Protein 3H81 (pdb70)

Structure (mmCIF, N/CA/C/O backbone):
data_3H81
#
_entry.id   3H81
#
_cell.length_a   133.853
_cell.length_b   130.947
_cell.length_c   102.218
_cell.angle_alpha   90.000
_cell.angle_beta   90.000
_cell.angle_gamma   90.000
#
_symmetry.space_group_name_H-M   'C 2 2 21'
#
loop_
_entity.id
_entity.type
_entity.pdbx_description
1 polymer 'enoyl-CoA hydratase echA8'
2 non-polymer GLYCEROL
3 non-polymer 'CALCIUM ION'
4 water water
#
loop_
_atom_site.group_PDB
_atom_site.id
_atom_site.type_symbol
_atom_site.label_atom_id
_atom_site.label_alt_id
_atom_site.label_comp_id
_atom_site.label_asym_id
_atom_site.label_entity_id
_atom_site.label_seq_id
_atom_site.pdbx_PDB_ins_code
_atom_site.Cartn_x
_atom_site.Cartn_y
_atom_site.Cartn_z
_atom_site.occupancy
_atom_site.B_iso_or_equiv
_atom_site.auth_seq_id
_atom_site.auth_comp_id
_atom_site.auth_asym_id
_atom_site.auth_atom_id
_atom_site.pdbx_PDB_model_num
ATOM 1 N N . THR A 1 23 ? 56.274 29.560 28.900 1.00 40.32 23 THR A N 1
ATOM 2 C CA . THR A 1 23 ? 57.482 28.929 28.298 1.00 40.10 23 THR A CA 1
ATOM 3 C C . THR A 1 23 ? 57.696 27.527 28.869 1.00 39.25 23 THR A C 1
ATOM 4 O O . THR A 1 23 ? 58.086 27.378 30.032 1.00 39.74 23 THR A O 1
ATOM 8 N N . TYR A 1 24 ? 57.434 26.510 28.049 1.00 37.87 24 TYR A N 1
ATOM 9 C CA . TYR A 1 24 ? 57.712 25.121 28.412 1.00 36.69 24 TYR A CA 1
ATOM 10 C C . TYR A 1 24 ? 58.857 24.576 27.569 1.00 35.59 24 TYR A C 1
ATOM 11 O O . TYR A 1 24 ? 58.999 24.935 26.398 1.00 35.57 24 TYR A O 1
ATOM 20 N N . GLU A 1 25 ? 59.659 23.698 28.163 1.00 34.20 25 GLU A N 1
ATOM 21 C CA . GLU A 1 25 ? 60.776 23.062 27.463 1.00 33.22 25 GLU A CA 1
ATOM 22 C C . GLU A 1 25 ? 60.440 21.714 26.826 1.00 31.60 25 GLU A C 1
ATOM 23 O O . GLU A 1 25 ? 61.085 21.324 25.857 1.00 31.11 25 GLU A O 1
ATOM 29 N N . THR A 1 26 ? 59.450 20.999 27.362 1.00 29.50 26 THR A N 1
ATOM 30 C CA . THR A 1 26 ? 59.180 19.622 26.932 1.00 27.82 26 THR A CA 1
ATOM 31 C C . THR A 1 26 ? 57.800 19.399 26.294 1.00 26.74 26 THR A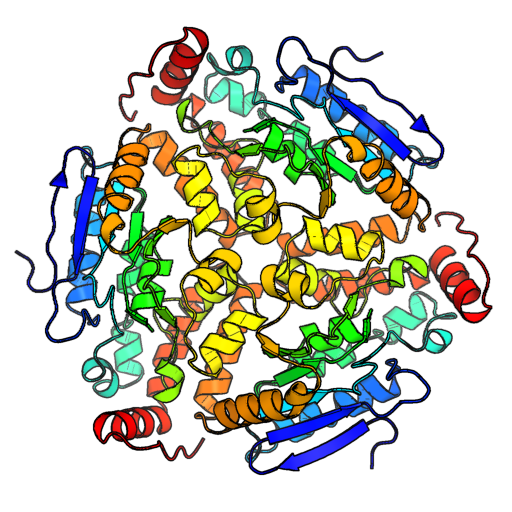 C 1
ATOM 32 O O . THR A 1 26 ? 57.536 18.314 25.773 1.00 26.14 26 THR A O 1
ATOM 36 N N . ILE A 1 27 ? 56.933 20.407 26.339 1.00 25.37 27 ILE A N 1
ATOM 37 C CA . ILE A 1 27 ? 55.586 20.293 25.772 1.00 24.82 27 ILE A CA 1
ATOM 38 C C . ILE A 1 27 ? 55.210 21.534 24.971 1.00 24.38 27 ILE A C 1
ATOM 39 O O . ILE A 1 27 ? 55.832 22.588 25.116 1.00 24.10 27 ILE A O 1
ATOM 44 N N . LEU A 1 28 ? 54.191 21.386 24.130 1.00 24.27 28 LEU A N 1
ATOM 45 C CA . LEU A 1 28 ? 53.548 22.507 23.457 1.00 24.41 28 LEU A CA 1
ATOM 46 C C . LEU A 1 28 ? 52.102 22.580 23.932 1.00 24.28 28 LEU A C 1
ATOM 47 O O . LEU A 1 28 ? 51.471 21.543 24.139 1.00 23.72 28 LEU A O 1
ATOM 52 N N . VAL A 1 29 ? 51.591 23.798 24.097 1.00 24.06 29 VAL A N 1
ATOM 53 C CA . VAL A 1 29 ? 50.217 24.022 24.546 1.00 24.67 29 VAL A CA 1
ATOM 54 C C . VAL A 1 29 ? 49.472 24.927 23.559 1.00 24.93 29 VAL A C 1
ATOM 55 O O . VAL A 1 29 ? 49.932 26.030 23.247 1.00 24.92 29 VAL A O 1
ATOM 59 N N A GLU A 1 30 ? 48.336 24.435 23.062 0.50 24.98 30 GLU A N 1
ATOM 60 N N B GLU A 1 30 ? 48.318 24.465 23.093 0.50 25.11 30 GLU A N 1
ATOM 61 C CA A GLU A 1 30 ? 47.500 25.145 22.093 0.50 25.28 30 GLU A CA 1
ATOM 62 C CA B GLU A 1 30 ? 47.521 25.203 22.128 0.50 25.52 30 GLU A CA 1
ATOM 63 C C A GLU A 1 30 ? 46.097 25.317 22.670 0.50 25.41 30 GLU A C 1
ATOM 64 C C B GLU A 1 30 ? 46.079 25.289 22.610 0.50 25.55 30 GLU A C 1
ATOM 65 O O A GLU A 1 30 ? 45.650 24.493 23.472 0.50 25.13 30 GLU A O 1
ATOM 66 O O B GLU A 1 30 ? 45.587 24.377 23.279 0.50 25.34 30 GLU A O 1
ATOM 77 N N . ARG A 1 31 ? 45.421 26.395 22.276 1.00 25.43 31 ARG A N 1
ATOM 78 C CA . ARG A 1 31 ? 44.019 26.623 22.622 1.00 26.04 31 ARG A CA 1
ATOM 79 C C . ARG A 1 31 ? 43.242 26.885 21.335 1.00 26.08 31 ARG A C 1
ATOM 80 O O . ARG A 1 31 ? 43.641 27.740 20.533 1.00 26.25 31 ARG A O 1
ATOM 88 N N . ASP A 1 32 ? 42.154 26.143 21.132 1.00 25.67 32 ASP A N 1
ATOM 89 C CA . ASP A 1 32 ? 41.247 26.343 19.992 1.00 25.64 32 ASP A CA 1
ATOM 90 C C . ASP A 1 32 ? 39.820 26.370 20.528 1.00 24.78 32 ASP A C 1
ATOM 91 O O . ASP A 1 32 ? 39.280 25.329 20.898 1.00 24.17 32 ASP A O 1
ATOM 96 N N . GLN A 1 33 ? 39.225 27.562 20.556 1.00 23.81 33 GLN A N 1
ATOM 97 C CA . GLN A 1 33 ? 37.919 27.786 21.177 1.00 23.65 33 GLN A CA 1
ATOM 98 C C . GLN A 1 33 ? 37.920 27.228 22.617 1.00 22.72 33 GLN A C 1
ATOM 99 O O . GLN A 1 33 ? 38.691 27.708 23.452 1.00 22.21 33 GLN A O 1
ATOM 105 N N . ARG A 1 34 ? 37.112 26.215 22.920 1.00 21.56 34 ARG A N 1
ATOM 106 C CA . ARG A 1 34 ? 37.049 25.699 24.297 1.00 21.03 34 ARG A CA 1
ATOM 107 C C . ARG A 1 34 ? 37.907 24.448 24.516 1.00 20.44 34 ARG A C 1
ATOM 108 O O . ARG A 1 34 ? 37.747 23.751 25.525 1.00 19.68 34 ARG A O 1
ATOM 116 N N . VAL A 1 35 ? 38.832 24.184 23.592 1.00 20.02 35 VAL A N 1
ATOM 117 C CA . VAL A 1 35 ? 39.700 23.011 23.686 1.00 19.81 35 VAL A CA 1
ATOM 118 C C . VAL A 1 35 ? 41.154 23.428 23.895 1.00 19.74 35 VAL A C 1
ATOM 119 O O . VAL A 1 35 ? 41.687 24.269 23.161 1.00 19.77 35 VAL A O 1
ATOM 123 N N . GLY A 1 36 ? 41.776 22.844 24.917 1.00 19.18 36 GLY A N 1
ATOM 124 C CA . GLY A 1 36 ? 43.204 22.983 25.161 1.00 18.96 36 GLY A CA 1
ATOM 125 C C . GLY A 1 36 ? 43.891 21.702 24.746 1.00 19.10 36 GLY A C 1
ATOM 126 O O . GLY A 1 36 ? 43.343 20.616 24.929 1.00 18.62 36 GLY A O 1
ATOM 127 N N . ILE A 1 37 ? 45.077 21.818 24.150 1.00 18.94 37 ILE A N 1
ATOM 128 C CA . ILE A 1 37 ? 45.815 20.657 23.683 1.00 19.09 37 ILE A CA 1
ATOM 129 C C . ILE A 1 37 ? 47.241 20.742 24.205 1.00 19.01 37 ILE A C 1
ATOM 130 O O . ILE A 1 37 ? 47.945 21.725 23.943 1.00 19.00 37 ILE A O 1
ATOM 135 N N . ILE A 1 38 ? 47.641 19.713 24.951 1.00 18.47 38 ILE A N 1
ATOM 136 C CA . ILE A 1 38 ? 48.996 19.580 25.466 1.00 18.74 38 ILE A CA 1
ATOM 137 C C . ILE A 1 38 ? 49.680 18.506 24.632 1.00 18.97 38 ILE A C 1
ATOM 138 O O . ILE A 1 38 ? 49.265 17.345 24.634 1.00 18.77 38 ILE A O 1
ATOM 143 N N . THR A 1 39 ? 50.728 18.890 23.908 1.00 19.04 39 THR A N 1
ATOM 144 C CA . THR A 1 39 ? 51.436 17.947 23.055 1.00 19.49 39 THR A CA 1
ATOM 145 C C . THR A 1 39 ? 52.809 17.674 23.653 1.00 19.82 39 THR A C 1
ATOM 146 O O . THR A 1 39 ? 53.591 18.602 23.842 1.00 19.71 39 THR A O 1
ATOM 150 N N . LEU A 1 40 ? 53.102 16.410 23.958 1.00 20.54 40 LEU A N 1
ATOM 151 C CA . LEU A 1 40 ? 54.435 16.058 24.445 1.00 21.59 40 LEU A CA 1
ATOM 152 C C . LEU A 1 40 ? 55.416 16.301 23.304 1.00 22.53 40 LEU A C 1
ATOM 153 O O . LEU A 1 40 ? 55.145 15.924 22.163 1.00 22.53 40 LEU A O 1
ATOM 158 N N . ASN A 1 41 ? 56.548 16.919 23.624 1.00 23.87 41 ASN A N 1
ATOM 159 C CA . ASN A 1 41 ? 57.484 17.394 22.605 1.00 25.19 41 ASN A CA 1
ATOM 160 C C . ASN A 1 41 ? 58.941 17.060 22.943 1.00 26.04 41 ASN A C 1
ATOM 161 O O . ASN A 1 41 ? 59.778 17.958 23.085 1.00 25.72 41 ASN A O 1
ATOM 166 N N . ARG A 1 42 ? 59.223 15.763 23.071 1.00 26.73 42 ARG A N 1
ATOM 167 C CA . ARG A 1 42 ? 60.586 15.254 23.234 1.00 27.52 42 ARG A CA 1
ATOM 168 C C . ARG A 1 42 ? 60.838 14.178 22.184 1.00 28.30 42 ARG A C 1
ATOM 169 O O . ARG A 1 42 ? 61.087 13.018 22.524 1.00 28.09 42 ARG A O 1
ATOM 177 N N . PRO A 1 43 ? 60.785 14.557 20.891 1.00 29.43 43 PRO A N 1
ATOM 178 C CA . PRO A 1 43 ? 60.965 13.573 19.816 1.00 30.10 43 PRO A CA 1
ATOM 179 C C . PRO A 1 43 ? 62.292 12.813 19.895 1.00 30.66 43 PRO A C 1
ATOM 180 O O . PRO A 1 43 ? 62.357 11.652 19.489 1.00 31.08 43 PRO A O 1
ATOM 184 N N . GLN A 1 44 ? 63.326 13.455 20.437 1.00 31.21 44 GLN A N 1
ATOM 185 C CA . GLN A 1 44 ? 64.638 12.820 20.605 1.00 31.51 44 GLN A CA 1
ATOM 186 C C . GLN A 1 44 ? 64.614 11.617 21.562 1.00 31.15 44 GLN A C 1
ATOM 187 O O . GLN A 1 44 ? 65.491 10.741 21.486 1.00 31.53 44 GLN A O 1
ATOM 193 N N . ALA A 1 45 ? 63.615 11.573 22.449 1.00 30.05 45 ALA A N 1
ATOM 194 C CA . ALA A 1 45 ? 63.461 10.477 23.399 1.00 29.36 45 ALA A CA 1
ATOM 195 C C . ALA A 1 45 ? 62.126 9.732 23.237 1.00 28.74 45 ALA A C 1
ATOM 196 O O . ALA A 1 45 ? 61.651 9.116 24.191 1.00 28.56 45 ALA A O 1
ATOM 198 N N . LEU A 1 46 ? 61.539 9.775 22.039 1.00 27.72 46 LEU A N 1
ATOM 199 C CA . LEU A 1 46 ? 60.219 9.182 21.779 1.00 27.40 46 LEU A CA 1
ATOM 200 C C . LEU A 1 46 ? 59.198 9.579 22.858 1.00 26.47 46 LEU A C 1
ATOM 201 O O . LEU A 1 46 ? 58.405 8.753 23.331 1.00 26.64 46 LEU A O 1
ATOM 206 N N . ASN A 1 47 ? 59.241 10.853 23.231 1.00 25.59 47 ASN A N 1
ATOM 207 C CA . ASN A 1 47 ? 58.365 11.432 24.246 1.00 25.36 47 ASN A CA 1
ATOM 208 C C . ASN A 1 47 ? 58.401 10.734 25.608 1.00 25.13 47 ASN A C 1
ATOM 209 O O . ASN A 1 47 ? 57.405 10.711 26.334 1.00 24.70 47 ASN A O 1
ATOM 214 N N . ALA A 1 48 ? 59.571 10.201 25.962 1.00 24.87 48 ALA A N 1
ATOM 215 C CA . ALA A 1 48 ? 59.788 9.621 27.276 1.00 24.45 48 ALA A CA 1
ATOM 216 C C . ALA A 1 48 ? 59.469 10.661 28.341 1.00 24.17 48 ALA A C 1
ATOM 217 O O . ALA A 1 48 ? 59.789 11.838 28.195 1.00 23.61 48 ALA A O 1
ATOM 219 N N . LEU A 1 49 ? 58.808 10.220 29.409 1.00 23.90 49 LEU A N 1
ATOM 220 C CA . LEU A 1 49 ? 58.469 11.099 30.516 1.00 23.83 49 LEU A CA 1
ATOM 221 C C . LEU A 1 49 ? 59.683 11.244 31.418 1.00 24.21 49 LEU A C 1
ATOM 222 O O . LEU A 1 49 ? 60.538 10.362 31.453 1.00 24.86 49 LEU A O 1
ATOM 227 N N . ASN A 1 50 ? 59.774 12.384 32.099 1.00 24.26 50 ASN A N 1
ATOM 228 C CA . ASN A 1 50 ? 60.727 12.595 33.186 1.00 24.21 50 ASN A CA 1
ATOM 229 C C . ASN A 1 50 ? 60.105 13.597 34.167 1.00 24.15 50 ASN A C 1
ATOM 230 O O . ASN A 1 50 ? 58.947 13.988 33.985 1.00 23.80 50 ASN A O 1
ATOM 235 N N A SER A 1 51 ? 60.849 14.002 35.195 0.50 24.02 51 SER A N 1
ATOM 236 N N B SER A 1 51 ? 60.860 13.995 35.192 0.50 24.10 51 SER A N 1
ATOM 237 C CA A SER A 1 51 ? 60.322 14.933 36.197 0.50 23.91 51 SER A CA 1
ATOM 238 C CA B SER A 1 51 ? 60.371 14.938 36.202 0.50 24.08 51 SER A CA 1
ATOM 239 C C A SER A 1 51 ? 59.940 16.284 35.596 0.50 23.87 51 SER A C 1
ATOM 240 C C B SER A 1 51 ? 59.940 16.265 35.586 0.50 23.95 51 SER A C 1
ATOM 241 O O A SER A 1 51 ? 58.962 16.898 36.026 0.50 23.89 51 SER A O 1
ATOM 242 O O B SER A 1 51 ? 58.929 16.840 35.990 0.50 23.94 51 SER A O 1
ATOM 247 N N . GLN A 1 52 ? 60.713 16.750 34.615 1.00 23.68 52 GLN A N 1
ATOM 248 C CA . GLN A 1 52 ? 60.389 17.995 33.920 1.00 23.55 52 GLN A CA 1
ATOM 249 C C . GLN A 1 52 ? 59.063 17.883 33.141 1.00 22.85 52 GLN A C 1
ATOM 250 O O . GLN A 1 52 ? 58.238 18.783 33.219 1.00 23.10 52 GLN A O 1
ATOM 256 N N . VAL A 1 53 ? 58.848 16.780 32.424 1.00 22.17 53 VAL A N 1
ATOM 257 C CA . VAL A 1 53 ? 57.586 16.593 31.685 1.00 21.83 53 VAL A CA 1
ATOM 258 C C . VAL A 1 53 ? 56.407 16.522 32.670 1.00 21.66 53 VAL A C 1
ATOM 259 O O . VAL A 1 53 ? 55.341 17.100 32.434 1.00 21.43 53 VAL A O 1
ATOM 263 N N . MET A 1 54 ? 56.613 15.812 33.776 1.00 21.45 54 MET A N 1
ATOM 264 C CA . MET A 1 54 ? 55.610 15.713 34.845 1.00 21.26 54 MET A CA 1
ATOM 265 C C . MET A 1 54 ? 55.204 17.089 35.357 1.00 21.21 54 MET A C 1
ATOM 266 O O . MET A 1 54 ? 54.016 17.403 35.452 1.00 21.23 54 MET A O 1
ATOM 271 N N . ASN A 1 55 ? 56.189 17.917 35.681 1.00 21.46 55 ASN A N 1
ATOM 272 C CA . ASN A 1 55 ? 55.912 19.247 36.219 1.00 21.57 55 ASN A CA 1
ATOM 273 C C . ASN A 1 55 ? 55.234 20.158 35.202 1.00 21.34 55 ASN A C 1
ATOM 274 O O . ASN A 1 55 ? 54.335 20.929 35.555 1.00 21.62 55 ASN A O 1
ATOM 279 N N . GLU A 1 56 ? 55.639 20.045 33.939 1.00 20.89 56 GLU A N 1
ATOM 280 C CA . GLU A 1 56 ? 55.118 20.917 32.895 1.00 20.73 56 GLU A CA 1
ATOM 281 C C . GLU A 1 56 ? 53.706 20.496 32.469 1.00 19.70 56 GLU A C 1
ATOM 282 O O . GLU A 1 56 ? 52.813 21.333 32.369 1.00 19.73 56 GLU A O 1
ATOM 288 N N . VAL A 1 57 ? 53.503 19.205 32.235 1.00 19.00 57 VAL A N 1
ATOM 289 C CA . VAL A 1 57 ? 52.173 18.704 31.892 1.00 18.69 57 VAL A CA 1
ATOM 290 C C . VAL A 1 57 ? 51.153 19.033 32.988 1.00 18.92 57 VAL A C 1
ATOM 291 O O . VAL A 1 57 ? 50.062 19.524 32.696 1.00 18.73 57 VAL A O 1
ATOM 295 N N . THR A 1 58 ? 51.502 18.773 34.248 1.00 19.14 58 THR A N 1
ATOM 296 C CA . THR A 1 58 ? 50.564 19.040 35.341 1.00 19.30 58 THR A CA 1
ATOM 297 C C . THR A 1 58 ? 50.313 20.537 35.517 1.00 19.69 58 THR A C 1
ATOM 298 O O . THR A 1 58 ? 49.187 20.945 35.806 1.00 19.62 58 THR A O 1
ATOM 302 N N A SER A 1 59 ? 51.353 21.351 35.331 0.50 19.78 59 SER A N 1
ATOM 303 N N B SER A 1 59 ? 51.353 21.349 35.333 0.50 19.82 59 SER A N 1
ATOM 304 C CA A SER A 1 59 ? 51.214 22.803 35.418 0.50 19.71 59 SER A CA 1
ATOM 305 C CA B SER A 1 59 ? 51.215 22.799 35.415 0.50 19.78 59 SER A CA 1
ATOM 306 C C A SER A 1 59 ? 50.292 23.332 34.315 0.50 19.52 59 SER A C 1
ATOM 307 C C B SER A 1 59 ? 50.287 23.326 34.316 0.50 19.56 59 SER A C 1
ATOM 308 O O A SER A 1 59 ? 49.394 24.136 34.576 0.50 19.42 59 SER A O 1
ATOM 309 O O B SER A 1 59 ? 49.384 24.122 34.580 0.50 19.45 59 SER A O 1
ATOM 314 N N . ALA A 1 60 ? 50.519 22.872 33.089 1.00 19.33 60 ALA A N 1
ATOM 315 C CA . ALA A 1 60 ? 49.700 23.271 31.943 1.00 19.32 60 ALA A CA 1
ATOM 316 C C . ALA A 1 60 ? 48.243 22.834 32.113 1.00 19.19 60 ALA A C 1
ATOM 317 O O . ALA A 1 60 ? 47.327 23.627 31.894 1.00 19.68 60 ALA A O 1
ATOM 319 N N . ALA A 1 61 ? 48.039 21.579 32.510 1.00 18.91 61 ALA A N 1
ATOM 320 C CA . ALA A 1 61 ? 46.688 21.041 32.712 1.00 19.10 61 ALA A CA 1
ATOM 321 C C . ALA A 1 61 ? 45.920 21.790 33.808 1.00 19.10 61 ALA A C 1
ATOM 322 O O . ALA A 1 61 ? 44.724 22.068 33.657 1.00 18.70 61 ALA A O 1
ATOM 324 N N . THR A 1 62 ? 46.602 22.101 34.906 1.00 19.61 62 THR A N 1
ATOM 325 C CA . THR A 1 62 ? 46.004 22.860 36.005 1.00 20.34 62 THR A CA 1
ATOM 326 C C . THR A 1 62 ? 45.617 24.273 35.558 1.00 20.38 62 THR A C 1
ATOM 327 O O . THR A 1 62 ? 44.523 24.746 35.862 1.00 19.93 62 THR A O 1
ATOM 331 N N . GLU A 1 63 ? 46.501 24.931 34.814 1.00 20.75 63 GLU A N 1
ATOM 332 C CA . GLU A 1 63 ? 46.192 26.256 34.271 1.00 21.30 63 GLU A CA 1
ATOM 333 C C . GLU A 1 63 ? 44.982 26.207 33.331 1.00 20.41 63 GLU A C 1
ATOM 334 O O . GLU A 1 63 ? 44.099 27.054 33.417 1.00 20.47 63 GLU A O 1
ATOM 340 N N . LEU A 1 64 ? 44.935 25.214 32.447 1.00 20.01 64 LEU A N 1
ATOM 341 C CA . LEU A 1 64 ? 43.777 25.032 31.570 1.00 19.44 64 LEU A CA 1
ATOM 342 C C . LEU A 1 64 ? 42.505 24.731 32.380 1.00 19.51 64 LEU A C 1
ATOM 343 O O . LEU A 1 64 ? 41.419 25.229 32.054 1.00 19.39 64 LEU A O 1
ATOM 348 N N . ASP A 1 65 ? 42.643 23.914 33.422 1.00 19.60 65 ASP A N 1
ATOM 349 C CA . ASP A 1 65 ? 41.512 23.543 34.280 1.00 20.08 65 ASP A CA 1
ATOM 350 C C . ASP A 1 65 ? 40.867 24.759 34.948 1.00 20.88 65 ASP A C 1
ATOM 351 O O . ASP A 1 65 ? 39.648 24.801 35.135 1.00 20.33 65 ASP A O 1
ATOM 356 N N . ASP A 1 66 ? 41.685 25.747 35.307 1.00 21.77 66 ASP A N 1
ATOM 357 C CA . ASP A 1 66 ? 41.192 26.941 35.984 1.00 23.03 66 ASP A CA 1
ATOM 358 C C . ASP A 1 66 ? 40.727 28.035 35.005 1.00 23.21 66 ASP A C 1
ATOM 359 O O . ASP A 1 66 ? 40.229 29.076 35.433 1.00 23.68 66 ASP A O 1
ATOM 364 N N . ASP A 1 67 ? 40.886 27.800 33.703 1.00 23.12 67 ASP A N 1
ATOM 365 C CA . ASP A 1 67 ? 40.460 28.744 32.672 1.00 23.48 67 ASP A CA 1
ATOM 366 C C . ASP A 1 67 ? 38.983 28.490 32.322 1.00 23.69 67 ASP A C 1
ATOM 367 O O . ASP A 1 67 ? 38.653 27.438 31.785 1.00 22.98 67 ASP A O 1
ATOM 372 N N . PRO A 1 68 ? 38.088 29.454 32.619 1.00 23.88 68 PRO A N 1
ATOM 373 C CA . PRO A 1 68 ? 36.665 29.229 32.331 1.00 23.86 68 PRO A CA 1
ATOM 374 C C . PRO A 1 68 ? 36.332 29.127 30.835 1.00 23.42 68 PRO A C 1
ATOM 375 O O . PRO A 1 68 ? 35.253 28.662 30.481 1.00 23.69 68 PRO A O 1
ATOM 379 N N . ASP A 1 69 ? 37.252 29.540 29.967 1.00 22.69 69 ASP A N 1
ATOM 3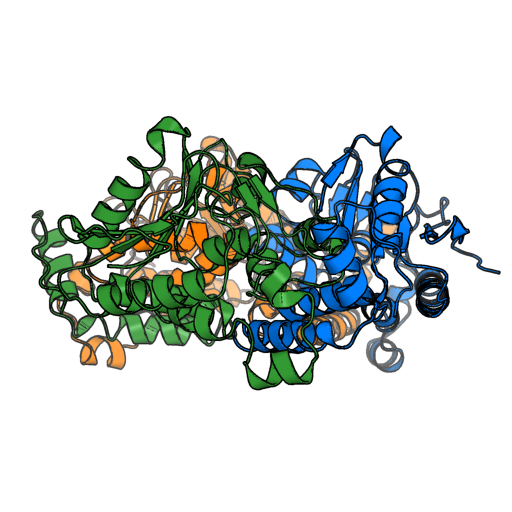80 C CA . ASP A 1 69 ? 37.045 29.431 28.529 1.00 22.50 69 ASP A CA 1
ATOM 381 C C . ASP A 1 69 ? 37.553 28.112 27.938 1.00 21.36 69 ASP A C 1
ATOM 382 O O . ASP A 1 69 ? 37.592 27.967 26.723 1.00 20.77 69 ASP A O 1
ATOM 387 N N . ILE A 1 70 ? 37.915 27.150 28.794 1.00 20.22 70 ILE A N 1
ATOM 388 C CA . ILE A 1 70 ? 38.314 25.822 28.334 1.00 19.09 70 ILE A CA 1
ATOM 389 C C . ILE A 1 70 ? 37.372 24.767 28.921 1.00 18.40 70 ILE A C 1
ATOM 390 O O . ILE A 1 70 ? 37.127 24.751 30.135 1.00 18.31 70 ILE A O 1
ATOM 395 N N . GLY A 1 71 ? 36.844 23.902 28.059 1.00 17.74 71 GLY A N 1
ATOM 396 C CA . GLY A 1 71 ? 35.903 22.849 28.463 1.00 17.37 71 GLY A CA 1
ATOM 397 C C . GLY A 1 71 ? 36.371 21.426 28.211 1.00 17.21 71 GLY A C 1
ATOM 398 O O . GLY A 1 71 ? 35.671 20.466 28.562 1.00 16.92 71 GLY A O 1
ATOM 399 N N . ALA A 1 72 ? 37.545 21.271 27.599 1.00 16.55 72 ALA A N 1
ATOM 400 C CA . ALA A 1 72 ? 38.125 19.953 27.367 1.00 16.16 72 ALA A CA 1
ATOM 401 C C . ALA A 1 72 ? 39.623 20.069 27.093 1.00 16.08 72 ALA A C 1
ATOM 402 O O . ALA A 1 72 ? 40.093 21.050 26.498 1.00 16.25 72 ALA A O 1
ATOM 404 N N . ILE A 1 73 ? 40.361 19.055 27.520 1.00 15.40 73 ILE A N 1
ATOM 405 C CA . ILE A 1 73 ? 41.816 19.062 27.431 1.00 15.52 73 ILE A CA 1
ATOM 406 C C . ILE A 1 73 ? 42.292 17.779 26.764 1.00 15.68 73 ILE A C 1
ATOM 407 O O . ILE A 1 73 ? 41.954 16.677 27.211 1.00 15.92 73 ILE A O 1
ATOM 412 N N . ILE A 1 74 ? 43.056 17.925 25.679 1.00 15.68 74 ILE A N 1
ATOM 413 C CA . ILE A 1 74 ? 43.639 16.789 24.982 1.00 15.80 74 ILE A CA 1
ATOM 414 C C . ILE A 1 74 ? 45.107 16.718 25.387 1.00 16.05 74 ILE A C 1
ATOM 415 O O . ILE A 1 74 ? 45.789 17.748 25.448 1.00 16.07 74 ILE A O 1
ATOM 420 N N . ILE A 1 75 ? 45.565 15.510 25.697 1.00 16.20 75 ILE A N 1
ATOM 421 C CA . ILE A 1 75 ? 46.985 15.222 25.843 1.00 16.92 75 ILE A CA 1
ATOM 422 C C . ILE A 1 75 ? 47.383 14.276 24.719 1.00 17.28 75 ILE A C 1
ATOM 423 O O . ILE A 1 75 ? 46.718 13.259 24.473 1.00 17.26 75 ILE A O 1
ATOM 428 N N . THR A 1 76 ? 48.464 14.608 24.018 1.00 17.72 76 THR A N 1
ATOM 429 C CA . THR A 1 76 ? 48.890 13.787 22.896 1.00 18.46 76 THR A CA 1
ATOM 430 C C . THR A 1 76 ? 50.400 13.870 22.697 1.00 18.86 76 THR A C 1
ATOM 431 O O . THR A 1 76 ? 51.046 14.754 23.247 1.00 18.59 76 THR A O 1
ATOM 435 N N . GLY A 1 77 ? 50.939 12.914 21.947 1.00 19.37 77 GLY A N 1
ATOM 436 C CA . GLY A 1 77 ? 52.353 12.898 21.577 1.00 20.05 77 GLY A CA 1
ATOM 437 C C . GLY A 1 77 ? 52.512 13.004 20.073 1.00 20.43 77 GLY A C 1
ATOM 438 O O . GLY A 1 77 ? 51.812 13.786 19.423 1.00 20.77 77 GLY A O 1
ATOM 439 N N . SER A 1 78 ? 53.418 12.201 19.517 1.00 21.08 78 SER A N 1
ATOM 440 C CA . SER A 1 78 ? 53.647 12.154 18.074 1.00 21.50 78 SER A CA 1
ATOM 441 C C . SER A 1 78 ? 52.983 10.935 17.433 1.00 21.62 78 SER A C 1
ATOM 442 O O . SER A 1 78 ? 52.466 10.052 18.118 1.00 21.45 78 SER A O 1
ATOM 445 N N . ALA A 1 79 ? 53.034 10.881 16.105 1.00 21.52 79 ALA A N 1
ATOM 446 C CA . ALA A 1 79 ? 52.549 9.727 15.356 1.00 21.56 79 ALA A CA 1
ATOM 447 C C . ALA A 1 79 ? 53.327 8.449 15.683 1.00 21.70 79 ALA A C 1
ATOM 448 O O . ALA A 1 79 ? 52.789 7.346 15.573 1.00 22.34 79 ALA A O 1
ATOM 450 N N . LYS A 1 80 ? 54.590 8.593 16.073 1.00 22.04 80 LYS A N 1
ATOM 451 C CA . LYS A 1 80 ? 55.432 7.444 16.412 1.00 21.90 80 LYS A CA 1
ATOM 452 C C . LYS A 1 80 ? 55.261 7.014 17.874 1.00 21.57 80 LYS A C 1
ATOM 453 O O . LYS A 1 80 ? 55.349 5.827 18.188 1.00 21.75 80 LYS A O 1
ATOM 455 N N . ALA A 1 81 ? 55.040 7.979 18.759 1.00 21.10 81 ALA A N 1
ATOM 456 C CA . ALA A 1 81 ? 54.921 7.689 20.190 1.00 20.94 81 ALA A CA 1
ATOM 457 C C . ALA A 1 81 ? 54.109 8.728 20.958 1.00 20.54 81 ALA A C 1
ATOM 458 O O . ALA A 1 81 ? 54.414 9.918 20.925 1.00 20.69 81 ALA A O 1
ATOM 460 N N . PHE A 1 82 ? 53.064 8.264 21.645 1.00 20.50 82 PHE A N 1
ATOM 461 C CA . PHE A 1 82 ? 52.414 9.046 22.691 1.00 20.21 82 PHE A CA 1
ATOM 462 C C . PHE A 1 82 ? 53.459 9.339 23.770 1.00 20.33 82 PHE A C 1
ATOM 463 O O . PHE A 1 82 ? 53.744 10.494 24.072 1.00 20.01 82 PHE A O 1
ATOM 471 N N . ALA A 1 83 ? 54.030 8.279 24.331 1.00 21.23 83 ALA A N 1
ATOM 472 C CA . ALA A 1 83 ? 55.184 8.372 25.231 1.00 22.02 83 ALA A CA 1
ATOM 473 C C . ALA A 1 83 ? 55.752 6.967 25.425 1.00 23.50 83 ALA A C 1
ATOM 474 O O . ALA A 1 83 ? 55.038 6.065 25.858 1.00 23.00 83 ALA A O 1
ATOM 476 N N . ALA A 1 84 ? 57.033 6.778 25.104 1.00 25.34 84 ALA A N 1
ATOM 477 C CA . ALA A 1 84 ? 57.609 5.432 25.040 1.00 27.00 84 ALA A CA 1
ATOM 478 C C . ALA A 1 84 ? 58.052 4.862 26.392 1.00 28.72 84 ALA A C 1
ATOM 479 O O . ALA A 1 84 ? 58.481 3.707 26.469 1.00 29.47 84 ALA A O 1
ATOM 481 N N . GLY A 1 85 ? 57.946 5.651 27.451 1.00 30.49 85 GLY A N 1
ATOM 482 C CA . GLY A 1 85 ? 58.377 5.214 28.774 1.00 32.02 85 GLY A CA 1
ATOM 483 C C . GLY A 1 85 ? 58.827 6.382 29.617 1.00 33.57 85 GLY A C 1
ATOM 484 O O . GLY A 1 85 ? 58.347 7.499 29.445 1.00 32.83 85 GLY A O 1
ATOM 485 N N . ALA A 1 86 ? 59.756 6.111 30.531 1.00 36.08 86 ALA A N 1
ATOM 486 C CA . ALA A 1 86 ? 60.313 7.131 31.417 1.00 37.88 86 ALA A CA 1
ATOM 487 C C . ALA A 1 86 ? 61.833 7.090 31.339 1.00 39.58 86 ALA A C 1
ATOM 488 O O . ALA A 1 86 ? 62.410 6.046 31.008 1.00 40.31 86 ALA A O 1
ATOM 490 N N . ASP A 1 87 ? 62.483 8.216 31.629 1.00 41.12 87 ASP A N 1
ATOM 491 C CA . ASP A 1 87 ? 63.946 8.275 31.608 1.00 42.35 87 ASP A CA 1
ATOM 492 C C . ASP A 1 87 ? 64.496 7.410 32.741 1.00 43.39 87 ASP A C 1
ATOM 493 O O . ASP A 1 87 ? 64.072 7.540 33.900 1.00 43.40 87 ASP A O 1
ATOM 498 N N . ILE A 1 88 ? 65.421 6.516 32.389 1.00 44.54 88 ILE A N 1
ATOM 499 C CA . ILE A 1 88 ? 66.055 5.617 33.352 1.00 45.40 88 ILE A CA 1
ATOM 500 C C . ILE A 1 88 ? 66.992 6.377 34.297 1.00 46.20 88 ILE A C 1
ATOM 501 O O . ILE A 1 88 ? 66.993 6.126 35.504 1.00 46.49 88 ILE A O 1
ATOM 503 N N . LYS A 1 89 ? 67.772 7.308 33.740 1.00 47.04 89 LYS A N 1
ATOM 504 C CA . LYS A 1 89 ? 68.740 8.113 34.504 1.00 47.53 89 LYS A CA 1
ATOM 505 C C . LYS A 1 89 ? 68.248 8.572 35.884 1.00 48.16 89 LYS A C 1
ATOM 506 O O . LYS A 1 89 ? 68.941 8.394 36.888 1.00 48.07 89 LYS A O 1
ATOM 508 N N . GLU A 1 90 ? 67.053 9.155 35.929 1.00 48.90 90 GLU A N 1
ATOM 509 C CA . GLU A 1 90 ? 66.515 9.734 37.168 1.00 49.56 90 GLU A CA 1
ATOM 510 C C . GLU A 1 90 ? 66.292 8.715 38.288 1.00 50.10 90 GLU A C 1
ATOM 511 O O . GLU A 1 90 ? 66.384 9.058 39.474 1.00 50.03 90 GLU A O 1
ATOM 517 N N . MET A 1 91 ? 66.004 7.473 37.908 1.00 50.72 91 MET A N 1
ATOM 518 C CA . MET A 1 91 ? 65.565 6.453 38.861 1.00 51.39 91 MET A CA 1
ATOM 519 C C . MET A 1 91 ? 66.740 5.763 39.554 1.00 51.62 91 MET A C 1
ATOM 520 O O . MET A 1 91 ? 66.716 5.561 40.770 1.00 51.76 91 MET A O 1
ATOM 525 N N . ALA A 1 92 ? 67.766 5.417 38.779 1.00 51.81 92 ALA A N 1
ATOM 526 C CA . ALA A 1 92 ? 69.004 4.851 39.326 1.00 51.97 92 ALA A CA 1
ATOM 527 C C . ALA A 1 92 ? 69.722 5.803 40.301 1.00 51.96 92 ALA A C 1
ATOM 528 O O . ALA A 1 92 ? 70.521 5.360 41.133 1.00 52.12 92 ALA A O 1
ATOM 530 N N . ASP A 1 93 ? 69.422 7.100 40.208 1.00 51.81 93 ASP A N 1
ATOM 531 C CA . ASP A 1 93 ? 70.134 8.130 40.970 1.00 51.67 93 ASP A CA 1
ATOM 532 C C . ASP A 1 93 ? 69.865 8.167 42.483 1.00 51.43 93 ASP A C 1
ATOM 533 O O . ASP A 1 93 ? 70.741 8.584 43.238 1.00 51.66 93 ASP A O 1
ATOM 535 N N . LEU A 1 94 ? 68.678 7.743 42.930 1.00 51.07 94 LEU A N 1
ATOM 536 C CA . LEU A 1 94 ? 68.270 7.929 44.339 1.00 50.51 94 LEU A CA 1
ATOM 537 C C . LEU A 1 94 ? 68.125 6.637 45.160 1.00 49.93 94 LEU A C 1
ATOM 538 O O . LEU A 1 94 ? 68.034 5.537 44.606 1.00 49.94 94 LEU A O 1
ATOM 540 N N . THR A 1 95 ? 68.103 6.799 46.486 1.00 49.07 95 THR A N 1
ATOM 541 C CA . THR A 1 95 ? 67.832 5.709 47.439 1.00 48.41 95 THR A CA 1
ATOM 542 C C . THR A 1 95 ? 66.338 5.695 47.817 1.00 47.56 95 THR A C 1
ATOM 543 O O . THR A 1 95 ? 65.533 6.388 47.187 1.00 47.62 95 THR A O 1
ATOM 547 N N . PHE A 1 96 ? 65.971 4.918 48.838 1.00 46.17 96 PHE A N 1
ATOM 548 C CA . PHE A 1 96 ? 64.576 4.839 49.275 1.00 44.98 96 PHE A CA 1
ATOM 549 C C . PHE A 1 96 ? 64.148 6.055 50.100 1.00 43.67 96 PHE A C 1
ATOM 550 O O . PHE A 1 96 ? 63.083 6.626 49.855 1.00 43.38 96 PHE A O 1
ATOM 558 N N . ALA A 1 97 ? 64.956 6.429 51.091 1.00 41.89 97 ALA A N 1
ATOM 559 C CA . ALA A 1 97 ? 64.653 7.597 51.929 1.00 40.63 97 ALA A CA 1
ATOM 560 C C . ALA A 1 97 ? 64.534 8.858 51.075 1.00 39.32 97 ALA A C 1
ATOM 561 O O . ALA A 1 97 ? 63.755 9.762 51.391 1.00 39.23 97 ALA A O 1
ATOM 563 N N . ASP A 1 98 ? 65.311 8.901 49.996 1.00 37.63 98 ASP A N 1
ATOM 564 C CA . ASP A 1 98 ? 65.266 9.998 49.033 1.00 36.65 98 ASP A CA 1
ATOM 565 C C . ASP A 1 98 ? 63.990 9.957 48.196 1.00 35.21 98 ASP A C 1
ATOM 566 O O . ASP A 1 98 ? 63.364 10.989 47.971 1.00 34.98 98 ASP A O 1
ATOM 571 N N . ALA A 1 99 ? 63.629 8.766 47.721 1.00 33.53 99 ALA A N 1
ATOM 572 C CA . ALA A 1 99 ? 62.391 8.575 46.963 1.00 32.51 99 ALA A CA 1
ATOM 573 C C . ALA A 1 99 ? 61.179 8.912 47.829 1.00 31.40 99 ALA A C 1
ATOM 574 O O . ALA A 1 99 ? 60.270 9.614 47.388 1.00 30.83 99 ALA A O 1
ATOM 576 N N . PHE A 1 100 ? 61.184 8.419 49.065 1.00 30.26 100 PHE A N 1
ATOM 577 C CA . PHE A 1 100 ? 60.106 8.685 50.015 1.00 29.52 100 PHE A CA 1
ATOM 578 C C . PHE A 1 100 ? 59.999 10.177 50.340 1.00 29.08 100 PHE A C 1
ATOM 579 O O . PHE A 1 100 ? 58.904 10.725 50.386 1.00 28.35 100 PHE A O 1
ATOM 587 N N . THR A 1 101 ? 61.133 10.831 50.565 1.00 29.11 101 THR A N 1
ATOM 588 C CA . THR A 1 101 ? 61.132 12.261 50.890 1.00 29.00 101 THR A CA 1
ATOM 589 C C . THR A 1 101 ? 60.668 13.101 49.696 1.00 28.36 101 THR A C 1
ATOM 590 O O . THR A 1 101 ? 59.886 14.034 49.862 1.00 28.48 101 THR A O 1
ATOM 594 N N . ALA A 1 102 ? 61.138 12.757 48.503 1.00 27.69 102 ALA A N 1
ATOM 595 C CA . ALA A 1 102 ? 60.682 13.421 47.281 1.00 27.63 102 ALA A CA 1
ATOM 596 C C . ALA A 1 102 ? 59.259 13.005 46.885 1.00 27.17 102 ALA A C 1
ATOM 597 O O . ALA A 1 102 ? 58.594 13.732 46.151 1.00 27.23 102 ALA A O 1
ATOM 599 N N . ASP A 1 103 ? 58.803 11.848 47.374 1.00 26.56 103 ASP A N 1
ATOM 600 C CA . ASP A 1 103 ? 57.522 11.263 46.962 1.00 26.10 103 ASP A CA 1
ATOM 601 C C . ASP A 1 103 ? 57.498 11.172 45.435 1.00 25.78 103 ASP A C 1
ATOM 602 O O . ASP A 1 103 ? 56.578 11.659 44.767 1.00 25.03 103 ASP A O 1
ATOM 607 N N . PHE A 1 104 ? 58.542 10.543 44.903 1.00 25.47 104 PHE A N 1
ATOM 608 C CA . PHE A 1 104 ? 58.795 10.468 43.467 1.00 25.80 104 PHE A CA 1
ATOM 609 C C . PHE A 1 104 ? 57.545 10.021 42.698 1.00 25.20 104 PHE A C 1
ATOM 610 O O . PHE A 1 104 ? 56.957 8.993 43.021 1.00 24.47 104 PHE A O 1
ATOM 618 N N . PHE A 1 105 ? 57.155 10.819 41.700 1.00 24.64 105 PHE A N 1
ATOM 619 C CA . PHE A 1 105 ? 55.968 10.582 40.843 1.00 24.66 105 PHE A CA 1
ATOM 620 C C . PHE A 1 105 ? 54.623 11.020 41.425 1.00 23.78 105 PHE A C 1
ATOM 621 O O . PHE A 1 105 ? 53.614 10.987 40.709 1.00 23.61 105 PHE A O 1
ATOM 629 N N . ALA A 1 106 ? 54.584 11.424 42.693 1.00 22.56 106 ALA A N 1
ATOM 630 C CA . ALA A 1 106 ? 53.316 11.839 43.307 1.00 21.96 106 ALA A CA 1
ATOM 631 C C . ALA A 1 106 ? 52.644 13.001 42.559 1.00 21.43 106 ALA A C 1
ATOM 632 O O . ALA A 1 106 ? 51.417 13.080 42.510 1.00 21.14 106 ALA A O 1
ATOM 634 N N . THR A 1 107 ? 53.446 13.890 41.971 1.00 20.30 107 THR A N 1
ATOM 635 C CA . THR A 1 107 ? 52.922 15.080 41.298 1.00 20.09 107 THR A CA 1
ATOM 636 C C . THR A 1 107 ? 51.987 14.760 40.129 1.00 19.22 107 THR A C 1
ATOM 637 O O . THR A 1 107 ? 51.136 15.560 39.798 1.00 19.13 107 THR A O 1
ATOM 641 N N . TRP A 1 108 ? 52.121 13.584 39.534 1.00 19.34 108 TRP A N 1
ATOM 642 C CA . TRP A 1 108 ? 51.191 13.155 38.487 1.00 19.22 108 TRP A CA 1
ATOM 643 C C . TRP A 1 108 ? 49.739 13.142 38.968 1.00 19.42 108 TRP A C 1
ATOM 644 O O . TRP A 1 108 ? 48.822 13.247 38.156 1.00 19.24 108 TRP A O 1
ATOM 655 N N . GLY A 1 109 ? 49.540 13.023 40.284 1.00 19.72 109 GLY A N 1
ATOM 656 C CA . GLY A 1 109 ? 48.212 13.126 40.901 1.00 20.03 109 GLY A CA 1
ATOM 657 C C . GLY A 1 109 ? 47.463 14.415 40.614 1.00 20.58 109 GLY A C 1
ATOM 658 O O . GLY A 1 109 ? 46.229 14.436 40.638 1.00 20.47 109 GLY A O 1
ATOM 659 N N . LYS A 1 110 ? 48.188 15.497 40.336 1.00 20.98 110 LYS A N 1
ATOM 660 C CA . LYS A 1 110 ? 47.548 16.748 39.931 1.00 21.69 110 LYS A CA 1
ATOM 661 C C . LYS A 1 110 ? 46.716 16.599 38.644 1.00 21.53 110 LYS A C 1
ATOM 662 O O . LYS A 1 110 ? 45.720 17.310 38.460 1.00 21.18 110 LYS A O 1
ATOM 668 N N . LEU A 1 111 ? 47.116 15.684 37.765 1.00 21.66 111 LEU A N 1
ATOM 669 C CA . LEU A 1 111 ? 46.393 15.466 36.514 1.00 21.95 111 LEU A CA 1
ATOM 670 C C . LEU A 1 111 ? 45.049 14.791 36.788 1.00 22.04 111 LEU A C 1
ATOM 671 O O . LEU A 1 111 ? 44.022 15.164 36.206 1.00 21.42 111 LEU A O 1
ATOM 676 N N . ALA A 1 112 ? 45.048 13.817 37.698 1.00 22.36 112 ALA A N 1
ATOM 677 C CA . ALA A 1 112 ? 43.813 13.159 38.117 1.00 22.28 112 ALA A CA 1
ATOM 678 C C . ALA A 1 112 ? 42.867 14.141 38.792 1.00 22.07 112 ALA A C 1
ATOM 679 O O . ALA A 1 112 ? 41.657 13.983 38.710 1.00 23.28 112 ALA A O 1
ATOM 681 N N . ALA A 1 113 ? 43.421 15.164 39.438 1.00 21.20 113 ALA A N 1
ATOM 682 C CA . ALA A 1 113 ? 42.630 16.179 40.122 1.00 20.46 113 ALA A CA 1
ATOM 683 C C . ALA A 1 113 ? 42.028 17.246 39.190 1.00 19.66 113 ALA A C 1
ATOM 684 O O . ALA A 1 113 ? 41.275 18.110 39.649 1.00 19.30 113 ALA A O 1
ATOM 686 N N . VAL A 1 114 ? 42.373 17.214 37.902 1.00 18.08 114 VAL A N 1
ATOM 687 C CA . VAL A 1 114 ? 41.781 18.143 36.937 1.00 17.48 114 VAL A CA 1
ATOM 688 C C . VAL A 1 114 ? 40.275 17.857 36.814 1.00 16.82 114 VAL A C 1
ATOM 689 O O . VAL A 1 114 ? 39.875 16.716 36.609 1.00 16.30 114 VAL A O 1
ATOM 693 N N . ARG A 1 115 ? 39.456 18.893 36.971 1.00 16.17 115 ARG A N 1
ATOM 694 C CA . ARG A 1 115 ? 37.992 18.737 36.970 1.00 15.88 115 ARG A CA 1
ATOM 695 C C . ARG A 1 115 ? 37.388 18.712 35.566 1.00 15.59 115 ARG A C 1
ATOM 696 O O . ARG A 1 115 ? 36.388 18.015 35.321 1.00 14.18 115 ARG A O 1
ATOM 704 N N . THR A 1 116 ? 37.993 19.478 34.654 1.00 15.28 116 THR A N 1
ATOM 705 C CA . THR A 1 116 ? 37.616 19.481 33.251 1.00 15.53 116 THR A CA 1
ATOM 706 C C . THR A 1 116 ? 37.932 18.144 32.597 1.00 15.17 116 THR A C 1
ATOM 707 O O . THR A 1 116 ? 38.969 17.547 32.900 1.00 15.53 116 THR A O 1
ATOM 711 N N . PRO A 1 117 ? 37.059 17.670 31.686 1.00 15.05 117 PRO A N 1
ATOM 712 C CA . PRO A 1 117 ? 37.328 16.421 30.973 1.00 15.20 117 PRO A CA 1
ATOM 713 C C . PRO A 1 117 ? 38.671 16.402 30.233 1.00 15.45 117 PRO A C 1
ATOM 714 O O . PRO A 1 117 ? 39.049 17.396 29.613 1.00 14.90 117 PRO A O 1
ATOM 718 N N . THR A 1 118 ? 39.371 15.278 30.320 1.00 15.47 118 THR A N 1
ATOM 719 C CA . THR A 1 118 ? 40.647 15.078 29.643 1.00 15.53 118 THR A CA 1
ATOM 720 C C . THR A 1 118 ? 40.536 13.919 28.656 1.00 15.66 118 THR A C 1
ATOM 721 O O . THR A 1 118 ? 39.844 12.917 28.912 1.00 15.92 118 THR A O 1
ATOM 725 N N . ILE A 1 119 ? 41.203 14.068 27.514 1.00 15.06 119 ILE A N 1
ATOM 726 C CA . ILE A 1 119 ? 41.210 13.067 26.455 1.00 15.12 119 ILE A CA 1
ATOM 727 C C . ILE A 1 119 ? 42.663 12.760 26.095 1.00 15.00 119 ILE A C 1
ATOM 728 O O . ILE A 1 119 ? 43.413 13.674 25.740 1.00 15.25 119 ILE A O 1
ATOM 733 N N . ALA A 1 120 ? 43.064 11.494 26.214 1.00 14.58 120 ALA A N 1
ATOM 734 C CA . ALA A 1 120 ? 44.346 11.043 25.670 1.00 14.73 120 ALA A CA 1
ATOM 735 C C . ALA A 1 120 ? 44.132 10.631 24.215 1.00 15.12 120 ALA A C 1
ATOM 736 O O . ALA A 1 120 ? 43.285 9.792 23.919 1.00 15.07 120 ALA A O 1
ATOM 738 N N . ALA A 1 121 ? 44.890 11.239 23.309 1.00 15.50 121 ALA A N 1
ATOM 739 C CA . ALA A 1 121 ? 44.894 10.847 21.899 1.00 15.67 121 ALA A CA 1
ATOM 740 C C . ALA A 1 121 ? 46.202 10.118 21.663 1.00 16.00 121 ALA A C 1
ATOM 741 O O . ALA A 1 121 ? 47.261 10.741 21.586 1.00 16.23 121 ALA A O 1
ATOM 743 N N . VAL A 1 122 ? 46.121 8.794 21.596 1.00 16.20 122 VAL A N 1
ATOM 744 C CA . VAL A 1 122 ? 47.303 7.938 21.615 1.00 16.61 122 VAL A CA 1
ATOM 745 C C . VAL A 1 122 ? 47.617 7.344 20.246 1.00 16.67 122 VAL A C 1
ATOM 746 O O . VAL A 1 122 ? 46.835 6.572 19.694 1.00 16.15 122 VAL A O 1
ATOM 750 N N . ALA A 1 123 ? 48.785 7.708 19.722 1.00 17.43 123 ALA A N 1
ATOM 751 C CA . ALA A 1 123 ? 49.315 7.122 18.502 1.00 17.73 123 ALA A CA 1
ATOM 752 C C . ALA A 1 123 ? 50.598 6.400 18.852 1.00 17.81 123 ALA A C 1
ATOM 753 O O . ALA A 1 123 ? 51.323 6.829 19.742 1.00 18.25 123 ALA A O 1
ATOM 755 N N . GLY A 1 124 ? 50.874 5.298 18.166 1.00 18.42 124 GLY A N 1
ATOM 756 C CA . GLY A 1 124 ? 52.153 4.596 18.329 1.00 18.88 124 GLY A CA 1
ATOM 757 C C . GLY A 1 124 ? 52.379 4.108 19.753 1.00 19.38 124 GLY A C 1
ATOM 758 O O . GLY A 1 124 ? 51.448 3.661 20.411 1.00 19.07 124 GLY A O 1
ATOM 759 N N . TYR A 1 125 ? 53.617 4.206 20.235 1.00 19.65 125 TYR A N 1
ATOM 760 C CA . TYR A 1 125 ? 53.968 3.676 21.553 1.00 19.93 125 TYR A CA 1
ATOM 761 C C . TYR A 1 125 ? 53.381 4.471 22.724 1.00 19.12 125 TYR A C 1
ATOM 762 O O . TYR A 1 125 ? 53.551 5.680 22.816 1.00 18.67 125 TYR A O 1
ATOM 771 N N . ALA A 1 126 ? 52.662 3.761 23.590 1.00 18.73 126 ALA A N 1
ATOM 772 C CA . ALA A 1 126 ? 52.305 4.237 24.922 1.00 18.11 126 ALA A CA 1
ATOM 773 C C . ALA A 1 126 ? 52.739 3.113 25.865 1.00 18.16 126 ALA A C 1
ATOM 774 O O . ALA A 1 126 ? 51.970 2.195 26.142 1.00 17.65 126 ALA A O 1
ATOM 776 N N . LEU A 1 127 ? 53.992 3.175 26.306 1.00 18.11 127 LEU A N 1
ATOM 777 C CA . LEU A 1 127 ? 54.613 2.096 27.073 1.00 18.33 127 LEU A CA 1
ATOM 778 C C . LEU A 1 127 ? 55.038 2.587 28.454 1.00 17.98 127 LEU A C 1
ATOM 779 O O . LEU A 1 127 ? 55.497 3.719 28.604 1.00 18.17 127 LEU A O 1
ATOM 784 N N . GLY A 1 128 ? 54.900 1.731 29.465 1.00 18.08 128 GLY A N 1
ATOM 785 C CA . GLY A 1 128 ? 55.283 2.087 30.833 1.00 17.95 128 GLY A CA 1
ATOM 786 C C . GLY A 1 128 ? 54.552 3.321 31.328 1.00 17.84 128 GLY A C 1
ATOM 787 O O . GLY A 1 128 ? 53.328 3.364 31.304 1.00 17.84 128 GLY A O 1
ATOM 788 N N . GLY A 1 129 ? 55.302 4.332 31.761 1.00 17.63 129 GLY A N 1
ATOM 789 C CA . GLY A 1 129 ? 54.731 5.617 32.164 1.00 17.50 129 GLY A CA 1
ATOM 790 C C . GLY A 1 129 ? 53.809 6.243 31.128 1.00 17.71 129 GLY A C 1
ATOM 791 O O . GLY A 1 129 ? 52.846 6.934 31.484 1.00 17.33 129 GLY A O 1
ATOM 792 N N . GLY A 1 130 ? 54.096 5.996 29.850 1.00 17.64 130 GLY A N 1
ATOM 793 C CA . GLY A 1 130 ? 53.240 6.460 28.756 1.00 17.94 130 GLY A CA 1
ATOM 794 C C . GLY A 1 130 ? 51.865 5.810 28.744 1.00 17.70 130 GLY A C 1
ATOM 795 O O . GLY A 1 130 ? 50.858 6.473 28.476 1.00 18.13 130 GLY A O 1
ATOM 796 N N . CYS A 1 131 ? 51.823 4.511 29.018 1.00 17.05 131 CYS A N 1
ATOM 797 C CA . CYS A 1 131 ? 50.563 3.804 29.138 1.00 17.16 131 CYS A CA 1
ATOM 798 C C . CYS A 1 131 ? 49.802 4.350 30.349 1.00 16.53 131 CYS A C 1
ATOM 799 O O . CYS A 1 131 ? 48.580 4.549 30.304 1.00 16.13 131 CYS A O 1
ATOM 802 N N . GLU A 1 132 ? 50.544 4.594 31.423 1.00 16.20 132 GLU A N 1
ATOM 803 C CA . GLU A 1 132 ? 49.968 5.081 32.671 1.00 15.95 132 GLU A CA 1
ATOM 804 C C . GLU A 1 132 ? 49.392 6.481 32.528 1.00 15.86 132 GLU A C 1
ATOM 805 O O . GLU A 1 132 ? 48.326 6.778 33.079 1.00 15.18 132 GLU A O 1
ATOM 811 N N . LEU A 1 133 ? 50.084 7.334 31.775 1.00 15.43 133 LEU A N 1
ATOM 812 C CA . LEU A 1 133 ? 49.593 8.682 31.487 1.00 15.21 133 LEU A CA 1
ATOM 813 C C . LEU A 1 133 ? 48.274 8.653 30.715 1.00 15.27 133 LEU A C 1
ATOM 814 O O . LEU A 1 133 ? 47.342 9.388 31.048 1.00 15.42 133 LEU A O 1
ATOM 819 N N . ALA A 1 134 ? 48.196 7.811 29.688 1.00 15.62 134 ALA A N 1
ATOM 820 C CA . ALA A 1 134 ? 46.977 7.676 28.892 1.00 15.70 134 ALA A CA 1
ATOM 821 C C . ALA A 1 134 ? 45.819 7.213 29.770 1.00 16.03 134 ALA A C 1
ATOM 822 O O . ALA A 1 134 ? 44.693 7.709 29.650 1.00 15.47 134 ALA A O 1
ATOM 824 N N . MET A 1 135 ? 46.110 6.273 30.667 1.00 16.03 135 MET A N 1
ATOM 825 C CA . MET A 1 135 ? 45.091 5.748 31.575 1.00 16.10 135 MET A CA 1
ATOM 826 C C . MET A 1 135 ? 44.589 6.769 32.600 1.00 15.91 135 MET A C 1
ATOM 827 O O . MET A 1 135 ? 43.479 6.625 33.094 1.00 15.85 135 MET A O 1
ATOM 832 N N . MET A 1 136 ? 45.393 7.785 32.913 1.00 16.04 136 MET A N 1
ATOM 833 C CA . MET A 1 136 ? 44.974 8.871 33.807 1.00 17.06 136 MET A CA 1
ATOM 834 C C . MET A 1 136 ? 43.898 9.775 33.200 1.00 16.82 136 MET A C 1
ATOM 835 O O . MET A 1 136 ? 43.195 10.470 33.929 1.00 16.18 136 MET A O 1
ATOM 840 N N . CYS A 1 137 ? 43.815 9.808 31.874 1.00 16.81 137 CYS A N 1
ATOM 841 C CA . CYS A 1 137 ? 42.832 10.649 31.198 1.00 16.90 137 CYS A CA 1
ATOM 842 C C . CYS A 1 137 ? 41.457 9.979 31.237 1.00 16.46 137 CYS A C 1
ATOM 843 O O . CYS A 1 137 ? 41.346 8.767 31.452 1.00 15.64 137 CYS A O 1
ATOM 846 N N . ASP A 1 138 ? 40.418 10.773 31.012 1.00 16.32 138 ASP A N 1
ATOM 847 C CA . ASP A 1 138 ? 39.042 10.277 31.114 1.00 16.27 138 ASP A CA 1
ATOM 848 C C . ASP A 1 138 ? 38.658 9.467 29.886 1.00 16.06 138 ASP A C 1
ATOM 849 O O . ASP A 1 138 ? 38.171 8.351 29.997 1.00 16.07 138 ASP A O 1
ATOM 854 N N . VAL A 1 139 ? 38.887 10.058 28.716 1.00 15.51 139 VAL A N 1
ATOM 855 C CA . VAL A 1 139 ? 38.621 9.426 27.442 1.00 15.38 139 VAL A CA 1
ATOM 856 C C . VAL A 1 139 ? 39.952 9.083 26.792 1.00 15.17 139 VAL A C 1
ATOM 857 O O . VAL A 1 139 ? 40.915 9.810 26.952 1.00 14.72 139 VAL A O 1
ATOM 861 N N . LEU A 1 140 ? 39.998 7.960 26.087 1.00 14.81 140 LEU A N 1
ATOM 862 C CA . LEU A 1 140 ? 41.217 7.513 25.418 1.00 15.04 140 LEU A CA 1
ATOM 863 C C . LEU A 1 140 ? 40.858 7.115 23.988 1.00 15.25 140 LEU A C 1
ATOM 864 O O . LEU A 1 140 ? 40.185 6.112 23.761 1.00 15.51 140 LEU A O 1
ATOM 869 N N . ILE A 1 141 ? 41.282 7.934 23.029 1.00 15.50 141 ILE A N 1
ATOM 870 C CA . ILE A 1 141 ? 41.094 7.637 21.622 1.00 16.16 141 ILE A CA 1
ATOM 871 C C . ILE A 1 141 ? 42.439 7.177 21.087 1.00 16.27 141 ILE A C 1
ATOM 872 O O . ILE A 1 141 ? 43.435 7.884 21.237 1.00 16.33 141 ILE A O 1
ATOM 877 N N . ALA A 1 142 ? 42.457 5.986 20.502 1.00 16.79 142 ALA A N 1
ATOM 878 C CA . ALA A 1 142 ? 43.677 5.354 20.029 1.00 17.38 142 ALA A CA 1
ATOM 879 C C . ALA A 1 142 ? 43.715 5.278 18.500 1.00 17.90 142 ALA A C 1
ATOM 880 O O . ALA A 1 142 ? 42.739 4.895 17.864 1.00 17.69 142 ALA A O 1
ATOM 882 N N . ALA A 1 143 ? 44.858 5.628 17.925 1.00 18.58 143 ALA A N 1
ATOM 883 C CA . ALA A 1 143 ? 45.144 5.299 16.536 1.00 19.07 143 ALA A CA 1
ATOM 884 C C . ALA A 1 143 ? 45.215 3.780 16.403 1.00 19.69 143 ALA A C 1
ATOM 885 O O . ALA A 1 143 ? 45.534 3.080 17.369 1.00 19.22 143 ALA A O 1
ATOM 887 N N . ASP A 1 144 ? 44.937 3.266 15.207 1.00 20.63 144 ASP A N 1
ATOM 888 C CA . ASP A 1 144 ? 45.086 1.832 14.948 1.00 21.41 144 ASP A CA 1
ATOM 889 C C . ASP A 1 144 ? 46.544 1.351 15.076 1.00 21.75 144 ASP A C 1
ATOM 890 O O . ASP A 1 144 ? 46.792 0.152 15.165 1.00 22.24 144 ASP A O 1
ATOM 895 N N . THR A 1 145 ? 47.487 2.292 15.117 1.00 21.94 145 THR A N 1
ATOM 896 C CA . THR A 1 145 ? 48.911 1.999 15.321 1.00 22.25 145 THR A CA 1
ATOM 897 C C . THR A 1 145 ? 49.337 1.902 16.785 1.00 22.03 145 THR A C 1
ATOM 898 O O . THR A 1 145 ? 50.481 1.543 17.073 1.00 22.62 145 THR A O 1
ATOM 902 N N . ALA A 1 146 ? 48.438 2.242 17.705 1.00 21.24 146 ALA A N 1
ATOM 903 C CA . ALA A 1 146 ? 48.802 2.351 19.111 1.00 20.98 146 ALA A CA 1
ATOM 904 C C . ALA A 1 146 ? 49.249 1.004 19.677 1.00 20.71 146 ALA A C 1
ATOM 905 O O . ALA A 1 146 ? 48.672 -0.042 19.361 1.00 20.80 146 ALA A O 1
ATOM 907 N N . LYS A 1 147 ? 50.291 1.048 20.501 1.00 20.77 147 LYS A N 1
ATOM 908 C CA . LYS A 1 147 ? 50.792 -0.126 21.211 1.00 21.08 147 LYS A CA 1
ATOM 909 C C . LYS A 1 147 ? 50.941 0.224 22.688 1.00 20.33 147 LYS A C 1
ATOM 910 O O . LYS A 1 147 ? 51.629 1.183 23.037 1.00 20.16 147 LYS A O 1
ATOM 916 N N . PHE A 1 148 ? 50.285 -0.562 23.539 1.00 19.64 148 PHE A N 1
ATOM 917 C CA . PHE A 1 148 ? 50.245 -0.325 24.976 1.00 19.40 148 PHE A CA 1
ATOM 918 C C . PHE A 1 148 ? 51.050 -1.398 25.691 1.00 19.26 148 PHE A C 1
ATOM 919 O O . PHE A 1 148 ? 51.194 -2.507 25.188 1.00 19.49 148 PHE A O 1
ATOM 927 N N . GLY A 1 149 ? 51.555 -1.076 26.873 1.00 19.53 149 GLY A N 1
ATOM 928 C CA . GLY A 1 149 ? 52.260 -2.065 27.676 1.00 19.49 149 GLY A CA 1
ATOM 929 C C . GLY A 1 149 ? 52.909 -1.493 28.916 1.00 19.73 149 GLY A C 1
ATOM 930 O O . GLY A 1 149 ? 52.988 -0.276 29.087 1.00 18.96 149 GLY A O 1
ATOM 931 N N . GLN A 1 150 ? 53.364 -2.401 29.774 1.00 20.16 150 GLN A N 1
ATOM 932 C CA . GLN A 1 150 ? 54.062 -2.078 31.010 1.00 21.01 150 GLN A CA 1
ATOM 933 C C . GLN A 1 150 ? 55.324 -2.954 31.063 1.00 21.78 150 GLN A C 1
ATOM 934 O O . GLN A 1 150 ? 55.369 -3.951 31.778 1.00 21.91 150 GLN A O 1
ATOM 940 N N . PRO A 1 151 ? 56.343 -2.603 30.267 1.00 22.57 151 PRO A N 1
ATOM 941 C CA . PRO A 1 151 ? 57.500 -3.481 30.104 1.00 23.10 151 PRO A CA 1
ATOM 942 C C . PRO A 1 151 ? 58.600 -3.297 31.149 1.00 23.41 151 PRO A C 1
ATOM 943 O O . PRO A 1 151 ? 59.615 -3.989 31.086 1.00 23.28 151 PRO A O 1
ATOM 947 N N . GLU A 1 152 ? 58.407 -2.394 32.105 1.00 23.84 152 GLU A N 1
ATOM 948 C CA . GLU A 1 152 ? 59.509 -2.014 32.986 1.00 24.53 152 GLU A CA 1
ATOM 949 C C . GLU A 1 152 ? 59.901 -3.127 33.973 1.00 24.35 152 GLU A C 1
ATOM 950 O O . GLU A 1 152 ? 60.979 -3.055 34.567 1.00 24.58 152 GLU A O 1
ATOM 956 N N . ILE A 1 153 ? 59.061 -4.161 34.125 1.00 24.10 153 ILE A N 1
ATOM 957 C CA . ILE A 1 153 ? 59.434 -5.355 34.908 1.00 24.19 153 ILE A CA 1
ATOM 958 C C . ILE A 1 153 ? 60.739 -5.977 34.367 1.00 24.34 153 ILE A C 1
ATOM 959 O O . ILE A 1 153 ? 61.513 -6.573 35.122 1.00 23.64 153 ILE A O 1
ATOM 964 N N . LYS A 1 154 ? 60.985 -5.811 33.070 1.00 24.34 154 LYS A N 1
ATOM 965 C CA . LYS A 1 154 ? 62.212 -6.312 32.439 1.00 25.04 154 LYS A CA 1
ATOM 966 C C . LYS A 1 154 ? 63.470 -5.621 32.971 1.00 24.75 154 LYS A C 1
ATOM 967 O O . LYS A 1 154 ? 64.562 -6.189 32.912 1.00 25.05 154 LYS A O 1
ATOM 973 N N . LEU A 1 155 ? 63.317 -4.390 33.456 1.00 24.59 155 LEU A N 1
ATOM 974 C CA . LEU A 1 155 ? 64.398 -3.653 34.106 1.00 24.87 155 LEU A CA 1
ATOM 975 C C . LEU A 1 155 ? 64.394 -3.829 35.634 1.00 24.78 155 LEU A C 1
ATOM 976 O O . LEU A 1 155 ? 65.162 -3.169 36.333 1.00 25.02 155 LEU A O 1
ATOM 981 N N . GLY A 1 156 ? 63.534 -4.711 36.142 1.00 24.81 156 GLY A N 1
ATOM 982 C CA . GLY A 1 156 ? 63.373 -4.905 37.582 1.00 25.05 156 GLY A CA 1
ATOM 983 C C . GLY A 1 156 ? 62.669 -3.737 38.250 1.00 25.12 156 GLY A C 1
ATOM 984 O O . GLY A 1 156 ? 62.870 -3.485 39.441 1.00 25.48 156 GLY A O 1
ATOM 985 N N . VAL A 1 157 ? 61.833 -3.040 37.477 1.00 25.03 157 VAL A N 1
ATOM 986 C CA . VAL A 1 157 ? 61.203 -1.784 37.888 1.00 24.62 157 VAL A CA 1
ATOM 987 C C . VAL A 1 157 ? 59.674 -1.928 37.823 1.00 24.31 157 VAL A C 1
ATOM 988 O O . VAL A 1 157 ? 59.127 -2.461 36.841 1.00 23.12 157 VAL A O 1
ATOM 992 N N . LEU A 1 158 ? 59.002 -1.447 38.871 1.00 23.63 158 LEU A N 1
ATOM 993 C CA . LEU A 1 158 ? 57.555 -1.582 39.012 1.00 23.44 158 LEU A CA 1
ATOM 994 C C . LEU A 1 158 ? 56.839 -0.372 38.430 1.00 22.57 158 LEU A C 1
ATOM 995 O O . LEU A 1 158 ? 57.445 0.689 38.263 1.00 22.07 158 LEU A O 1
ATOM 1000 N N . PRO A 1 159 ? 55.527 -0.505 38.158 1.00 22.23 159 PRO A N 1
ATOM 1001 C CA . PRO A 1 159 ? 54.781 0.701 37.813 1.00 21.93 159 PRO A CA 1
ATOM 1002 C C . PRO A 1 159 ? 54.743 1.656 38.999 1.00 21.68 159 PRO A C 1
ATOM 1003 O O . PRO A 1 159 ? 54.547 1.214 40.138 1.00 22.14 159 PRO A O 1
ATOM 1007 N N . GLY A 1 160 ? 54.951 2.943 38.741 1.00 20.77 160 GLY A N 1
ATOM 1008 C CA . GLY A 1 160 ? 54.835 3.970 39.770 1.00 20.62 160 GLY A CA 1
ATOM 1009 C C . GLY A 1 160 ? 53.896 5.104 39.406 1.00 20.06 160 GLY A C 1
ATOM 1010 O O . GLY A 1 160 ? 53.870 6.132 40.078 1.00 20.71 160 GLY A O 1
ATOM 1011 N N . MET A 1 161 ? 53.118 4.935 38.343 1.00 19.50 161 MET A N 1
ATOM 1012 C CA . MET A 1 161 ? 52.203 5.980 37.907 1.00 18.87 161 MET A CA 1
ATOM 1013 C C . MET A 1 161 ? 50.768 5.447 37.807 1.00 18.04 161 MET A C 1
ATOM 1014 O O . MET A 1 161 ? 49.954 5.966 37.054 1.00 17.21 161 MET A O 1
ATOM 1019 N N . GLY A 1 162 ? 50.479 4.409 38.591 1.00 17.63 162 GLY A N 1
ATOM 1020 C CA . GLY A 1 162 ? 49.132 3.861 38.717 1.00 17.59 162 GLY A CA 1
ATOM 1021 C C . GLY A 1 162 ? 48.789 2.702 37.800 1.00 17.38 162 GLY A C 1
ATOM 1022 O O . GLY A 1 162 ? 47.656 2.226 37.805 1.00 17.28 162 GLY A O 1
ATOM 1023 N N . GLY A 1 163 ? 49.767 2.224 37.031 1.00 17.24 163 GLY A N 1
ATOM 1024 C CA . GLY A 1 163 ? 49.551 1.147 36.083 1.00 17.03 163 GLY A CA 1
ATOM 1025 C C . GLY A 1 163 ? 48.973 -0.120 36.684 1.00 16.73 163 GLY A C 1
ATOM 1026 O O . GLY A 1 163 ? 48.087 -0.739 36.089 1.00 17.50 163 GLY A O 1
ATOM 1027 N N . SER A 1 164 ? 49.459 -0.521 37.858 1.00 15.75 164 SER A N 1
ATOM 1028 C CA . SER A 1 164 ? 48.947 -1.745 38.478 1.00 15.44 164 SER A CA 1
ATOM 1029 C C . SER A 1 164 ? 47.485 -1.573 38.906 1.00 14.97 164 SER A C 1
ATOM 1030 O O . SER A 1 164 ? 46.776 -2.557 39.074 1.00 15.73 164 SER A O 1
ATOM 1033 N N . GLN A 1 165 ? 47.055 -0.327 39.075 1.00 14.50 165 GLN A N 1
ATOM 1034 C CA . GLN A 1 165 ? 45.701 -0.025 39.528 1.00 14.07 165 GLN A CA 1
ATOM 1035 C C . GLN A 1 165 ? 44.721 0.218 38.388 1.00 14.15 165 GLN A C 1
ATOM 1036 O O . GLN A 1 165 ? 43.657 -0.385 38.357 1.00 14.15 165 GLN A O 1
ATOM 1042 N N . ARG A 1 166 ? 45.074 1.099 37.460 1.00 14.07 166 ARG A N 1
ATOM 1043 C CA . ARG A 1 166 ? 44.156 1.465 36.373 1.00 13.96 166 ARG A CA 1
ATOM 1044 C C . ARG A 1 166 ? 44.075 0.406 35.282 1.00 14.03 166 ARG A C 1
ATOM 1045 O O . ARG A 1 166 ? 43.006 0.192 34.715 1.00 14.30 166 ARG A O 1
ATOM 1053 N N . LEU A 1 167 ? 45.188 -0.264 34.990 1.00 14.08 167 LEU A N 1
ATOM 1054 C CA . LEU A 1 167 ? 45.189 -1.291 33.963 1.00 14.15 167 LEU A CA 1
ATOM 1055 C C . LEU A 1 167 ? 44.279 -2.422 34.406 1.00 14.01 167 LEU A C 1
ATOM 1056 O O . LEU A 1 167 ? 43.407 -2.851 33.666 1.00 14.13 167 LEU A O 1
ATOM 1061 N N . THR A 1 168 ? 44.486 -2.869 35.640 1.00 13.95 168 THR A N 1
ATOM 1062 C CA . THR A 1 168 ? 43.736 -3.976 36.213 1.00 14.01 168 THR A CA 1
ATOM 1063 C C . THR A 1 168 ? 42.236 -3.676 36.228 1.00 14.14 168 THR A C 1
ATOM 1064 O O . THR A 1 168 ? 41.426 -4.518 35.848 1.00 13.86 168 THR A O 1
ATOM 1068 N N . ARG A 1 169 ? 41.880 -2.456 36.619 1.00 14.68 169 ARG A N 1
ATOM 1069 C CA . ARG A 1 169 ? 40.475 -2.041 36.646 1.00 15.20 169 ARG A CA 1
ATOM 1070 C C . ARG A 1 169 ? 39.867 -1.894 35.252 1.00 15.72 169 ARG A C 1
ATOM 1071 O O . ARG A 1 169 ? 38.661 -2.058 35.097 1.00 16.78 169 ARG A O 1
ATOM 1079 N N . ALA A 1 170 ? 40.688 -1.585 34.250 1.00 15.23 170 ALA A N 1
ATOM 1080 C CA . ALA A 1 170 ? 40.220 -1.479 32.866 1.00 15.47 170 ALA A CA 1
ATOM 1081 C C . ALA A 1 170 ? 40.036 -2.840 32.187 1.00 15.42 170 ALA A C 1
ATOM 1082 O O . ALA A 1 170 ? 38.974 -3.110 31.615 1.00 16.01 170 ALA A O 1
ATOM 1084 N N . ILE A 1 171 ? 41.048 -3.703 32.261 1.00 15.58 171 ILE A N 1
ATOM 1085 C CA . ILE A 1 171 ? 41.086 -4.917 31.419 1.00 15.16 171 ILE A CA 1
ATOM 1086 C C . ILE A 1 171 ? 40.953 -6.239 32.168 1.00 15.34 171 ILE A C 1
ATOM 1087 O O . ILE A 1 171 ? 40.865 -7.298 31.538 1.00 15.20 171 ILE A O 1
ATOM 1092 N N 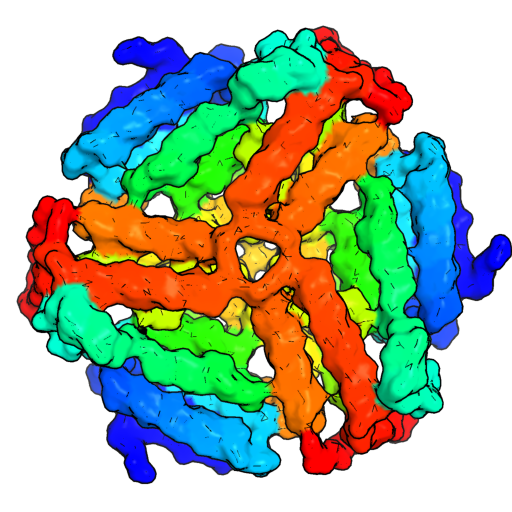. GLY A 1 172 ? 40.926 -6.185 33.499 1.00 14.94 172 GLY A N 1
ATOM 1093 C CA . GLY A 1 172 ? 40.711 -7.376 34.308 1.00 14.94 172 GLY A CA 1
ATOM 1094 C C . GLY A 1 172 ? 42.019 -7.988 34.766 1.00 14.98 172 GLY A C 1
ATOM 1095 O O . GLY A 1 172 ? 43.087 -7.673 34.235 1.00 15.01 172 GLY A O 1
ATOM 1096 N N . LYS A 1 173 ? 41.938 -8.873 35.754 1.00 14.84 173 LYS A N 1
ATOM 1097 C CA . LYS A 1 173 ? 43.144 -9.427 36.367 1.00 14.81 173 LYS A CA 1
ATOM 1098 C C . LYS A 1 173 ? 44.023 -10.218 35.401 1.00 14.81 173 LYS A C 1
ATOM 1099 O O . LYS A 1 173 ? 45.242 -10.021 35.375 1.00 14.71 173 LYS A O 1
ATOM 1105 N N . ALA A 1 174 ? 43.416 -11.125 34.645 1.00 15.29 174 ALA A N 1
ATOM 1106 C CA . ALA A 1 174 ? 44.187 -12.062 33.814 1.00 15.95 174 ALA A CA 1
ATOM 1107 C C . ALA A 1 174 ? 45.073 -11.316 32.821 1.00 16.37 174 ALA A C 1
ATOM 1108 O O . ALA A 1 174 ? 46.266 -11.612 32.699 1.00 17.13 174 ALA A O 1
ATOM 1110 N N . LYS A 1 175 ? 44.510 -10.331 32.132 1.00 16.47 175 LYS A N 1
ATOM 1111 C CA . LYS A 1 175 ? 45.287 -9.586 31.133 1.00 16.70 175 LYS A CA 1
ATOM 1112 C C . LYS A 1 175 ? 46.264 -8.617 31.781 1.00 16.57 175 LYS A C 1
ATOM 1113 O O . LYS A 1 175 ? 47.394 -8.457 31.310 1.00 16.34 175 LYS A O 1
ATOM 1119 N N . ALA A 1 176 ? 45.859 -7.986 32.880 1.00 15.94 176 ALA A N 1
ATOM 1120 C CA . ALA A 1 176 ? 46.752 -7.067 33.575 1.00 15.86 176 ALA A CA 1
ATOM 1121 C C . ALA A 1 176 ? 47.960 -7.799 34.165 1.00 15.77 176 ALA A C 1
ATOM 1122 O O . ALA A 1 176 ? 49.083 -7.313 34.078 1.00 15.56 176 ALA A O 1
ATOM 1124 N N . MET A 1 177 ? 47.735 -8.975 34.743 1.00 15.95 177 MET A N 1
ATOM 1125 C CA . MET A 1 177 ? 48.835 -9.775 35.274 1.00 15.96 177 MET A CA 1
ATOM 1126 C C . MET A 1 177 ? 49.768 -10.192 34.143 1.00 16.48 177 MET A C 1
ATOM 1127 O O . MET A 1 177 ? 50.975 -10.166 34.295 1.00 16.50 177 MET A O 1
ATOM 1132 N N . ASP A 1 178 ? 49.186 -10.573 33.017 1.00 17.03 178 ASP A N 1
ATOM 1133 C CA . ASP A 1 178 ? 49.945 -10.975 31.831 1.00 17.89 178 ASP A CA 1
ATOM 1134 C C . ASP A 1 178 ? 50.835 -9.825 31.357 1.00 17.98 178 ASP A C 1
ATOM 1135 O O . ASP A 1 178 ? 52.051 -9.989 31.225 1.00 18.25 178 ASP A O 1
ATOM 1140 N N . LEU A 1 179 ? 50.245 -8.654 31.138 1.00 18.10 179 LEU A N 1
ATOM 1141 C CA . LEU A 1 179 ? 51.026 -7.495 30.700 1.00 17.88 179 LEU A CA 1
ATOM 1142 C C . LEU A 1 179 ? 52.111 -7.096 31.704 1.00 17.92 179 LEU A C 1
ATOM 1143 O O . LEU A 1 179 ? 53.258 -6.838 31.319 1.00 17.57 179 LEU A O 1
ATOM 1148 N N . ILE A 1 180 ? 51.757 -7.051 32.988 1.00 17.69 180 ILE A N 1
ATOM 1149 C CA . ILE A 1 180 ? 52.656 -6.512 33.998 1.00 17.58 180 ILE A CA 1
ATOM 1150 C C . ILE A 1 180 ? 53.766 -7.486 34.390 1.00 17.67 180 ILE A C 1
ATOM 1151 O O . ILE A 1 180 ? 54.881 -7.054 34.683 1.00 17.93 180 ILE A O 1
ATOM 1156 N N . LEU A 1 181 ? 53.483 -8.785 34.347 1.00 17.75 181 LEU A N 1
ATOM 1157 C CA . LEU A 1 181 ? 54.486 -9.791 34.703 1.00 17.90 181 LEU A CA 1
ATOM 1158 C C . LEU A 1 181 ? 55.385 -10.219 33.528 1.00 18.37 181 LEU A C 1
ATOM 1159 O O . LEU A 1 181 ? 56.527 -10.612 33.758 1.00 18.63 181 LEU A O 1
ATOM 1164 N N . THR A 1 182 ? 54.865 -10.166 32.297 1.00 18.87 182 THR A N 1
ATOM 1165 C CA . THR A 1 182 ? 55.633 -10.550 31.097 1.00 19.07 182 THR A CA 1
ATOM 1166 C C . THR A 1 182 ? 56.197 -9.373 30.305 1.00 19.63 182 THR A C 1
ATOM 1167 O O . THR A 1 182 ? 57.165 -9.539 29.562 1.00 20.28 182 THR A O 1
ATOM 1171 N N . GLY A 1 183 ? 55.594 -8.198 30.444 1.00 19.51 183 GLY A N 1
ATOM 1172 C CA . GLY A 1 183 ? 56.007 -7.024 29.691 1.00 20.00 183 GLY A CA 1
ATOM 1173 C C . GLY A 1 183 ? 55.567 -6.983 28.237 1.00 20.34 183 GLY A C 1
ATOM 1174 O O . GLY A 1 183 ? 56.054 -6.142 27.475 1.00 20.40 183 GLY A O 1
ATOM 1175 N N . ARG A 1 184 ? 54.629 -7.845 27.847 1.00 20.57 184 ARG A N 1
ATOM 1176 C CA . ARG A 1 184 ? 54.185 -7.913 26.458 1.00 21.19 184 ARG A CA 1
ATOM 1177 C C . ARG A 1 184 ? 53.349 -6.696 26.073 1.00 21.69 184 ARG A C 1
ATOM 1178 O O . ARG A 1 184 ? 52.762 -6.031 26.929 1.00 21.07 184 ARG A O 1
ATOM 1186 N N . THR A 1 185 ? 53.300 -6.411 24.778 1.00 22.03 185 THR A N 1
ATOM 1187 C CA . THR A 1 185 ? 52.506 -5.296 24.295 1.00 22.45 185 THR A CA 1
ATOM 1188 C C . THR A 1 185 ? 51.099 -5.744 23.955 1.00 22.54 185 THR A C 1
ATOM 1189 O O . THR A 1 185 ? 50.820 -6.931 23.786 1.00 22.55 185 THR A O 1
ATOM 1193 N N . MET A 1 186 ? 50.215 -4.766 23.865 1.00 22.50 186 MET A N 1
ATOM 1194 C CA . MET A 1 186 ? 48.827 -4.985 23.520 1.00 22.81 186 MET A CA 1
ATOM 1195 C C . MET A 1 186 ? 48.514 -4.005 22.409 1.00 22.66 186 MET A C 1
ATOM 1196 O O . MET A 1 186 ? 48.743 -2.804 22.566 1.00 22.86 186 MET A O 1
ATOM 1201 N N . ASP A 1 187 ? 48.024 -4.519 21.285 1.00 23.02 187 ASP A N 1
ATOM 1202 C CA . ASP A 1 187 ? 47.695 -3.672 20.136 1.00 23.48 187 ASP A CA 1
ATOM 1203 C C . ASP A 1 187 ? 46.344 -2.994 20.333 1.00 23.19 187 ASP A C 1
ATOM 1204 O O . ASP A 1 187 ? 45.620 -3.300 21.296 1.00 22.72 187 ASP A O 1
ATOM 1209 N N . ALA A 1 188 ? 46.010 -2.076 19.428 1.00 23.02 188 ALA A N 1
ATOM 1210 C CA . ALA A 1 188 ? 44.812 -1.249 19.572 1.00 22.86 188 ALA A CA 1
ATOM 1211 C C . ALA A 1 188 ? 43.534 -2.069 19.639 1.00 22.70 188 ALA A C 1
ATOM 1212 O O . ALA A 1 188 ? 42.680 -1.796 20.472 1.00 22.65 188 ALA A O 1
ATOM 1214 N N . ALA A 1 189 ? 43.406 -3.077 18.776 1.00 22.54 189 ALA A N 1
ATOM 1215 C CA . ALA A 1 189 ? 42.199 -3.911 18.736 1.00 22.32 189 ALA A CA 1
ATOM 1216 C C . ALA A 1 189 ? 41.977 -4.656 20.047 1.00 21.94 189 ALA A C 1
ATOM 1217 O O . ALA A 1 189 ? 40.852 -4.716 20.553 1.00 22.09 189 ALA A O 1
ATOM 1219 N N . GLU A 1 190 ? 43.041 -5.239 20.586 1.00 21.43 190 GLU A N 1
ATOM 1220 C CA . GLU A 1 190 ? 42.940 -5.935 21.864 1.00 21.32 190 GLU A CA 1
ATOM 1221 C C . GLU A 1 190 ? 42.595 -4.941 22.975 1.00 20.72 190 GLU A C 1
ATOM 1222 O O . GLU A 1 190 ? 41.738 -5.218 23.810 1.00 20.77 190 GLU A O 1
ATOM 1228 N N . ALA A 1 191 ? 43.252 -3.785 22.967 1.00 19.73 191 ALA A N 1
ATOM 1229 C CA . ALA A 1 191 ? 42.979 -2.738 23.949 1.00 19.65 191 ALA A CA 1
ATOM 1230 C C . ALA A 1 191 ? 41.514 -2.290 23.922 1.00 19.60 191 ALA A C 1
ATOM 1231 O O . ALA A 1 191 ? 40.918 -2.034 24.973 1.00 19.37 191 ALA A O 1
ATOM 1233 N N . GLU A 1 192 ? 40.944 -2.194 22.723 1.00 19.25 192 GLU A N 1
ATOM 1234 C CA . GLU A 1 192 ? 39.551 -1.784 22.575 1.00 19.50 192 GLU A CA 1
ATOM 1235 C C . GLU A 1 192 ? 38.589 -2.858 23.056 1.00 19.27 192 GLU A C 1
ATOM 1236 O O . GLU A 1 192 ? 37.606 -2.546 23.734 1.00 18.69 192 GLU A O 1
ATOM 1242 N N . ARG A 1 193 ? 38.850 -4.120 22.727 1.00 19.20 193 ARG A N 1
ATOM 1243 C CA . ARG A 1 193 ? 37.923 -5.162 23.153 1.00 19.65 193 ARG A CA 1
ATOM 1244 C C . ARG A 1 193 ? 38.126 -5.551 24.626 1.00 19.26 193 ARG A C 1
ATOM 1245 O O . ARG A 1 193 ? 37.333 -6.324 25.164 1.00 19.50 193 ARG A O 1
ATOM 1253 N N . SER A 1 194 ? 39.165 -5.010 25.275 1.00 18.83 194 SER A N 1
ATOM 1254 C CA . SER A 1 194 ? 39.494 -5.371 26.658 1.00 18.73 194 SER A CA 1
ATOM 1255 C C . SER A 1 194 ? 39.098 -4.338 27.713 1.00 18.30 194 SER A C 1
ATOM 1256 O O . SER A 1 194 ? 39.079 -4.668 28.896 1.00 18.50 194 SER A O 1
ATOM 1259 N N . GLY A 1 195 ? 38.791 -3.112 27.297 1.00 17.52 195 GLY A N 1
ATOM 1260 C CA . GLY A 1 195 ? 38.324 -2.071 28.212 1.00 17.12 195 GLY A CA 1
ATOM 1261 C C . GLY A 1 195 ? 39.231 -0.868 28.367 1.00 16.49 195 GLY A C 1
ATOM 1262 O O . GLY A 1 195 ? 38.897 0.082 29.079 1.00 15.86 195 GLY A O 1
ATOM 1263 N N . LEU A 1 196 ? 40.382 -0.891 27.701 1.00 16.04 196 LEU A N 1
ATOM 1264 C CA . LEU A 1 196 ? 41.390 0.140 27.892 1.00 15.92 196 LEU A CA 1
ATOM 1265 C C . LEU A 1 196 ? 41.118 1.430 27.099 1.00 15.62 196 LEU A C 1
ATOM 1266 O O . LEU A 1 196 ? 41.443 2.515 27.558 1.00 15.61 196 LEU A O 1
ATOM 1271 N N A VAL A 1 197 ? 40.549 1.312 25.907 0.50 15.48 197 VAL A N 1
ATOM 1272 N N B VAL A 1 197 ? 40.485 1.278 25.934 0.50 15.56 197 VAL A N 1
ATOM 1273 C CA A VAL A 1 197 ? 40.384 2.486 25.056 0.50 15.50 197 VAL A CA 1
ATOM 1274 C CA B VAL A 1 197 ? 40.351 2.338 24.928 0.50 15.66 197 VAL A CA 1
ATOM 1275 C C A VAL A 1 197 ? 38.923 2.725 24.709 0.50 15.55 197 VAL A C 1
ATOM 1276 C C B VAL A 1 197 ? 38.881 2.708 24.720 0.50 15.64 197 VAL A C 1
ATOM 1277 O O A VAL A 1 197 ? 38.129 1.791 24.620 0.50 16.24 197 VAL A O 1
ATOM 1278 O O B VAL A 1 197 ? 38.021 1.830 24.735 0.50 16.31 197 VAL A O 1
ATOM 1285 N N . SER A 1 198 ? 38.586 3.995 24.524 1.00 15.59 198 SER A N 1
ATOM 1286 C CA . SER A 1 198 ? 37.219 4.417 24.194 1.00 15.68 198 SER A CA 1
ATOM 1287 C C . SER A 1 198 ? 36.858 4.041 22.749 1.00 16.75 198 SER A C 1
ATOM 1288 O O . SER A 1 198 ? 35.812 3.436 22.492 1.00 16.74 198 SER A O 1
ATOM 1291 N N . ARG A 1 199 ? 37.719 4.441 21.816 1.00 17.45 199 ARG A N 1
ATOM 1292 C CA . ARG A 1 199 ? 37.506 4.204 20.387 1.00 18.67 199 ARG A CA 1
ATOM 1293 C C . ARG A 1 199 ? 38.851 4.077 19.682 1.00 18.59 199 ARG A C 1
ATOM 1294 O O . ARG A 1 199 ? 39.837 4.677 20.108 1.00 18.82 199 ARG A O 1
ATOM 1302 N N . VAL A 1 200 ? 38.870 3.280 18.619 1.00 18.35 200 VAL A N 1
ATOM 1303 C CA . VAL A 1 200 ? 40.019 3.149 17.735 1.00 18.62 200 VAL A CA 1
ATOM 1304 C C . VAL A 1 200 ? 39.678 3.811 16.400 1.00 18.97 200 VAL A C 1
ATOM 1305 O O . VAL A 1 200 ? 38.587 3.601 15.849 1.00 18.97 200 VAL A O 1
ATOM 1309 N N . VAL A 1 201 ? 40.598 4.637 15.911 1.00 19.37 201 VAL A N 1
ATOM 1310 C CA . VAL A 1 201 ? 40.440 5.318 14.626 1.00 20.06 201 VAL A CA 1
ATOM 1311 C C . VAL A 1 201 ? 41.723 5.180 13.789 1.00 20.67 201 VAL A C 1
ATOM 1312 O O . VAL A 1 201 ? 42.784 4.862 14.331 1.00 20.29 201 VAL A O 1
ATOM 1316 N N . PRO A 1 202 ? 41.630 5.401 12.461 1.00 21.55 202 PRO A N 1
ATOM 1317 C CA . PRO A 1 202 ? 42.846 5.342 11.643 1.00 21.81 202 PRO A CA 1
ATOM 1318 C C . PRO A 1 202 ? 43.888 6.369 12.081 1.00 21.83 202 PRO A C 1
ATOM 1319 O O . PRO A 1 202 ? 43.533 7.481 12.468 1.00 21.72 202 PRO A O 1
ATOM 1323 N N . ALA A 1 203 ? 45.165 5.989 12.015 1.00 22.57 203 ALA A N 1
ATOM 1324 C CA . ALA A 1 203 ? 46.269 6.841 12.473 1.00 23.01 203 ALA A CA 1
ATOM 1325 C C . ALA A 1 203 ? 46.226 8.240 11.883 1.00 23.46 203 ALA A C 1
ATOM 1326 O O . ALA A 1 203 ? 46.438 9.217 12.596 1.00 23.58 203 ALA A O 1
ATOM 1328 N N . ASP A 1 204 ? 45.945 8.340 10.583 1.00 24.18 204 ASP A N 1
ATOM 1329 C CA . ASP A 1 204 ? 45.897 9.646 9.906 1.00 24.95 204 ASP A CA 1
ATOM 1330 C C . ASP A 1 204 ? 44.752 10.536 10.404 1.00 24.73 204 ASP A C 1
ATOM 1331 O O . ASP A 1 204 ? 44.794 11.760 10.231 1.00 24.76 204 ASP A O 1
ATOM 1336 N N . ASP A 1 205 ? 43.736 9.915 11.010 1.00 24.48 205 ASP A N 1
ATOM 1337 C CA . ASP A 1 205 ? 42.563 10.618 11.529 1.00 24.33 205 ASP A CA 1
ATOM 1338 C C . ASP A 1 205 ? 42.582 10.863 13.048 1.00 23.90 205 ASP A C 1
ATOM 1339 O O . ASP A 1 205 ? 41.662 11.483 13.569 1.00 23.54 205 ASP A O 1
ATOM 1344 N N . LEU A 1 206 ? 43.618 10.407 13.754 1.00 23.36 206 LEU A N 1
ATOM 1345 C CA . LEU A 1 206 ? 43.619 10.509 15.224 1.00 22.81 206 LEU A CA 1
ATOM 1346 C C . LEU A 1 206 ? 43.387 11.932 15.723 1.00 22.46 206 LEU A C 1
ATOM 1347 O O . LEU A 1 206 ? 42.470 12.170 16.508 1.00 21.23 206 LEU A O 1
ATOM 1352 N N . LEU A 1 207 ? 44.211 12.881 15.286 1.00 22.60 207 LEU A N 1
ATOM 1353 C CA . LEU A 1 207 ? 44.118 14.240 15.833 1.00 22.95 207 LEU A CA 1
ATOM 1354 C C . LEU A 1 207 ? 42.806 14.935 15.447 1.00 22.72 207 LEU A C 1
ATOM 1355 O O . LEU A 1 207 ? 42.255 15.685 16.247 1.00 22.45 207 LEU A O 1
ATOM 1360 N N A THR A 1 208 ? 42.326 14.675 14.232 0.50 22.52 208 THR A N 1
ATOM 1361 N N B THR A 1 208 ? 42.297 14.686 14.242 0.50 22.68 208 THR A N 1
ATOM 1362 C CA A THR A 1 208 ? 41.025 15.170 13.778 0.50 22.36 208 THR A CA 1
ATOM 1363 C CA B THR A 1 208 ? 41.004 15.260 13.849 0.50 22.68 208 THR A CA 1
ATOM 1364 C C A THR A 1 208 ? 39.886 14.631 14.644 0.50 22.32 208 THR A C 1
ATOM 1365 C C B THR A 1 208 ? 39.832 14.627 14.616 0.50 22.48 208 THR A C 1
ATOM 1366 O O A THR A 1 208 ? 39.021 15.388 15.090 0.50 22.05 208 THR A O 1
ATOM 1367 O O B THR A 1 208 ? 38.881 15.326 14.971 0.50 22.25 208 THR A O 1
ATOM 1374 N N . GLU A 1 209 ? 39.901 13.322 14.880 1.00 22.24 209 GLU A N 1
ATOM 1375 C CA . GLU A 1 209 ? 38.869 12.654 15.693 1.00 22.54 209 GLU A CA 1
ATOM 1376 C C . GLU A 1 209 ? 38.921 13.105 17.160 1.00 21.90 209 GLU A C 1
ATOM 1377 O O . GLU A 1 209 ? 37.879 13.331 17.770 1.00 21.26 209 GLU A O 1
ATOM 1383 N N . ALA A 1 210 ? 40.132 13.245 17.705 1.00 21.10 210 ALA A N 1
ATOM 1384 C CA . ALA A 1 210 ? 40.314 13.736 19.068 1.00 20.90 210 ALA A CA 1
ATOM 1385 C C . ALA A 1 210 ? 39.823 15.172 19.213 1.00 20.57 210 ALA A C 1
ATOM 1386 O O . ALA A 1 210 ? 39.143 15.499 20.184 1.00 20.38 210 ALA A O 1
ATOM 1388 N N . ARG A 1 211 ? 40.155 16.030 18.252 1.00 20.14 211 ARG A N 1
ATOM 1389 C CA . ARG A 1 211 ? 39.642 17.408 18.254 1.00 20.37 211 ARG A CA 1
ATOM 1390 C C . ARG A 1 211 ? 38.113 17.453 18.174 1.00 19.52 211 ARG A C 1
ATOM 1391 O O . ARG A 1 211 ? 37.476 18.286 18.812 1.00 19.16 211 ARG A O 1
ATOM 1399 N N . ALA A 1 212 ? 37.532 16.565 17.376 1.00 18.97 212 ALA A N 1
ATOM 1400 C CA . ALA A 1 212 ? 36.079 16.536 17.203 1.00 18.76 212 ALA A CA 1
ATOM 1401 C C . ALA A 1 212 ? 35.401 16.103 18.497 1.00 18.53 212 ALA A C 1
ATOM 1402 O O . ALA A 1 212 ? 34.390 16.683 18.896 1.00 18.16 212 ALA A O 1
ATOM 1404 N N . THR A 1 213 ? 35.974 15.094 19.148 1.00 18.35 213 THR A N 1
ATOM 1405 C CA . THR A 1 213 ? 35.456 14.609 20.433 1.00 18.32 213 THR A CA 1
ATOM 1406 C C . THR A 1 213 ? 35.594 15.667 21.514 1.00 17.93 213 THR A C 1
ATOM 1407 O O . THR A 1 213 ? 34.655 15.913 22.269 1.00 17.50 213 THR A O 1
ATOM 1411 N N . ALA A 1 214 ? 36.763 16.305 21.572 1.00 18.22 214 ALA A N 1
ATOM 1412 C CA . ALA A 1 214 ? 37.003 17.390 22.509 1.00 18.48 214 ALA A CA 1
ATOM 1413 C C . ALA A 1 214 ? 36.067 18.571 22.263 1.00 18.79 214 ALA A C 1
ATOM 1414 O O . ALA A 1 214 ? 35.563 19.166 23.210 1.00 18.91 214 ALA A O 1
ATOM 1416 N N . THR A 1 215 ? 35.837 18.913 20.998 1.00 19.08 215 THR A N 1
ATOM 1417 C CA . THR A 1 215 ? 34.900 19.993 20.668 1.00 19.26 215 THR A CA 1
ATOM 1418 C C . THR A 1 215 ? 33.508 19.677 21.204 1.00 18.89 215 THR A C 1
ATOM 1419 O O . THR A 1 215 ? 32.877 20.517 21.857 1.00 19.22 215 THR A O 1
ATOM 1423 N N . THR A 1 216 ? 33.045 18.460 20.939 1.00 18.32 216 THR A N 1
ATOM 1424 C CA . THR A 1 216 ? 31.729 18.018 21.382 1.00 18.19 216 THR A CA 1
ATOM 1425 C C . THR A 1 216 ? 31.589 18.156 22.898 1.00 17.61 216 THR A C 1
ATOM 1426 O O . THR A 1 216 ? 30.614 18.722 23.385 1.00 17.13 216 THR A O 1
ATOM 1430 N N . ILE A 1 217 ? 32.572 17.644 23.631 1.00 17.53 217 ILE A N 1
ATOM 1431 C CA . ILE A 1 217 ? 32.550 17.679 25.095 1.00 17.46 217 ILE A CA 1
ATOM 1432 C C . ILE A 1 217 ? 32.632 19.123 25.596 1.00 17.79 217 ILE A C 1
ATOM 1433 O O . ILE A 1 217 ? 31.913 19.507 26.517 1.00 17.65 217 ILE A O 1
ATOM 1438 N N . SER A 1 218 ? 33.488 19.930 24.967 1.00 18.04 218 SER A N 1
ATOM 1439 C CA . SER A 1 218 ? 33.695 21.323 25.392 1.00 18.19 218 SER A CA 1
ATOM 1440 C C . SER A 1 218 ? 32.485 22.228 25.148 1.00 18.63 218 SER A C 1
ATOM 1441 O O . SER A 1 218 ? 32.385 23.299 25.746 1.00 18.69 218 SER A O 1
ATOM 1444 N N . GLN A 1 219 ? 31.586 21.808 24.263 1.00 19.15 219 GLN A N 1
ATOM 1445 C CA . GLN A 1 219 ? 30.367 22.567 23.958 1.00 19.51 219 GLN A CA 1
ATOM 1446 C C . GLN A 1 219 ? 29.187 22.129 24.841 1.00 19.35 219 GLN A C 1
ATOM 1447 O O . GLN A 1 219 ? 28.099 22.715 24.778 1.00 19.03 219 GLN A O 1
ATOM 1453 N N . MET A 1 220 ? 29.406 21.114 25.681 1.00 19.22 220 MET A N 1
ATOM 1454 C CA . MET A 1 220 ? 28.430 20.747 26.710 1.00 19.11 220 MET A CA 1
ATOM 1455 C C . MET A 1 220 ? 28.492 21.772 27.826 1.00 19.01 220 MET A C 1
ATOM 1456 O O . MET A 1 220 ? 29.458 22.535 27.935 1.00 19.10 220 MET A O 1
ATOM 1461 N N . SER A 1 221 ? 27.458 21.783 28.658 1.00 18.76 221 SER A N 1
ATOM 1462 C CA . SER A 1 221 ? 27.502 22.486 29.928 1.00 19.13 221 SER A CA 1
ATOM 1463 C C . SER A 1 221 ? 28.769 22.122 30.695 1.00 18.99 221 SER A C 1
ATOM 1464 O O . SER A 1 221 ? 29.055 20.942 30.898 1.00 19.38 221 SER A O 1
ATOM 1467 N N . ALA A 1 222 ? 29.520 23.128 31.128 1.00 18.63 222 ALA A N 1
ATOM 1468 C CA . ALA A 1 222 ? 30.747 22.885 31.874 1.00 18.69 222 ALA A CA 1
ATOM 1469 C C . ALA A 1 222 ? 30.406 22.237 33.223 1.00 18.58 222 ALA A C 1
ATOM 1470 O O . ALA A 1 222 ? 31.109 21.338 33.678 1.00 18.49 222 ALA A O 1
ATOM 1472 N N . SER A 1 223 ? 29.312 22.689 33.836 1.00 18.17 223 SER A N 1
ATOM 1473 C CA . SER A 1 223 ? 28.849 22.141 35.112 1.00 18.11 223 SER A CA 1
ATOM 1474 C C . SER A 1 223 ? 28.410 20.688 34.959 1.00 17.18 223 SER A C 1
ATOM 1475 O O . SER A 1 223 ? 28.809 19.846 35.751 1.00 16.96 223 SER A O 1
ATOM 1478 N N . ALA A 1 224 ? 27.607 20.396 33.936 1.00 16.84 224 ALA A N 1
ATOM 1479 C CA . ALA A 1 224 ? 27.154 19.027 33.695 1.00 16.40 224 ALA A CA 1
ATOM 1480 C C . ALA A 1 224 ? 28.325 18.086 33.381 1.00 16.16 224 ALA A C 1
ATOM 1481 O O . ALA A 1 224 ? 28.392 16.970 33.914 1.00 15.44 224 ALA A O 1
ATOM 1483 N N . ALA A 1 225 ? 29.250 18.531 32.527 1.00 15.28 225 ALA A N 1
ATOM 1484 C CA . ALA A 1 225 ? 30.412 17.710 32.175 1.00 14.90 225 ALA A CA 1
ATOM 1485 C C . ALA A 1 225 ? 31.279 17.413 33.398 1.00 14.39 225 ALA A C 1
ATOM 1486 O O . ALA A 1 225 ? 31.733 16.276 33.587 1.00 13.66 225 ALA A O 1
ATOM 1488 N N . ARG A 1 226 ? 31.511 18.435 34.220 1.00 14.45 226 ARG A N 1
ATOM 1489 C CA . ARG A 1 226 ? 32.331 18.267 35.418 1.00 14.64 226 ARG A CA 1
ATOM 1490 C C . ARG A 1 226 ? 31.668 17.317 36.405 1.00 14.52 226 ARG A C 1
ATOM 1491 O O . ARG A 1 226 ? 32.322 16.438 36.960 1.00 14.82 226 ARG A O 1
ATOM 1499 N N . MET A 1 227 ? 30.365 17.488 36.599 1.00 14.94 227 MET A N 1
ATOM 1500 C CA . MET A 1 227 ? 29.611 16.622 37.497 1.00 15.09 227 MET A CA 1
ATOM 1501 C C . MET A 1 227 ? 29.602 15.183 36.991 1.00 14.27 227 MET A C 1
ATOM 1502 O O . MET A 1 227 ? 29.783 14.256 37.777 1.00 14.08 227 MET A O 1
ATOM 1507 N N . ALA A 1 228 ? 29.397 14.996 35.688 1.00 13.91 228 ALA A N 1
ATOM 1508 C CA . ALA A 1 228 ? 29.357 13.646 35.100 1.00 13.70 228 ALA A CA 1
ATOM 1509 C C . ALA A 1 228 ? 30.680 12.913 35.282 1.00 13.58 228 ALA A C 1
ATOM 1510 O O . ALA A 1 228 ? 30.707 11.744 35.658 1.00 13.87 228 ALA A O 1
ATOM 1512 N N . LYS A 1 229 ? 31.777 13.603 34.992 1.00 13.60 229 LYS A N 1
ATOM 1513 C CA . LYS A 1 229 ? 33.116 13.053 35.176 1.00 13.72 229 LYS A CA 1
ATOM 1514 C C . LYS A 1 229 ? 33.357 12.657 36.639 1.00 13.12 229 LYS A C 1
ATOM 1515 O O . LYS A 1 229 ? 33.868 11.571 36.927 1.00 12.53 229 LYS A O 1
ATOM 1521 N N . GLU A 1 230 ? 33.002 13.559 37.544 1.00 13.12 230 GLU A N 1
ATOM 1522 C CA . GLU A 1 230 ? 33.196 13.338 38.970 1.00 13.15 230 GLU A CA 1
ATOM 1523 C C . GLU A 1 230 ? 32.429 12.101 39.415 1.00 12.87 230 GLU A C 1
ATOM 1524 O O . GLU A 1 230 ? 32.974 11.266 40.121 1.00 12.87 230 GLU A O 1
ATOM 1530 N N . ALA A 1 231 ? 31.175 11.979 38.978 1.00 12.45 231 ALA A N 1
ATOM 1531 C CA . ALA A 1 231 ? 30.350 10.811 39.274 1.00 12.85 231 ALA A CA 1
ATOM 1532 C C . ALA A 1 231 ? 30.977 9.514 38.767 1.00 12.31 231 ALA A C 1
ATOM 1533 O O . ALA A 1 231 ? 31.068 8.541 39.509 1.00 13.12 231 ALA A O 1
ATOM 1535 N N . VAL A 1 232 ? 31.433 9.502 37.518 1.00 12.50 232 VAL A N 1
ATOM 1536 C CA . VAL A 1 232 ? 32.072 8.302 36.952 1.00 12.40 232 VAL A CA 1
ATOM 1537 C C . VAL A 1 232 ? 33.300 7.894 37.761 1.00 12.69 232 VAL A C 1
ATOM 1538 O O . VAL A 1 232 ? 33.507 6.718 38.037 1.00 12.69 232 VAL A O 1
ATOM 1542 N N . ASN A 1 233 ? 34.100 8.875 38.155 1.00 13.05 233 ASN A N 1
ATOM 1543 C CA . ASN A 1 233 ? 35.282 8.604 38.971 1.00 13.22 233 ASN A CA 1
ATOM 1544 C C . ASN A 1 233 ? 34.947 7.954 40.317 1.00 12.84 233 ASN A C 1
ATOM 1545 O O . ASN A 1 233 ? 35.736 7.173 40.837 1.00 12.84 233 ASN A O 1
ATOM 1550 N N . ARG A 1 234 ? 33.771 8.234 40.866 1.00 12.63 234 ARG A N 1
ATOM 1551 C CA . ARG A 1 234 ? 33.371 7.624 42.139 1.00 12.44 234 ARG A CA 1
ATOM 1552 C C . ARG A 1 234 ? 33.277 6.109 42.034 1.00 12.16 234 ARG A C 1
ATOM 1553 O O . ARG A 1 234 ? 33.395 5.418 43.046 1.00 12.41 234 ARG A O 1
ATOM 1561 N N . ALA A 1 235 ? 33.058 5.592 40.824 1.00 11.83 235 ALA A N 1
ATOM 1562 C CA . ALA A 1 235 ? 32.878 4.154 40.607 1.00 12.06 235 ALA A CA 1
ATOM 1563 C C . ALA A 1 235 ? 34.072 3.299 41.028 1.00 12.48 235 ALA A C 1
ATOM 1564 O O . ALA A 1 235 ? 33.926 2.088 41.200 1.00 12.72 235 ALA A O 1
ATOM 1566 N N . PHE A 1 236 ? 35.240 3.918 41.172 1.00 12.41 236 PHE A N 1
ATOM 1567 C CA . PHE A 1 236 ? 36.449 3.224 41.599 1.00 12.73 236 PHE A CA 1
ATOM 1568 C C . PHE A 1 236 ? 36.854 3.502 43.048 1.00 12.76 236 PHE A C 1
ATOM 1569 O O . PHE A 1 236 ? 37.899 3.024 43.486 1.00 13.46 236 PHE A O 1
ATOM 1577 N N . GLU A 1 237 ? 36.051 4.264 43.785 1.00 12.76 237 GLU A N 1
ATOM 1578 C CA . GLU A 1 237 ? 36.459 4.721 45.118 1.00 13.24 237 GLU A CA 1
ATOM 1579 C C . GLU A 1 237 ? 35.590 4.238 46.277 1.00 12.97 237 GLU A C 1
ATOM 1580 O O . GLU A 1 237 ? 35.916 4.488 47.422 1.00 12.48 237 GLU A O 1
ATOM 1586 N N . SER A 1 238 ? 34.476 3.574 45.991 1.00 13.03 238 SER A N 1
ATOM 1587 C CA . SER A 1 238 ? 33.575 3.141 47.060 1.00 12.40 238 SER A CA 1
ATOM 1588 C C . SER A 1 238 ? 32.682 1.997 46.599 1.00 12.41 238 SER A C 1
ATOM 1589 O O . SER A 1 238 ? 32.748 1.554 45.450 1.00 12.47 238 SER A O 1
ATOM 1592 N N . SER A 1 239 ? 31.873 1.495 47.522 1.00 11.18 239 SER A N 1
ATOM 1593 C CA . SER A 1 239 ? 30.857 0.508 47.182 1.00 10.85 239 SER A CA 1
ATOM 1594 C C . SER A 1 239 ? 29.876 1.081 46.169 1.00 10.31 239 SER A C 1
ATOM 1595 O O . SER A 1 239 ? 29.652 2.292 46.109 1.00 10.05 239 SER A O 1
ATOM 1598 N N . LEU A 1 240 ? 29.266 0.201 45.392 1.00 10.12 240 LEU A N 1
ATOM 1599 C CA . LEU A 1 240 ? 28.209 0.611 44.471 1.00 10.10 240 LEU A CA 1
ATOM 1600 C C . LEU A 1 240 ? 27.107 1.403 45.198 1.00 9.94 240 LEU A C 1
ATOM 1601 O O . LEU A 1 240 ? 26.639 2.429 44.698 1.00 9.65 240 LEU A O 1
ATOM 1606 N N A SER A 1 241 ? 26.717 0.940 46.382 0.50 9.90 241 SER A N 1
ATOM 1607 N N B SER A 1 241 ? 26.711 0.943 46.383 0.50 10.34 241 SER A N 1
ATOM 1608 C CA A SER A 1 241 ? 25.669 1.604 47.144 0.50 9.63 241 SER A CA 1
ATOM 1609 C CA B SER A 1 241 ? 25.662 1.615 47.147 0.50 10.51 241 SER A CA 1
ATOM 1610 C C A SER A 1 241 ? 26.009 3.073 47.390 0.50 9.96 241 SER A C 1
ATOM 1611 C C B SER A 1 241 ? 26.004 3.078 47.403 0.50 10.39 241 SER A C 1
ATOM 1612 O O A SER A 1 241 ? 25.174 3.951 47.166 0.50 10.09 241 SER A O 1
ATOM 1613 O O B SER A 1 241 ? 25.165 3.959 47.208 0.50 10.55 241 SER A O 1
ATOM 1618 N N . GLU A 1 242 ? 27.238 3.337 47.823 1.00 9.88 242 GLU A N 1
ATOM 1619 C CA . GLU A 1 242 ? 27.684 4.720 48.054 1.00 10.31 242 GLU A CA 1
ATOM 1620 C C . GLU A 1 242 ? 27.815 5.531 46.767 1.00 10.57 242 GLU A C 1
ATOM 1621 O O . GLU A 1 242 ? 27.465 6.715 46.736 1.00 10.24 242 GLU A O 1
ATOM 1627 N N . GLY A 1 243 ? 28.305 4.905 45.704 1.00 10.47 243 GLY A N 1
ATOM 1628 C CA . GLY A 1 243 ? 28.388 5.565 44.404 1.00 10.58 243 GLY A CA 1
ATOM 1629 C C . GLY A 1 243 ? 27.038 5.997 43.869 1.00 11.14 243 GLY A C 1
ATOM 1630 O O . GLY A 1 243 ? 26.909 7.103 43.339 1.00 10.51 243 GLY A O 1
ATOM 1631 N N . LEU A 1 244 ? 26.035 5.131 44.026 1.00 11.25 244 LEU A N 1
ATOM 1632 C CA . LEU A 1 244 ? 24.664 5.437 43.593 1.00 11.50 244 LEU A CA 1
ATOM 1633 C C . LEU A 1 244 ? 24.091 6.638 44.345 1.00 10.99 244 LEU A C 1
ATOM 1634 O O . LEU A 1 244 ? 23.461 7.520 43.747 1.00 10.89 244 LEU A O 1
ATOM 1639 N N . LEU A 1 245 ? 24.328 6.679 45.653 1.00 11.09 245 LEU A N 1
ATOM 1640 C CA . LEU A 1 245 ? 23.872 7.781 46.478 1.00 10.93 245 LEU A CA 1
ATOM 1641 C C . LEU A 1 245 ? 24.579 9.070 46.086 1.00 11.08 245 LEU A C 1
ATOM 1642 O O . LEU A 1 245 ? 23.937 10.108 45.943 1.00 11.13 245 LEU A O 1
ATOM 1647 N N . TYR A 1 246 ? 25.897 9.008 45.913 1.00 10.66 246 TYR A N 1
ATOM 1648 C CA . TYR A 1 246 ? 26.653 10.183 45.486 1.00 11.45 246 TYR A CA 1
ATOM 1649 C C . TYR A 1 246 ? 26.122 10.736 44.164 1.00 11.22 246 TYR A C 1
ATOM 1650 O O . TYR A 1 246 ? 25.904 11.953 44.025 1.00 11.48 246 TYR A O 1
ATOM 1659 N N . GLU A 1 247 ? 25.922 9.856 43.189 1.00 11.31 247 GLU A N 1
ATOM 1660 C CA . GLU A 1 247 ? 25.456 10.289 41.877 1.00 11.68 247 GLU A CA 1
ATOM 1661 C C . GLU A 1 247 ? 24.071 10.918 41.998 1.00 11.75 247 GLU A C 1
ATOM 1662 O O . GLU A 1 247 ? 23.816 11.964 41.405 1.00 11.54 247 GLU A O 1
ATOM 1668 N N . ARG A 1 248 ? 23.178 10.287 42.752 1.00 12.25 248 ARG A N 1
ATOM 1669 C CA . ARG A 1 248 ? 21.806 10.811 42.859 1.00 12.70 248 ARG A CA 1
ATOM 1670 C C . ARG A 1 248 ? 21.796 12.209 43.485 1.00 12.63 248 ARG A C 1
ATOM 1671 O O . ARG A 1 248 ? 21.060 13.094 43.037 1.00 12.96 248 ARG A O 1
ATOM 1679 N N . ARG A 1 249 ? 22.621 12.418 44.507 1.00 12.85 249 ARG A N 1
ATOM 1680 C CA . ARG A 1 249 ? 22.704 13.735 45.149 1.00 13.28 249 ARG A CA 1
ATOM 1681 C C . ARG A 1 249 ? 23.331 14.792 44.251 1.00 13.33 249 ARG A C 1
ATOM 1682 O O . ARG A 1 249 ? 22.889 15.936 44.260 1.00 13.19 249 ARG A O 1
ATOM 1690 N N . LEU A 1 250 ? 24.353 14.421 43.488 1.00 13.16 250 LEU A N 1
ATOM 1691 C CA . LEU A 1 250 ? 24.948 15.341 42.518 1.00 13.76 250 LEU A CA 1
ATOM 1692 C C . LEU A 1 250 ? 23.916 15.689 41.432 1.00 13.33 250 LEU A C 1
ATOM 1693 O O . LEU A 1 250 ? 23.787 16.848 41.021 1.00 12.67 250 LEU A O 1
ATOM 1698 N N . PHE A 1 251 ? 23.176 14.677 40.991 1.00 13.26 251 PHE A N 1
ATOM 1699 C CA . PHE A 1 251 ? 22.062 14.861 40.063 1.00 13.40 251 PHE A CA 1
ATOM 1700 C C . PHE A 1 251 ? 21.027 15.842 40.635 1.00 13.33 251 PHE A C 1
ATOM 1701 O O . PHE A 1 251 ? 20.592 16.770 39.944 1.00 13.92 251 PHE A O 1
ATOM 1709 N N . HIS A 1 252 ? 20.663 15.668 41.902 1.00 12.75 252 HIS A N 1
ATOM 1710 C CA . HIS A 1 252 ? 19.756 16.608 42.553 1.00 12.65 252 HIS A CA 1
ATOM 1711 C C . HIS A 1 252 ? 20.311 18.033 42.537 1.00 12.65 252 HIS A C 1
ATOM 1712 O O . HIS A 1 252 ? 19.574 18.968 42.237 1.00 12.15 252 HIS A O 1
ATOM 1719 N N A SER A 1 253 ? 21.599 18.187 42.845 0.50 12.54 253 SER A N 1
ATOM 1720 N N B SER A 1 253 ? 21.602 18.197 42.833 0.50 12.59 253 SER A N 1
ATOM 1721 C CA A SER A 1 253 ? 22.231 19.506 42.830 0.50 12.84 253 SER A CA 1
ATOM 1722 C CA B SER A 1 253 ? 22.210 19.533 42.841 0.50 12.93 253 SER A CA 1
ATOM 1723 C C A SER A 1 253 ? 22.168 20.145 41.445 0.50 13.13 253 SER A C 1
ATOM 1724 C C B SER A 1 253 ? 22.281 20.154 41.439 0.50 13.22 253 SER A C 1
ATOM 1725 O O A SER A 1 253 ? 22.020 21.362 41.337 0.50 13.27 253 SER A O 1
ATOM 1726 O O B SER A 1 253 ? 22.364 21.376 41.314 0.50 13.51 253 SER A O 1
ATOM 1731 N N . ALA A 1 254 ? 22.246 19.330 40.392 1.00 13.34 254 ALA A N 1
ATOM 1732 C CA . ALA A 1 254 ? 22.195 19.850 39.017 1.00 13.65 254 ALA A CA 1
ATOM 1733 C C . ALA A 1 254 ? 20.931 20.665 38.766 1.00 14.13 254 ALA A C 1
ATOM 1734 O O . ALA A 1 254 ? 20.944 21.577 37.934 1.00 14.37 254 ALA A O 1
ATOM 1736 N N . PHE A 1 255 ? 19.864 20.387 39.513 1.00 14.55 255 PHE A N 1
ATOM 1737 C CA . PHE A 1 255 ? 18.627 21.168 39.382 1.00 15.21 255 PHE A CA 1
ATOM 1738 C C . PHE A 1 255 ? 18.715 22.586 39.958 1.00 15.74 255 PHE A C 1
ATOM 1739 O O . PHE A 1 255 ? 17.807 23.381 39.754 1.00 15.71 255 PHE A O 1
ATOM 1747 N N . ALA A 1 256 ? 19.822 22.903 40.629 1.00 15.81 256 ALA A N 1
ATOM 1748 C CA . ALA A 1 256 ? 20.138 24.278 41.041 1.00 16.28 256 ALA A CA 1
ATOM 1749 C C . ALA A 1 256 ? 20.937 25.036 39.976 1.00 16.76 256 ALA A C 1
ATOM 1750 O O . ALA A 1 256 ? 21.320 26.186 40.200 1.00 17.50 256 ALA A O 1
ATOM 1752 N N . THR A 1 257 ? 21.226 24.402 38.842 1.00 16.53 257 THR A N 1
ATOM 1753 C CA . THR A 1 257 ? 22.056 25.035 37.816 1.00 17.02 257 THR A CA 1
ATOM 1754 C C . THR A 1 257 ? 21.214 25.598 36.670 1.00 17.31 257 THR A C 1
ATOM 1755 O O . THR A 1 257 ? 20.172 25.048 36.307 1.00 16.97 257 THR A O 1
ATOM 1759 N N . GLU A 1 258 ? 21.688 26.693 36.092 1.00 18.36 258 GLU A N 1
ATOM 1760 C CA . GLU A 1 258 ? 21.019 27.290 34.937 1.00 19.08 258 GLU A CA 1
ATOM 1761 C C . GLU A 1 258 ? 21.028 26.367 33.727 1.00 18.38 258 GLU A C 1
ATOM 1762 O O . GLU A 1 258 ? 20.070 26.356 32.946 1.00 17.57 258 GLU A O 1
ATOM 1768 N N . ASP A 1 259 ? 22.095 25.586 33.567 1.00 17.83 259 ASP A N 1
ATOM 1769 C CA . ASP A 1 259 ? 22.222 24.727 32.393 1.00 17.76 259 ASP A CA 1
ATOM 1770 C C . ASP A 1 259 ? 21.228 23.567 32.390 1.00 17.15 259 ASP A C 1
ATOM 1771 O O . ASP A 1 259 ? 20.812 23.120 31.326 1.00 17.18 259 ASP A O 1
ATOM 1776 N N . GLN A 1 260 ? 20.845 23.081 33.568 1.00 16.46 260 GLN A N 1
ATOM 1777 C CA . GLN A 1 260 ? 19.775 22.091 33.666 1.00 16.29 260 GLN A CA 1
ATOM 1778 C C . GLN A 1 260 ? 18.468 22.675 33.141 1.00 16.53 260 GLN A C 1
ATOM 1779 O O . GLN A 1 260 ? 17.793 22.051 32.334 1.00 16.31 260 GLN A O 1
ATOM 1785 N N . SER A 1 261 ? 18.127 23.874 33.601 1.00 17.03 261 SER A N 1
ATOM 1786 C CA . SER A 1 261 ? 16.912 24.551 33.164 1.00 17.65 261 SER A CA 1
ATOM 1787 C C . SER A 1 261 ? 16.901 24.785 31.644 1.00 18.00 261 SER A C 1
ATOM 1788 O O . SER A 1 261 ? 15.931 24.460 30.964 1.00 17.61 261 SER A O 1
ATOM 1791 N N . GLU A 1 262 ? 17.992 25.331 31.124 1.00 18.66 262 GLU A N 1
ATOM 1792 C CA . GLU A 1 262 ? 18.095 25.652 29.697 1.00 19.48 262 GLU A CA 1
ATOM 1793 C C . GLU A 1 262 ? 18.165 24.385 28.850 1.00 19.38 262 GLU A C 1
ATOM 1794 O O . GLU A 1 262 ? 17.506 24.287 27.815 1.00 19.80 262 GLU A O 1
ATOM 1800 N N . GLY A 1 263 ? 18.970 23.423 29.285 1.00 19.03 263 GLY A N 1
ATOM 1801 C CA . GLY A 1 263 ? 19.094 22.159 28.564 1.00 18.87 263 GLY A CA 1
ATOM 1802 C C . GLY A 1 263 ? 17.760 21.457 28.374 1.00 18.87 263 GLY A C 1
ATOM 1803 O O . GLY A 1 263 ? 17.462 20.954 27.289 1.00 19.15 263 GLY A O 1
ATOM 1804 N N . MET A 1 264 ? 16.956 21.414 29.426 1.00 18.71 264 MET A N 1
ATOM 1805 C CA . MET A 1 264 ? 15.681 20.709 29.370 1.00 18.93 264 MET A CA 1
ATOM 1806 C C . MET A 1 264 ? 14.624 21.541 28.644 1.00 19.67 264 MET A C 1
ATOM 1807 O O . MET A 1 264 ? 13.833 20.999 27.869 1.00 19.50 264 MET A O 1
ATOM 1812 N N . ALA A 1 265 ? 14.628 22.851 28.873 1.00 20.45 265 ALA A N 1
ATOM 1813 C CA . ALA A 1 265 ? 13.730 23.747 28.136 1.00 21.53 265 ALA A CA 1
ATOM 1814 C C . ALA A 1 265 ? 13.974 23.641 26.629 1.00 22.36 265 ALA A C 1
ATOM 1815 O O . ALA A 1 265 ? 13.012 23.546 25.849 1.00 23.37 265 ALA A O 1
ATOM 1817 N N . ALA A 1 266 ? 15.245 23.630 26.225 1.00 23.22 266 ALA A N 1
ATOM 1818 C CA . ALA A 1 266 ? 15.618 23.547 24.804 1.00 24.16 266 ALA A CA 1
ATOM 1819 C C . ALA A 1 266 ? 15.150 22.246 24.177 1.00 25.21 266 ALA A C 1
ATOM 1820 O O . ALA A 1 266 ? 14.673 22.232 23.033 1.00 25.48 266 ALA A O 1
ATOM 1822 N N . PHE A 1 267 ? 15.285 21.151 24.921 1.00 26.04 267 PHE A N 1
ATOM 1823 C CA . PHE A 1 267 ? 14.793 19.863 24.455 1.00 26.76 267 PHE A CA 1
ATOM 1824 C C . PHE A 1 267 ? 13.284 19.892 24.207 1.00 27.31 267 PHE A C 1
ATOM 1825 O O . PHE A 1 267 ? 12.825 19.463 23.149 1.00 27.17 267 PHE A O 1
ATOM 1833 N N . ILE A 1 268 ? 12.531 20.394 25.181 1.00 28.14 268 ILE A N 1
ATOM 1834 C CA . ILE A 1 268 ? 11.070 20.454 25.105 1.00 29.23 268 ILE A CA 1
ATOM 1835 C C . ILE A 1 268 ? 10.595 21.388 23.988 1.00 30.37 268 ILE A C 1
ATOM 1836 O O . ILE A 1 268 ? 9.584 21.118 23.334 1.00 30.66 268 ILE A O 1
ATOM 1841 N N . GLU A 1 269 ? 11.331 22.475 23.769 1.00 31.45 269 GLU A N 1
ATOM 1842 C CA . GLU A 1 269 ? 10.963 23.479 22.773 1.00 32.34 269 GLU A CA 1
ATOM 1843 C C . GLU A 1 269 ? 11.570 23.167 21.393 1.00 33.17 269 GLU A C 1
ATOM 1844 O O . GLU A 1 269 ? 11.414 23.950 20.452 1.00 33.43 269 GLU A O 1
ATOM 1850 N N . LYS A 1 270 ? 12.256 22.028 21.282 1.00 33.77 270 LYS A N 1
ATOM 1851 C CA . LYS A 1 270 ? 12.862 21.563 20.026 1.00 34.32 270 LYS A CA 1
ATOM 1852 C C . LYS A 1 270 ? 13.839 22.561 19.403 1.00 34.31 270 LYS A C 1
ATOM 1853 O O . LYS A 1 270 ? 13.738 22.905 18.219 1.00 34.75 270 LYS A O 1
ATOM 1859 N N . ARG A 1 271 ? 14.795 23.005 20.209 1.00 33.72 271 ARG A N 1
ATOM 1860 C CA . ARG A 1 271 ? 15.816 23.949 19.771 1.00 33.27 271 ARG A CA 1
ATOM 1861 C C . ARG A 1 271 ? 17.166 23.552 20.358 1.00 32.80 271 ARG A C 1
ATOM 1862 O O . ARG A 1 271 ? 17.236 22.731 21.273 1.00 32.64 271 ARG A O 1
ATOM 1870 N N . ALA A 1 272 ? 18.235 24.135 19.829 1.00 32.15 272 ALA A N 1
ATOM 1871 C CA . ALA A 1 272 ? 19.568 23.894 20.361 1.00 31.71 272 ALA A CA 1
ATOM 1872 C C . ALA A 1 272 ? 19.695 24.601 21.712 1.00 31.37 272 ALA A C 1
ATOM 1873 O O . ALA A 1 272 ? 19.299 25.762 21.840 1.00 30.86 272 ALA A O 1
ATOM 1875 N N . PRO A 1 273 ? 20.237 23.906 22.728 1.00 30.86 273 PRO A N 1
ATOM 1876 C CA . PRO A 1 273 ? 20.438 24.563 24.019 1.00 30.78 273 PRO A CA 1
ATOM 1877 C C . PRO A 1 273 ? 21.520 25.632 23.938 1.00 30.81 273 PRO A C 1
ATOM 1878 O O . PRO A 1 273 ? 22.475 25.488 23.179 1.00 30.67 273 PRO A O 1
ATOM 1882 N N . GLN A 1 274 ? 21.356 26.695 24.717 1.00 31.07 274 GLN A N 1
ATOM 1883 C CA . GLN A 1 274 ? 22.298 27.811 24.734 1.00 31.41 274 GLN A CA 1
ATOM 1884 C C . GLN A 1 274 ? 22.960 27.903 26.114 1.00 31.78 274 GLN A C 1
ATOM 1885 O O . GLN A 1 274 ? 22.498 28.636 26.982 1.00 31.59 274 GLN A O 1
ATOM 1891 N N . PHE A 1 275 ? 24.043 27.149 26.310 1.00 32.60 275 PHE A N 1
ATOM 1892 C CA . PHE A 1 275 ? 24.633 26.970 27.649 1.00 33.44 275 PHE A CA 1
ATOM 1893 C C . PHE A 1 275 ? 25.509 28.118 28.141 1.00 35.00 275 PHE A C 1
ATOM 1894 O O . PHE A 1 275 ? 26.246 28.721 27.369 1.00 35.17 275 PHE A O 1
ATOM 1902 N N . THR A 1 276 ? 25.415 28.395 29.447 1.00 36.85 276 THR A N 1
ATOM 1903 C CA . THR A 1 276 ? 26.164 29.481 30.092 1.00 38.19 276 THR A CA 1
ATOM 1904 C C . THR A 1 276 ? 27.260 28.965 31.031 1.00 39.01 276 THR A C 1
ATOM 1905 O O . THR A 1 276 ? 28.022 29.761 31.590 1.00 39.56 276 THR A O 1
ATOM 1909 N N . HIS A 1 277 ? 27.334 27.642 31.197 1.00 39.79 277 HIS A N 1
ATOM 1910 C CA . HIS A 1 277 ? 28.310 26.997 32.083 1.00 40.08 277 HIS A CA 1
ATOM 1911 C C . HIS A 1 277 ? 28.106 27.432 33.547 1.00 40.48 277 HIS A C 1
ATOM 1912 O O . HIS A 1 277 ? 29.071 27.620 34.296 1.00 40.91 277 HIS A O 1
ATOM 1919 N N . ARG A 1 278 ? 26.833 27.587 33.929 1.00 40.63 278 ARG A N 1
ATOM 1920 C CA . ARG A 1 278 ? 26.427 27.937 35.297 1.00 40.49 278 ARG A CA 1
ATOM 1921 C C . ARG A 1 278 ? 25.181 27.134 35.690 1.00 40.48 278 ARG A C 1
ATOM 1922 O O . ARG A 1 278 ? 24.825 26.170 34.988 1.00 39.87 278 ARG A O 1
ATOM 1925 N N . THR B 1 23 ? 55.375 -37.664 46.703 1.00 41.90 23 THR B N 1
ATOM 1926 C CA . THR B 1 23 ? 54.283 -38.682 46.681 1.00 41.81 23 THR B CA 1
ATOM 1927 C C . THR B 1 23 ? 52.908 -38.032 46.853 1.00 40.85 23 THR B C 1
ATOM 1928 O O . THR B 1 23 ? 52.432 -37.848 47.978 1.00 41.42 23 THR B O 1
ATOM 1932 N N . TYR B 1 24 ? 52.278 -37.689 45.733 1.00 39.44 24 TYR B N 1
ATOM 1933 C CA . TYR B 1 24 ? 50.891 -37.228 45.728 1.00 38.07 24 TYR B CA 1
ATOM 1934 C C . TYR B 1 24 ? 50.033 -38.261 45.024 1.00 37.03 24 TYR B C 1
ATOM 1935 O O . TYR B 1 24 ? 50.497 -38.942 44.115 1.00 37.04 24 TYR B O 1
ATOM 1944 N N . GLU B 1 25 ? 48.777 -38.364 45.435 1.00 35.68 25 GLU B N 1
ATOM 1945 C CA . GLU B 1 25 ? 47.852 -39.327 44.856 1.00 34.95 25 GLU B CA 1
ATOM 1946 C C . GLU B 1 25 ? 47.026 -38.776 43.690 1.00 33.43 25 GLU B C 1
ATOM 1947 O O . GLU B 1 25 ? 46.648 -39.532 42.809 1.00 33.12 25 GLU B O 1
ATOM 1953 N N . THR B 1 26 ? 46.750 -37.471 43.684 1.00 31.74 26 THR B N 1
ATOM 1954 C CA . THR B 1 26 ? 45.840 -36.864 42.695 1.00 30.55 26 THR B CA 1
ATOM 1955 C C . THR B 1 26 ? 46.500 -35.864 41.737 1.00 29.69 26 THR B C 1
ATOM 1956 O O . THR B 1 26 ? 45.859 -35.404 40.788 1.00 29.12 26 THR B O 1
ATOM 1960 N N . ILE B 1 27 ? 47.757 -35.513 41.992 1.00 28.94 27 ILE B N 1
ATOM 1961 C CA . ILE B 1 27 ? 48.477 -34.575 41.140 1.00 28.73 27 ILE B CA 1
ATOM 1962 C C . ILE B 1 27 ? 49.865 -35.089 40.791 1.00 28.97 27 ILE B C 1
ATOM 1963 O O . ILE B 1 27 ? 50.343 -36.059 41.385 1.00 28.60 27 ILE B O 1
ATOM 1968 N N . LEU B 1 28 ? 50.480 -34.425 39.814 1.00 28.96 28 LEU B N 1
ATOM 1969 C CA . LEU B 1 28 ? 51.877 -34.626 39.441 1.00 29.62 28 LEU B CA 1
ATOM 1970 C C . LEU B 1 28 ? 52.595 -33.285 39.530 1.00 29.83 28 LEU B C 1
ATOM 1971 O O . LEU B 1 28 ? 52.052 -32.260 39.115 1.00 29.44 28 LEU B O 1
ATOM 1976 N N . VAL B 1 29 ? 53.804 -33.293 40.078 1.00 30.46 29 VAL B N 1
ATOM 1977 C CA . VAL B 1 29 ? 54.599 -32.082 40.209 1.00 31.05 29 VAL B CA 1
ATOM 1978 C C . VAL B 1 29 ? 55.953 -32.274 39.527 1.00 32.09 29 VAL B C 1
ATOM 1979 O O . VAL B 1 29 ? 56.652 -33.252 39.797 1.00 32.04 29 VAL B O 1
ATOM 1983 N N . GLU B 1 30 ? 56.309 -31.350 38.635 1.00 33.06 30 GLU B N 1
ATOM 1984 C CA . GLU B 1 30 ? 57.632 -31.345 37.995 1.00 34.19 30 GLU B CA 1
ATOM 1985 C C . GLU B 1 30 ? 58.283 -29.966 38.109 1.00 34.78 30 GLU B C 1
ATOM 1986 O O . GLU B 1 30 ? 57.591 -28.942 38.144 1.00 34.34 30 GLU B O 1
ATOM 1992 N N . ARG B 1 31 ? 59.611 -29.955 38.201 1.00 35.51 31 ARG B N 1
ATOM 1993 C CA . ARG B 1 31 ? 60.398 -28.726 38.190 1.00 36.37 31 ARG B CA 1
ATOM 1994 C C . ARG B 1 31 ? 61.302 -28.720 36.960 1.00 36.49 31 ARG B C 1
ATOM 1995 O O . ARG B 1 31 ? 61.969 -29.712 36.680 1.00 36.39 31 ARG B O 1
ATOM 2003 N N . ASP B 1 32 ? 61.318 -27.601 36.237 1.00 36.55 32 ASP B N 1
ATOM 2004 C CA . ASP B 1 32 ? 62.184 -27.417 35.072 1.00 36.70 32 ASP B CA 1
ATOM 2005 C C . ASP B 1 32 ? 62.750 -26.002 35.140 1.00 36.02 32 ASP B C 1
ATOM 2006 O O . ASP B 1 32 ? 62.029 -25.032 34.883 1.00 36.11 32 ASP B O 1
ATOM 2011 N N . GLN B 1 33 ? 64.029 -25.893 35.504 1.00 35.10 33 GLN B N 1
ATOM 2012 C CA . GLN B 1 33 ? 64.690 -24.604 35.711 1.00 34.54 33 GLN B CA 1
ATOM 2013 C C . GLN B 1 33 ? 63.968 -23.867 36.850 1.00 33.32 33 GLN B C 1
ATOM 2014 O O . GLN B 1 33 ? 63.860 -24.415 37.942 1.00 33.23 33 GLN B O 1
ATOM 2020 N N . ARG B 1 34 ? 63.458 -22.656 36.604 1.00 31.69 34 ARG B N 1
ATOM 2021 C CA . ARG B 1 34 ? 62.735 -21.903 37.635 1.00 30.07 34 ARG B CA 1
ATOM 2022 C C . ARG B 1 34 ? 61.208 -21.999 37.503 1.00 28.94 34 ARG B C 1
ATOM 2023 O O . ARG B 1 34 ? 60.488 -21.171 38.063 1.00 28.71 34 ARG B O 1
ATOM 2031 N N . VAL B 1 35 ? 60.718 -23.010 36.788 1.00 27.33 35 VAL B N 1
ATOM 2032 C CA . VAL B 1 35 ? 59.279 -23.219 36.622 1.00 26.63 35 VAL B CA 1
ATOM 2033 C C . VAL B 1 35 ? 58.830 -24.509 37.312 1.00 26.11 35 VAL B C 1
ATOM 2034 O O . VAL B 1 35 ? 59.406 -25.576 37.090 1.00 25.86 35 VAL B O 1
ATOM 2038 N N . GLY B 1 36 ? 57.819 -24.394 38.173 1.00 25.47 36 GLY B N 1
ATOM 2039 C CA . GLY B 1 36 ? 57.152 -25.557 38.750 1.00 24.95 36 GLY B CA 1
ATOM 2040 C C . GLY B 1 36 ? 55.837 -25.778 38.036 1.00 24.68 36 GLY B C 1
ATOM 2041 O O . GLY B 1 36 ? 55.156 -24.818 37.671 1.00 23.68 36 GLY B O 1
ATOM 2042 N N . ILE B 1 37 ? 55.486 -27.038 37.809 1.00 24.17 37 ILE B N 1
ATOM 2043 C CA . ILE B 1 37 ? 54.254 -27.377 37.111 1.00 24.30 37 ILE B CA 1
ATOM 2044 C C . ILE B 1 37 ? 53.473 -28.399 37.923 1.00 24.10 37 ILE B C 1
ATOM 2045 O O . ILE B 1 37 ? 53.967 -29.505 38.193 1.00 23.94 37 ILE B O 1
ATOM 2050 N N . ILE B 1 38 ? 52.261 -28.007 38.317 1.00 23.52 38 ILE B N 1
ATOM 2051 C CA . ILE B 1 38 ? 51.306 -28.890 38.972 1.00 23.45 38 ILE B CA 1
ATOM 2052 C C . ILE B 1 38 ? 50.261 -29.329 37.952 1.00 23.65 38 ILE B C 1
ATOM 2053 O O . ILE B 1 38 ? 49.552 -28.498 37.371 1.00 23.35 38 ILE B O 1
ATOM 2058 N N . THR B 1 39 ? 50.173 -30.634 37.721 1.00 23.72 39 THR B N 1
ATOM 2059 C CA . THR B 1 39 ? 49.206 -31.187 36.786 1.00 24.10 39 THR B CA 1
ATOM 2060 C C . THR B 1 39 ? 48.210 -32.033 37.560 1.00 24.49 39 THR B C 1
ATOM 2061 O O . THR B 1 39 ? 48.605 -32.982 38.252 1.00 24.18 39 THR B O 1
ATOM 2065 N N . LEU B 1 40 ? 46.924 -31.694 37.455 1.00 24.63 40 LEU B N 1
ATOM 2066 C CA . LEU B 1 40 ? 45.882 -32.511 38.074 1.00 25.11 40 LEU B CA 1
ATOM 2067 C C . LEU B 1 40 ? 45.854 -33.854 37.350 1.00 25.67 40 LEU B C 1
ATOM 2068 O O . LEU B 1 40 ? 45.983 -33.903 36.123 1.00 25.33 40 LEU B O 1
ATOM 2073 N N . ASN B 1 41 ? 45.694 -34.928 38.117 1.00 26.25 41 ASN B N 1
ATOM 2074 C CA . ASN B 1 41 ? 45.832 -36.281 37.596 1.00 26.96 41 ASN B CA 1
ATOM 2075 C C . ASN B 1 41 ? 44.717 -37.212 38.070 1.00 27.20 41 ASN B C 1
ATOM 2076 O O . ASN B 1 41 ? 44.973 -38.218 38.731 1.00 27.60 41 ASN B O 1
ATOM 2081 N N . ARG B 1 42 ? 43.480 -36.861 37.723 1.00 27.45 42 ARG B N 1
ATOM 2082 C CA . ARG B 1 42 ? 42.317 -37.727 37.933 1.00 27.75 42 ARG B CA 1
ATOM 2083 C C . ARG B 1 42 ? 41.579 -37.847 36.602 1.00 28.14 42 ARG B C 1
ATOM 2084 O O . ARG B 1 42 ? 40.446 -37.370 36.463 1.00 27.63 42 ARG B O 1
ATOM 2092 N N . PRO B 1 43 ? 42.228 -38.481 35.604 1.00 28.82 43 PRO B N 1
ATOM 2093 C CA . PRO B 1 43 ? 41.701 -38.502 34.237 1.00 29.29 43 PRO B CA 1
ATOM 2094 C C . PRO B 1 43 ? 40.350 -39.194 34.086 1.00 29.33 43 PRO B C 1
ATOM 2095 O O . PRO B 1 43 ? 39.528 -38.756 33.278 1.00 29.97 43 PRO B O 1
ATOM 2099 N N . GLN B 1 44 ? 40.123 -40.258 34.849 1.00 29.66 44 GLN B N 1
ATOM 2100 C CA . GLN B 1 44 ? 38.850 -40.988 34.793 1.00 29.49 44 GLN B CA 1
ATOM 2101 C C . GLN B 1 44 ? 37.679 -40.132 35.303 1.00 29.23 44 GLN B C 1
ATOM 2102 O O . GLN B 1 44 ? 36.527 -40.347 34.904 1.00 29.42 44 GLN B O 1
ATOM 2104 N N . ALA B 1 45 ? 37.979 -39.159 36.164 1.00 28.31 45 ALA B N 1
ATOM 2105 C CA . ALA B 1 45 ? 36.961 -38.271 36.728 1.00 27.80 45 ALA B CA 1
ATOM 2106 C C . ALA B 1 45 ? 36.976 -36.879 36.084 1.00 27.34 45 ALA B C 1
ATOM 2107 O O . ALA B 1 45 ? 36.396 -35.943 36.633 1.00 27.30 45 ALA B O 1
ATOM 2109 N N . LEU B 1 46 ? 37.627 -36.753 34.925 1.00 26.70 46 LEU B N 1
ATOM 2110 C CA . LEU B 1 46 ? 37.799 -35.462 34.236 1.00 26.36 46 LEU B CA 1
ATOM 2111 C C . LEU B 1 46 ? 38.421 -34.389 35.144 1.00 25.74 46 LEU B C 1
ATOM 2112 O O . LEU B 1 46 ? 38.046 -33.215 35.077 1.00 25.60 46 LEU B O 1
ATOM 2117 N N . ASN B 1 47 ? 39.373 -34.809 35.977 1.00 25.00 47 ASN B N 1
ATOM 2118 C CA . ASN B 1 47 ? 40.075 -33.936 36.925 1.00 24.83 47 ASN B CA 1
ATOM 2119 C C . ASN B 1 47 ? 39.152 -33.171 37.892 1.00 23.99 47 ASN B C 1
ATOM 2120 O O . ASN B 1 47 ? 39.474 -32.069 38.331 1.00 23.76 47 ASN B O 1
ATOM 2125 N N . ALA B 1 48 ? 38.015 -33.775 38.222 1.00 23.42 48 ALA B N 1
ATOM 2126 C CA . ALA B 1 48 ? 37.082 -33.202 39.194 1.00 22.87 48 ALA B CA 1
ATOM 2127 C C . ALA B 1 48 ? 37.792 -32.980 40.524 1.00 22.75 48 ALA B C 1
ATOM 2128 O O . ALA B 1 48 ? 38.605 -33.803 40.954 1.00 22.26 48 ALA B O 1
ATOM 2130 N N . LEU B 1 49 ? 37.499 -31.853 41.167 1.00 22.43 49 LEU B N 1
ATOM 2131 C CA . LEU B 1 49 ? 38.147 -31.506 42.423 1.00 22.72 49 LEU B CA 1
ATOM 2132 C C . LEU B 1 49 ? 37.457 -32.213 43.592 1.00 22.85 49 LEU B C 1
ATOM 2133 O O . LEU B 1 49 ? 36.231 -32.350 43.622 1.00 23.29 49 LEU B O 1
ATOM 2138 N N . ASN B 1 50 ? 38.261 -32.681 44.532 1.00 23.16 50 ASN B N 1
ATOM 2139 C CA . ASN B 1 50 ? 37.772 -33.186 45.809 1.00 23.15 50 ASN B CA 1
ATOM 2140 C C . ASN B 1 50 ? 38.676 -32.636 46.901 1.00 23.23 50 ASN B C 1
ATOM 2141 O O . ASN B 1 50 ? 39.590 -31.861 46.611 1.00 22.96 50 ASN B O 1
ATOM 2146 N N . SER B 1 51 ? 38.425 -33.021 48.152 1.00 23.38 51 SER B N 1
ATOM 2147 C CA . SER B 1 51 ? 39.224 -32.523 49.266 1.00 23.60 51 SER B CA 1
ATOM 2148 C C . SER B 1 51 ? 40.693 -32.899 49.145 1.00 23.54 51 SER B C 1
ATOM 2149 O O . SER B 1 51 ? 41.562 -32.116 49.511 1.00 23.37 51 SER B O 1
ATOM 2152 N N . GLN B 1 52 ? 40.971 -34.095 48.635 1.00 23.72 52 GLN B N 1
ATOM 2153 C CA . GLN B 1 52 ? 42.352 -34.530 48.470 1.00 23.97 52 GLN B CA 1
ATOM 2154 C C . GLN B 1 52 ? 43.091 -33.643 47.463 1.00 23.44 52 GLN B C 1
ATOM 2155 O O . GLN B 1 52 ? 44.221 -33.234 47.714 1.00 23.72 52 GLN B O 1
ATOM 2161 N N . VAL B 1 53 ? 42.449 -33.331 46.341 1.00 23.27 53 VAL B N 1
ATOM 2162 C CA . VAL B 1 53 ? 43.059 -32.453 45.329 1.00 22.71 53 VAL B CA 1
ATOM 2163 C C . VAL B 1 53 ? 43.351 -31.069 45.924 1.00 22.51 53 VAL B C 1
ATOM 2164 O O . VAL B 1 53 ? 44.425 -30.497 45.715 1.00 22.08 53 VAL B O 1
ATOM 2168 N N . MET B 1 54 ? 42.390 -30.540 46.676 1.00 22.38 54 MET B N 1
ATOM 2169 C CA . MET B 1 54 ? 42.557 -29.252 47.353 1.00 22.20 54 MET B CA 1
ATOM 2170 C C . MET B 1 54 ? 43.792 -29.260 48.240 1.00 22.42 54 MET B C 1
ATOM 2171 O O . MET B 1 54 ? 44.634 -28.366 48.167 1.00 22.25 54 MET B O 1
ATOM 2176 N N . ASN B 1 55 ? 43.893 -30.282 49.081 1.00 22.37 55 ASN B N 1
ATOM 2177 C CA . ASN B 1 55 ? 45.008 -30.386 50.006 1.00 22.39 55 ASN B CA 1
ATOM 2178 C C . ASN B 1 55 ? 46.345 -30.597 49.291 1.00 22.08 55 ASN B C 1
ATOM 2179 O O . ASN B 1 55 ? 47.334 -29.994 49.675 1.00 22.12 55 ASN B O 1
ATOM 2184 N N . GLU B 1 56 ? 46.361 -31.419 48.241 1.00 22.15 56 GLU B N 1
ATOM 2185 C CA . GLU B 1 56 ? 47.600 -31.706 47.516 1.00 22.41 56 GLU B CA 1
ATOM 2186 C C . GLU B 1 56 ? 48.045 -30.509 46.674 1.00 21.99 56 GLU B C 1
ATOM 2187 O O . GLU B 1 56 ? 49.209 -30.113 46.720 1.00 21.50 56 GLU B O 1
ATOM 2193 N N . VAL B 1 57 ? 47.114 -29.914 45.936 1.00 21.51 57 VAL B N 1
ATOM 2194 C CA . VAL B 1 57 ? 47.443 -28.731 45.129 1.00 21.16 57 VAL B CA 1
ATOM 2195 C C . VAL B 1 57 ? 47.968 -27.602 45.998 1.00 21.09 57 VAL B C 1
ATOM 2196 O O . VAL B 1 57 ? 49.011 -27.020 45.702 1.00 21.16 57 VAL B O 1
ATOM 2200 N N . THR B 1 58 ? 47.262 -27.294 47.084 1.00 21.04 58 THR B N 1
ATOM 2201 C CA . THR B 1 58 ? 47.705 -26.218 47.973 1.00 21.06 58 THR B CA 1
ATOM 2202 C C . THR B 1 58 ? 49.034 -26.530 48.669 1.00 21.15 58 THR B C 1
ATOM 2203 O O . THR B 1 58 ? 49.857 -25.641 48.864 1.00 21.13 58 THR B O 1
ATOM 2207 N N A SER B 1 59 ? 49.251 -27.791 49.037 0.50 21.26 59 SER B N 1
ATOM 2208 N N B SER B 1 59 ? 49.238 -27.794 49.030 0.50 21.49 59 SER B N 1
ATOM 2209 C CA A SER B 1 59 ? 50.519 -28.186 49.658 0.50 21.10 59 SER B CA 1
ATOM 2210 C CA B SER B 1 59 ? 50.493 -28.225 49.641 0.50 21.57 59 SER B CA 1
ATOM 2211 C C A SER B 1 59 ? 51.696 -28.050 48.688 0.50 21.24 59 SER B C 1
ATOM 2212 C C B SER B 1 59 ? 51.678 -28.044 48.687 0.50 21.47 59 SER B C 1
ATOM 2213 O O A SER B 1 59 ? 52.747 -27.529 49.056 0.50 20.89 59 SER B O 1
ATOM 2214 O O B SER B 1 59 ? 52.710 -27.492 49.065 0.50 21.11 59 SER B O 1
ATOM 2219 N N . ALA B 1 60 ? 51.513 -28.506 47.451 1.00 21.42 60 ALA B N 1
ATOM 2220 C CA . ALA B 1 60 ? 52.571 -28.409 46.432 1.00 21.73 60 ALA B CA 1
ATOM 2221 C C . ALA B 1 60 ? 52.863 -26.957 46.073 1.00 21.88 60 ALA B C 1
ATOM 2222 O O . ALA B 1 60 ? 54.023 -26.547 46.011 1.00 21.80 60 ALA B O 1
ATOM 2224 N N . ALA B 1 61 ? 51.806 -26.177 45.848 1.00 21.81 61 ALA B N 1
ATOM 2225 C CA . ALA B 1 61 ? 51.967 -24.773 45.511 1.00 21.93 61 ALA B CA 1
ATOM 2226 C C . ALA B 1 61 ? 52.710 -24.019 46.617 1.00 22.13 61 ALA B C 1
ATOM 2227 O O . ALA B 1 61 ? 53.575 -23.186 46.337 1.00 21.85 61 ALA B O 1
ATOM 2229 N N . THR B 1 62 ? 52.391 -24.324 47.874 1.00 22.64 62 THR B N 1
ATOM 2230 C CA . THR B 1 62 ? 53.030 -23.659 49.002 1.00 23.21 62 THR B CA 1
ATOM 2231 C C . THR B 1 62 ? 54.507 -24.067 49.096 1.00 23.64 62 THR B C 1
ATOM 2232 O O . THR B 1 62 ? 55.370 -23.227 49.315 1.00 23.21 62 THR B O 1
ATOM 2236 N N . GLU B 1 63 ? 54.792 -25.349 48.893 1.00 24.49 63 GLU B N 1
ATOM 2237 C CA . GLU B 1 63 ? 56.177 -25.820 48.856 1.00 25.24 63 GLU B CA 1
ATOM 2238 C C . GLU B 1 63 ? 56.960 -25.126 47.730 1.00 24.60 63 GLU B C 1
ATOM 2239 O O . GLU B 1 63 ? 58.057 -24.623 47.956 1.00 24.74 63 GLU B O 1
ATOM 2245 N N . LEU B 1 64 ? 56.384 -25.086 46.529 1.00 24.61 64 LEU B N 1
ATOM 2246 C CA . LEU B 1 64 ? 57.010 -24.379 45.396 1.00 24.30 64 LEU B CA 1
ATOM 2247 C C . LEU B 1 64 ? 57.207 -22.884 45.686 1.00 24.54 64 LEU B C 1
ATOM 2248 O O . LEU B 1 64 ? 58.235 -22.295 45.321 1.00 23.94 64 LEU B O 1
ATOM 2253 N N . ASP B 1 65 ? 56.228 -22.278 46.359 1.00 24.74 65 ASP B N 1
ATOM 2254 C CA . ASP B 1 65 ? 56.292 -20.858 46.712 1.00 25.17 65 ASP B CA 1
ATOM 2255 C C . ASP B 1 65 ? 57.468 -20.551 47.649 1.00 25.71 65 ASP B C 1
ATOM 2256 O O . ASP B 1 65 ? 58.069 -19.482 47.573 1.00 25.14 65 ASP B O 1
ATOM 2261 N N . ASP B 1 66 ? 57.800 -21.493 48.528 1.00 26.73 66 ASP B N 1
ATOM 2262 C CA . ASP B 1 66 ? 58.902 -21.291 49.470 1.00 27.75 66 ASP B CA 1
ATOM 2263 C C . ASP B 1 66 ? 60.266 -21.717 48.915 1.00 27.96 66 ASP B C 1
ATOM 2264 O O . ASP B 1 66 ? 61.279 -21.537 49.584 1.00 28.04 66 ASP B O 1
ATOM 2269 N N . ASP B 1 67 ? 60.289 -22.263 47.699 1.00 28.00 67 ASP B N 1
ATOM 2270 C CA . ASP B 1 67 ? 61.531 -22.703 47.061 1.00 28.27 67 ASP B CA 1
ATOM 2271 C C . ASP B 1 67 ? 62.161 -21.529 46.294 1.00 28.44 67 ASP B C 1
ATOM 2272 O O . ASP B 1 67 ? 61.607 -21.082 45.286 1.00 28.26 67 ASP B O 1
ATOM 2277 N N . PRO B 1 68 ? 63.332 -21.041 46.749 1.00 28.69 68 PRO B N 1
ATOM 2278 C CA . PRO B 1 68 ? 63.975 -19.905 46.078 1.00 28.75 68 PRO B CA 1
ATOM 2279 C C . PRO B 1 68 ? 64.412 -20.160 44.626 1.00 28.55 68 PRO B C 1
ATOM 2280 O O . PRO B 1 68 ? 64.713 -19.208 43.911 1.00 28.95 68 PRO B O 1
ATOM 2284 N N . ASP B 1 69 ? 64.438 -21.418 44.192 1.00 28.29 69 ASP B N 1
ATOM 2285 C CA . ASP B 1 69 ? 64.804 -21.762 42.817 1.00 28.21 69 ASP B CA 1
ATOM 2286 C C . ASP B 1 69 ? 63.596 -21.839 41.875 1.00 27.37 69 ASP B C 1
ATOM 2287 O O . ASP B 1 69 ? 63.728 -22.281 40.735 1.00 27.28 69 ASP B O 1
ATOM 2292 N N . ILE B 1 70 ? 62.425 -21.413 42.348 1.00 26.37 70 ILE B N 1
ATOM 2293 C CA . ILE B 1 70 ? 61.209 -21.408 41.539 1.00 25.54 70 ILE B CA 1
ATOM 2294 C C . ILE B 1 70 ? 60.677 -19.978 41.477 1.00 25.01 70 ILE B C 1
ATOM 2295 O O . ILE B 1 70 ? 60.512 -19.325 42.513 1.00 24.81 70 ILE B O 1
ATOM 2300 N N . GLY B 1 71 ? 60.435 -19.498 40.257 1.00 24.44 71 GLY B N 1
ATOM 2301 C CA . GLY B 1 71 ? 59.950 -18.137 40.026 1.00 23.95 71 GLY B CA 1
ATOM 2302 C C . GLY B 1 71 ? 58.584 -18.056 39.369 1.00 23.43 71 GLY B C 1
ATOM 2303 O O . GLY B 1 71 ? 58.055 -16.957 39.190 1.00 23.63 71 GLY B O 1
ATOM 2304 N N . ALA B 1 72 ? 58.020 -19.202 38.993 1.00 22.78 72 ALA B N 1
ATOM 2305 C CA . ALA B 1 72 ? 56.694 -19.262 38.387 1.00 22.51 72 ALA B CA 1
ATOM 2306 C C . ALA B 1 72 ? 56.123 -20.663 38.535 1.00 22.32 72 ALA B C 1
ATOM 2307 O O . ALA B 1 72 ? 56.854 -21.657 38.453 1.00 22.47 72 ALA B O 1
ATOM 2309 N N . ILE B 1 73 ? 54.815 -20.726 38.753 1.00 21.47 73 ILE B N 1
ATOM 2310 C CA . ILE B 1 73 ? 54.117 -21.969 39.007 1.00 21.39 73 ILE B CA 1
ATOM 2311 C C . ILE B 1 73 ? 52.991 -22.102 37.997 1.00 21.21 73 ILE B C 1
ATOM 2312 O O . ILE B 1 73 ? 52.156 -21.204 37.883 1.00 21.22 73 ILE B O 1
ATOM 2317 N N . ILE B 1 74 ? 52.969 -23.215 37.270 1.00 20.89 74 ILE B N 1
ATOM 2318 C CA . ILE B 1 74 ? 51.883 -23.523 36.359 1.00 21.32 74 ILE B CA 1
ATOM 2319 C C . ILE B 1 74 ? 50.948 -24.551 36.986 1.00 21.70 74 ILE B C 1
ATOM 2320 O O . ILE B 1 74 ? 51.398 -25.529 37.582 1.00 22.16 74 ILE B O 1
ATOM 2325 N N . ILE B 1 75 ? 49.646 -24.329 36.841 1.00 21.82 75 ILE B N 1
ATOM 2326 C CA . ILE B 1 75 ? 48.649 -25.336 37.175 1.00 21.79 75 ILE B CA 1
ATOM 2327 C C . ILE B 1 75 ? 47.910 -25.712 35.898 1.00 21.95 75 ILE B C 1
ATOM 2328 O O . ILE B 1 75 ? 47.447 -24.838 35.155 1.00 21.83 75 ILE B O 1
ATOM 2333 N N . THR B 1 76 ? 47.802 -27.009 35.630 1.00 22.20 76 THR B N 1
ATOM 2334 C CA . THR B 1 76 ? 47.134 -27.479 34.424 1.00 22.41 76 THR B CA 1
ATOM 2335 C C . THR B 1 76 ? 46.473 -28.842 34.634 1.00 22.83 76 THR B C 1
ATOM 2336 O O . THR B 1 76 ? 46.711 -29.510 35.644 1.00 22.77 76 THR B O 1
ATOM 2340 N N . GLY B 1 77 ? 45.621 -29.227 33.693 1.00 23.10 77 GLY B N 1
ATOM 2341 C CA . GLY B 1 77 ? 44.961 -30.528 33.718 1.00 23.71 77 GLY B CA 1
ATOM 2342 C C . GLY B 1 77 ? 45.281 -31.308 32.457 1.00 23.90 77 GLY B C 1
ATOM 2343 O O . GLY B 1 77 ? 46.436 -31.384 32.059 1.00 24.08 77 GLY B O 1
ATOM 2344 N N . SER B 1 78 ? 44.252 -31.873 31.827 1.00 24.81 78 SER B N 1
ATOM 2345 C CA . SER B 1 78 ? 44.410 -32.639 30.591 1.00 25.09 78 SER B CA 1
ATOM 2346 C C . SER B 1 78 ? 43.839 -31.863 29.409 1.00 25.30 78 SER B C 1
ATOM 2347 O O . SER B 1 78 ? 43.262 -30.789 29.582 1.00 25.44 78 SER B O 1
ATOM 2350 N N . ALA B 1 79 ? 44.002 -32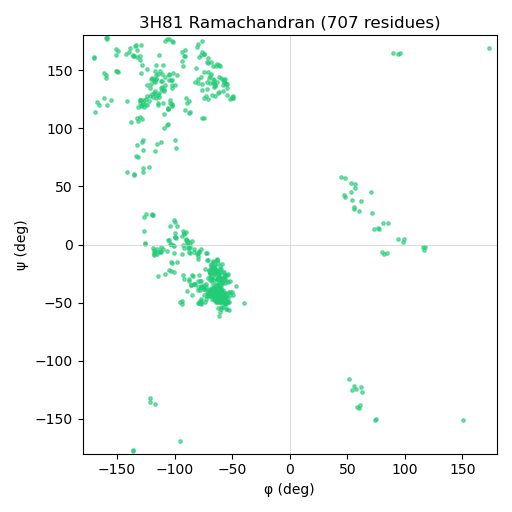.410 28.205 1.00 25.30 79 ALA B N 1
ATOM 2351 C CA . ALA B 1 79 ? 43.487 -31.777 26.995 1.00 25.18 79 ALA B CA 1
ATOM 2352 C C . ALA B 1 79 ? 41.964 -31.775 26.975 1.00 25.02 79 ALA B C 1
ATOM 2353 O O . ALA B 1 79 ? 41.358 -30.892 26.373 1.00 25.49 79 ALA B O 1
ATOM 2355 N N . LYS B 1 80 ? 41.354 -32.767 27.621 1.00 24.70 80 LYS B N 1
ATOM 2356 C CA . LYS B 1 80 ? 39.904 -32.858 27.715 1.00 24.55 80 LYS B CA 1
ATOM 2357 C C . LYS B 1 80 ? 39.340 -31.979 28.832 1.00 24.28 80 LYS B C 1
ATOM 2358 O O . LYS B 1 80 ? 38.233 -31.450 28.699 1.00 24.50 80 LYS B O 1
ATOM 2360 N N . ALA B 1 81 ? 40.092 -31.841 29.919 1.00 23.98 81 ALA B N 1
ATOM 2361 C CA . ALA B 1 81 ? 39.593 -31.153 31.114 1.00 23.76 81 ALA B CA 1
ATOM 2362 C C . ALA B 1 81 ? 40.694 -30.652 32.037 1.00 23.27 81 ALA B C 1
ATOM 2363 O O . ALA B 1 81 ? 41.495 -31.427 32.553 1.00 24.04 81 ALA B O 1
ATOM 2365 N N . PHE B 1 82 ? 40.713 -29.339 32.242 1.00 22.35 82 PHE B N 1
ATOM 2366 C CA . PHE B 1 82 ? 41.505 -28.703 33.278 1.00 21.64 82 PHE B CA 1
ATOM 2367 C C . PHE B 1 82 ? 41.007 -29.228 34.627 1.00 21.47 82 PHE B C 1
ATOM 2368 O O . PHE B 1 82 ? 41.777 -29.755 35.426 1.00 21.40 82 PHE B O 1
ATOM 2376 N N . ALA B 1 83 ? 39.704 -29.080 34.850 1.00 21.69 83 ALA B N 1
ATOM 2377 C CA . ALA B 1 83 ? 39.012 -29.654 36.006 1.00 21.47 83 ALA B CA 1
ATOM 2378 C C . ALA B 1 83 ? 37.518 -29.498 35.776 1.00 21.68 83 ALA B C 1
ATOM 2379 O O . ALA B 1 83 ? 37.013 -28.375 35.691 1.00 21.24 83 ALA B O 1
ATOM 2381 N N . ALA B 1 84 ? 36.825 -30.623 35.623 1.00 21.45 84 ALA B N 1
ATOM 2382 C CA . ALA B 1 84 ? 35.397 -30.625 35.340 1.00 22.10 84 ALA B CA 1
ATOM 2383 C C . ALA B 1 84 ? 34.615 -30.883 36.620 1.00 22.44 84 ALA B C 1
ATOM 2384 O O . ALA B 1 84 ? 34.337 -32.033 36.975 1.00 22.57 84 ALA B O 1
ATOM 2386 N N . GLY B 1 85 ? 34.279 -29.809 37.320 1.00 22.40 85 GLY B N 1
ATOM 2387 C CA . GLY B 1 85 ? 33.417 -29.896 38.491 1.00 22.29 85 GLY B CA 1
ATOM 2388 C C . GLY B 1 85 ? 34.076 -30.486 39.722 1.00 22.15 85 GLY B C 1
ATOM 2389 O O . GLY B 1 85 ? 35.283 -30.378 39.924 1.00 21.78 85 GLY B O 1
ATOM 2390 N N . ALA B 1 86 ? 33.261 -31.122 40.552 1.00 22.55 86 ALA B N 1
ATOM 2391 C CA . ALA B 1 86 ? 33.700 -31.544 41.867 1.00 22.89 86 ALA B CA 1
ATOM 2392 C C . ALA B 1 86 ? 33.096 -32.889 42.228 1.00 23.22 86 ALA B C 1
ATOM 2393 O O . ALA B 1 86 ? 32.139 -33.343 41.596 1.00 22.98 86 ALA B O 1
ATOM 2395 N N . ASP B 1 87 ? 33.677 -33.519 43.244 1.00 24.04 87 ASP B N 1
ATOM 2396 C CA . ASP B 1 87 ? 33.135 -34.748 43.820 1.00 24.74 87 ASP B CA 1
ATOM 2397 C C . ASP B 1 87 ? 31.911 -34.383 44.653 1.00 24.11 87 ASP B C 1
ATOM 2398 O O . ASP B 1 87 ? 32.032 -33.787 45.731 1.00 24.20 87 ASP B O 1
ATOM 2403 N N . ILE B 1 88 ? 30.736 -34.747 44.155 1.00 23.65 88 ILE B N 1
ATOM 2404 C CA . ILE B 1 88 ? 29.488 -34.352 44.785 1.00 23.47 88 ILE B CA 1
ATOM 2405 C C . ILE B 1 88 ? 29.161 -35.210 46.015 1.00 23.99 88 ILE B C 1
ATOM 2406 O O . ILE B 1 88 ? 28.490 -34.734 46.931 1.00 23.64 88 ILE B O 1
ATOM 2411 N N . LYS B 1 89 ? 29.659 -36.448 46.059 1.00 24.15 89 LYS B N 1
ATOM 2412 C CA . LYS B 1 89 ? 29.427 -37.315 47.222 1.00 24.50 89 LYS B CA 1
ATOM 2413 C C . LYS B 1 89 ? 30.012 -36.750 48.521 1.00 24.19 89 LYS B C 1
ATOM 2414 O O . LYS B 1 89 ? 29.475 -36.989 49.597 1.00 24.44 89 LYS B O 1
ATOM 2420 N N . GLU B 1 90 ? 31.091 -35.981 48.408 1.00 23.67 90 GLU B N 1
ATOM 2421 C CA . GLU B 1 90 ? 31.706 -35.322 49.557 1.00 23.97 90 GLU B CA 1
ATOM 2422 C C . GLU B 1 90 ? 30.898 -34.149 50.115 1.00 23.43 90 GLU B C 1
ATOM 2423 O O . GLU B 1 90 ? 31.195 -33.658 51.210 1.00 23.64 90 GLU B O 1
ATOM 2429 N N . MET B 1 91 ? 29.899 -33.691 49.366 1.00 22.95 91 MET B N 1
ATOM 2430 C CA . MET B 1 91 ? 29.049 -32.574 49.784 1.00 22.77 91 MET B CA 1
ATOM 2431 C C . MET B 1 91 ? 27.588 -32.958 50.032 1.00 22.12 91 MET B C 1
ATOM 2432 O O . MET B 1 91 ? 26.906 -32.302 50.815 1.00 21.68 91 MET B O 1
ATOM 2437 N N . ALA B 1 92 ? 27.113 -34.009 49.368 1.00 21.75 92 ALA B N 1
ATOM 2438 C CA . ALA B 1 92 ? 25.686 -34.344 49.345 1.00 21.65 92 ALA B CA 1
ATOM 2439 C C . ALA B 1 92 ? 25.016 -34.397 50.719 1.00 21.46 92 ALA B C 1
ATOM 2440 O O . ALA B 1 92 ? 23.883 -33.940 50.869 1.00 21.67 92 ALA B O 1
ATOM 2442 N N . ASP B 1 93 ? 25.712 -34.955 51.706 1.00 21.75 93 ASP B N 1
ATOM 2443 C CA . ASP B 1 93 ? 25.142 -35.167 53.044 1.00 22.06 93 ASP B CA 1
ATOM 2444 C C . ASP B 1 93 ? 25.538 -34.122 54.090 1.00 21.72 93 ASP B C 1
ATOM 2445 O O . ASP B 1 93 ? 25.202 -34.274 55.267 1.00 21.77 93 ASP B O 1
ATOM 2450 N N . LEU B 1 94 ? 26.232 -33.061 53.680 1.00 21.02 94 LEU B N 1
ATOM 2451 C CA . LEU B 1 94 ? 26.670 -32.035 54.630 1.00 20.46 94 LEU B CA 1
ATOM 2452 C C . LEU B 1 94 ? 25.486 -31.230 55.173 1.00 19.71 94 LEU B C 1
ATOM 2453 O O . LEU B 1 94 ? 24.543 -30.899 54.437 1.00 19.44 94 LEU B O 1
ATOM 2458 N N . THR B 1 95 ? 25.540 -30.951 56.475 1.00 18.89 95 THR B N 1
ATOM 2459 C CA . THR B 1 95 ? 24.664 -29.986 57.118 1.00 18.19 95 THR B CA 1
ATOM 2460 C C . THR B 1 95 ? 25.388 -28.641 57.133 1.00 17.55 95 THR B C 1
ATOM 2461 O O . THR B 1 95 ? 26.603 -28.579 56.900 1.00 16.50 95 THR B O 1
ATOM 2465 N N . PHE B 1 96 ? 24.660 -27.567 57.410 1.00 17.05 96 PHE B N 1
ATOM 2466 C CA . PHE B 1 96 ? 25.318 -26.284 57.651 1.00 17.06 96 PHE B CA 1
ATOM 2467 C C . PHE B 1 96 ? 26.409 -26.419 58.731 1.00 17.17 96 PHE B C 1
ATOM 2468 O O . PHE B 1 96 ? 27.540 -25.982 58.533 1.00 16.71 96 PHE B O 1
ATOM 2476 N N . ALA B 1 97 ? 26.069 -27.038 59.861 1.00 17.64 97 ALA B N 1
ATOM 2477 C CA . ALA B 1 97 ? 27.029 -27.226 60.953 1.00 18.08 97 ALA B CA 1
ATOM 2478 C C . ALA B 1 97 ? 28.303 -27.930 60.489 1.00 18.35 97 ALA B C 1
ATOM 2479 O O . ALA B 1 97 ? 29.404 -27.518 60.853 1.00 18.35 97 ALA B O 1
ATOM 2481 N N . ASP B 1 98 ? 28.156 -28.981 59.683 1.00 18.53 98 ASP B N 1
ATOM 2482 C CA . ASP B 1 98 ? 29.312 -29.682 59.106 1.00 19.09 98 ASP B CA 1
ATOM 2483 C C . ASP B 1 98 ? 30.185 -28.694 58.332 1.00 18.75 98 ASP B C 1
ATOM 2484 O O . ASP B 1 98 ? 31.394 -28.618 58.533 1.00 18.79 98 ASP B O 1
ATOM 2489 N N . ALA B 1 99 ? 29.546 -27.935 57.449 1.00 18.61 99 ALA B N 1
ATOM 2490 C CA . ALA B 1 99 ? 30.264 -27.077 56.513 1.00 18.33 99 ALA B CA 1
ATOM 2491 C C . ALA B 1 99 ? 30.946 -25.919 57.239 1.00 18.26 99 ALA B C 1
ATOM 2492 O O . ALA B 1 99 ? 32.090 -25.578 56.941 1.00 17.51 99 ALA B O 1
ATOM 2494 N N . PHE B 1 100 ? 30.240 -25.345 58.211 1.00 18.80 100 PHE B N 1
ATOM 2495 C CA . PHE B 1 100 ? 30.746 -24.207 58.987 1.00 19.27 100 PHE B CA 1
ATOM 2496 C C . PHE B 1 100 ? 31.900 -24.635 59.889 1.00 20.03 100 PHE B C 1
ATOM 2497 O O . PHE B 1 100 ? 32.886 -23.913 60.035 1.00 19.94 100 PHE B O 1
ATOM 2505 N N . THR B 1 101 ? 31.775 -25.815 60.487 1.00 20.77 101 THR B N 1
ATOM 2506 C CA . THR B 1 101 ? 32.803 -26.340 61.371 1.00 21.87 101 THR B CA 1
ATOM 2507 C C . THR B 1 101 ? 34.063 -26.683 60.587 1.00 21.71 101 THR B C 1
ATOM 2508 O O . THR B 1 101 ? 35.170 -26.363 61.018 1.00 22.09 101 THR B O 1
ATOM 2512 N N . ALA B 1 102 ? 33.888 -27.324 59.438 1.00 21.75 102 ALA B N 1
ATOM 2513 C CA . ALA B 1 102 ? 34.999 -27.613 58.542 1.00 21.99 102 ALA B CA 1
ATOM 2514 C C . ALA B 1 102 ? 35.580 -26.358 57.890 1.00 21.98 102 ALA B C 1
ATOM 2515 O O . ALA B 1 102 ? 36.731 -26.375 57.450 1.00 22.45 102 ALA B O 1
ATOM 2517 N N . ASP B 1 103 ? 34.796 -25.278 57.838 1.00 21.46 103 ASP B N 1
ATOM 2518 C CA . ASP B 1 103 ? 35.069 -24.129 56.962 1.00 21.25 103 ASP B CA 1
ATOM 2519 C C . ASP B 1 103 ? 35.377 -24.673 55.563 1.00 20.79 103 ASP B C 1
ATOM 2520 O O . ASP B 1 103 ? 36.443 -24.445 54.993 1.00 20.61 103 ASP B O 1
ATOM 2525 N N . PHE B 1 104 ? 34.412 -25.432 55.052 1.00 20.46 104 PHE B N 1
ATOM 2526 C CA . PHE B 1 104 ? 34.526 -26.165 53.792 1.00 20.25 104 PHE B CA 1
ATOM 2527 C C . PHE B 1 104 ? 35.018 -25.253 52.668 1.00 20.15 104 PHE B C 1
ATOM 2528 O O . PHE B 1 104 ? 34.444 -24.197 52.442 1.00 19.54 104 PHE B O 1
ATOM 2536 N N . PHE B 1 105 ? 36.097 -25.679 52.000 1.00 19.92 105 PHE B N 1
ATOM 2537 C CA . PHE B 1 105 ? 36.762 -24.957 50.891 1.00 20.20 105 PHE B CA 1
ATOM 2538 C C . PHE B 1 105 ? 37.706 -23.838 51.303 1.00 19.97 105 PHE B C 1
ATOM 2539 O O . PHE B 1 105 ? 38.394 -23.287 50.449 1.00 19.91 105 PHE B O 1
ATOM 2547 N N . ALA B 1 106 ? 37.771 -23.497 52.588 1.00 20.03 106 ALA B N 1
ATOM 2548 C CA . ALA B 1 106 ? 38.640 -22.397 53.017 1.00 20.16 106 ALA B CA 1
ATOM 2549 C C . ALA B 1 106 ? 40.111 -22.634 52.654 1.00 20.19 106 ALA B C 1
ATOM 2550 O O . ALA B 1 106 ? 40.832 -21.686 52.358 1.00 20.42 106 ALA B O 1
ATOM 2552 N N . THR B 1 107 ? 40.545 -23.893 52.660 1.00 20.24 107 THR B N 1
ATOM 2553 C CA . THR B 1 107 ? 41.948 -24.235 52.405 1.00 20.52 107 THR B CA 1
ATOM 2554 C C . THR B 1 107 ? 42.427 -23.807 51.006 1.00 20.07 107 THR B C 1
ATOM 2555 O O . THR B 1 107 ? 43.615 -23.565 50.813 1.00 19.87 107 THR B O 1
ATOM 2559 N N . TRP B 1 108 ? 41.505 -23.691 50.051 1.00 19.90 108 TRP B N 1
ATOM 2560 C CA . TRP B 1 108 ? 41.838 -23.156 48.723 1.00 19.96 108 TRP B CA 1
ATOM 2561 C C . TRP B 1 108 ? 42.447 -21.748 48.785 1.00 20.03 108 TRP B C 1
ATOM 2562 O O . TRP B 1 108 ? 43.213 -21.359 47.899 1.00 19.85 108 TRP B O 1
ATOM 2573 N N . GLY B 1 109 ? 42.114 -20.989 49.829 1.00 20.37 109 GLY B N 1
ATOM 2574 C CA . GLY B 1 109 ? 42.741 -19.693 50.081 1.00 20.67 109 GLY B CA 1
ATOM 2575 C C . GLY B 1 109 ? 44.264 -19.733 50.123 1.00 20.98 109 GLY B C 1
ATOM 2576 O O . GLY B 1 109 ? 44.921 -18.723 49.873 1.00 20.42 109 GLY B O 1
ATOM 2577 N N . LYS B 1 110 ? 44.836 -20.891 50.447 1.00 21.59 110 LYS B N 1
ATOM 2578 C CA . LYS B 1 110 ? 46.295 -21.042 50.417 1.00 22.52 110 LYS B CA 1
ATOM 2579 C C . LYS B 1 110 ? 46.873 -20.793 49.014 1.00 22.24 110 LYS B C 1
ATOM 2580 O O . LYS B 1 110 ? 47.974 -20.267 48.888 1.00 22.53 110 LYS B O 1
ATOM 2586 N N . LEU B 1 111 ? 46.124 -21.154 47.976 1.00 22.48 111 LEU B N 1
ATOM 2587 C CA . LEU B 1 111 ? 46.570 -20.940 46.599 1.00 22.32 111 LEU B CA 1
ATOM 2588 C C . LEU B 1 111 ? 46.623 -19.442 46.268 1.00 22.48 111 LEU B C 1
ATOM 2589 O O . LEU B 1 111 ? 47.631 -18.958 45.751 1.00 22.20 111 LEU B O 1
ATOM 2594 N N . ALA B 1 112 ? 45.570 -18.697 46.608 1.00 22.49 112 ALA B N 1
ATOM 2595 C CA . ALA B 1 112 ? 45.568 -17.242 46.393 1.00 22.29 112 ALA B CA 1
ATOM 2596 C C . ALA B 1 112 ? 46.643 -16.538 47.225 1.00 22.15 112 ALA B C 1
ATOM 2597 O O . ALA B 1 112 ? 47.095 -15.440 46.877 1.00 22.78 112 ALA B O 1
ATOM 2599 N N . ALA B 1 113 ? 47.054 -17.175 48.317 1.00 21.42 113 ALA B N 1
ATOM 2600 C CA . ALA B 1 113 ? 48.073 -16.630 49.210 1.00 21.11 113 ALA B CA 1
ATOM 2601 C C . ALA B 1 113 ? 49.497 -16.840 48.682 1.00 20.55 113 ALA B C 1
ATOM 2602 O O . ALA B 1 113 ? 50.435 -16.251 49.208 1.00 20.38 113 ALA B O 1
ATOM 2604 N N . VAL B 1 114 ? 49.655 -17.678 47.659 1.00 20.15 114 VAL B N 1
ATOM 2605 C CA . VAL B 1 114 ? 50.976 -17.924 47.072 1.00 20.09 114 VAL B CA 1
ATOM 2606 C C . VAL B 1 114 ? 51.501 -16.604 46.511 1.00 20.14 114 VAL B C 1
ATOM 2607 O O . VAL B 1 114 ? 50.784 -15.904 45.797 1.00 20.30 114 VAL B O 1
ATOM 2611 N N . ARG B 1 115 ? 52.743 -16.270 46.847 1.00 20.09 115 ARG B N 1
ATOM 2612 C CA . ARG B 1 115 ? 53.324 -14.976 46.495 1.00 20.29 115 ARG B CA 1
ATOM 2613 C C . ARG B 1 115 ? 53.973 -14.980 45.108 1.00 19.97 115 ARG B C 1
ATOM 2614 O O . ARG B 1 115 ? 53.995 -13.956 44.421 1.00 19.31 115 ARG B O 1
ATOM 2622 N N . THR B 1 116 ? 54.501 -16.134 44.716 1.00 19.88 116 THR B N 1
ATOM 2623 C CA . THR B 1 116 ? 55.057 -16.336 43.386 1.00 19.74 116 THR B CA 1
ATOM 2624 C C . THR B 1 116 ? 53.950 -16.345 42.336 1.00 19.54 116 THR B C 1
ATOM 2625 O O . THR B 1 116 ? 52.861 -16.855 42.595 1.00 19.07 116 THR B O 1
ATOM 2629 N N . PRO B 1 117 ? 54.224 -15.775 41.144 1.00 19.41 117 PRO B N 1
ATOM 2630 C CA . PRO B 1 117 ? 53.246 -15.792 40.066 1.00 19.35 117 PRO B CA 1
ATOM 2631 C C . PRO B 1 117 ? 52.754 -17.191 39.712 1.00 19.73 117 PRO B C 1
ATOM 2632 O O . PRO B 1 117 ? 53.553 -18.135 39.620 1.00 19.73 117 PRO B O 1
ATOM 2636 N N . THR B 1 118 ? 51.441 -17.321 39.550 1.00 19.42 118 THR B N 1
ATOM 2637 C CA . THR B 1 118 ? 50.814 -18.571 39.164 1.00 19.49 118 THR B CA 1
ATOM 2638 C C . THR B 1 118 ? 50.128 -18.402 37.817 1.00 19.63 118 THR B C 1
ATOM 2639 O O . THR B 1 118 ? 49.528 -17.356 37.537 1.00 19.17 118 THR B O 1
ATOM 2643 N N . ILE B 1 119 ? 50.246 -19.435 36.990 1.00 19.64 119 ILE B N 1
ATOM 2644 C CA . ILE B 1 119 ? 49.675 -19.463 35.654 1.00 19.81 119 ILE B CA 1
ATOM 2645 C C . ILE B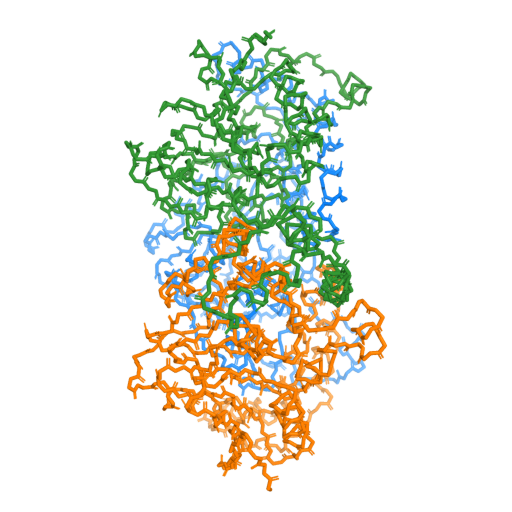 1 119 ? 48.770 -20.679 35.520 1.00 19.76 119 ILE B C 1
ATOM 2646 O O . ILE B 1 119 ? 49.223 -21.810 35.694 1.00 19.46 119 ILE B O 1
ATOM 2651 N N . ALA B 1 120 ? 47.490 -20.447 35.233 1.00 19.39 120 ALA B N 1
ATOM 2652 C CA . ALA B 1 120 ? 46.577 -21.536 34.911 1.00 19.84 120 ALA B CA 1
ATOM 2653 C C . ALA B 1 120 ? 46.633 -21.783 33.409 1.00 20.10 120 ALA B C 1
ATOM 2654 O O . ALA B 1 120 ? 46.385 -20.879 32.613 1.00 20.46 120 ALA B O 1
ATOM 2656 N N . ALA B 1 121 ? 46.979 -23.003 33.023 1.00 20.25 121 ALA B N 1
ATOM 2657 C CA . ALA B 1 121 ? 46.986 -23.394 31.621 1.00 20.08 121 ALA B CA 1
ATOM 2658 C C . ALA B 1 121 ? 45.773 -24.282 31.402 1.00 20.06 121 ALA B C 1
ATOM 2659 O O . ALA B 1 121 ? 45.762 -25.448 31.801 1.00 20.16 121 ALA B O 1
ATOM 2661 N N . VAL B 1 122 ? 44.746 -23.716 30.774 1.00 19.27 122 VAL B N 1
ATOM 2662 C CA . VAL B 1 122 ? 43.420 -24.317 30.751 1.00 19.51 122 VAL B CA 1
ATOM 2663 C C . VAL B 1 122 ? 43.017 -24.869 29.387 1.00 19.72 122 VAL B C 1
ATOM 2664 O O . VAL B 1 122 ? 42.787 -24.111 28.443 1.00 19.84 122 VAL B O 1
ATOM 2668 N N . ALA B 1 123 ? 42.898 -26.192 29.306 1.00 20.23 123 ALA B N 1
ATOM 2669 C CA . ALA B 1 123 ? 42.362 -26.854 28.128 1.00 20.42 123 ALA B CA 1
ATOM 2670 C C . ALA B 1 123 ? 41.056 -27.529 28.496 1.00 20.67 123 ALA B C 1
ATOM 2671 O O . ALA B 1 123 ? 40.889 -27.981 29.624 1.00 21.69 123 ALA B O 1
ATOM 2673 N N . GLY B 1 124 ? 40.129 -27.582 27.548 1.00 20.87 124 GLY B N 1
ATOM 2674 C CA . GLY B 1 124 ? 38.863 -28.276 27.731 1.00 21.16 124 GLY B CA 1
ATOM 2675 C C . GLY B 1 124 ? 38.010 -27.729 28.870 1.00 21.45 124 GLY B C 1
ATOM 2676 O O . GLY B 1 124 ? 37.909 -26.515 29.058 1.00 21.00 124 GLY B O 1
ATOM 2677 N N . TYR B 1 125 ? 37.403 -28.631 29.633 1.00 21.40 125 TYR B N 1
ATOM 2678 C CA . TYR B 1 125 ? 36.451 -28.234 30.665 1.00 21.76 125 TYR B CA 1
ATOM 2679 C C . TYR B 1 125 ? 37.147 -27.601 31.852 1.00 20.96 125 TYR B C 1
ATOM 2680 O O . TYR B 1 125 ? 38.090 -28.158 32.414 1.00 20.57 125 TYR B O 1
ATOM 2689 N N . ALA B 1 126 ? 36.674 -26.413 32.213 1.00 20.63 126 ALA B N 1
ATOM 2690 C CA . ALA B 1 126 ? 37.036 -25.778 33.467 1.00 19.94 126 ALA B CA 1
ATOM 2691 C C . ALA B 1 126 ? 35.706 -25.322 34.040 1.00 19.56 126 ALA B C 1
ATOM 2692 O O . ALA B 1 126 ? 35.267 -24.199 33.790 1.00 19.42 126 ALA B O 1
ATOM 2694 N N . LEU B 1 127 ? 35.048 -26.231 34.755 1.00 18.98 127 LEU B N 1
ATOM 2695 C CA . LEU B 1 127 ? 33.656 -26.059 35.164 1.00 19.11 127 LEU B CA 1
ATOM 2696 C C . LEU B 1 127 ? 33.536 -26.089 36.678 1.00 18.96 127 LEU B C 1
ATOM 2697 O O . LEU B 1 127 ? 34.214 -26.872 37.351 1.00 18.92 127 LEU B O 1
ATOM 2702 N N . GLY B 1 128 ? 32.652 -25.245 37.207 1.00 18.82 128 GLY B N 1
ATOM 2703 C CA . GLY B 1 128 ? 32.446 -25.140 38.641 1.00 18.10 128 GLY B CA 1
ATOM 2704 C C . GLY B 1 128 ? 33.729 -24.834 39.373 1.00 17.67 128 GLY B C 1
ATOM 2705 O O . GLY B 1 128 ? 34.387 -23.834 39.103 1.00 17.09 128 GLY B O 1
ATOM 2706 N N . GLY B 1 129 ? 34.102 -25.715 40.297 1.00 17.52 129 GLY B N 1
ATOM 2707 C CA . GLY B 1 129 ? 35.348 -25.570 41.043 1.00 17.33 129 GLY B CA 1
ATOM 2708 C C . GLY B 1 129 ? 36.572 -25.417 40.159 1.00 17.41 129 GLY B C 1
ATOM 2709 O O . GLY B 1 129 ? 37.533 -24.730 40.530 1.00 17.25 129 GLY B O 1
ATOM 2710 N N . GLY B 1 130 ? 36.540 -26.062 38.994 1.00 17.14 130 GLY B N 1
ATOM 2711 C CA . GLY B 1 130 ? 37.628 -25.957 38.023 1.00 17.00 130 GLY B CA 1
ATOM 2712 C C . GLY B 1 130 ? 37.755 -24.570 37.418 1.00 16.74 130 GLY B C 1
ATOM 2713 O O . GLY B 1 130 ? 38.861 -24.087 37.194 1.00 17.18 130 GLY B O 1
ATOM 2714 N N . CYS B 1 131 ? 36.619 -23.934 37.147 1.00 16.49 131 CYS B N 1
ATOM 2715 C CA . CYS B 1 131 ? 36.612 -22.532 36.710 1.00 16.44 131 CYS B CA 1
ATOM 2716 C C . CYS B 1 131 ? 37.190 -21.641 37.809 1.00 16.09 131 CYS B C 1
ATOM 2717 O O . CYS B 1 131 ? 38.010 -20.758 37.562 1.00 15.63 131 CYS B O 1
ATOM 2720 N N . GLU B 1 132 ? 36.766 -21.903 39.038 1.00 15.90 132 GLU B N 1
ATOM 2721 C CA . GLU B 1 132 ? 37.203 -21.124 40.180 1.00 15.91 132 GLU B CA 1
ATOM 2722 C C . GLU B 1 132 ? 38.693 -21.290 40.438 1.00 15.64 132 GLU B C 1
ATOM 2723 O O . GLU B 1 132 ? 39.383 -20.325 40.770 1.00 15.07 132 GLU B O 1
ATOM 2729 N N . LEU B 1 133 ? 39.201 -22.507 40.262 1.00 15.80 133 LEU B N 1
ATOM 2730 C CA . LEU B 1 133 ? 40.635 -22.753 40.409 1.00 15.88 133 LEU B CA 1
ATOM 2731 C C . LEU B 1 133 ? 41.444 -21.953 39.387 1.00 16.00 133 LEU B C 1
ATOM 2732 O O . LEU B 1 133 ? 42.467 -21.359 39.723 1.00 15.99 133 LEU B O 1
ATOM 2737 N N . ALA B 1 134 ? 40.978 -21.928 38.145 1.00 16.12 134 ALA B N 1
ATOM 2738 C CA . ALA B 1 134 ? 41.642 -21.148 37.093 1.00 16.23 134 ALA B CA 1
ATOM 2739 C C . ALA B 1 134 ? 41.671 -19.655 37.435 1.00 16.41 134 ALA B C 1
ATOM 2740 O O . ALA B 1 134 ? 42.684 -18.988 37.248 1.00 16.62 134 ALA B O 1
ATOM 2742 N N . MET B 1 135 ? 40.553 -19.143 37.943 1.00 16.55 135 MET B N 1
ATOM 2743 C CA . MET B 1 135 ? 40.435 -17.720 38.286 1.00 16.60 135 MET B CA 1
ATOM 2744 C C . MET B 1 135 ? 41.272 -17.300 39.501 1.00 16.88 135 MET B C 1
ATOM 2745 O O . MET B 1 135 ? 41.592 -16.123 39.658 1.00 16.73 135 MET B O 1
ATOM 2750 N N . MET B 1 136 ? 41.616 -18.251 40.363 1.00 17.25 136 MET B N 1
ATOM 2751 C CA . MET B 1 136 ? 42.488 -17.970 41.506 1.00 18.07 136 MET B CA 1
ATOM 2752 C C . MET B 1 136 ? 43.919 -17.670 41.097 1.00 18.19 136 MET B C 1
ATOM 2753 O O . MET B 1 136 ? 44.637 -17.032 41.849 1.00 18.14 136 MET B O 1
ATOM 2758 N N . CYS B 1 137 ? 44.348 -18.177 39.939 1.00 18.48 137 CYS B N 1
ATOM 2759 C CA . CYS B 1 137 ? 45.707 -17.933 39.453 1.00 18.51 137 CYS B CA 1
ATOM 2760 C C . CYS B 1 137 ? 45.821 -16.524 38.886 1.00 18.52 137 CYS B C 1
ATOM 2761 O O . CYS B 1 137 ? 44.814 -15.867 38.615 1.00 18.20 137 CYS B O 1
ATOM 2764 N N . ASP B 1 138 ? 47.050 -16.062 38.686 1.00 18.74 138 ASP B N 1
ATOM 2765 C CA . ASP B 1 138 ? 47.271 -14.692 38.220 1.00 18.92 138 ASP B CA 1
ATOM 2766 C C . ASP B 1 138 ? 47.066 -14.555 36.722 1.00 18.83 138 ASP B C 1
ATOM 2767 O O . ASP B 1 138 ? 46.372 -13.645 36.262 1.00 18.27 138 ASP B O 1
ATOM 2772 N N . VAL B 1 139 ? 47.710 -15.447 35.972 1.00 18.24 139 VAL B N 1
ATOM 2773 C CA . VAL B 1 139 ? 47.637 -15.468 34.514 1.00 18.27 139 VAL B CA 1
ATOM 2774 C C . VAL B 1 139 ? 46.858 -16.702 34.083 1.00 18.34 139 VAL B C 1
ATOM 2775 O O . VAL B 1 139 ? 47.006 -17.777 34.663 1.00 18.66 139 VAL B O 1
ATOM 2779 N N . LEU B 1 140 ? 46.023 -16.541 33.068 1.00 18.49 140 LEU B N 1
ATOM 2780 C CA . LEU B 1 140 ? 45.214 -17.631 32.563 1.00 18.50 140 LEU B CA 1
ATOM 2781 C C . LEU B 1 140 ? 45.408 -17.730 31.052 1.00 19.11 140 LEU B C 1
ATOM 2782 O O . LEU B 1 140 ? 44.954 -16.863 30.300 1.00 18.52 140 LEU B O 1
ATOM 2787 N N . ILE B 1 141 ? 46.113 -18.780 30.625 1.00 19.70 141 ILE B N 1
ATOM 2788 C CA . ILE B 1 141 ? 46.301 -19.074 29.208 1.00 20.12 141 ILE B CA 1
ATOM 2789 C C . ILE B 1 141 ? 45.341 -20.202 28.856 1.00 20.16 141 ILE B C 1
ATOM 2790 O O . ILE B 1 141 ? 45.380 -21.277 29.461 1.00 20.27 141 ILE B O 1
ATOM 2795 N N . ALA B 1 142 ? 44.454 -19.939 27.900 1.00 20.65 142 ALA B N 1
ATOM 2796 C CA . ALA B 1 142 ? 43.425 -20.887 27.513 1.00 20.88 142 ALA B CA 1
ATOM 2797 C C . ALA B 1 142 ? 43.727 -21.464 26.142 1.00 21.69 142 ALA B C 1
ATOM 2798 O O . ALA B 1 142 ? 44.124 -20.743 25.234 1.00 22.06 142 ALA B O 1
ATOM 2800 N N . ALA B 1 143 ? 43.538 -22.772 25.999 1.00 22.20 143 ALA B N 1
ATOM 2801 C CA . ALA B 1 143 ? 43.474 -23.390 24.687 1.00 22.46 143 ALA B CA 1
ATOM 2802 C C . ALA B 1 143 ? 42.167 -22.976 24.027 1.00 22.98 143 ALA B C 1
ATOM 2803 O O . ALA B 1 143 ? 41.192 -22.647 24.710 1.00 22.84 143 ALA B O 1
ATOM 2805 N N . ASP B 1 144 ? 42.126 -23.014 22.697 1.00 23.27 144 ASP B N 1
ATOM 2806 C CA . ASP B 1 144 ? 40.886 -22.714 21.979 1.00 23.76 144 ASP B CA 1
ATOM 2807 C C . ASP B 1 144 ? 39.759 -23.706 22.289 1.00 23.55 144 ASP B C 1
ATOM 2808 O O . ASP B 1 144 ? 38.604 -23.443 21.971 1.00 23.87 144 ASP B O 1
ATOM 2813 N N . THR B 1 145 ? 40.097 -24.822 22.929 1.00 23.28 145 THR B N 1
ATOM 2814 C CA . THR B 1 145 ? 39.115 -25.810 23.357 1.00 23.20 145 THR B CA 1
ATOM 2815 C C . THR B 1 145 ? 38.513 -25.530 24.744 1.00 22.97 145 THR B C 1
ATOM 2816 O O . THR B 1 145 ? 37.588 -26.231 25.167 1.00 23.22 145 THR B O 1
ATOM 2820 N N . ALA B 1 146 ? 39.035 -24.526 25.446 1.00 22.27 146 ALA B N 1
ATOM 2821 C CA . ALA B 1 146 ? 38.575 -24.207 26.806 1.00 21.60 146 ALA B CA 1
ATOM 2822 C C . ALA B 1 146 ? 37.073 -23.904 26.865 1.00 21.22 146 ALA B C 1
ATOM 2823 O O . ALA B 1 146 ? 36.546 -23.133 26.056 1.00 20.52 146 ALA B O 1
ATOM 2825 N N . LYS B 1 147 ? 36.393 -24.531 27.827 1.00 20.61 147 LYS B N 1
ATOM 2826 C CA . LYS B 1 147 ? 34.982 -24.277 28.083 1.00 20.28 147 LYS B CA 1
ATOM 2827 C C . LYS B 1 147 ? 34.834 -23.934 29.565 1.00 20.16 147 LYS B C 1
ATOM 2828 O O . LYS B 1 147 ? 35.182 -24.735 30.437 1.00 20.42 147 LYS B O 1
ATOM 2830 N N . PHE B 1 148 ? 34.354 -22.726 29.844 1.00 19.43 148 PHE B N 1
ATOM 2831 C CA . PHE B 1 148 ? 34.206 -22.247 31.211 1.00 19.04 148 PHE B CA 1
ATOM 2832 C C . PHE B 1 148 ? 32.748 -22.276 31.636 1.00 19.21 148 PHE B C 1
ATOM 2833 O O . PHE B 1 148 ? 31.853 -22.044 30.833 1.00 18.78 148 PHE B O 1
ATOM 2841 N N . GLY B 1 149 ? 32.513 -22.542 32.912 1.00 19.49 149 GLY B N 1
ATOM 2842 C CA . GLY B 1 149 ? 31.146 -22.557 33.429 1.00 20.15 149 GLY B CA 1
ATOM 2843 C C . GLY B 1 149 ? 31.110 -22.630 34.941 1.00 20.43 149 GLY B C 1
ATOM 2844 O O . GLY B 1 149 ? 32.105 -22.995 35.574 1.00 19.71 149 GLY B O 1
ATOM 2845 N N . GLN B 1 150 ? 29.957 -22.259 35.496 1.00 21.35 150 GLN B N 1
ATOM 2846 C CA . GLN B 1 150 ? 29.653 -22.371 36.923 1.00 22.63 150 GLN B CA 1
ATOM 2847 C C . GLN B 1 150 ? 28.263 -22.993 37.036 1.00 23.14 150 GLN B C 1
ATOM 2848 O O . GLN B 1 150 ? 27.285 -22.286 37.277 1.00 23.73 150 GLN B O 1
ATOM 2854 N N . PRO B 1 151 ? 28.161 -24.310 36.819 1.00 23.58 151 PRO B N 1
ATOM 2855 C CA . PRO B 1 151 ? 26.856 -24.943 36.668 1.00 24.12 151 PRO B CA 1
ATOM 2856 C C . PRO B 1 151 ? 26.191 -25.436 37.957 1.00 24.25 151 PRO B C 1
ATOM 2857 O O . PRO B 1 151 ? 25.113 -26.016 37.888 1.00 24.68 151 PRO B O 1
ATOM 2861 N N . GLU B 1 152 ? 26.787 -25.207 39.120 1.00 24.17 152 GLU B N 1
ATOM 2862 C CA . GLU B 1 152 ? 26.302 -25.916 40.306 1.00 24.40 152 GLU B CA 1
ATOM 2863 C C . GLU B 1 152 ? 24.994 -25.370 40.905 1.00 23.35 152 GLU B C 1
ATOM 2864 O O . GLU B 1 152 ? 24.448 -25.967 41.839 1.00 22.77 152 GLU B O 1
ATOM 2870 N N . ILE B 1 153 ? 24.465 -24.276 40.350 1.00 22.06 153 ILE B N 1
ATOM 2871 C CA . ILE B 1 153 ? 23.078 -23.902 40.612 1.00 21.67 153 ILE B CA 1
ATOM 2872 C C . ILE B 1 153 ? 22.124 -25.064 40.275 1.00 21.54 153 ILE B C 1
ATOM 2873 O O . ILE B 1 153 ? 21.092 -25.231 40.921 1.00 20.86 153 ILE B O 1
ATOM 2878 N N . LYS B 1 154 ? 22.488 -25.874 39.283 1.00 21.51 154 LYS B N 1
ATOM 2879 C CA . LYS B 1 154 ? 21.683 -27.033 38.898 1.00 22.18 154 LYS B CA 1
ATOM 2880 C C . LYS B 1 154 ? 21.616 -28.081 40.013 1.00 21.71 154 LYS B C 1
ATOM 2881 O O . LYS B 1 154 ? 20.688 -28.896 40.040 1.00 22.24 154 LYS B O 1
ATOM 2887 N N . LEU B 1 155 ? 22.585 -28.043 40.922 1.00 21.30 155 LEU B N 1
ATOM 2888 C CA . LEU B 1 155 ? 22.657 -28.965 42.055 1.00 21.06 155 LEU B CA 1
ATOM 2889 C C . LEU B 1 155 ? 22.126 -28.323 43.358 1.00 20.65 155 LEU B C 1
ATOM 2890 O O . LEU B 1 155 ? 22.263 -28.888 44.452 1.00 20.00 155 LEU B O 1
ATOM 2895 N N . GLY B 1 156 ? 21.501 -27.154 43.234 1.00 19.81 156 GLY B N 1
ATOM 2896 C CA . GLY B 1 156 ? 20.866 -26.490 44.364 1.00 19.95 156 GLY B CA 1
ATOM 2897 C C . GLY B 1 156 ? 21.804 -25.706 45.265 1.00 19.68 156 GLY B C 1
ATOM 2898 O O . GLY B 1 156 ? 21.454 -25.407 46.406 1.00 20.12 156 GLY B O 1
ATOM 2899 N N . VAL B 1 157 ? 22.996 -25.370 44.771 1.00 19.20 157 VAL B N 1
ATOM 2900 C CA . VAL B 1 157 ? 23.921 -24.531 45.523 1.00 19.15 157 VAL B CA 1
ATOM 2901 C C . VAL B 1 157 ? 24.482 -23.429 44.626 1.00 19.83 157 VAL B C 1
ATOM 2902 O O . VAL B 1 157 ? 24.274 -23.429 43.421 1.00 21.51 157 VAL B O 1
ATOM 2906 N N . LEU B 1 158 ? 25.200 -22.495 45.221 1.00 19.93 158 LEU B N 1
ATOM 2907 C CA . LEU B 1 158 ? 25.843 -21.419 44.480 1.00 19.42 158 LEU B CA 1
ATOM 2908 C C . LEU B 1 158 ? 27.341 -21.715 44.453 1.00 19.00 158 LEU B C 1
ATOM 2909 O O . LEU B 1 158 ? 27.781 -22.693 45.054 1.00 18.53 158 LEU B O 1
ATOM 2914 N N . PRO B 1 159 ? 28.135 -20.878 43.759 1.00 18.32 159 PRO B N 1
ATOM 2915 C CA . PRO B 1 159 ? 29.581 -21.048 43.839 1.00 18.12 159 PRO B CA 1
ATOM 2916 C C . PRO B 1 159 ? 30.097 -20.953 45.271 1.00 17.83 159 PRO B C 1
ATOM 2917 O O . PRO B 1 159 ? 29.586 -20.151 46.054 1.00 17.71 159 PRO B O 1
ATOM 2921 N N . GLY B 1 160 ? 31.082 -21.787 45.609 1.00 17.06 160 GLY B N 1
ATOM 2922 C CA . GLY B 1 160 ? 31.671 -21.802 46.949 1.00 16.94 160 GLY B CA 1
ATOM 2923 C C . GLY B 1 160 ? 33.183 -21.643 46.991 1.00 16.46 160 GLY B C 1
ATOM 2924 O O . GLY B 1 160 ? 33.772 -21.677 48.071 1.00 17.29 160 GLY B O 1
ATOM 2925 N N . MET B 1 161 ? 33.815 -21.484 45.825 1.00 16.10 161 MET B N 1
ATOM 2926 C CA . MET B 1 161 ? 35.263 -21.314 45.731 1.00 15.62 161 MET B CA 1
ATOM 2927 C C . MET B 1 161 ? 35.626 -19.969 45.106 1.00 15.44 161 MET B C 1
ATOM 2928 O O . MET B 1 161 ? 36.702 -19.804 44.538 1.00 15.52 161 MET B O 1
ATOM 2933 N N . GLY B 1 162 ? 34.724 -19.001 45.233 1.00 14.84 162 GLY B N 1
ATOM 2934 C CA . GLY B 1 162 ? 35.015 -17.623 44.850 1.00 14.75 162 GLY B CA 1
ATOM 2935 C C . GLY B 1 162 ? 34.507 -17.203 43.488 1.00 14.74 162 GLY B C 1
ATOM 2936 O O . GLY B 1 162 ? 34.727 -16.060 43.082 1.00 15.59 162 GLY B O 1
ATOM 2937 N N . GLY B 1 163 ? 33.819 -18.105 42.790 1.00 14.76 163 GLY B N 1
ATOM 2938 C CA . GLY B 1 163 ? 33.306 -17.833 41.447 1.00 15.04 163 GLY B CA 1
ATOM 2939 C C . GLY B 1 163 ? 32.408 -16.609 41.357 1.00 15.28 163 GLY B C 1
ATOM 2940 O O . GLY B 1 163 ? 32.506 -15.829 40.412 1.00 15.53 163 GLY B O 1
ATOM 2941 N N . SER B 1 164 ? 31.530 -16.432 42.337 1.00 14.72 164 SER B N 1
ATOM 2942 C CA . SER B 1 164 ? 30.621 -15.283 42.326 1.00 14.66 164 SER B CA 1
ATOM 2943 C C . SER B 1 164 ? 31.381 -13.962 42.456 1.00 14.23 164 SER B C 1
ATOM 2944 O O . SER B 1 164 ? 30.867 -12.913 42.063 1.00 15.60 164 SER B O 1
ATOM 2947 N N . GLN B 1 165 ? 32.591 -14.014 43.006 1.00 13.56 165 GLN B N 1
ATOM 2948 C CA . GLN B 1 165 ? 33.406 -12.823 43.206 1.00 13.11 165 GLN B CA 1
ATOM 2949 C C . GLN B 1 165 ? 34.378 -12.567 42.062 1.00 13.30 165 GLN B C 1
ATOM 2950 O O . GLN B 1 165 ? 34.457 -11.448 41.550 1.00 12.68 165 GLN B O 1
ATOM 2956 N N . ARG B 1 166 ? 35.107 -13.605 41.665 1.00 13.07 166 ARG B N 1
ATOM 2957 C CA . ARG B 1 166 ? 36.144 -13.458 40.639 1.00 13.23 166 ARG B CA 1
ATOM 2958 C C . ARG B 1 166 ? 35.579 -13.423 39.214 1.00 13.54 166 ARG B C 1
ATOM 2959 O O . ARG B 1 166 ? 36.070 -12.666 38.378 1.00 13.89 166 ARG B O 1
ATOM 2967 N N . LEU B 1 167 ? 34.565 -14.238 38.926 1.00 13.76 167 LEU B N 1
ATOM 2968 C CA . LEU B 1 167 ? 33.940 -14.230 37.600 1.00 13.90 167 LEU B CA 1
ATOM 2969 C C . LEU B 1 167 ? 33.335 -12.861 37.330 1.00 13.89 167 LEU B C 1
ATOM 2970 O O . LEU B 1 167 ? 33.565 -12.260 36.284 1.00 14.22 167 LEU B O 1
ATOM 2975 N N . THR B 1 168 ? 32.593 -12.353 38.310 1.00 13.92 168 THR B N 1
ATOM 2976 C CA . THR B 1 168 ? 31.905 -11.080 38.189 1.00 13.71 168 THR B CA 1
ATOM 2977 C C . THR B 1 168 ? 32.886 -9.927 37.961 1.00 13.89 168 THR B C 1
ATOM 2978 O O . THR B 1 168 ? 32.672 -9.065 37.089 1.00 13.57 168 THR B O 1
ATOM 2982 N N . ARG B 1 169 ? 33.971 -9.924 38.721 1.00 14.60 169 ARG B N 1
ATOM 2983 C CA . ARG B 1 169 ? 35.012 -8.908 38.577 1.00 15.03 169 ARG B CA 1
ATOM 2984 C C . ARG B 1 169 ? 35.730 -9.013 37.229 1.00 15.67 169 ARG B C 1
ATOM 2985 O O . ARG B 1 169 ? 36.183 -8.007 36.697 1.00 17.03 169 ARG B O 1
ATOM 2993 N N . ALA B 1 170 ? 35.834 -10.222 36.687 1.00 15.87 170 ALA B N 1
ATOM 2994 C CA . ALA B 1 170 ? 36.502 -10.447 35.399 1.00 16.11 170 ALA B CA 1
ATOM 2995 C C . ALA B 1 170 ? 35.634 -10.048 34.203 1.00 15.84 170 ALA B C 1
ATOM 2996 O O . ALA B 1 170 ? 36.092 -9.321 33.325 1.00 16.27 170 ALA B O 1
ATOM 2998 N N . ILE B 1 171 ? 34.393 -10.526 34.164 1.00 15.88 171 ILE B N 1
ATOM 2999 C CA . ILE B 1 171 ? 33.559 -10.421 32.946 1.00 15.55 171 ILE B CA 1
ATOM 3000 C C . ILE B 1 171 ? 32.348 -9.486 33.041 1.00 15.48 171 ILE B C 1
ATOM 3001 O O . ILE B 1 171 ? 31.630 -9.290 32.052 1.00 15.66 171 ILE B O 1
ATOM 3006 N N . GLY B 1 172 ? 32.137 -8.900 34.217 1.00 15.30 172 GLY B N 1
ATOM 3007 C CA . GLY B 1 172 ? 31.020 -7.998 34.447 1.00 14.80 172 GLY B CA 1
ATOM 3008 C C . GLY B 1 172 ? 29.770 -8.711 34.925 1.00 14.48 172 GLY B C 1
ATOM 3009 O O . GLY B 1 172 ? 29.644 -9.934 34.815 1.00 14.15 172 GLY B O 1
ATOM 3010 N N . LYS B 1 173 ? 28.829 -7.930 35.449 1.00 13.80 173 LYS B N 1
ATOM 3011 C CA . LYS B 1 173 ? 27.623 -8.488 36.067 1.00 13.45 173 LYS B CA 1
ATOM 3012 C C . LYS B 1 173 ? 26.743 -9.276 35.105 1.00 13.32 173 LYS B C 1
ATOM 3013 O O . LYS B 1 173 ? 26.305 -10.392 35.425 1.00 12.45 173 LYS B O 1
ATOM 3019 N N . ALA B 1 174 ? 26.467 -8.688 33.943 1.00 13.36 174 ALA B N 1
ATOM 3020 C CA . ALA B 1 174 ? 25.499 -9.261 33.006 1.00 13.75 174 ALA B CA 1
ATOM 3021 C C . ALA B 1 174 ? 25.873 -10.680 32.627 1.00 13.80 174 ALA B C 1
ATOM 3022 O O . ALA B 1 174 ? 25.043 -11.586 32.683 1.00 14.29 174 ALA B O 1
ATOM 3024 N N . LYS B 1 175 ? 27.131 -10.879 32.260 1.00 14.27 175 LYS B N 1
ATOM 3025 C CA . LYS B 1 175 ? 27.585 -12.203 31.853 1.00 14.61 175 LYS B CA 1
ATOM 3026 C C . LYS B 1 175 ? 27.804 -13.130 33.041 1.00 14.41 175 LYS B C 1
ATOM 3027 O O . LYS B 1 175 ? 27.527 -14.317 32.947 1.00 14.01 175 LYS B O 1
ATOM 3033 N N . ALA B 1 176 ? 28.296 -12.605 34.162 1.00 14.18 176 ALA B N 1
ATOM 3034 C CA . ALA B 1 176 ? 28.442 -13.432 35.360 1.00 14.15 176 ALA B CA 1
ATOM 3035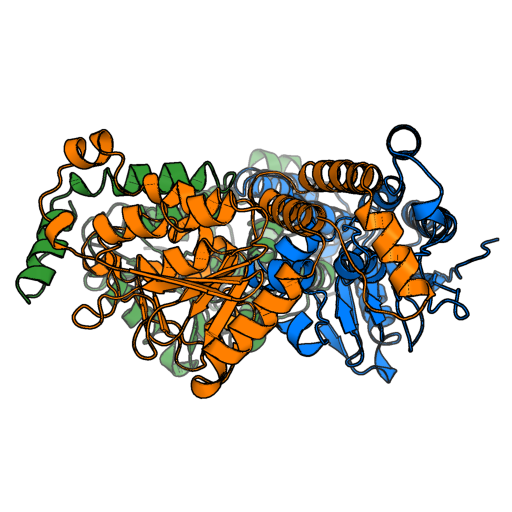 C C . ALA B 1 176 ? 27.090 -13.973 35.844 1.00 14.38 176 ALA B C 1
ATOM 3036 O O . ALA B 1 176 ? 26.977 -15.155 36.198 1.00 14.29 176 ALA B O 1
ATOM 3038 N N . MET B 1 177 ? 26.072 -13.118 35.869 1.00 14.27 177 MET B N 1
ATOM 3039 C CA . MET B 1 177 ? 24.728 -13.534 36.288 1.00 14.55 177 MET B CA 1
ATOM 3040 C C . MET B 1 177 ? 24.174 -14.595 35.355 1.00 15.24 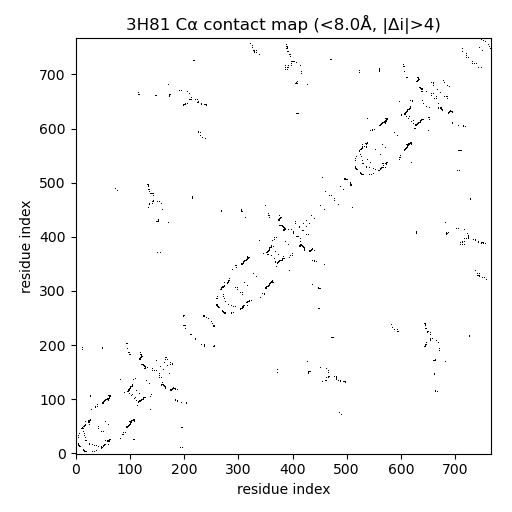177 MET B C 1
ATOM 3041 O O . MET B 1 177 ? 23.581 -15.581 35.802 1.00 16.17 177 MET B O 1
ATOM 3046 N N . ASP B 1 178 ? 24.385 -14.384 34.061 1.00 15.41 178 ASP B N 1
ATOM 3047 C CA . ASP B 1 178 ? 23.936 -15.316 33.039 1.00 16.01 178 ASP B CA 1
ATOM 3048 C C . ASP B 1 178 ? 24.561 -16.682 33.300 1.00 15.67 178 ASP B C 1
ATOM 3049 O O . ASP B 1 178 ? 23.843 -17.671 33.434 1.00 15.80 178 ASP B O 1
ATOM 3054 N N . LEU B 1 179 ? 25.885 -16.735 33.424 1.00 15.52 179 LEU B N 1
ATOM 3055 C CA . LEU B 1 179 ? 26.565 -18.017 33.654 1.00 16.05 179 LEU B CA 1
ATOM 3056 C C . LEU B 1 179 ? 26.130 -18.672 34.965 1.00 15.74 179 LEU B C 1
ATOM 3057 O O . LEU B 1 179 ? 25.806 -19.859 34.997 1.00 16.12 179 LEU B O 1
ATOM 3062 N N . ILE B 1 180 ? 26.105 -17.893 36.039 1.00 15.57 180 ILE B N 1
ATOM 3063 C CA . ILE B 1 180 ? 25.828 -18.436 37.370 1.00 15.33 180 ILE B CA 1
ATOM 3064 C C . ILE B 1 180 ? 24.356 -18.834 37.578 1.00 15.57 180 ILE B C 1
ATOM 3065 O O . ILE B 1 180 ? 24.086 -19.823 38.252 1.00 15.94 180 ILE B O 1
ATOM 3070 N N . LEU B 1 181 ? 23.415 -18.108 36.980 1.00 15.83 181 LEU B N 1
ATOM 3071 C CA . LEU B 1 181 ? 21.996 -18.431 37.128 1.00 15.73 181 LEU B CA 1
ATOM 3072 C C . LEU B 1 181 ? 21.492 -19.506 36.155 1.00 16.60 181 LEU B C 1
ATOM 3073 O O . LEU B 1 181 ? 20.526 -20.195 36.470 1.00 16.75 181 LEU B O 1
ATOM 3078 N N . THR B 1 182 ? 22.122 -19.636 34.985 1.00 17.54 182 THR B N 1
ATOM 3079 C CA . THR B 1 182 ? 21.667 -20.596 33.954 1.00 18.31 182 THR B CA 1
ATOM 3080 C C . THR B 1 182 ? 22.541 -21.831 33.855 1.00 19.40 182 THR B C 1
ATOM 3081 O O . THR B 1 182 ? 22.089 -22.865 33.346 1.00 20.28 182 THR B O 1
ATOM 3085 N N . GLY B 1 183 ? 23.786 -21.723 34.314 1.00 19.77 183 GLY B N 1
ATOM 3086 C CA . GLY B 1 183 ? 24.768 -22.790 34.169 1.00 20.11 183 GLY B CA 1
ATOM 3087 C C . GLY B 1 183 ? 25.319 -22.982 32.762 1.00 20.59 183 GLY B C 1
ATOM 3088 O O . GLY B 1 183 ? 25.980 -23.992 32.502 1.00 20.50 183 GLY B O 1
ATOM 3089 N N . ARG B 1 184 ? 25.081 -22.024 31.859 1.00 20.66 184 ARG B N 1
ATOM 3090 C CA . ARG B 1 184 ? 25.548 -22.153 30.475 1.00 21.16 184 ARG B CA 1
ATOM 3091 C C . ARG B 1 184 ? 27.062 -22.075 30.417 1.00 21.19 184 ARG B C 1
ATOM 3092 O O . ARG B 1 184 ? 27.703 -21.511 31.305 1.00 20.84 184 ARG B O 1
ATOM 3100 N N . THR B 1 185 ? 27.632 -22.636 29.357 1.00 21.47 185 THR B N 1
ATOM 3101 C CA . THR B 1 185 ? 29.074 -22.616 29.171 1.00 21.60 185 THR B CA 1
ATOM 3102 C C . THR B 1 185 ? 29.494 -21.416 28.325 1.00 21.71 185 THR B C 1
ATOM 3103 O O . THR B 1 185 ? 28.710 -20.886 27.532 1.00 22.23 185 THR B O 1
ATOM 3107 N N . MET B 1 186 ? 30.733 -20.987 28.525 1.00 21.66 186 MET B N 1
ATOM 3108 C CA . MET B 1 186 ? 31.330 -19.884 27.772 1.00 22.08 186 MET B CA 1
ATOM 3109 C C . MET B 1 186 ? 32.589 -20.401 27.095 1.00 22.01 186 MET B C 1
ATOM 3110 O O . MET B 1 186 ? 33.487 -20.908 27.775 1.00 21.60 186 MET B O 1
ATOM 3115 N N . ASP B 1 187 ? 32.661 -20.269 25.766 1.00 22.46 187 ASP B N 1
ATOM 3116 C CA . ASP B 1 187 ? 33.827 -20.747 25.012 1.00 22.83 187 ASP B CA 1
ATOM 3117 C C . ASP B 1 187 ? 35.027 -19.812 25.165 1.00 22.70 187 ASP B C 1
ATOM 3118 O O . ASP B 1 187 ? 34.930 -18.753 25.797 1.00 22.05 187 ASP B O 1
ATOM 3123 N N . ALA B 1 188 ? 36.159 -20.219 24.597 1.00 22.36 188 ALA B N 1
ATOM 3124 C CA . ALA B 1 188 ? 37.419 -19.500 24.765 1.00 22.22 188 ALA B CA 1
ATOM 3125 C C . ALA B 1 188 ? 37.367 -18.087 24.202 1.00 22.24 188 ALA B C 1
ATOM 3126 O O . ALA B 1 188 ? 37.880 -17.145 24.832 1.00 22.12 188 ALA B O 1
ATOM 3128 N N . ALA B 1 189 ? 36.748 -17.944 23.026 1.00 22.14 189 ALA B N 1
ATOM 3129 C CA . ALA B 1 189 ? 36.617 -16.648 22.359 1.00 21.88 189 ALA B CA 1
ATOM 3130 C C . ALA B 1 189 ? 35.815 -15.655 23.194 1.00 21.55 189 ALA B C 1
ATOM 3131 O O . ALA B 1 189 ? 36.213 -14.494 23.336 1.00 21.38 189 ALA B O 1
ATOM 3133 N N . GLU B 1 190 ? 34.686 -16.099 23.732 1.00 21.10 190 GLU B N 1
ATOM 3134 C CA . GLU B 1 190 ? 33.871 -15.225 24.582 1.00 21.00 190 GLU B CA 1
ATOM 3135 C C . GLU B 1 190 ? 34.638 -14.861 25.854 1.00 20.58 190 GLU B C 1
ATOM 3136 O O . GLU B 1 190 ? 34.642 -13.703 26.274 1.00 20.15 190 GLU B O 1
ATOM 3142 N N . ALA B 1 191 ? 35.291 -15.852 26.455 1.00 20.08 191 ALA B N 1
ATOM 3143 C CA . ALA B 1 191 ? 36.074 -15.628 27.664 1.00 19.71 191 ALA B CA 1
ATOM 3144 C C . ALA B 1 191 ? 37.182 -14.604 27.426 1.00 19.62 191 ALA B C 1
ATOM 3145 O O . ALA B 1 191 ? 37.423 -13.730 28.276 1.00 18.45 191 ALA B O 1
ATOM 3147 N N . GLU B 1 192 ? 37.831 -14.678 26.262 1.00 18.88 192 GLU B N 1
ATOM 3148 C CA . GLU B 1 192 ? 38.920 -13.766 25.970 1.00 18.91 192 GLU B CA 1
ATOM 3149 C C . GLU B 1 192 ? 38.443 -12.334 25.732 1.00 18.61 192 GLU B C 1
ATOM 3150 O O . GLU B 1 192 ? 39.103 -11.393 26.157 1.00 18.29 192 GLU B O 1
ATOM 3156 N N . ARG B 1 193 ? 37.320 -12.154 25.048 1.00 18.80 193 ARG B N 1
ATOM 3157 C CA . ARG B 1 193 ? 36.844 -10.787 24.800 1.00 19.00 193 ARG B CA 1
ATOM 3158 C C . ARG B 1 193 ? 36.106 -10.205 26.005 1.00 18.60 193 ARG B C 1
ATOM 3159 O O . ARG B 1 193 ? 35.777 -9.021 26.002 1.00 17.53 193 ARG B O 1
ATOM 3167 N N . SER B 1 194 ? 35.842 -11.038 27.015 1.00 18.66 194 SER B N 1
ATOM 3168 C CA . SER B 1 194 ? 35.058 -10.621 28.187 1.00 18.65 194 SER B CA 1
ATOM 3169 C C . SER B 1 194 ? 35.892 -10.312 29.428 1.00 18.81 194 SER B C 1
ATOM 3170 O O . SER B 1 194 ? 35.400 -9.669 30.347 1.00 19.29 194 SER B O 1
ATOM 3173 N N . GLY B 1 195 ? 37.151 -10.742 29.453 1.00 18.27 195 GLY B N 1
ATOM 3174 C CA . GLY B 1 195 ? 38.056 -10.390 30.546 1.00 17.62 195 GLY B CA 1
ATOM 3175 C C . GLY B 1 195 ? 38.561 -11.558 31.373 1.00 17.01 195 GLY B C 1
ATOM 3176 O O . GLY B 1 195 ? 39.374 -11.368 32.266 1.00 15.88 195 GLY B O 1
ATOM 3177 N N . LEU B 1 196 ? 38.112 -12.767 31.060 1.00 16.85 196 LEU B N 1
ATOM 3178 C CA . LEU B 1 196 ? 38.415 -13.922 31.898 1.00 17.58 196 LEU B CA 1
ATOM 3179 C C . LEU B 1 196 ? 39.814 -14.507 31.674 1.00 18.18 196 LEU B C 1
ATOM 3180 O O . LEU B 1 196 ? 40.410 -15.054 32.602 1.00 17.29 196 LEU B O 1
ATOM 3185 N N . VAL B 1 197 ? 40.330 -14.408 30.450 1.00 18.81 197 VAL B N 1
ATOM 3186 C CA . VAL B 1 197 ? 41.606 -15.045 30.111 1.00 19.50 197 VAL B CA 1
ATOM 3187 C C . VAL B 1 197 ? 42.632 -14.062 29.562 1.00 19.49 197 VAL B C 1
ATOM 3188 O O . VAL B 1 197 ? 42.281 -13.052 28.947 1.00 19.91 197 VAL B O 1
ATOM 3192 N N . SER B 1 198 ? 43.905 -14.369 29.796 1.00 19.64 198 SER B N 1
ATOM 3193 C CA . SER B 1 198 ? 45.008 -13.530 29.338 1.00 19.86 198 SER B CA 1
ATOM 3194 C C . SER B 1 198 ? 45.205 -13.668 27.827 1.00 20.10 198 SER B C 1
ATOM 3195 O O . SER B 1 198 ? 45.323 -12.674 27.119 1.00 19.79 198 SER B O 1
ATOM 3198 N N . ARG B 1 199 ? 45.260 -14.914 27.360 1.00 20.69 199 ARG B N 1
ATOM 3199 C CA . ARG B 1 199 ? 45.508 -15.235 25.949 1.00 21.43 199 ARG B CA 1
ATOM 3200 C C . ARG B 1 199 ? 44.826 -16.545 25.592 1.00 21.39 199 ARG B C 1
ATOM 3201 O O . ARG B 1 199 ? 44.703 -17.433 26.445 1.00 21.31 199 ARG B O 1
ATOM 3209 N N . VAL B 1 200 ? 44.411 -16.663 24.327 1.00 21.50 200 VAL B N 1
ATOM 3210 C CA . VAL B 1 200 ? 43.946 -17.928 23.754 1.00 21.31 200 VAL B CA 1
ATOM 3211 C C . VAL B 1 200 ? 44.969 -18.415 22.720 1.00 22.02 200 VAL B C 1
ATOM 3212 O O . VAL B 1 200 ? 45.426 -17.641 21.879 1.00 21.70 200 VAL B O 1
ATOM 3216 N N . VAL B 1 201 ? 45.325 -19.693 22.808 1.00 22.52 201 VAL B N 1
ATOM 3217 C CA . VAL B 1 201 ? 46.287 -20.317 21.893 1.00 22.97 201 VAL B CA 1
ATOM 3218 C C . VAL B 1 201 ? 45.699 -21.616 21.349 1.00 23.62 201 VAL B C 1
ATOM 3219 O O . VAL B 1 201 ? 44.730 -22.132 21.900 1.00 22.92 201 VAL B O 1
ATOM 3223 N N . PRO B 1 202 ? 46.255 -22.135 20.237 1.00 24.53 202 PRO B N 1
ATOM 3224 C CA . PRO B 1 202 ? 45.761 -23.429 19.769 1.00 25.13 202 PRO B CA 1
ATOM 3225 C C . PRO B 1 202 ? 45.980 -24.525 20.803 1.00 25.38 202 PRO B C 1
ATOM 3226 O O . PRO B 1 202 ? 46.984 -24.518 21.509 1.00 24.70 202 PRO B O 1
ATOM 3230 N N . ALA B 1 203 ? 45.030 -25.450 20.884 1.00 26.71 203 ALA B N 1
ATOM 3231 C CA . ALA B 1 203 ? 45.081 -26.551 21.844 1.00 27.59 203 ALA B CA 1
ATOM 3232 C C . ALA B 1 203 ? 46.429 -27.268 21.840 1.00 28.57 203 ALA B C 1
ATOM 3233 O O . ALA B 1 203 ? 46.984 -27.545 22.902 1.00 28.51 203 ALA B O 1
ATOM 3235 N N . ASP B 1 204 ? 46.966 -27.535 20.645 1.00 29.59 204 ASP B N 1
ATOM 3236 C CA . ASP B 1 204 ? 48.263 -28.220 20.508 1.00 30.48 204 ASP B CA 1
ATOM 3237 C C . ASP B 1 204 ? 49.442 -27.425 21.075 1.00 30.26 204 ASP B C 1
ATOM 3238 O O . ASP B 1 204 ? 50.484 -28.005 21.382 1.00 30.48 204 ASP B O 1
ATOM 3243 N N . ASP B 1 205 ? 49.292 -26.107 21.202 1.00 29.70 205 ASP B N 1
ATOM 3244 C CA . ASP B 1 205 ? 50.375 -25.251 21.697 1.00 29.55 205 ASP B CA 1
ATOM 3245 C C . ASP B 1 205 ? 50.210 -24.807 23.153 1.00 28.79 205 ASP B C 1
ATOM 3246 O O . ASP B 1 205 ? 51.064 -24.086 23.660 1.00 28.42 205 ASP B O 1
ATOM 3251 N N . LEU B 1 206 ? 49.137 -25.234 23.825 1.00 28.27 206 LEU B N 1
ATOM 3252 C CA . LEU B 1 206 ? 48.837 -24.728 25.173 1.00 27.81 206 LEU B CA 1
ATOM 3253 C C . LEU B 1 206 ? 50.019 -24.868 26.116 1.00 27.59 206 LEU B C 1
ATOM 3254 O O . LEU B 1 206 ? 50.473 -23.882 26.689 1.00 26.96 206 LEU B O 1
ATOM 3259 N N . LEU B 1 207 ? 50.527 -26.091 26.269 1.00 27.70 207 LEU B N 1
ATOM 3260 C CA . LEU B 1 207 ? 51.592 -26.340 27.238 1.00 27.86 207 LEU B CA 1
ATOM 3261 C C . LEU B 1 207 ? 52.888 -25.638 26.863 1.00 27.82 207 LEU B C 1
ATOM 3262 O O . LEU B 1 207 ? 53.576 -25.110 27.731 1.00 27.47 207 LEU B O 1
ATOM 3267 N N . THR B 1 208 ? 53.215 -25.623 25.575 1.00 28.03 208 THR B N 1
ATOM 3268 C CA . THR B 1 208 ? 54.393 -24.913 25.093 1.00 28.14 208 THR B CA 1
ATOM 3269 C C . THR B 1 208 ? 54.312 -23.419 25.405 1.00 28.08 208 THR B C 1
ATOM 3270 O O . THR B 1 208 ? 55.275 -22.828 25.892 1.00 27.72 208 THR B O 1
ATOM 3274 N N . GLU B 1 209 ? 53.152 -22.828 25.125 1.00 28.22 209 GLU B N 1
ATOM 3275 C CA . GLU B 1 209 ? 52.921 -21.403 25.368 1.00 28.45 209 GLU B CA 1
ATOM 3276 C C . GLU B 1 209 ? 52.900 -21.062 26.857 1.00 27.91 209 GLU B C 1
ATOM 3277 O O . GLU B 1 209 ? 53.448 -20.039 27.270 1.00 27.50 209 GLU B O 1
ATOM 3283 N N . ALA B 1 210 ? 52.261 -21.915 27.656 1.00 27.37 210 ALA B N 1
ATOM 3284 C CA . ALA B 1 210 ? 52.227 -21.721 29.108 1.00 27.00 210 ALA B CA 1
ATOM 3285 C C . ALA B 1 210 ? 53.635 -21.778 29.673 1.00 26.86 210 ALA B C 1
ATOM 3286 O O . ALA B 1 210 ? 54.014 -20.939 30.478 1.00 26.61 210 ALA B O 1
ATOM 3288 N N . ARG B 1 211 ? 54.409 -22.776 29.243 1.00 26.87 211 ARG B N 1
ATOM 3289 C CA . ARG B 1 211 ? 55.810 -22.898 29.659 1.00 26.93 211 ARG B CA 1
ATOM 3290 C C . ARG B 1 211 ? 56.657 -21.692 29.244 1.00 26.15 211 ARG B C 1
ATOM 3291 O O . ARG B 1 211 ? 57.505 -21.248 30.011 1.00 25.95 211 ARG B O 1
ATOM 3299 N N . ALA B 1 212 ? 56.427 -21.178 28.036 1.00 25.59 212 ALA B N 1
ATOM 3300 C CA . ALA B 1 212 ? 57.146 -20.001 27.541 1.00 25.38 212 ALA B CA 1
ATOM 3301 C C . ALA B 1 212 ? 56.888 -18.796 28.434 1.00 25.03 212 ALA B C 1
ATOM 3302 O O . ALA B 1 212 ? 57.810 -18.082 28.816 1.00 24.70 212 ALA B O 1
ATOM 3304 N N . THR B 1 213 ? 55.615 -18.581 28.749 1.00 24.95 213 THR B N 1
ATOM 3305 C CA . THR B 1 213 ? 55.204 -17.465 29.606 1.00 24.60 213 THR B CA 1
ATOM 3306 C C . THR B 1 213 ? 55.759 -17.631 31.008 1.00 23.93 213 THR B C 1
ATOM 3307 O O . THR B 1 213 ? 56.257 -16.677 31.590 1.00 23.28 213 THR B O 1
ATOM 3311 N N . ALA B 1 214 ? 55.676 -18.847 31.542 1.00 23.88 214 ALA B N 1
ATOM 3312 C CA . ALA B 1 214 ? 56.230 -19.143 32.863 1.00 23.92 214 ALA B CA 1
ATOM 3313 C C . ALA B 1 214 ? 57.737 -18.904 32.897 1.00 23.94 214 ALA B C 1
ATOM 3314 O O . ALA B 1 214 ? 58.262 -18.391 33.880 1.00 23.71 214 ALA B O 1
ATOM 3316 N N . THR B 1 215 ? 58.426 -19.269 31.815 1.00 24.01 215 THR B N 1
ATOM 3317 C CA . THR B 1 215 ? 59.871 -19.067 31.728 1.00 23.96 215 THR B CA 1
ATOM 3318 C C . THR B 1 215 ? 60.208 -17.586 31.794 1.00 23.53 215 THR B C 1
ATOM 3319 O O . THR B 1 215 ? 61.066 -17.177 32.572 1.00 23.84 215 THR B O 1
ATOM 3323 N N . THR B 1 216 ? 59.510 -16.793 30.983 1.00 23.10 216 THR B N 1
ATOM 3324 C CA . THR B 1 216 ? 59.676 -15.340 30.961 1.00 22.67 216 THR B CA 1
ATOM 3325 C C . THR B 1 216 ? 59.514 -14.731 32.354 1.00 22.06 216 THR B C 1
ATOM 3326 O O . THR B 1 216 ? 60.345 -13.938 32.800 1.00 21.77 216 THR B O 1
ATOM 3330 N N . ILE B 1 217 ? 58.435 -15.103 33.038 1.00 21.65 217 ILE B N 1
ATOM 3331 C CA . ILE B 1 217 ? 58.143 -14.537 34.354 1.00 21.64 217 ILE B CA 1
ATOM 3332 C C . ILE B 1 217 ? 59.178 -15.001 35.387 1.00 21.94 217 ILE B C 1
ATOM 3333 O O . ILE B 1 217 ? 59.638 -14.217 36.216 1.00 21.69 217 ILE B O 1
ATOM 3338 N N . SER B 1 218 ? 59.566 -16.271 35.298 1.00 23.19 218 SER B N 1
ATOM 3339 C CA . SER B 1 218 ? 60.542 -16.854 36.221 1.00 24.17 218 SER B CA 1
ATOM 3340 C C . SER B 1 218 ? 61.944 -16.261 36.076 1.00 25.06 218 SER B C 1
ATOM 3341 O O . SER B 1 218 ? 62.735 -16.328 37.015 1.00 25.36 218 SER B O 1
ATOM 3344 N N . GLN B 1 219 ? 62.246 -15.677 34.915 1.00 25.93 219 GLN B N 1
ATOM 3345 C CA . GLN B 1 219 ? 63.552 -15.042 34.687 1.00 26.37 219 GLN B CA 1
ATOM 3346 C C . GLN B 1 219 ? 63.550 -13.546 35.017 1.00 26.07 219 GLN B C 1
ATOM 3347 O O . GLN B 1 219 ? 64.579 -12.880 34.901 1.00 25.98 219 GLN B O 1
ATOM 3353 N N . MET B 1 220 ? 62.406 -13.019 35.454 1.00 25.67 220 MET B N 1
ATOM 3354 C CA . MET B 1 220 ? 62.374 -11.695 36.072 1.00 25.33 220 MET B CA 1
ATOM 3355 C C . MET B 1 220 ? 62.957 -11.779 37.477 1.00 25.22 220 MET B C 1
ATOM 3356 O O . MET B 1 220 ? 63.094 -12.867 38.043 1.00 25.11 220 MET B O 1
ATOM 3361 N N . SER B 1 221 ? 63.294 -10.626 38.040 1.00 25.06 221 SER B N 1
ATOM 3362 C CA . SER B 1 221 ? 63.619 -10.533 39.460 1.00 25.40 221 SER B CA 1
ATOM 3363 C C . SER B 1 221 ? 62.467 -11.123 40.280 1.00 25.25 221 SER B C 1
ATOM 3364 O O . SER B 1 221 ? 61.311 -10.764 40.066 1.00 24.47 221 SER B O 1
ATOM 3367 N N . ALA B 1 222 ? 62.785 -12.043 41.190 1.00 25.00 222 ALA B N 1
ATOM 3368 C CA . ALA B 1 222 ? 61.769 -12.684 42.033 1.00 25.03 222 ALA B CA 1
ATOM 3369 C C . ALA B 1 222 ? 60.998 -11.659 42.854 1.00 24.91 222 ALA B C 1
ATOM 3370 O O . ALA B 1 222 ? 59.766 -11.729 42.944 1.00 24.86 222 ALA B O 1
ATOM 3372 N N . SER B 1 223 ? 61.720 -10.718 43.453 1.00 24.75 223 SER B N 1
ATOM 3373 C CA . SER B 1 223 ? 61.104 -9.692 44.285 1.00 24.94 223 SER B CA 1
ATOM 3374 C C . SER B 1 223 ? 60.283 -8.713 43.448 1.00 24.13 223 SER B C 1
ATOM 3375 O O . SER B 1 223 ? 59.191 -8.321 43.857 1.00 23.57 223 SER B O 1
ATOM 3378 N N . ALA B 1 224 ? 60.789 -8.333 42.275 1.00 22.95 224 ALA B N 1
ATOM 3379 C CA . ALA B 1 224 ? 60.045 -7.425 41.407 1.00 22.23 224 ALA B CA 1
ATOM 3380 C C . ALA B 1 224 ? 58.739 -8.080 40.933 1.00 21.31 224 ALA B C 1
ATOM 3381 O O . ALA B 1 224 ? 57.676 -7.460 40.997 1.00 21.12 224 ALA B O 1
ATOM 3383 N N . ALA B 1 225 ? 58.814 -9.328 40.479 1.00 20.44 225 ALA B N 1
ATOM 3384 C CA . ALA B 1 225 ? 57.618 -10.044 40.032 1.00 20.07 225 ALA B CA 1
ATOM 3385 C C . ALA B 1 225 ? 56.622 -10.248 41.189 1.00 19.98 225 ALA B C 1
ATOM 3386 O O . ALA B 1 225 ? 55.411 -10.127 40.991 1.00 19.24 225 ALA B O 1
ATOM 3388 N N . ARG B 1 226 ? 57.121 -10.529 42.393 1.00 19.64 226 ARG B N 1
ATOM 3389 C CA . ARG B 1 226 ? 56.227 -10.653 43.562 1.00 19.55 226 ARG B CA 1
ATOM 3390 C C . ARG B 1 226 ? 55.549 -9.329 43.921 1.00 19.53 226 ARG B C 1
ATOM 3391 O O . ARG B 1 226 ? 54.348 -9.300 44.250 1.00 18.85 226 ARG B O 1
ATOM 3399 N N . MET B 1 227 ? 56.310 -8.242 43.860 1.00 18.92 227 MET B N 1
ATOM 3400 C CA . MET B 1 227 ? 55.788 -6.924 44.195 1.00 19.31 227 MET B CA 1
ATOM 3401 C C . MET B 1 227 ? 54.773 -6.461 43.162 1.00 18.73 227 MET B C 1
ATOM 3402 O O . MET B 1 227 ? 53.764 -5.838 43.506 1.00 18.70 227 MET B O 1
ATOM 3407 N N . ALA B 1 228 ? 55.041 -6.766 41.896 1.00 17.82 228 ALA B N 1
ATOM 3408 C CA . ALA B 1 228 ? 54.128 -6.401 40.818 1.00 17.51 228 ALA B CA 1
ATOM 3409 C C . ALA B 1 228 ? 52.798 -7.132 40.978 1.00 17.01 228 ALA B C 1
ATOM 3410 O O . ALA B 1 228 ? 51.722 -6.521 40.874 1.00 16.55 228 ALA B O 1
ATOM 3412 N N . LYS B 1 229 ? 52.877 -8.437 41.230 1.00 16.86 229 LYS B N 1
ATOM 3413 C CA . LYS B 1 229 ? 51.689 -9.247 41.505 1.00 17.15 229 LYS B CA 1
ATOM 3414 C C . LYS B 1 229 ? 50.898 -8.710 42.696 1.00 16.92 229 LYS B C 1
ATOM 3415 O O . LYS B 1 229 ? 49.661 -8.601 42.641 1.00 15.77 229 LYS B O 1
ATOM 3421 N N . GLU B 1 230 ? 51.614 -8.385 43.769 1.00 16.51 230 GLU B N 1
ATOM 3422 C CA . GLU B 1 230 ? 50.991 -7.852 44.978 1.00 17.00 230 GLU B CA 1
ATOM 3423 C C . GLU B 1 230 ? 50.244 -6.548 44.695 1.00 16.65 230 GLU B C 1
ATOM 3424 O O . GLU B 1 230 ? 49.107 -6.365 45.138 1.00 16.19 230 GLU B O 1
ATOM 3430 N N . ALA B 1 231 ? 50.886 -5.663 43.935 1.00 16.40 231 ALA B N 1
ATOM 3431 C CA . ALA B 1 231 ? 50.294 -4.390 43.550 1.00 16.05 231 ALA B CA 1
ATOM 3432 C C . ALA B 1 231 ? 49.003 -4.595 42.749 1.00 15.73 231 ALA B C 1
ATOM 3433 O O . ALA B 1 231 ? 47.992 -3.961 43.035 1.00 15.47 231 ALA B O 1
ATOM 3435 N N . VAL B 1 232 ? 49.034 -5.484 41.758 1.00 15.39 232 VAL B N 1
ATOM 3436 C CA . VAL B 1 232 ? 47.855 -5.748 40.941 1.00 15.13 232 VAL B CA 1
ATOM 3437 C C . VAL B 1 232 ? 46.706 -6.275 41.815 1.00 15.44 232 VAL B C 1
ATOM 3438 O O . VAL B 1 232 ? 45.557 -5.845 41.682 1.00 14.82 232 VAL B O 1
ATOM 3442 N N . ASN B 1 233 ? 47.025 -7.196 42.714 1.00 15.35 233 ASN B N 1
ATOM 3443 C CA . ASN B 1 233 ? 46.019 -7.760 43.625 1.00 15.67 233 ASN B CA 1
ATOM 3444 C C . ASN B 1 233 ? 45.324 -6.716 44.510 1.00 15.29 233 ASN B C 1
ATOM 3445 O O . ASN B 1 233 ? 44.167 -6.915 44.891 1.00 14.67 233 ASN B O 1
ATOM 3450 N N . ARG B 1 234 ? 46.013 -5.616 44.825 1.00 14.87 234 ARG B N 1
ATOM 3451 C CA . ARG B 1 234 ? 45.413 -4.511 45.606 1.00 14.65 234 ARG B CA 1
ATOM 3452 C C . ARG B 1 234 ? 44.245 -3.832 44.896 1.00 13.95 234 ARG B C 1
ATOM 3453 O O . ARG B 1 234 ? 43.404 -3.205 45.549 1.00 13.53 234 ARG B O 1
ATOM 3461 N N . ALA B 1 235 ? 44.190 -3.961 43.570 1.00 13.50 235 ALA B N 1
ATOM 3462 C CA . ALA B 1 235 ? 43.163 -3.310 42.760 1.00 13.69 235 ALA B CA 1
ATOM 3463 C C . ALA B 1 235 ? 41.755 -3.843 43.061 1.00 13.48 235 ALA B C 1
ATOM 3464 O O . ALA B 1 235 ? 40.767 -3.193 42.730 1.00 13.69 235 ALA B O 1
ATOM 3466 N N . PHE B 1 236 ? 41.673 -5.002 43.720 1.00 13.33 236 PHE B N 1
ATOM 3467 C CA . PHE B 1 236 ? 40.399 -5.588 44.136 1.00 12.91 236 PHE B CA 1
ATOM 3468 C C . PHE B 1 236 ? 40.070 -5.449 45.627 1.00 13.07 236 PHE B C 1
ATOM 3469 O O . PHE B 1 236 ? 39.015 -5.916 46.059 1.00 12.71 236 PHE B O 1
ATOM 3477 N N . GLU B 1 237 ? 40.946 -4.806 46.407 1.00 12.97 237 GLU B N 1
ATOM 3478 C CA . GLU B 1 237 ? 40.817 -4.790 47.868 1.00 12.94 237 GLU B CA 1
ATOM 3479 C C . GLU B 1 237 ? 40.578 -3.421 48.497 1.00 12.91 237 GLU B C 1
ATOM 3480 O O . GLU B 1 237 ? 40.347 -3.332 49.694 1.00 13.16 237 GLU B O 1
ATOM 3486 N N . SER B 1 238 ? 40.637 -2.351 47.714 1.00 12.83 238 SER B N 1
ATOM 3487 C CA . SER B 1 238 ? 40.469 -1.013 48.269 1.00 12.68 238 SER B CA 1
ATOM 3488 C C . SER B 1 238 ? 40.088 -0.018 47.186 1.00 12.63 238 SER B C 1
ATOM 3489 O O . SER B 1 238 ? 39.985 -0.365 46.005 1.00 12.75 238 SER B O 1
ATOM 3492 N N . SER B 1 239 ? 39.869 1.221 47.599 1.00 11.96 239 SER B N 1
ATOM 3493 C CA . SER B 1 239 ? 39.623 2.300 46.658 1.00 12.02 239 SER B CA 1
ATOM 3494 C C . SER B 1 239 ? 40.837 2.527 45.754 1.00 12.13 239 SER B C 1
ATOM 3495 O O . SER B 1 239 ? 41.971 2.221 46.127 1.00 12.16 239 SER B O 1
ATOM 3498 N N . LEU B 1 240 ? 40.597 3.085 44.573 1.00 11.98 240 LEU B N 1
ATOM 3499 C CA . LEU B 1 240 ? 41.688 3.445 43.669 1.00 12.25 240 LEU B CA 1
ATOM 3500 C C . LEU B 1 240 ? 42.704 4.360 44.368 1.00 12.26 240 LEU B C 1
ATOM 3501 O O . LEU B 1 240 ? 43.912 4.190 44.196 1.00 12.46 240 LEU B O 1
ATOM 3506 N N A SER B 1 241 ? 42.222 5.315 45.159 0.50 12.60 241 SER B N 1
ATOM 3507 N N B SER B 1 241 ? 42.215 5.321 45.146 0.50 12.87 241 SER B N 1
ATOM 3508 C CA A SER B 1 241 ? 43.120 6.228 45.871 0.50 12.68 241 SER B CA 1
ATOM 3509 C CA B SER B 1 241 ? 43.093 6.228 45.888 0.50 13.24 241 SER B CA 1
ATOM 3510 C C A SER B 1 241 ? 44.108 5.494 46.784 0.50 13.00 241 SER B C 1
ATOM 3511 C C B SER B 1 241 ? 44.104 5.476 46.760 0.50 13.27 241 SER B C 1
ATOM 3512 O O A SER B 1 241 ? 45.295 5.840 46.842 0.50 12.70 241 SER B O 1
ATOM 3513 O O B SER B 1 241 ? 45.303 5.780 46.753 0.50 13.00 241 SER B O 1
ATOM 3518 N N . GLU B 1 242 ? 43.619 4.485 47.502 1.00 12.99 242 GLU B N 1
ATOM 3519 C CA . GLU B 1 242 ? 44.483 3.683 48.371 1.00 13.01 242 GLU B CA 1
ATOM 3520 C C . GLU B 1 242 ? 45.398 2.741 47.575 1.00 12.97 242 GLU B C 1
ATOM 3521 O O . GLU B 1 242 ? 46.569 2.567 47.919 1.00 12.69 242 GLU B O 1
ATOM 3527 N N . GLY B 1 243 ? 44.887 2.158 46.497 1.00 12.90 243 GLY B N 1
ATOM 3528 C CA . GLY B 1 243 ? 45.722 1.322 45.622 1.00 13.28 243 GLY B CA 1
ATOM 3529 C C . GLY B 1 243 ? 46.879 2.104 45.003 1.00 13.98 243 GLY B C 1
ATOM 3530 O O . GLY B 1 243 ? 47.997 1.584 44.874 1.00 13.46 243 GLY B O 1
ATOM 3531 N N . LEU B 1 244 ? 46.613 3.354 44.618 1.00 14.36 244 LEU B N 1
ATOM 3532 C CA . LEU B 1 244 ? 47.651 4.212 44.025 1.00 14.86 244 LEU B CA 1
ATOM 3533 C C . LEU B 1 244 ? 48.772 4.518 45.020 1.00 15.55 244 LEU B C 1
ATOM 3534 O O . LEU B 1 244 ? 49.960 4.497 44.669 1.00 15.21 244 LEU B O 1
ATOM 3539 N N . LEU B 1 245 ? 48.390 4.792 46.263 1.00 15.79 245 LEU B N 1
ATOM 3540 C CA . LEU B 1 245 ? 49.364 5.050 47.322 1.00 16.20 245 LEU B CA 1
ATOM 3541 C C . LEU B 1 245 ? 50.211 3.813 47.591 1.00 16.53 245 LEU B C 1
ATOM 3542 O O . LEU B 1 245 ? 51.441 3.904 47.687 1.00 16.65 245 LEU B O 1
ATOM 3547 N N . TYR B 1 246 ? 49.554 2.662 47.704 1.00 16.43 246 TYR B N 1
ATOM 3548 C CA . TYR B 1 246 ? 50.236 1.405 47.954 1.00 16.74 246 TYR B CA 1
ATOM 3549 C C . TYR B 1 246 ? 51.262 1.116 46.850 1.00 17.26 246 TYR B C 1
ATOM 3550 O O . TYR B 1 246 ? 52.400 0.740 47.134 1.00 16.99 246 TYR B O 1
ATOM 3559 N N . GLU B 1 247 ? 50.837 1.275 45.599 1.00 17.61 247 GLU B N 1
ATOM 3560 C CA . GLU B 1 247 ? 51.709 1.032 44.455 1.00 18.03 247 GLU B CA 1
ATOM 3561 C C . GLU B 1 247 ? 52.936 1.936 44.501 1.00 18.35 247 GLU B C 1
ATOM 3562 O O . GLU B 1 247 ? 54.051 1.471 44.270 1.00 18.36 247 GLU B O 1
ATOM 3568 N N . ARG B 1 248 ? 52.732 3.216 44.800 1.00 19.08 248 ARG B N 1
ATOM 3569 C CA . ARG B 1 248 ? 53.838 4.170 44.796 1.00 20.21 248 ARG B CA 1
ATOM 3570 C C . ARG B 1 248 ? 54.866 3.812 45.874 1.00 21.07 248 ARG B C 1
ATOM 3571 O O . ARG B 1 248 ? 56.077 3.842 45.637 1.00 20.65 248 ARG B O 1
ATOM 3579 N N . ARG B 1 249 ? 54.382 3.458 47.059 1.00 21.90 249 ARG B N 1
ATOM 3580 C CA . ARG B 1 249 ? 55.282 3.076 48.146 1.00 22.77 249 ARG B CA 1
ATOM 3581 C C . ARG B 1 249 ? 56.055 1.818 47.807 1.00 23.63 249 ARG B C 1
ATOM 3582 O O . ARG B 1 249 ? 57.243 1.714 48.123 1.00 24.08 249 ARG B O 1
ATOM 3590 N N . LEU B 1 250 ? 55.383 0.870 47.164 1.00 24.31 250 LEU B N 1
ATOM 3591 C CA . LEU B 1 250 ? 56.023 -0.350 46.706 1.00 25.39 250 LEU B CA 1
ATOM 3592 C C . LEU B 1 250 ? 57.095 0.016 45.679 1.00 26.35 250 LEU B C 1
ATOM 3593 O O . LEU B 1 250 ? 58.233 -0.469 45.743 1.00 26.22 250 LEU B O 1
ATOM 3598 N N . PHE B 1 251 ? 56.721 0.907 44.761 1.00 26.83 251 PHE B N 1
ATOM 3599 C CA . PHE B 1 251 ? 57.608 1.380 43.696 1.00 27.95 251 PHE B CA 1
ATOM 3600 C C . PHE B 1 251 ? 58.889 1.976 44.263 1.00 28.68 251 PHE B C 1
ATOM 3601 O O . PHE B 1 251 ? 59.985 1.663 43.789 1.00 29.06 251 PHE B O 1
ATOM 3609 N N . HIS B 1 252 ? 58.740 2.823 45.278 1.00 29.53 252 HIS B N 1
ATOM 3610 C CA . HIS B 1 252 ? 59.878 3.415 45.968 1.00 30.39 252 HIS B CA 1
ATOM 3611 C C . HIS B 1 252 ? 60.781 2.328 46.576 1.00 31.97 252 HIS B C 1
ATOM 3612 O O . HIS B 1 252 ? 62.010 2.416 46.494 1.00 32.25 252 HIS B O 1
ATOM 3619 N N . SER B 1 253 ? 60.167 1.298 47.156 1.00 33.44 253 SER B N 1
ATOM 3620 C CA . SER B 1 253 ? 60.909 0.201 47.784 1.00 34.42 253 SER B CA 1
ATOM 3621 C C . SER B 1 253 ? 61.695 -0.660 46.798 1.00 35.52 253 SER B C 1
ATOM 3622 O O . SER B 1 253 ? 62.736 -1.212 47.160 1.00 35.66 253 SER B O 1
ATOM 3625 N N . ALA B 1 254 ? 61.221 -0.777 45.557 1.00 36.77 254 ALA B N 1
ATOM 3626 C CA . ALA B 1 254 ? 61.949 -1.537 44.538 1.00 37.97 254 ALA B CA 1
ATOM 3627 C C . ALA B 1 254 ? 63.359 -0.976 44.274 1.00 39.21 254 ALA B C 1
ATOM 3628 O O . ALA B 1 254 ? 64.222 -1.690 43.757 1.00 39.63 254 ALA B O 1
ATOM 3630 N N . PHE B 1 255 ? 63.585 0.289 44.631 1.00 40.44 255 PHE B N 1
ATOM 3631 C CA . PHE B 1 255 ? 64.907 0.922 44.496 1.00 41.44 255 PHE B CA 1
ATOM 3632 C C . PHE B 1 255 ? 65.800 0.726 45.729 1.00 41.87 255 PHE B C 1
ATOM 3633 O O . PHE B 1 255 ? 66.920 1.244 45.780 1.00 42.21 255 PHE B O 1
ATOM 3641 N N . ALA B 1 256 ? 65.300 -0.023 46.710 1.00 42.19 256 ALA B N 1
ATOM 3642 C CA . ALA B 1 256 ? 66.121 -0.537 47.802 1.00 42.43 256 ALA B CA 1
ATOM 3643 C C . ALA B 1 256 ? 66.664 -1.940 47.484 1.00 42.52 256 ALA B C 1
ATOM 3644 O O . ALA B 1 256 ? 67.206 -2.603 48.368 1.00 42.87 256 ALA B O 1
ATOM 3646 N N . THR B 1 257 ? 66.531 -2.383 46.231 1.00 42.64 257 THR B N 1
ATOM 3647 C CA . THR B 1 257 ? 66.943 -3.729 45.827 1.00 42.66 257 THR B CA 1
ATOM 3648 C C . THR B 1 257 ? 68.089 -3.704 44.809 1.00 42.40 257 THR B C 1
ATOM 3649 O O . THR B 1 257 ? 68.262 -2.732 44.072 1.00 42.71 257 THR B O 1
ATOM 3653 N N . GLU B 1 258 ? 68.863 -4.787 44.779 1.00 42.04 258 GLU B N 1
ATOM 3654 C CA . GLU B 1 258 ? 70.023 -4.902 43.890 1.00 41.57 258 GLU B CA 1
ATOM 3655 C C . GLU B 1 258 ? 69.619 -5.186 42.441 1.00 41.18 258 GLU B C 1
ATOM 3656 O O . GLU B 1 258 ? 70.250 -4.688 41.507 1.00 41.22 258 GLU B O 1
ATOM 3658 N N . ASP B 1 259 ? 68.566 -5.981 42.259 1.00 40.35 259 ASP B N 1
ATOM 3659 C CA . ASP B 1 259 ? 68.104 -6.365 40.925 1.00 39.86 259 ASP B CA 1
ATOM 3660 C C . ASP B 1 259 ? 67.725 -5.184 40.021 1.00 39.26 259 ASP B C 1
ATOM 3661 O O . ASP B 1 259 ? 67.857 -5.284 38.806 1.00 39.37 259 ASP B O 1
ATOM 3666 N N . GLN B 1 260 ? 67.263 -4.079 40.604 1.00 38.47 260 GLN B N 1
ATOM 3667 C CA . GLN B 1 260 ? 66.911 -2.882 39.825 1.00 37.96 260 GLN B CA 1
ATOM 3668 C C . GLN B 1 260 ? 68.123 -2.317 39.082 1.00 37.43 260 GLN B C 1
ATOM 3669 O O . GLN B 1 260 ? 68.051 -2.005 37.887 1.00 37.65 260 GLN B O 1
ATOM 3671 N N . SER B 1 261 ? 69.234 -2.195 39.802 1.00 36.54 261 SER B N 1
ATOM 3672 C CA . SER B 1 261 ? 70.494 -1.715 39.237 1.00 35.84 261 SER B CA 1
ATOM 3673 C C . SER B 1 261 ? 71.045 -2.649 38.142 1.00 34.88 261 SER B C 1
ATOM 3674 O O . SER B 1 261 ? 71.533 -2.181 37.112 1.00 35.00 261 SER B O 1
ATOM 3677 N N . GLU B 1 262 ? 70.960 -3.959 38.364 1.00 33.86 262 GLU B N 1
ATOM 3678 C CA . GLU B 1 262 ? 71.320 -4.944 37.340 1.00 33.16 262 GLU B CA 1
ATOM 3679 C C . GLU B 1 262 ? 70.397 -4.851 36.122 1.00 32.55 262 GLU B C 1
ATOM 3680 O O . GLU B 1 262 ? 70.851 -4.921 34.977 1.00 31.90 262 GLU B O 1
ATOM 3686 N N . GLY B 1 263 ? 69.100 -4.701 36.377 1.00 31.83 263 GLY B N 1
ATOM 3687 C CA . GLY B 1 263 ? 68.121 -4.545 35.309 1.00 31.54 263 GLY B CA 1
ATOM 3688 C C . GLY B 1 263 ? 68.430 -3.367 34.404 1.00 31.34 263 GLY B C 1
ATOM 3689 O O . GLY B 1 263 ? 68.346 -3.478 33.182 1.00 30.66 263 GLY B O 1
ATOM 3690 N N . MET B 1 264 ? 68.805 -2.243 35.006 1.00 31.43 264 MET B N 1
ATOM 3691 C CA . MET B 1 264 ? 69.121 -1.035 34.246 1.00 31.86 264 MET B CA 1
ATOM 3692 C C . MET B 1 264 ? 70.467 -1.148 33.501 1.00 31.09 264 MET B C 1
ATOM 3693 O O . MET B 1 264 ? 70.587 -0.668 32.378 1.00 30.78 264 MET B O 1
ATOM 3698 N N . ALA B 1 265 ? 71.454 -1.802 34.111 1.00 30.31 265 ALA B N 1
ATOM 3699 C CA . ALA B 1 265 ? 72.735 -2.082 33.444 1.00 29.90 265 ALA B CA 1
ATOM 3700 C C . ALA B 1 265 ? 72.532 -2.923 32.183 1.00 29.51 265 ALA B C 1
ATOM 3701 O O . ALA B 1 265 ? 73.040 -2.582 31.109 1.00 29.39 265 ALA B O 1
ATOM 3703 N N . ALA B 1 266 ? 71.781 -4.014 32.322 1.00 28.74 266 ALA B N 1
ATOM 3704 C CA . ALA B 1 266 ? 71.505 -4.917 31.208 1.00 28.48 266 ALA B CA 1
ATOM 3705 C C . ALA B 1 266 ? 70.833 -4.194 30.039 1.00 28.34 266 ALA B C 1
ATOM 3706 O O . ALA B 1 266 ? 71.195 -4.408 28.883 1.00 28.43 266 ALA B O 1
ATOM 3708 N N . PHE B 1 267 ? 69.865 -3.332 30.340 1.00 28.10 267 PHE B N 1
ATOM 3709 C CA . PHE B 1 267 ? 69.174 -2.559 29.310 1.00 27.96 267 PHE B CA 1
ATOM 3710 C C . PHE B 1 267 ? 70.129 -1.624 28.556 1.00 28.19 267 PHE B C 1
ATOM 3711 O O . PHE B 1 267 ? 70.106 -1.560 27.321 1.00 28.01 267 PHE B O 1
ATOM 3719 N N . ILE B 1 268 ? 70.960 -0.903 29.301 1.00 28.15 268 ILE B N 1
ATOM 3720 C CA . ILE B 1 268 ? 71.932 0.018 28.710 1.00 28.43 268 ILE B CA 1
ATOM 3721 C C . ILE B 1 268 ? 72.928 -0.716 27.811 1.00 28.75 268 ILE B C 1
ATOM 3722 O O . ILE B 1 268 ? 73.248 -0.243 26.718 1.00 28.78 268 ILE B O 1
ATOM 3727 N N . GLU B 1 269 ? 73.384 -1.877 28.269 1.00 29.20 269 GLU B N 1
ATOM 3728 C CA . GLU B 1 269 ? 74.361 -2.686 27.532 1.00 29.85 269 GLU B CA 1
ATOM 3729 C C . GLU B 1 269 ? 73.714 -3.596 26.476 1.00 30.60 269 GLU B C 1
ATOM 3730 O O . GLU B 1 269 ? 74.403 -4.379 25.817 1.00 30.33 269 GLU B O 1
ATOM 3736 N N . LYS B 1 270 ? 72.391 -3.495 26.325 1.00 31.39 270 LYS B N 1
ATOM 3737 C CA . LYS B 1 270 ? 71.639 -4.268 25.339 1.00 32.15 270 LYS B CA 1
ATOM 3738 C C . LYS B 1 270 ? 71.920 -5.766 25.473 1.00 32.77 270 LYS B C 1
ATOM 3739 O O . LYS B 1 270 ? 72.145 -6.471 24.487 1.00 32.88 270 LYS B O 1
ATOM 3745 N N . ARG B 1 271 ? 71.896 -6.232 26.720 1.00 33.34 271 ARG B N 1
ATOM 3746 C CA . ARG B 1 271 ? 72.088 -7.640 27.045 1.00 33.98 271 ARG B CA 1
ATOM 3747 C C . ARG B 1 271 ? 70.975 -8.150 27.967 1.00 34.78 271 ARG B C 1
ATOM 3748 O O . ARG B 1 271 ? 70.168 -7.369 28.476 1.00 34.92 271 ARG B O 1
ATOM 3756 N N . ALA B 1 272 ? 70.952 -9.463 28.183 1.00 35.75 272 ALA B N 1
ATOM 3757 C CA . ALA B 1 272 ? 69.999 -10.080 29.104 1.00 36.37 272 ALA B CA 1
ATOM 3758 C C . ALA B 1 272 ? 70.447 -9.825 30.547 1.00 36.90 272 ALA B C 1
ATOM 3759 O O . ALA B 1 272 ? 71.636 -9.919 30.849 1.00 36.90 272 ALA B O 1
ATOM 3761 N N . PRO B 1 273 ? 69.499 -9.493 31.446 1.00 37.49 273 PRO B N 1
ATOM 3762 C CA . PRO B 1 273 ? 69.873 -9.320 32.851 1.00 37.82 273 PRO B CA 1
ATOM 3763 C C . PRO B 1 273 ? 70.136 -10.651 33.544 1.00 38.33 273 PRO B C 1
ATOM 3764 O O . PRO B 1 273 ? 69.530 -11.664 33.189 1.00 38.53 273 PRO B O 1
ATOM 3768 N N . GLN B 1 274 ? 71.043 -10.639 34.515 1.00 38.82 274 GLN B N 1
ATOM 3769 C CA . GLN B 1 274 ? 71.334 -11.809 35.336 1.00 39.36 274 GLN B CA 1
ATOM 3770 C C . GLN B 1 274 ? 70.968 -11.473 36.780 1.00 39.83 274 GLN B C 1
ATOM 3771 O O . GLN B 1 274 ? 71.829 -11.135 37.592 1.00 39.97 274 GLN B O 1
ATOM 3773 N N . PHE B 1 275 ? 69.674 -11.559 37.082 1.00 40.41 275 PHE B N 1
ATOM 3774 C CA . PHE B 1 275 ? 69.160 -11.235 38.414 1.00 40.81 275 PHE B CA 1
ATOM 3775 C C . PHE B 1 275 ? 69.556 -12.292 39.438 1.00 41.86 275 PHE B C 1
ATOM 3776 O O . PHE B 1 275 ? 69.687 -13.472 39.107 1.00 42.08 275 PHE B O 1
ATOM 3784 N N . THR B 1 276 ? 69.747 -11.851 40.680 1.00 43.10 276 THR B N 1
ATOM 3785 C CA . THR B 1 276 ? 70.040 -12.743 41.803 1.00 44.08 276 THR B CA 1
ATOM 3786 C C . THR B 1 276 ? 68.794 -13.015 42.667 1.00 44.76 276 THR B C 1
ATOM 3787 O O . THR B 1 276 ? 68.843 -13.847 43.577 1.00 44.91 276 THR B O 1
ATOM 3791 N N . HIS B 1 277 ? 67.697 -12.302 42.384 1.00 45.38 277 HIS B N 1
ATOM 3792 C CA . HIS B 1 277 ? 66.370 -12.571 42.973 1.00 45.83 277 HIS B CA 1
ATOM 3793 C C . HIS B 1 277 ? 66.278 -12.205 44.455 1.00 46.04 277 HIS B C 1
ATOM 3794 O O . HIS B 1 277 ? 65.371 -11.469 44.865 1.00 46.56 277 HIS B O 1
ATOM 3801 N N . THR C 1 23 ? -4.326 -3.669 37.363 1.00 37.49 23 THR C N 1
ATOM 3802 C CA . THR C 1 23 ? -4.574 -2.681 36.273 1.00 37.18 23 THR C CA 1
ATOM 3803 C C . THR C 1 23 ? -3.618 -1.488 36.382 1.00 36.05 23 THR C C 1
ATOM 3804 O O . THR C 1 23 ? -3.905 -0.497 37.064 1.00 36.67 23 THR C O 1
ATOM 3808 N N . TYR C 1 24 ? -2.483 -1.593 35.703 1.00 34.29 24 TYR C N 1
ATOM 3809 C CA . TYR C 1 24 ? -1.522 -0.499 35.638 1.00 32.65 24 TYR C CA 1
ATOM 3810 C C . TYR C 1 24 ? -1.788 0.332 34.395 1.00 31.32 24 TYR C C 1
ATOM 3811 O O . TYR C 1 24 ? -2.387 -0.151 33.438 1.00 31.62 24 TYR C O 1
ATOM 3820 N N . GLU C 1 25 ? -1.335 1.579 34.411 1.00 29.59 25 GLU C N 1
ATOM 3821 C CA . GLU C 1 25 ? -1.481 2.474 33.263 1.00 28.52 25 GLU C CA 1
ATOM 3822 C C . GLU C 1 25 ? -0.330 2.396 32.264 1.00 26.71 25 GLU C C 1
ATOM 3823 O O . GLU C 1 25 ? -0.553 2.471 31.056 1.00 26.25 25 GLU C O 1
ATOM 3829 N N . THR C 1 26 ? 0.901 2.283 32.762 1.00 24.14 26 THR C N 1
ATOM 3830 C CA . THR C 1 26 ? 2.076 2.432 31.901 1.00 22.40 26 THR C CA 1
ATOM 3831 C C . THR C 1 26 ? 2.801 1.123 31.605 1.00 21.13 26 THR C C 1
ATOM 3832 O O . THR C 1 26 ? 3.757 1.111 30.814 1.00 20.47 26 THR C O 1
ATOM 3836 N N . ILE C 1 27 ? 2.356 0.037 32.237 1.00 19.92 27 ILE C N 1
ATOM 3837 C CA . ILE C 1 27 ? 2.937 -1.283 32.032 1.00 19.58 27 ILE C CA 1
ATOM 3838 C C . ILE C 1 27 ? 1.877 -2.369 31.864 1.00 19.46 27 ILE C C 1
ATOM 3839 O O . ILE C 1 27 ? 0.716 -2.181 32.233 1.00 19.13 27 ILE C O 1
ATOM 3844 N N . LEU C 1 28 ? 2.306 -3.499 31.313 1.00 19.67 28 LEU C N 1
ATOM 3845 C CA . LEU C 1 28 ? 1.501 -4.712 31.250 1.00 20.28 28 LEU C CA 1
ATOM 3846 C C . LEU C 1 28 ? 2.227 -5.780 32.040 1.00 20.88 28 LEU C C 1
ATOM 3847 O O . LEU C 1 28 ? 3.456 -5.865 31.978 1.00 21.02 28 LEU C O 1
ATOM 3852 N N . VAL C 1 29 ? 1.476 -6.590 32.780 1.00 21.49 29 VAL C N 1
ATOM 3853 C CA . VAL C 1 29 ? 2.066 -7.674 33.556 1.00 22.43 29 VAL C CA 1
ATOM 3854 C C . VAL C 1 29 ? 1.398 -9.003 33.207 1.00 23.44 29 VAL C C 1
ATOM 3855 O O . VAL C 1 29 ? 0.168 -9.095 33.184 1.00 23.30 29 VAL C O 1
ATOM 3859 N N A GLU C 1 30 ? 2.217 -10.014 32.928 0.50 24.12 30 GLU C N 1
ATOM 3860 N N B GLU C 1 30 ? 2.227 -10.012 32.952 0.50 24.08 30 GLU C N 1
ATOM 3861 C CA A GLU C 1 30 ? 1.746 -11.353 32.576 0.50 25.06 30 GLU C CA 1
ATOM 3862 C CA B GLU C 1 30 ? 1.783 -11.347 32.566 0.50 25.00 30 GLU C CA 1
ATOM 3863 C C A GLU C 1 30 ? 2.511 -12.368 33.417 0.50 25.41 30 GLU C C 1
ATOM 3864 C C B GLU C 1 30 ? 2.517 -12.365 33.432 0.50 25.38 30 GLU C C 1
ATOM 3865 O O A GLU C 1 30 ? 3.665 -12.138 33.781 0.50 25.20 30 GLU C O 1
ATOM 3866 O O B GLU C 1 30 ? 3.658 -12.132 33.835 0.50 25.15 30 GLU C O 1
ATOM 3877 N N . ARG C 1 31 ? 1.855 -13.481 33.732 1.00 25.91 31 ARG C N 1
ATOM 3878 C CA . ARG C 1 31 ? 2.460 -14.574 34.495 1.00 27.02 31 ARG C CA 1
ATOM 3879 C C . ARG C 1 31 ? 2.256 -15.841 33.692 1.00 27.57 31 ARG C C 1
ATOM 3880 O O . ARG C 1 31 ? 1.134 -16.115 33.258 1.00 27.78 31 ARG C O 1
ATOM 3888 N N . ASP C 1 32 ? 3.318 -16.611 33.490 1.00 27.43 32 ASP C N 1
ATOM 3889 C CA . ASP C 1 32 ? 3.177 -17.957 32.934 1.00 27.75 32 ASP C CA 1
ATOM 3890 C C . ASP C 1 32 ? 4.146 -18.902 33.609 1.00 26.95 32 ASP C C 1
ATOM 3891 O O . ASP C 1 32 ? 5.357 -18.674 33.584 1.00 26.33 32 ASP C O 1
ATOM 3896 N N . GLN C 1 33 ? 3.601 -19.972 34.184 1.00 26.40 33 GLN C N 1
ATOM 3897 C CA . GLN C 1 33 ? 4.372 -20.902 34.998 1.00 26.07 33 GLN C CA 1
ATOM 3898 C C . GLN C 1 33 ? 5.088 -20.088 36.088 1.00 24.62 33 GLN C C 1
ATOM 3899 O O . GLN C 1 33 ? 4.439 -19.332 36.796 1.00 24.78 33 GLN C O 1
ATOM 3905 N N . ARG C 1 34 ? 6.409 -20.209 36.205 1.00 23.39 34 ARG C N 1
ATOM 3906 C CA . ARG C 1 34 ? 7.155 -19.483 37.231 1.00 22.21 34 ARG C CA 1
ATOM 3907 C C . ARG C 1 34 ? 7.849 -18.225 36.693 1.00 21.51 34 ARG C C 1
ATOM 3908 O O . ARG C 1 34 ? 8.805 -17.736 37.310 1.00 21.09 34 ARG C O 1
ATOM 3916 N N . VAL C 1 35 ? 7.367 -17.704 35.561 1.00 20.49 35 VAL C N 1
ATOM 3917 C CA . VAL C 1 35 ? 7.949 -16.503 34.952 1.00 19.80 35 VAL C CA 1
ATOM 3918 C C . VAL C 1 35 ? 6.938 -15.357 34.946 1.00 19.55 35 VAL C C 1
ATOM 3919 O O . VAL C 1 35 ? 5.802 -15.509 34.477 1.00 19.46 35 VAL C O 1
ATOM 3923 N N . GLY C 1 36 ? 7.351 -14.222 35.505 1.00 18.39 36 GLY C N 1
ATOM 3924 C CA . GLY C 1 36 ? 6.598 -12.983 35.419 1.00 18.19 36 GLY C CA 1
ATOM 3925 C C . GLY C 1 36 ? 7.239 -12.076 34.394 1.00 18.13 36 GLY C C 1
ATOM 3926 O O . GLY C 1 36 ? 8.469 -12.026 34.290 1.00 17.68 36 GLY C O 1
ATOM 3927 N N . ILE C 1 37 ? 6.412 -11.373 33.623 1.00 17.96 37 ILE C N 1
ATOM 3928 C CA . ILE C 1 37 ? 6.887 -10.465 32.582 1.00 17.74 37 ILE C CA 1
ATOM 3929 C C . ILE C 1 37 ? 6.236 -9.102 32.762 1.00 17.65 37 ILE C C 1
ATOM 3930 O O . ILE C 1 37 ? 5.003 -8.981 32.729 1.00 17.68 37 ILE C O 1
ATOM 3935 N N . ILE C 1 38 ? 7.075 -8.092 32.972 1.00 16.96 38 ILE C N 1
ATOM 3936 C CA . ILE C 1 38 ? 6.657 -6.703 33.030 1.00 16.66 38 ILE C CA 1
ATOM 3937 C C . ILE C 1 38 ? 7.037 -6.072 31.696 1.00 16.98 38 ILE C C 1
ATOM 3938 O O . ILE C 1 38 ? 8.218 -6.069 31.320 1.00 16.93 38 ILE C O 1
ATOM 3943 N N . THR C 1 39 ? 6.040 -5.561 30.970 1.00 16.68 39 THR C N 1
ATOM 3944 C CA . THR C 1 39 ? 6.272 -4.956 29.664 1.00 16.76 39 THR C CA 1
ATOM 3945 C C . THR C 1 39 ? 5.953 -3.478 29.764 1.00 17.00 39 THR C C 1
ATOM 3946 O O . THR C 1 39 ? 4.832 -3.098 30.106 1.00 16.64 39 THR C O 1
ATOM 3950 N N . LEU C 1 40 ? 6.953 -2.643 29.496 1.00 17.08 40 LEU C N 1
ATOM 3951 C CA . LEU C 1 40 ? 6.749 -1.208 29.474 1.00 17.71 40 LEU C CA 1
ATOM 3952 C C . LEU C 1 40 ? 5.798 -0.897 28.322 1.00 17.84 40 LEU C C 1
ATOM 3953 O O . LEU C 1 40 ? 5.933 -1.451 27.223 1.00 17.53 40 LEU C O 1
ATOM 3958 N N . ASN C 1 41 ? 4.846 -0.011 28.590 1.00 18.55 41 ASN C N 1
ATOM 3959 C CA . ASN C 1 41 ? 3.736 0.213 27.677 1.00 18.47 41 ASN C CA 1
ATOM 3960 C C . ASN C 1 41 ? 3.343 1.685 27.575 1.00 19.22 41 ASN C C 1
ATOM 3961 O O . ASN C 1 41 ? 2.223 2.071 27.923 1.00 19.46 41 ASN C O 1
ATOM 3966 N N . ARG C 1 42 ? 4.276 2.500 27.089 1.00 19.91 42 ARG C N 1
ATOM 3967 C CA . ARG C 1 42 ? 3.987 3.879 26.690 1.00 20.41 42 ARG C CA 1
ATOM 3968 C C . ARG C 1 42 ? 4.379 4.033 25.220 1.00 20.73 42 ARG C C 1
ATOM 3969 O O . ARG C 1 42 ? 5.323 4.756 24.890 1.00 20.40 42 ARG C O 1
ATOM 3977 N N . PRO C 1 43 ? 3.655 3.343 24.316 1.00 21.46 43 PRO C N 1
ATOM 3978 C CA . PRO C 1 43 ? 4.037 3.355 22.909 1.00 22.00 43 PRO C CA 1
ATOM 3979 C C . PRO C 1 43 ? 4.032 4.753 22.289 1.00 22.18 43 PRO C C 1
ATOM 3980 O O . PRO C 1 43 ? 4.829 5.021 21.393 1.00 23.01 43 PRO C O 1
ATOM 3984 N N . GLN C 1 44 ? 3.186 5.647 22.793 1.00 22.77 44 GLN C N 1
ATOM 3985 C CA . GLN C 1 44 ? 3.142 7.034 22.311 1.00 22.84 44 GLN C CA 1
ATOM 3986 C C . GLN C 1 44 ? 4.436 7.810 22.607 1.00 22.60 44 GLN C C 1
ATOM 3987 O O . GLN C 1 44 ? 4.701 8.855 21.996 1.00 22.38 44 GLN C O 1
ATOM 3993 N N . ALA C 1 45 ? 5.235 7.303 23.546 1.00 21.85 45 ALA C N 1
ATOM 3994 C CA . ALA C 1 45 ? 6.475 7.965 23.958 1.00 21.26 45 ALA C CA 1
ATOM 3995 C C . ALA C 1 45 ? 7.705 7.055 23.878 1.00 20.93 45 ALA C C 1
ATOM 3996 O O . ALA C 1 45 ? 8.708 7.306 24.561 1.00 20.37 45 ALA C O 1
ATOM 3998 N N . LEU C 1 46 ? 7.637 6.016 23.042 1.00 20.41 46 LEU C N 1
ATOM 3999 C CA . LEU C 1 46 ? 8.712 5.025 22.915 1.00 20.38 46 LEU C CA 1
ATOM 4000 C C . LEU C 1 46 ? 9.176 4.524 24.292 1.00 20.08 46 LEU C C 1
ATOM 4001 O O . LEU C 1 46 ? 10.379 4.333 24.533 1.00 19.92 46 LEU C O 1
ATOM 4006 N N . ASN C 1 47 ? 8.204 4.311 25.177 1.00 19.31 47 ASN C N 1
ATOM 4007 C CA . ASN C 1 47 ? 8.445 3.791 26.527 1.00 19.02 47 ASN C CA 1
ATOM 4008 C C . ASN C 1 47 ? 9.357 4.666 27.382 1.00 18.60 47 ASN C C 1
ATOM 4009 O O . ASN C 1 47 ? 10.040 4.172 28.284 1.00 18.93 47 ASN C O 1
ATOM 4014 N N . ALA C 1 48 ? 9.345 5.972 27.124 1.00 18.18 48 ALA C N 1
ATOM 4015 C CA . ALA C 1 48 ? 10.070 6.920 27.969 1.00 17.59 48 ALA C CA 1
ATOM 4016 C C . ALA C 1 48 ? 9.632 6.737 29.411 1.00 17.22 48 ALA C C 1
ATOM 4017 O O . ALA C 1 48 ? 8.435 6.581 29.702 1.00 16.72 48 ALA C O 1
ATOM 4019 N N . LEU C 1 49 ? 10.599 6.770 30.323 1.00 16.45 49 LEU C N 1
ATOM 4020 C CA . LEU C 1 49 ? 10.318 6.605 31.744 1.00 16.56 49 LEU C CA 1
ATOM 4021 C C . LEU C 1 49 ? 9.787 7.898 32.356 1.00 16.94 49 LEU C C 1
ATOM 4022 O O . LEU C 1 49 ? 10.258 8.992 32.037 1.00 17.60 49 LEU C O 1
ATOM 4027 N N . ASN C 1 50 ? 8.792 7.761 33.223 1.00 16.99 50 ASN C N 1
ATOM 4028 C CA . ASN C 1 50 ? 8.328 8.861 34.073 1.00 17.47 50 ASN C CA 1
ATOM 4029 C C . ASN C 1 50 ? 8.101 8.342 35.496 1.00 17.48 50 ASN C C 1
ATOM 4030 O O . ASN C 1 50 ? 8.397 7.175 35.782 1.00 16.99 50 ASN C O 1
ATOM 4035 N N . SER C 1 51 ? 7.617 9.202 36.391 1.00 17.98 51 SER C N 1
ATOM 4036 C CA . SER C 1 51 ? 7.403 8.823 37.789 1.00 18.45 51 SER C CA 1
ATOM 4037 C C . SER C 1 51 ? 6.432 7.660 37.930 1.00 18.55 51 SER C C 1
ATOM 4038 O O . SER C 1 51 ? 6.633 6.776 38.763 1.00 18.55 51 SER C O 1
ATOM 4041 N N . GLN C 1 52 ? 5.379 7.663 37.112 1.00 18.54 52 GLN C N 1
ATOM 4042 C CA . GLN C 1 52 ? 4.382 6.609 37.159 1.00 18.39 52 GLN C CA 1
ATOM 4043 C C . GLN C 1 52 ? 4.966 5.264 36.735 1.00 17.52 52 GLN C C 1
ATOM 4044 O O . GLN C 1 52 ? 4.686 4.254 37.372 1.00 17.27 52 GLN C O 1
ATOM 4050 N N . VAL C 1 53 ? 5.788 5.242 35.687 1.00 16.64 53 VAL C N 1
ATOM 4051 C CA . VAL C 1 53 ? 6.460 4.006 35.281 1.00 16.12 53 VAL C CA 1
ATOM 4052 C C . VAL C 1 53 ? 7.333 3.462 36.422 1.00 16.19 53 VAL C C 1
ATOM 4053 O O . VAL C 1 53 ? 7.331 2.261 36.696 1.00 15.70 53 VAL C O 1
ATOM 4057 N N . MET C 1 54 ? 8.082 4.349 37.073 1.00 15.89 54 MET C N 1
ATOM 4058 C CA . MET C 1 54 ? 8.918 3.965 38.216 1.00 15.87 54 MET C CA 1
ATOM 4059 C C . MET C 1 54 ? 8.084 3.317 39.322 1.00 16.10 54 MET C C 1
ATOM 4060 O O . MET C 1 54 ? 8.424 2.237 39.833 1.00 16.04 54 MET C O 1
ATOM 4065 N N . ASN C 1 55 ? 6.983 3.966 39.684 1.00 16.35 55 ASN C N 1
ATOM 4066 C CA . ASN C 1 55 ? 6.121 3.442 40.738 1.00 16.55 55 ASN C CA 1
ATOM 4067 C C . ASN C 1 55 ? 5.461 2.124 40.357 1.00 16.53 55 ASN C C 1
ATOM 4068 O O . ASN C 1 55 ? 5.420 1.209 41.171 1.00 16.47 55 ASN C O 1
ATOM 4073 N N . GLU C 1 56 ? 4.999 2.009 39.111 1.00 16.11 56 GLU C N 1
ATOM 4074 C CA . GLU C 1 56 ? 4.311 0.793 38.666 1.00 16.24 56 GLU C CA 1
ATOM 4075 C C . GLU C 1 56 ? 5.260 -0.372 38.439 1.00 15.68 56 GLU C C 1
ATOM 4076 O O . GLU C 1 56 ? 4.966 -1.499 38.844 1.00 15.79 56 GLU C O 1
ATOM 4082 N N . VAL C 1 57 ? 6.400 -0.118 37.807 1.00 15.10 57 VAL C N 1
ATOM 4083 C CA . VAL C 1 57 ? 7.380 -1.189 37.598 1.00 14.97 57 VAL C CA 1
ATOM 4084 C C . VAL C 1 57 ? 7.863 -1.731 38.947 1.00 15.08 57 VAL C C 1
ATOM 4085 O O . VAL C 1 57 ? 7.907 -2.944 39.154 1.00 14.10 57 VAL C O 1
ATOM 4089 N N . THR C 1 58 ? 8.208 -0.836 39.870 1.00 15.49 58 THR C N 1
ATOM 4090 C CA . THR C 1 58 ? 8.691 -1.279 41.183 1.00 15.62 58 THR C CA 1
ATOM 4091 C C . THR C 1 58 ? 7.603 -2.001 41.978 1.00 16.29 58 THR C C 1
ATOM 4092 O O . THR C 1 58 ? 7.879 -3.016 42.625 1.00 16.08 58 THR C O 1
ATOM 4096 N N A SER C 1 59 ? 6.375 -1.489 41.915 0.50 16.34 59 SER C N 1
ATOM 4097 N N B SER C 1 59 ? 6.374 -1.496 41.911 0.50 16.53 59 SER C N 1
ATOM 4098 C CA A SER C 1 59 ? 5.239 -2.122 42.586 0.50 16.57 59 SER C CA 1
ATOM 4099 C CA B SER C 1 59 ? 5.253 -2.131 42.599 0.50 16.96 59 SER C CA 1
ATOM 4100 C C A SER C 1 59 ? 5.007 -3.535 42.049 0.50 16.64 59 SER C C 1
ATOM 4101 C C B SER C 1 59 ? 4.996 -3.537 42.051 0.50 16.84 59 SER C C 1
ATOM 4102 O O A SER C 1 59 ? 4.882 -4.489 42.819 0.50 16.60 59 SER C O 1
ATOM 4103 O O B SER C 1 59 ? 4.840 -4.490 42.816 0.50 16.81 59 SER C O 1
ATOM 4108 N N . ALA C 1 60 ? 4.973 -3.660 40.726 1.00 16.66 60 ALA C N 1
ATOM 4109 C CA . ALA C 1 60 ? 4.762 -4.959 40.075 1.00 16.50 60 ALA C CA 1
ATOM 4110 C C . ALA C 1 60 ? 5.897 -5.942 40.372 1.00 16.39 60 ALA C C 1
ATOM 4111 O O . ALA C 1 60 ? 5.641 -7.120 40.666 1.00 16.22 60 ALA C O 1
ATOM 4113 N N . ALA C 1 61 ? 7.141 -5.465 40.287 1.00 15.43 61 ALA C N 1
ATOM 4114 C CA . ALA C 1 61 ? 8.314 -6.311 40.549 1.00 15.97 61 ALA C CA 1
ATOM 4115 C C . ALA C 1 61 ? 8.342 -6.798 41.998 1.00 16.21 61 ALA C C 1
ATOM 4116 O O . ALA C 1 61 ? 8.671 -7.957 42.270 1.00 16.15 61 ALA C O 1
ATOM 4118 N N . THR C 1 62 ? 7.994 -5.905 42.919 1.00 16.67 62 THR C N 1
ATOM 4119 C CA . THR C 1 62 ? 7.922 -6.249 44.340 1.00 18.22 62 THR C CA 1
ATOM 4120 C C . THR C 1 62 ? 6.840 -7.292 44.617 1.00 18.55 62 THR C C 1
ATOM 4121 O O . THR C 1 62 ? 7.043 -8.209 45.413 1.00 18.12 62 THR C O 1
ATOM 4125 N N . GLU C 1 63 ? 5.702 -7.162 43.937 1.00 19.24 63 GLU C N 1
ATOM 4126 C CA . GLU C 1 63 ? 4.617 -8.136 44.064 1.00 19.92 63 GLU C CA 1
ATOM 4127 C C . GLU C 1 63 ? 5.024 -9.515 43.537 1.00 19.41 63 GLU C C 1
ATOM 4128 O O . GLU C 1 63 ? 4.795 -10.531 44.201 1.00 19.42 63 GLU C O 1
ATOM 4134 N N . LEU C 1 64 ? 5.643 -9.545 42.359 1.00 18.47 64 LEU C N 1
ATOM 4135 C CA . LEU C 1 64 ? 6.173 -10.780 41.792 1.00 18.38 64 LEU C CA 1
ATOM 4136 C C . LEU C 1 64 ? 7.263 -11.394 42.676 1.00 18.37 64 LEU C C 1
ATOM 4137 O O . LEU C 1 64 ? 7.350 -12.623 42.803 1.00 18.56 64 LEU C O 1
ATOM 4142 N N . ASP C 1 65 ? 8.088 -10.539 43.281 1.00 18.39 65 ASP C N 1
ATOM 4143 C CA . ASP C 1 65 ? 9.175 -10.997 44.151 1.00 18.91 65 ASP C CA 1
ATOM 4144 C C . ASP C 1 65 ? 8.643 -11.753 45.361 1.00 19.69 65 ASP C C 1
ATOM 4145 O O . ASP C 1 65 ? 9.258 -12.716 45.819 1.00 19.23 65 ASP C O 1
ATOM 4150 N N . ASP C 1 66 ? 7.494 -11.312 45.868 1.00 20.73 66 ASP C N 1
ATOM 4151 C CA . ASP C 1 66 ? 6.878 -11.939 47.039 1.00 22.01 66 ASP C CA 1
ATOM 4152 C C . ASP C 1 66 ? 5.977 -13.131 46.709 1.00 22.22 66 ASP C C 1
ATOM 4153 O O . ASP C 1 66 ? 5.444 -13.764 47.616 1.00 23.19 66 ASP C O 1
ATOM 4158 N N . ASP C 1 67 ? 5.817 -13.444 45.427 1.00 22.42 67 ASP C N 1
ATOM 4159 C CA . ASP C 1 67 ? 4.972 -14.560 44.988 1.00 22.88 67 ASP C CA 1
ATOM 4160 C C . ASP C 1 67 ? 5.835 -15.815 44.897 1.00 23.05 67 ASP C C 1
ATOM 4161 O O . ASP C 1 67 ? 6.743 -15.879 44.072 1.00 22.33 67 ASP C O 1
ATOM 4166 N N . PRO C 1 68 ? 5.549 -16.829 45.739 1.00 23.35 68 PRO C N 1
ATOM 4167 C CA . PRO C 1 68 ? 6.366 -18.046 45.732 1.00 23.50 68 PRO C CA 1
ATOM 4168 C C . PRO C 1 68 ? 6.268 -18.881 44.452 1.00 23.17 68 PRO C C 1
ATOM 4169 O O . PRO C 1 68 ? 7.092 -19.770 44.243 1.00 23.31 68 PRO C O 1
ATOM 4173 N N . ASP C 1 69 ? 5.269 -18.609 43.614 1.00 22.73 69 ASP C N 1
ATOM 4174 C CA . ASP C 1 69 ? 5.119 -19.311 42.345 1.00 22.55 69 ASP C CA 1
ATOM 4175 C C . ASP C 1 69 ? 5.819 -18.601 41.189 1.00 21.56 69 ASP C C 1
ATOM 4176 O O . ASP C 1 69 ? 5.634 -18.982 40.039 1.00 21.43 69 ASP C O 1
ATOM 4181 N N . ILE C 1 70 ? 6.622 -17.579 41.495 1.00 20.39 70 ILE C N 1
ATOM 4182 C CA . ILE C 1 70 ? 7.447 -16.906 40.495 1.00 19.42 70 ILE C CA 1
ATOM 4183 C C . ILE C 1 70 ? 8.935 -17.030 40.845 1.00 18.60 70 ILE C C 1
ATOM 4184 O O . ILE C 1 70 ? 9.362 -16.685 41.954 1.00 18.48 70 ILE C O 1
ATOM 4189 N N . GLY C 1 71 ? 9.713 -17.511 39.883 1.00 18.06 71 GLY C N 1
ATOM 4190 C CA . GLY C 1 71 ? 11.149 -17.725 40.049 1.00 17.35 71 GLY C CA 1
ATOM 4191 C C . GLY C 1 71 ? 12.027 -16.856 39.160 1.00 16.79 71 GLY C C 1
ATOM 4192 O O . GLY C 1 71 ? 13.247 -16.907 39.268 1.00 16.37 71 GLY C O 1
ATOM 4193 N N . ALA C 1 72 ? 11.418 -16.068 38.280 1.00 16.31 72 ALA C N 1
ATOM 4194 C CA . ALA C 1 72 ? 12.174 -15.164 37.404 1.00 16.06 72 ALA C CA 1
ATOM 4195 C C . ALA C 1 72 ? 11.260 -14.069 36.889 1.00 16.21 72 ALA C C 1
ATOM 4196 O O . ALA C 1 72 ? 10.064 -14.295 36.666 1.00 16.38 72 ALA C O 1
ATOM 4198 N N . ILE C 1 73 ? 11.828 -12.876 36.707 1.00 15.61 73 ILE C N 1
ATOM 4199 C CA . ILE C 1 73 ? 11.076 -11.713 36.262 1.00 15.23 73 ILE C CA 1
ATOM 4200 C C . ILE C 1 73 ? 11.762 -11.114 35.050 1.00 15.08 73 ILE C C 1
ATOM 4201 O O . ILE C 1 73 ? 12.949 -10.802 35.098 1.00 15.09 73 ILE C O 1
ATOM 4206 N N . ILE C 1 74 ? 11.011 -10.974 33.962 1.00 15.15 74 ILE C N 1
ATOM 4207 C CA . ILE C 1 74 ? 11.492 -10.290 32.767 1.00 15.45 74 ILE C CA 1
ATOM 4208 C C . ILE C 1 74 ? 10.947 -8.861 32.742 1.00 15.61 74 ILE C C 1
ATOM 4209 O O . ILE C 1 74 ? 9.773 -8.629 33.059 1.00 16.50 74 ILE C O 1
ATOM 4214 N N . ILE C 1 75 ? 11.804 -7.909 32.378 1.00 15.57 75 ILE C N 1
ATOM 4215 C CA . ILE C 1 75 ? 11.382 -6.548 32.061 1.00 15.71 75 ILE C CA 1
ATOM 4216 C C . ILE C 1 75 ? 11.759 -6.304 30.607 1.00 15.64 75 ILE C C 1
ATOM 4217 O O . ILE C 1 75 ? 12.882 -6.590 30.184 1.00 15.36 75 ILE C O 1
ATOM 4222 N N . THR C 1 76 ? 10.800 -5.814 29.832 1.00 16.38 76 THR C N 1
ATOM 4223 C CA . THR C 1 76 ? 11.020 -5.577 28.408 1.00 16.84 76 THR C CA 1
ATOM 4224 C C . THR C 1 76 ? 10.138 -4.426 27.936 1.00 16.66 76 THR C C 1
ATOM 4225 O O . THR C 1 76 ? 9.267 -3.954 28.664 1.00 16.18 76 THR C O 1
ATOM 4229 N N . GLY C 1 77 ? 10.405 -3.943 26.733 1.00 17.22 77 GLY C N 1
ATOM 4230 C CA . GLY C 1 77 ? 9.590 -2.903 26.115 1.00 18.04 77 GLY C CA 1
ATOM 4231 C C . GLY C 1 77 ? 9.037 -3.409 24.800 1.00 18.83 77 GLY C C 1
ATOM 4232 O O . GLY C 1 77 ? 8.553 -4.550 24.718 1.00 18.83 77 GLY C O 1
ATOM 4233 N N . SER C 1 78 ? 9.106 -2.569 23.771 1.00 19.53 78 SER C N 1
ATOM 4234 C CA . SER C 1 78 ? 8.643 -2.939 22.429 1.00 20.16 78 SER C CA 1
ATOM 4235 C C . SER C 1 78 ? 9.820 -3.282 21.526 1.00 20.42 78 SER C C 1
ATOM 4236 O O . SER C 1 78 ? 10.973 -3.131 21.917 1.00 20.57 78 SER C O 1
ATOM 4239 N N . ALA C 1 79 ? 9.531 -3.738 20.305 1.00 20.48 79 ALA C N 1
ATOM 4240 C CA . ALA C 1 79 ? 10.577 -3.979 19.313 1.00 20.32 79 ALA C CA 1
ATOM 4241 C C . ALA C 1 79 ? 11.279 -2.687 18.882 1.00 20.06 79 ALA C C 1
ATOM 4242 O O . ALA C 1 79 ? 12.420 -2.730 18.421 1.00 20.52 79 ALA C O 1
ATOM 4244 N N . LYS C 1 80 ? 10.600 -1.548 19.028 1.00 19.81 80 LYS C N 1
ATOM 4245 C CA . LYS C 1 80 ? 11.181 -0.241 18.716 1.00 19.52 80 LYS C CA 1
ATOM 4246 C C . LYS C 1 80 ? 12.020 0.338 19.862 1.00 19.14 80 LYS C C 1
ATOM 4247 O O . LYS C 1 80 ? 13.005 1.044 19.621 1.00 18.95 80 LYS C O 1
ATOM 4249 N N . ALA C 1 81 ? 11.615 0.066 21.100 1.00 18.40 81 ALA C N 1
ATOM 4250 C CA . ALA C 1 81 ? 12.274 0.669 22.258 1.00 18.08 81 ALA C CA 1
ATOM 4251 C C . ALA C 1 81 ? 11.986 -0.073 23.552 1.00 17.47 81 ALA C C 1
ATOM 4252 O O . ALA C 1 81 ? 10.828 -0.316 23.914 1.00 17.75 81 ALA C O 1
ATOM 4254 N N . PHE C 1 82 ? 13.065 -0.447 24.228 1.00 17.38 82 PHE C N 1
ATOM 4255 C CA . PHE C 1 82 ? 13.018 -0.863 25.616 1.00 16.58 82 PHE C CA 1
ATOM 4256 C C . PHE C 1 82 ? 12.512 0.337 26.413 1.00 16.44 82 PHE C C 1
ATOM 4257 O O . PHE C 1 82 ? 11.451 0.272 27.027 1.00 15.56 82 PHE C O 1
ATOM 4265 N N . ALA C 1 83 ? 13.267 1.437 26.371 1.00 16.15 83 ALA C N 1
ATOM 4266 C CA . ALA C 1 83 ? 12.827 2.719 26.917 1.00 16.46 83 ALA C CA 1
ATOM 4267 C C . ALA C 1 83 ? 13.738 3.814 26.390 1.00 16.46 83 ALA C C 1
ATOM 4268 O O . ALA C 1 83 ? 14.956 3.771 26.607 1.00 16.53 83 ALA C O 1
ATOM 4270 N N . ALA C 1 84 ? 13.149 4.776 25.678 1.00 16.83 84 ALA C N 1
ATOM 4271 C CA . ALA C 1 84 ? 13.899 5.847 25.031 1.00 17.32 84 ALA C CA 1
ATOM 4272 C C . ALA C 1 84 ? 13.854 7.096 25.900 1.00 17.85 84 ALA C C 1
ATOM 4273 O O . ALA C 1 84 ? 13.017 7.977 25.702 1.00 18.24 84 ALA C O 1
ATOM 4275 N N . GLY C 1 85 ? 14.741 7.150 26.885 1.00 18.23 85 GLY C N 1
ATOM 4276 C CA . GLY C 1 85 ? 14.874 8.313 27.742 1.00 18.15 85 GLY C CA 1
ATOM 4277 C C . GLY C 1 85 ? 13.775 8.466 28.774 1.00 18.38 85 GLY C C 1
ATOM 4278 O O . GLY C 1 85 ? 13.180 7.484 29.233 1.00 17.57 85 GLY C O 1
ATOM 4279 N N . ALA C 1 86 ? 13.501 9.721 29.114 1.00 18.53 86 ALA C N 1
ATOM 4280 C CA . ALA C 1 86 ? 12.619 10.063 30.208 1.00 19.38 86 ALA C CA 1
ATOM 4281 C C . ALA C 1 86 ? 11.666 11.181 29.822 1.00 19.72 86 ALA C C 1
ATOM 4282 O O . ALA C 1 86 ? 11.870 11.887 28.831 1.00 19.64 86 ALA C O 1
ATOM 4284 N N . ASP C 1 87 ? 10.612 11.332 30.609 1.00 20.32 87 ASP C N 1
ATOM 4285 C CA . ASP C 1 87 ? 9.719 12.463 30.454 1.00 21.06 87 ASP C CA 1
ATOM 4286 C C . ASP C 1 87 ? 10.397 13.700 31.041 1.00 20.53 87 ASP C C 1
ATOM 4287 O O . ASP C 1 87 ? 10.541 13.815 32.254 1.00 20.90 87 ASP C O 1
ATOM 4292 N N . ILE C 1 88 ? 10.810 14.615 30.170 1.00 19.87 88 ILE C N 1
ATOM 4293 C CA . ILE C 1 88 ? 11.584 15.789 30.583 1.00 19.68 88 ILE C CA 1
ATOM 4294 C C . ILE C 1 88 ? 10.723 16.877 31.242 1.00 19.79 88 ILE C C 1
ATOM 4295 O O . ILE C 1 88 ? 11.193 17.594 32.131 1.00 18.92 88 ILE C O 1
ATOM 4300 N N . LYS C 1 89 ? 9.458 16.991 30.837 1.00 20.15 89 LYS C N 1
ATOM 4301 C CA . LYS C 1 89 ? 8.552 17.952 31.477 1.00 20.88 89 LYS C CA 1
ATOM 4302 C C . LYS C 1 89 ? 8.431 17.761 32.995 1.00 20.57 89 LYS C C 1
ATOM 4303 O O . LYS C 1 89 ? 8.266 18.729 33.733 1.00 20.29 89 LYS C O 1
ATOM 4309 N N . GLU C 1 90 ? 8.523 16.517 33.461 1.00 20.55 90 GLU C N 1
ATOM 4310 C CA . GLU C 1 90 ? 8.497 16.238 34.901 1.00 20.69 90 GLU C CA 1
ATOM 4311 C C . GLU C 1 90 ? 9.715 16.767 35.656 1.00 20.38 90 GLU C C 1
ATOM 4312 O O . GLU C 1 90 ? 9.649 16.925 36.874 1.00 20.90 90 GLU C O 1
ATOM 4318 N N . MET C 1 91 ? 10.813 17.018 34.946 1.00 19.51 91 MET C N 1
ATOM 4319 C CA . MET C 1 91 ? 12.067 17.481 35.553 1.00 19.07 91 MET C CA 1
ATOM 4320 C C . MET C 1 91 ? 12.420 18.946 35.258 1.00 18.80 91 MET C C 1
ATOM 4321 O O . MET C 1 91 ? 13.132 19.583 36.041 1.00 18.08 91 MET C O 1
ATOM 4326 N N . ALA C 1 92 ? 11.920 19.476 34.143 1.00 18.47 92 ALA C N 1
ATOM 4327 C CA . ALA C 1 92 ? 12.377 20.763 33.628 1.00 18.62 92 ALA C CA 1
ATOM 4328 C C . ALA C 1 92 ? 12.351 21.887 34.663 1.00 18.57 92 ALA C C 1
ATOM 4329 O O . ALA C 1 92 ? 13.273 22.702 34.714 1.00 19.07 92 ALA C O 1
ATOM 4331 N N . ASP C 1 93 ? 11.305 21.932 35.481 1.00 18.95 93 ASP C N 1
ATOM 4332 C CA . ASP C 1 93 ? 11.102 23.047 36.406 1.00 19.35 93 ASP C CA 1
ATOM 4333 C C . ASP C 1 93 ? 11.552 22.768 37.840 1.00 18.89 93 ASP C C 1
ATOM 4334 O O . ASP C 1 93 ? 11.340 23.596 38.718 1.00 18.66 93 ASP C O 1
ATOM 4339 N N . LEU C 1 94 ? 12.182 21.620 38.087 1.00 18.16 94 LEU C N 1
ATOM 4340 C CA . LEU C 1 94 ? 12.545 21.256 39.454 1.00 17.87 94 LEU C CA 1
ATOM 4341 C C . LEU C 1 94 ? 13.687 22.124 39.958 1.00 17.58 94 LEU C C 1
ATOM 4342 O O . LEU C 1 94 ? 14.624 22.431 39.213 1.00 17.27 94 LEU C O 1
ATOM 4347 N N . THR C 1 95 ? 13.585 22.509 41.224 1.00 17.15 95 THR C N 1
ATOM 4348 C CA . THR C 1 95 ? 14.687 23.089 41.976 1.00 17.02 95 THR C CA 1
ATOM 4349 C C . THR C 1 95 ? 15.439 21.972 42.689 1.00 16.64 95 THR C C 1
ATOM 4350 O O . THR C 1 95 ? 14.950 20.840 42.770 1.00 16.49 95 THR C O 1
ATOM 4354 N N . PHE C 1 96 ? 16.619 22.288 43.214 1.00 16.40 96 PHE C N 1
ATOM 4355 C CA . PHE C 1 96 ? 17.326 21.344 44.077 1.00 16.29 96 PHE C CA 1
ATOM 4356 C C . PHE C 1 96 ? 16.445 20.907 45.259 1.00 16.32 96 PHE C C 1
ATOM 4357 O O . PHE C 1 96 ? 16.328 19.716 45.552 1.00 15.91 96 PHE C O 1
ATOM 4365 N N . ALA C 1 97 ? 15.834 21.874 45.940 1.00 16.79 97 ALA C N 1
ATOM 4366 C CA . ALA C 1 97 ? 14.944 21.561 47.060 1.00 17.38 97 ALA C CA 1
ATOM 4367 C C . ALA C 1 97 ? 13.851 20.558 46.652 1.00 17.51 97 ALA C C 1
ATOM 4368 O O . ALA C 1 97 ? 13.612 19.579 47.372 1.00 18.50 97 ALA C O 1
ATOM 4370 N N . ASP C 1 98 ? 13.212 20.787 45.500 1.00 17.76 98 ASP C N 1
ATOM 4371 C CA . ASP C 1 98 ? 12.195 19.864 44.962 1.00 17.73 98 ASP C CA 1
ATOM 4372 C C . ASP C 1 98 ? 12.765 18.450 44.836 1.00 17.18 98 ASP C C 1
ATOM 4373 O O . ASP C 1 98 ? 12.139 17.485 45.265 1.00 16.86 98 ASP C O 1
ATOM 4378 N N . ALA C 1 99 ? 13.952 18.347 44.235 1.00 16.73 99 ALA C N 1
ATOM 4379 C CA . ALA C 1 99 ? 14.550 17.051 43.911 1.00 16.39 99 ALA C CA 1
ATOM 4380 C C . ALA C 1 99 ? 15.008 16.334 45.172 1.00 16.51 99 ALA C C 1
ATOM 4381 O O . ALA C 1 99 ? 14.779 15.129 45.334 1.00 15.63 99 ALA C O 1
ATOM 4383 N N . PHE C 1 100 ? 15.650 17.089 46.059 1.00 16.79 100 PHE C N 1
ATOM 4384 C CA . PHE C 1 100 ? 16.131 16.571 47.337 1.00 17.46 100 PHE C CA 1
ATOM 4385 C C . PHE C 1 100 ? 14.974 16.093 48.223 1.00 18.18 100 PHE C C 1
ATOM 4386 O O . PHE C 1 100 ? 15.047 15.012 48.811 1.00 17.53 100 PHE C O 1
ATOM 4394 N N . THR C 1 101 ? 13.914 16.896 48.306 1.00 19.15 101 THR C N 1
ATOM 4395 C CA . THR C 1 101 ? 12.736 16.549 49.102 1.00 20.25 101 THR C CA 1
ATOM 4396 C C . THR C 1 101 ? 12.042 15.300 48.570 1.00 19.99 101 THR C C 1
ATOM 4397 O O . THR C 1 101 ? 11.705 14.399 49.338 1.00 20.90 101 THR C O 1
ATOM 4401 N N . ALA C 1 102 ? 11.854 15.238 47.259 1.00 19.69 102 ALA C N 1
ATOM 4402 C CA . ALA C 1 102 ? 11.269 14.064 46.617 1.00 19.56 102 ALA C CA 1
ATOM 4403 C C . ALA C 1 102 ? 12.193 12.849 46.668 1.00 19.21 102 ALA C C 1
ATOM 4404 O O . ALA C 1 102 ? 11.731 11.735 46.472 1.00 19.48 102 ALA C O 1
ATOM 4406 N N . ASP C 1 103 ? 13.486 13.075 46.936 1.00 18.68 103 ASP C N 1
ATOM 4407 C CA . ASP C 1 103 ? 14.552 12.103 46.677 1.00 18.33 103 ASP C CA 1
ATOM 4408 C C . ASP C 1 103 ? 14.335 11.509 45.283 1.00 17.47 103 ASP C C 1
ATOM 4409 O O . ASP C 1 103 ? 14.202 10.294 45.109 1.00 16.89 103 ASP C O 1
ATOM 4414 N N . PHE C 1 104 ? 14.310 12.402 44.295 1.00 16.69 104 PHE C N 1
ATOM 4415 C CA . PHE C 1 104 ? 13.914 12.065 42.923 1.00 16.30 104 PHE C CA 1
ATOM 4416 C C . PHE C 1 104 ? 14.703 10.864 42.419 1.00 15.82 104 PHE C C 1
ATOM 4417 O O . PHE C 1 104 ? 15.930 10.873 42.460 1.00 15.26 104 PHE C O 1
ATOM 4425 N N . PHE C 1 105 ? 13.973 9.840 41.964 1.00 14.85 105 PHE C N 1
ATOM 4426 C CA . PHE C 1 105 ? 14.503 8.580 41.417 1.00 14.90 105 PHE C CA 1
ATOM 4427 C C . PHE C 1 105 ? 14.863 7.511 42.442 1.00 14.76 105 PHE C C 1
ATOM 4428 O O . PHE C 1 105 ? 15.176 6.387 42.046 1.00 14.32 105 PHE C O 1
ATOM 4436 N N . ALA C 1 106 ? 14.827 7.830 43.736 1.00 14.87 106 ALA C N 1
ATOM 4437 C CA . ALA C 1 106 ? 15.267 6.867 44.761 1.00 14.95 106 ALA C CA 1
ATOM 4438 C C . ALA C 1 106 ? 14.443 5.578 44.746 1.00 15.15 106 ALA C C 1
ATOM 4439 O O . ALA C 1 106 ? 14.976 4.489 45.008 1.00 15.53 106 ALA C O 1
ATOM 4441 N N . THR C 1 107 ? 13.151 5.700 44.436 1.00 15.05 107 THR C N 1
ATOM 4442 C CA . THR C 1 107 ? 12.240 4.544 44.395 1.00 15.58 107 THR C CA 1
ATOM 4443 C C . THR C 1 107 ? 12.706 3.431 43.442 1.00 14.97 107 THR C C 1
ATOM 4444 O O . THR C 1 107 ? 12.403 2.260 43.672 1.00 14.95 107 THR C O 1
ATOM 4448 N N . TRP C 1 108 ? 13.472 3.771 42.408 1.00 14.57 108 TRP C N 1
ATOM 4449 C CA . TRP C 1 108 ? 14.037 2.741 41.529 1.00 14.34 108 TRP C CA 1
ATOM 4450 C C . TRP C 1 108 ? 14.907 1.735 42.287 1.00 14.50 108 TRP C C 1
ATOM 4451 O O . TRP C 1 108 ? 15.098 0.613 41.826 1.00 14.68 108 TRP C O 1
ATOM 4462 N N . GLY C 1 109 ? 15.437 2.138 43.443 1.00 14.86 109 GLY C N 1
ATOM 4463 C CA . GLY C 1 109 ? 16.148 1.216 44.331 1.00 15.28 109 GLY C CA 1
ATOM 4464 C C . GLY C 1 109 ? 15.365 -0.022 44.719 1.00 15.47 109 GLY C C 1
ATOM 4465 O O . GLY C 1 109 ? 15.955 -1.069 45.010 1.00 15.57 109 GLY C O 1
ATOM 4466 N N . LYS C 1 110 ? 14.037 0.068 44.709 1.00 16.06 110 LYS C N 1
ATOM 4467 C CA . LYS C 1 110 ? 13.206 -1.100 45.014 1.00 16.99 110 LYS C CA 1
ATOM 4468 C C . LYS C 1 110 ? 13.395 -2.238 44.013 1.00 16.74 110 LYS C C 1
ATOM 4469 O O . LYS C 1 110 ? 13.232 -3.404 44.369 1.00 16.89 110 LYS C O 1
ATOM 4475 N N . LEU C 1 111 ? 13.719 -1.912 42.765 1.00 17.03 111 LEU C N 1
ATOM 4476 C CA . LEU C 1 111 ? 13.958 -2.941 41.752 1.00 17.26 111 LEU C CA 1
ATOM 4477 C C . LEU C 1 111 ? 15.290 -3.665 42.005 1.00 17.59 111 LEU C C 1
ATOM 4478 O O . LEU C 1 111 ? 15.383 -4.885 41.864 1.00 17.30 111 LEU C O 1
ATOM 4483 N N . ALA C 1 112 ? 16.320 -2.915 42.390 1.00 18.32 112 ALA C N 1
ATOM 4484 C CA . ALA C 1 112 ? 17.591 -3.515 42.781 1.00 18.93 112 ALA C CA 1
ATOM 4485 C C . ALA C 1 112 ? 17.429 -4.419 43.994 1.00 19.25 112 ALA C C 1
ATOM 4486 O O . ALA C 1 112 ? 18.162 -5.404 44.130 1.00 20.96 112 ALA C O 1
ATOM 4488 N N . ALA C 1 113 ? 16.472 -4.093 44.868 1.00 18.81 113 ALA C N 1
ATOM 4489 C CA . ALA C 1 113 ? 16.236 -4.859 46.091 1.00 18.20 113 ALA C CA 1
ATOM 4490 C C . ALA C 1 113 ? 15.429 -6.146 45.869 1.00 17.45 113 ALA C C 1
ATOM 4491 O O . ALA C 1 113 ? 15.283 -6.946 46.793 1.00 18.24 113 ALA C O 1
ATOM 4493 N N . VAL C 1 114 ? 14.909 -6.348 44.660 1.00 16.11 114 VAL C N 1
ATOM 4494 C CA . VAL C 1 114 ? 14.201 -7.587 44.321 1.00 15.36 114 VAL C CA 1
ATOM 4495 C C . VAL C 1 114 ? 15.149 -8.785 44.442 1.00 14.81 114 VAL C C 1
ATOM 4496 O O . VAL C 1 114 ? 16.258 -8.764 43.909 1.00 14.45 114 VAL C O 1
ATOM 4500 N N . ARG C 1 115 ? 14.705 -9.818 45.152 1.00 13.93 115 ARG C N 1
ATOM 4501 C CA . ARG C 1 115 ? 15.553 -10.980 45.454 1.00 13.49 115 ARG C CA 1
ATOM 4502 C C . ARG C 1 115 ? 15.542 -12.029 44.347 1.00 13.49 115 ARG C C 1
ATOM 4503 O O . ARG C 1 115 ? 16.554 -12.684 44.091 1.00 14.28 115 ARG C O 1
ATOM 4511 N N . THR C 1 116 ? 14.391 -12.177 43.703 1.00 13.60 116 THR C N 1
ATOM 4512 C CA . THR C 1 116 ? 14.222 -13.048 42.543 1.00 13.72 116 THR C CA 1
ATOM 4513 C C . THR C 1 116 ? 15.044 -12.516 41.358 1.00 13.71 116 THR C C 1
ATOM 4514 O O . THR C 1 116 ? 15.152 -11.299 41.174 1.00 12.85 116 THR C O 1
ATOM 4518 N N . PRO C 1 117 ? 15.665 -13.418 40.571 1.00 14.02 117 PRO C N 1
ATOM 4519 C CA . PRO C 1 117 ? 16.411 -12.966 39.399 1.00 13.73 117 PRO C CA 1
ATOM 4520 C C . PRO C 1 117 ? 15.579 -12.164 38.407 1.00 14.08 117 PRO C C 1
ATOM 4521 O O . PRO C 1 117 ? 14.425 -12.526 38.131 1.00 13.47 117 PRO C O 1
ATOM 4525 N N . THR C 1 118 ? 16.163 -11.083 37.893 1.00 14.11 118 THR C N 1
ATOM 4526 C CA . THR C 1 118 ? 15.523 -10.243 36.898 1.00 14.45 118 THR C CA 1
ATOM 4527 C C . THR C 1 118 ? 16.307 -10.284 35.582 1.00 14.71 118 THR C C 1
ATOM 4528 O O . THR C 1 118 ? 17.544 -10.335 35.584 1.00 14.84 118 THR C O 1
ATOM 4532 N N . ILE C 1 119 ? 15.575 -10.265 34.469 1.00 14.77 119 ILE C N 1
ATOM 4533 C CA . ILE C 1 119 ? 16.156 -10.313 33.121 1.00 14.84 119 ILE C CA 1
ATOM 4534 C C . ILE C 1 119 ? 15.648 -9.134 32.306 1.00 14.62 119 ILE C C 1
ATOM 4535 O O . ILE C 1 119 ? 14.439 -8.982 32.126 1.00 15.24 119 ILE C O 1
ATOM 4540 N N . ALA C 1 120 ? 16.550 -8.290 31.817 1.00 13.95 120 ALA C N 1
ATOM 4541 C CA . ALA C 1 120 ? 16.150 -7.233 30.889 1.00 14.05 120 ALA C CA 1
ATOM 4542 C C . ALA C 1 120 ? 16.253 -7.792 29.460 1.00 14.02 120 ALA C C 1
ATOM 4543 O O . ALA C 1 120 ? 17.280 -8.342 29.080 1.00 14.56 120 ALA C O 1
ATOM 4545 N N . ALA C 1 121 ? 15.160 -7.695 28.706 1.00 14.17 121 ALA C N 1
ATOM 4546 C CA . ALA C 1 121 ? 15.108 -8.113 27.308 1.00 14.31 121 ALA C CA 1
ATOM 4547 C C . ALA C 1 121 ? 15.014 -6.830 26.488 1.00 14.34 121 ALA C C 1
ATOM 4548 O O . ALA C 1 121 ? 13.952 -6.229 26.388 1.00 14.71 121 ALA C O 1
ATOM 4550 N N . VAL C 1 122 ? 16.141 -6.405 25.935 1.00 14.82 122 VAL C N 1
ATOM 4551 C CA . VAL C 1 122 ? 16.263 -5.081 25.362 1.00 15.08 122 VAL C CA 1
ATOM 4552 C C . VAL C 1 122 ? 16.267 -5.126 23.837 1.00 15.56 122 VAL C C 1
ATOM 4553 O O . VAL C 1 122 ? 17.176 -5.688 23.230 1.00 15.94 122 VAL C O 1
ATOM 4557 N N . ALA C 1 123 ? 15.255 -4.507 23.239 1.00 16.18 123 ALA C N 1
ATOM 4558 C CA . ALA C 1 123 ? 15.209 -4.281 21.797 1.00 16.89 123 ALA C CA 1
ATOM 4559 C C . ALA C 1 123 ? 15.215 -2.786 21.540 1.00 17.05 123 ALA C C 1
ATOM 4560 O O . ALA C 1 123 ? 14.713 -2.012 22.353 1.00 17.06 123 ALA C O 1
ATOM 4562 N N . GLY C 1 124 ? 15.792 -2.383 20.412 1.00 16.93 124 GLY C N 1
ATOM 4563 C CA . GLY C 1 124 ? 15.786 -0.991 20.014 1.00 17.50 124 GLY C CA 1
ATOM 4564 C C . GLY C 1 124 ? 16.423 -0.073 21.044 1.00 17.55 124 GLY C C 1
ATOM 4565 O O . GLY C 1 124 ? 17.445 -0.409 21.652 1.00 17.11 124 GLY C O 1
ATOM 4566 N N . TYR C 1 125 ? 15.820 1.091 21.245 1.00 18.01 125 TYR C N 1
ATOM 4567 C CA . TYR C 1 125 ? 16.432 2.105 22.097 1.00 18.42 125 TYR C CA 1
ATOM 4568 C C . TYR C 1 125 ? 16.337 1.770 23.583 1.00 17.22 125 TYR C C 1
ATOM 4569 O O . TYR C 1 125 ? 15.256 1.527 24.111 1.00 17.02 125 TYR C O 1
ATOM 4578 N N . ALA C 1 126 ? 17.492 1.779 24.235 1.00 16.81 126 ALA C N 1
ATOM 4579 C CA . ALA C 1 126 ? 17.600 1.796 25.688 1.00 15.83 126 ALA C CA 1
ATOM 4580 C C . ALA C 1 126 ? 18.525 2.975 25.987 1.00 15.31 126 ALA C C 1
ATOM 4581 O O . ALA C 1 126 ? 19.745 2.815 26.025 1.00 14.46 126 ALA C O 1
ATOM 4583 N N . LEU C 1 127 ? 17.931 4.153 26.155 1.00 15.22 127 LEU C N 1
ATOM 4584 C CA . LEU C 1 127 ? 18.665 5.407 26.249 1.00 15.59 127 LEU C CA 1
ATOM 4585 C C . LEU C 1 127 ? 18.388 6.083 27.575 1.00 15.25 127 LEU C C 1
ATOM 4586 O O . LEU C 1 127 ? 17.249 6.120 28.029 1.00 15.25 127 LEU C O 1
ATOM 4591 N N . GLY C 1 128 ? 19.436 6.631 28.187 1.00 15.07 128 GLY C N 1
ATOM 4592 C CA . GLY C 1 128 ? 19.300 7.387 29.428 1.00 14.50 128 GLY C CA 1
ATOM 4593 C C . GLY C 1 128 ? 18.767 6.490 30.527 1.00 14.29 128 GLY C C 1
ATOM 4594 O O . GLY C 1 128 ? 19.315 5.424 30.770 1.00 14.04 128 GLY C O 1
ATOM 4595 N N . GLY C 1 129 ? 17.684 6.916 31.171 1.00 14.05 129 GLY C N 1
ATOM 4596 C CA . GLY C 1 129 ? 16.974 6.080 32.142 1.00 14.09 129 GLY C CA 1
ATOM 4597 C C . GLY C 1 129 ? 16.709 4.667 31.662 1.00 13.93 129 GLY C C 1
ATOM 4598 O O . GLY C 1 129 ? 16.748 3.725 32.451 1.00 13.15 129 GLY C O 1
ATOM 4599 N N . GLY C 1 130 ? 16.438 4.503 30.368 1.00 14.08 130 GLY C N 1
ATOM 4600 C CA . GLY C 1 130 ? 16.199 3.165 29.798 1.00 14.21 130 GLY C CA 1
ATOM 4601 C C . GLY C 1 130 ? 17.399 2.244 29.861 1.00 13.95 130 GLY C C 1
ATOM 4602 O O . GLY C 1 130 ? 17.272 1.053 30.176 1.00 14.21 130 GLY C O 1
ATOM 4603 N N . CYS C 1 131 ? 18.571 2.798 29.548 1.00 13.92 131 CYS C N 1
ATOM 4604 C CA . CYS C 1 131 ? 19.832 2.098 29.707 1.00 14.01 131 CYS C CA 1
ATOM 4605 C C . CYS C 1 131 ? 20.067 1.765 31.189 1.00 13.30 131 CYS C C 1
ATOM 4606 O O . CYS C 1 131 ? 20.433 0.644 31.531 1.00 12.88 131 CYS C O 1
ATOM 4609 N N . GLU C 1 132 ? 19.817 2.736 32.067 1.00 12.85 132 GLU C N 1
ATOM 4610 C CA . GLU C 1 132 ? 20.007 2.537 33.506 1.00 12.72 132 GLU C CA 1
ATOM 4611 C C . GLU C 1 132 ? 19.067 1.464 34.050 1.00 12.80 132 GLU C C 1
ATOM 4612 O O . GLU C 1 132 ? 19.467 0.637 34.872 1.00 12.38 132 GLU C O 1
ATOM 4618 N N . LEU C 1 133 ? 17.822 1.458 33.567 1.00 12.91 133 LEU C N 1
ATOM 4619 C CA . LEU C 1 133 ? 16.868 0.404 33.935 1.00 12.76 133 LEU C CA 1
ATOM 4620 C C . LEU C 1 133 ? 17.369 -0.971 33.507 1.00 12.59 133 LEU C C 1
ATOM 4621 O O . LEU C 1 133 ? 17.320 -1.915 34.295 1.00 12.57 133 LEU C O 1
ATOM 4626 N N . ALA C 1 134 ? 17.840 -1.089 32.268 1.00 13.13 134 ALA C N 1
ATOM 4627 C CA . ALA C 1 134 ? 18.401 -2.357 31.781 1.00 13.36 134 ALA C CA 1
ATOM 4628 C C . ALA C 1 134 ? 19.561 -2.813 32.656 1.00 13.42 134 ALA C C 1
ATOM 4629 O O . ALA C 1 134 ? 19.666 -3.997 32.996 1.00 13.89 134 ALA C O 1
ATOM 4631 N N . MET C 1 135 ? 20.415 -1.872 33.047 1.00 13.39 135 MET C N 1
ATOM 4632 C CA . MET C 1 135 ? 21.586 -2.198 33.869 1.00 13.92 135 MET C CA 1
ATOM 4633 C C . MET C 1 135 ? 21.242 -2.601 35.306 1.00 13.75 135 MET C C 1
ATOM 4634 O O . MET C 1 135 ? 22.052 -3.263 35.948 1.00 14.24 135 MET C O 1
ATOM 4639 N N . MET C 1 136 ? 20.071 -2.200 35.807 1.00 14.29 136 MET C N 1
ATOM 4640 C CA . MET C 1 136 ? 19.603 -2.601 37.145 1.00 15.16 136 MET C CA 1
ATOM 4641 C C . MET C 1 136 ? 19.257 -4.069 37.230 1.00 15.44 136 MET C C 1
ATOM 4642 O O . MET C 1 136 ? 19.243 -4.641 38.320 1.00 15.11 136 MET C O 1
ATOM 4647 N N . CYS C 1 137 ? 18.922 -4.671 36.092 1.00 15.34 137 CYS C N 1
ATOM 4648 C CA . CYS C 1 137 ? 18.559 -6.079 36.061 1.00 15.62 137 CYS C CA 1
ATOM 4649 C C . CYS C 1 137 ? 19.814 -6.951 36.159 1.00 15.17 137 CYS C C 1
ATOM 4650 O O . CYS C 1 137 ? 20.930 -6.483 35.948 1.00 14.64 137 CYS C O 1
ATOM 4653 N N . ASP C 1 138 ? 19.634 -8.225 36.481 1.00 15.06 138 ASP C N 1
ATOM 4654 C CA . ASP C 1 138 ? 20.774 -9.123 36.675 1.00 14.98 138 ASP C CA 1
ATOM 4655 C C . ASP C 1 138 ? 21.362 -9.588 35.348 1.00 15.25 138 ASP C C 1
ATOM 4656 O O . ASP C 1 138 ? 22.577 -9.534 35.138 1.00 15.01 138 ASP C O 1
ATOM 4661 N N . VAL C 1 139 ? 20.477 -10.059 34.479 1.00 14.99 139 VAL C N 1
ATOM 4662 C CA . VAL C 1 139 ? 20.814 -10.578 33.164 1.00 15.24 139 VAL C CA 1
ATOM 4663 C C . VAL C 1 139 ? 20.250 -9.607 32.134 1.00 14.91 139 VAL C C 1
ATOM 4664 O O . VAL C 1 139 ? 19.158 -9.072 32.329 1.00 15.05 139 VAL C O 1
ATOM 4668 N N . LEU C 1 140 ? 21.003 -9.374 31.063 1.00 15.05 140 LEU C N 1
ATOM 4669 C CA . LEU C 1 140 ? 20.595 -8.471 29.991 1.00 15.28 140 LEU C CA 1
ATOM 4670 C C . LEU C 1 140 ? 20.762 -9.194 28.659 1.00 15.70 140 LEU C C 1
ATOM 4671 O O . LEU C 1 140 ? 21.885 -9.483 28.221 1.00 15.76 140 LEU C O 1
ATOM 4676 N N . ILE C 1 141 ? 19.635 -9.523 28.042 1.00 16.28 141 ILE C N 1
ATOM 4677 C CA . ILE C 1 141 ? 19.637 -10.128 26.713 1.00 16.58 141 ILE C CA 1
ATOM 4678 C C . ILE C 1 141 ? 19.221 -9.045 25.727 1.00 16.46 141 ILE C C 1
ATOM 4679 O O . ILE C 1 141 ? 18.152 -8.453 25.868 1.00 16.33 141 ILE C O 1
ATOM 4684 N N . ALA C 1 142 ? 20.085 -8.780 24.750 1.00 16.83 142 ALA C N 1
ATOM 4685 C CA . ALA C 1 142 ? 19.889 -7.694 23.792 1.00 17.35 142 ALA C CA 1
ATOM 4686 C C . ALA C 1 142 ? 19.586 -8.229 22.387 1.00 18.15 142 ALA C C 1
ATOM 4687 O O . ALA C 1 142 ? 20.237 -9.160 21.910 1.00 18.52 142 ALA C O 1
ATOM 4689 N N . ALA C 1 143 ? 18.602 -7.624 21.734 1.00 19.00 143 ALA C N 1
ATOM 4690 C CA . ALA C 1 143 ? 18.392 -7.828 20.305 1.00 19.65 143 ALA C CA 1
ATOM 4691 C C . ALA C 1 143 ? 19.576 -7.225 19.548 1.00 20.46 143 ALA C C 1
ATOM 4692 O O . ALA C 1 143 ? 20.223 -6.279 20.026 1.00 19.73 143 ALA C O 1
ATOM 4694 N N . ASP C 1 144 ? 19.860 -7.755 18.357 1.00 21.37 144 ASP C N 1
ATOM 4695 C CA . ASP C 1 144 ? 20.911 -7.170 17.527 1.00 22.21 144 ASP C CA 1
ATOM 4696 C C . ASP C 1 144 ? 20.566 -5.723 17.141 1.00 22.38 144 ASP C C 1
ATOM 4697 O O . ASP C 1 144 ? 21.445 -4.975 16.748 1.00 23.14 144 ASP C O 1
ATOM 4702 N N . THR C 1 145 ? 19.299 -5.340 17.317 1.00 22.67 145 THR C N 1
ATOM 4703 C CA . THR C 1 145 ? 18.820 -3.974 17.092 1.00 22.97 145 THR C CA 1
ATOM 4704 C C . THR C 1 145 ? 19.028 -3.009 18.262 1.00 22.73 145 THR C C 1
ATOM 4705 O O . THR C 1 145 ? 18.747 -1.819 18.131 1.00 22.67 145 THR C O 1
ATOM 4709 N N . ALA C 1 146 ? 19.499 -3.516 19.402 1.00 22.18 146 ALA C N 1
ATOM 4710 C CA . ALA C 1 146 ? 19.568 -2.712 20.621 1.00 21.34 146 ALA C CA 1
ATOM 4711 C C . ALA C 1 146 ? 20.564 -1.570 20.470 1.00 20.82 146 ALA C C 1
ATOM 4712 O O . ALA C 1 146 ? 21.643 -1.743 19.893 1.00 19.91 146 ALA C O 1
ATOM 4714 N N . LYS C 1 147 ? 20.182 -0.400 20.977 1.00 20.40 147 LYS C N 1
ATOM 4715 C CA . LYS C 1 147 ? 21.046 0.773 20.962 1.00 20.57 147 LYS C CA 1
ATOM 4716 C C . LYS C 1 147 ? 21.073 1.410 22.351 1.00 19.50 147 LYS C C 1
ATOM 4717 O O . LYS C 1 147 ? 20.038 1.831 22.869 1.00 19.37 147 LYS C O 1
ATOM 4723 N N . PHE C 1 148 ? 22.262 1.440 22.949 1.00 18.53 148 PHE C N 1
ATOM 4724 C CA . PHE C 1 148 ? 22.456 1.930 24.314 1.00 17.65 148 PHE C CA 1
ATOM 4725 C C . PHE C 1 148 ? 23.107 3.305 24.320 1.00 17.34 148 PHE C C 1
ATOM 4726 O O . PHE C 1 148 ? 23.946 3.601 23.489 1.00 18.16 148 PHE C O 1
ATOM 4734 N N . GLY C 1 149 ? 22.740 4.128 25.284 1.00 16.99 149 GLY C N 1
ATOM 4735 C CA . GLY C 1 149 ? 23.356 5.430 25.435 1.00 17.01 149 GLY C CA 1
ATOM 4736 C C . GLY C 1 149 ? 22.962 6.094 26.737 1.00 17.22 149 GLY C C 1
ATOM 4737 O O . GLY C 1 149 ? 21.953 5.734 27.345 1.00 16.27 149 GLY C O 1
ATOM 4738 N N . GLN C 1 150 ? 23.769 7.068 27.144 1.00 17.80 150 GLN C N 1
ATOM 4739 C CA . GLN C 1 150 ? 23.477 7.938 28.277 1.00 19.09 150 GLN C CA 1
ATOM 4740 C C . GLN C 1 150 ? 23.618 9.376 27.812 1.00 19.33 150 GLN C C 1
ATOM 4741 O O . GLN C 1 150 ? 24.659 9.994 28.039 1.00 20.34 150 GLN C O 1
ATOM 4747 N N . PRO C 1 151 ? 22.587 9.916 27.151 1.00 19.65 151 PRO C N 1
ATOM 4748 C CA . PRO C 1 151 ? 22.736 11.221 26.496 1.00 19.88 151 PRO C CA 1
ATOM 4749 C C . PRO C 1 151 ? 22.289 12.460 27.288 1.00 20.01 151 PRO C C 1
ATOM 4750 O O . PRO C 1 151 ? 22.258 13.565 26.723 1.00 20.38 151 PRO C O 1
ATOM 4754 N N A GLU C 1 152 ? 21.938 12.341 28.557 0.50 19.80 152 GLU C N 1
ATOM 4755 N N B GLU C 1 152 ? 21.992 12.242 28.579 0.50 19.92 152 GLU C N 1
ATOM 4756 C CA A GLU C 1 152 ? 21.340 13.501 29.205 0.50 19.81 152 GLU C CA 1
ATOM 4757 C CA B GLU C 1 152 ? 21.589 13.264 29.558 0.50 20.01 152 GLU C CA 1
ATOM 4758 C C A GLU C 1 152 ? 22.359 14.612 29.582 0.50 19.35 152 GLU C C 1
ATOM 4759 C C B GLU C 1 152 ? 22.349 14.568 29.451 0.50 19.47 152 GLU C C 1
ATOM 4760 O O A GLU C 1 152 ? 21.953 15.644 3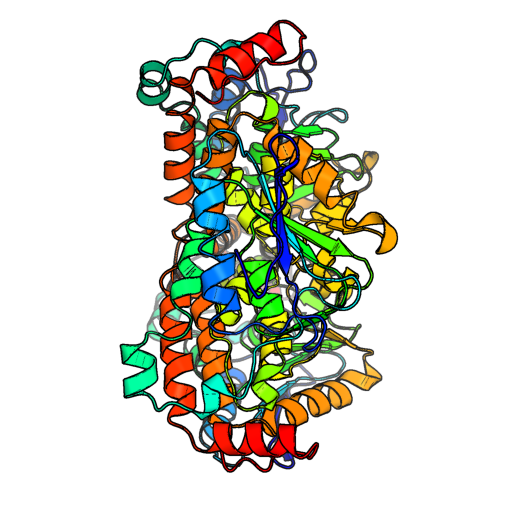0.116 0.50 19.12 152 GLU C O 1
ATOM 4761 O O B GLU C 1 152 ? 21.775 15.654 29.538 0.50 19.07 152 GLU C O 1
ATOM 4772 N N . ILE C 1 153 ? 23.656 14.434 29.284 1.00 19.37 153 ILE C N 1
ATOM 4773 C CA . ILE C 1 153 ? 24.578 15.576 29.308 1.00 19.11 153 ILE C CA 1
ATOM 4774 C C . ILE C 1 153 ? 24.117 16.676 28.348 1.00 18.82 153 ILE C C 1
ATOM 4775 O O . ILE C 1 153 ? 24.280 17.859 28.644 1.00 18.33 153 ILE C O 1
ATOM 4780 N N . LYS C 1 154 ? 23.506 16.273 27.232 1.00 18.92 154 LYS C N 1
ATOM 4781 C CA . LYS C 1 154 ? 22.966 17.206 26.231 1.00 19.63 154 LYS C CA 1
ATOM 4782 C C . LYS C 1 154 ? 21.800 18.035 26.760 1.00 19.10 154 LYS C C 1
ATOM 4783 O O . LYS C 1 154 ? 21.469 19.069 26.178 1.00 19.53 154 LYS C O 1
ATOM 4789 N N . LEU C 1 155 ? 21.171 17.575 27.845 1.00 18.44 155 LEU C N 1
ATOM 4790 C CA . LEU C 1 155 ? 20.101 18.317 28.523 1.00 18.14 155 LEU C CA 1
ATOM 4791 C C . LEU C 1 155 ? 20.606 19.056 29.777 1.00 17.60 155 LEU C C 1
ATOM 4792 O O . LEU C 1 155 ? 19.818 19.635 30.526 1.00 17.13 155 LEU C O 1
ATOM 4797 N N . GLY C 1 156 ? 21.919 19.045 29.991 1.00 17.18 156 GLY C N 1
ATOM 4798 C CA . GLY C 1 156 ? 22.529 19.798 31.078 1.00 17.06 156 GLY C CA 1
ATOM 4799 C C . GLY C 1 156 ? 22.554 19.089 32.418 1.00 16.93 156 GLY C C 1
ATOM 4800 O O . GLY C 1 156 ? 22.717 19.737 33.444 1.00 17.20 156 GLY C O 1
ATOM 4801 N N . VAL C 1 157 ? 22.385 17.769 32.415 1.00 16.83 157 VAL C N 1
ATOM 4802 C CA . VAL C 1 157 ? 22.443 16.986 33.645 1.00 17.16 157 VAL C CA 1
ATOM 4803 C C . VAL C 1 157 ? 23.289 15.729 33.440 1.00 17.61 157 VAL C C 1
ATOM 4804 O O . VAL C 1 157 ? 23.651 15.369 32.331 1.00 19.31 157 VAL C O 1
ATOM 4808 N N . LEU C 1 158 ? 23.581 15.038 34.521 1.00 17.75 158 LEU C N 1
ATOM 4809 C CA . LEU C 1 158 ? 24.352 13.805 34.447 1.00 17.18 158 LEU C CA 1
ATOM 4810 C C . LEU C 1 158 ? 23.346 12.675 34.650 1.00 16.65 158 LEU C C 1
ATOM 4811 O O . LEU C 1 158 ? 22.168 12.939 34.896 1.00 16.81 158 LEU C O 1
ATOM 4816 N N . PRO C 1 159 ? 23.789 11.418 34.555 1.00 16.04 159 PRO C N 1
ATOM 4817 C CA . PRO C 1 159 ? 22.911 10.312 34.927 1.00 15.98 159 PRO C CA 1
ATOM 4818 C C . PRO C 1 159 ? 22.401 10.423 36.364 1.00 15.54 159 PRO C C 1
ATOM 4819 O O . PRO C 1 159 ? 23.135 10.871 37.248 1.00 16.28 159 PRO C O 1
ATOM 4823 N N . GLY C 1 160 ? 21.141 10.055 36.579 1.00 14.87 160 GLY C N 1
ATOM 4824 C CA . GLY C 1 160 ? 20.524 10.113 37.899 1.00 14.79 160 GLY C CA 1
ATOM 4825 C C . GLY C 1 160 ? 19.914 8.809 38.370 1.00 14.13 160 GLY C C 1
ATOM 4826 O O . GLY C 1 160 ? 19.344 8.756 39.463 1.00 14.66 160 GLY C O 1
ATOM 4827 N N . MET C 1 161 ? 20.017 7.760 37.554 1.00 13.55 161 MET C N 1
ATOM 4828 C CA . MET C 1 161 ? 19.497 6.438 37.903 1.00 13.50 161 MET C CA 1
ATOM 4829 C C . MET C 1 161 ? 20.593 5.366 37.929 1.00 13.36 161 MET C C 1
ATOM 4830 O O . MET C 1 161 ? 20.330 4.176 37.727 1.00 13.31 161 MET C O 1
ATOM 4835 N N . GLY C 1 162 ? 21.823 5.796 38.185 1.00 13.38 162 GLY C N 1
ATOM 4836 C CA . GLY C 1 162 ? 22.925 4.884 38.458 1.00 13.21 162 GLY C CA 1
ATOM 4837 C C . GLY C 1 162 ? 23.847 4.585 37.298 1.00 13.46 162 GLY C C 1
ATOM 4838 O O . GLY C 1 162 ? 24.761 3.787 37.447 1.00 13.70 162 GLY C O 1
ATOM 4839 N N . GLY C 1 163 ? 23.633 5.253 36.161 1.00 13.35 163 GLY C N 1
ATOM 4840 C CA . GLY C 1 163 ? 24.416 5.020 34.952 1.00 13.52 163 GLY C CA 1
ATOM 4841 C C . GLY C 1 163 ? 25.902 5.271 35.122 1.00 13.18 163 GLY C C 1
ATOM 4842 O O . GLY C 1 163 ? 26.716 4.502 34.620 1.00 14.04 163 GLY C O 1
ATOM 4843 N N . SER C 1 164 ? 26.262 6.331 35.839 1.00 12.69 164 SER C N 1
ATOM 4844 C CA . SER C 1 164 ? 27.670 6.635 36.075 1.00 12.85 164 SER C CA 1
ATOM 4845 C C . SER C 1 164 ? 28.364 5.544 36.876 1.00 12.72 164 SER C C 1
ATOM 4846 O O . SER C 1 164 ? 29.594 5.445 36.850 1.00 13.62 164 SER C O 1
ATOM 4849 N N . GLN C 1 165 ? 27.580 4.762 37.617 1.00 12.24 165 GLN C N 1
ATOM 4850 C CA . GLN C 1 165 ? 28.104 3.700 38.474 1.00 11.70 165 GLN C CA 1
ATOM 4851 C C . GLN C 1 165 ? 28.090 2.350 37.789 1.00 11.67 165 GLN C C 1
ATOM 4852 O O . GLN C 1 165 ? 29.109 1.656 37.766 1.00 12.08 165 GLN C O 1
ATOM 4858 N N . ARG C 1 166 ? 26.956 1.982 37.205 1.00 11.44 166 ARG C N 1
ATOM 4859 C CA . ARG C 1 166 ? 26.814 0.648 36.602 1.00 11.66 166 ARG C CA 1
ATOM 4860 C C . ARG C 1 166 ? 27.446 0.547 35.215 1.00 11.73 166 ARG C C 1
ATOM 4861 O O . ARG C 1 166 ? 27.996 -0.492 34.875 1.00 11.68 166 ARG C O 1
ATOM 4869 N N . LEU C 1 167 ? 27.364 1.611 34.418 1.00 12.44 167 LEU C N 1
ATOM 4870 C CA . LEU C 1 167 ? 27.972 1.607 33.083 1.00 12.48 167 LEU C CA 1
ATOM 4871 C C . LEU C 1 167 ? 29.477 1.471 33.226 1.00 12.54 167 LEU C C 1
ATOM 4872 O O . LEU C 1 167 ? 30.091 0.626 32.583 1.00 13.46 167 LEU C O 1
ATOM 4877 N N . THR C 1 168 ? 30.056 2.289 34.100 1.00 12.79 168 THR C N 1
ATOM 4878 C CA . THR C 1 168 ? 31.504 2.304 34.328 1.00 12.67 168 THR C CA 1
ATOM 4879 C C . THR C 1 168 ? 32.032 0.963 34.823 1.00 13.10 168 THR C C 1
ATOM 4880 O O . THR C 1 168 ? 33.082 0.487 34.381 1.00 12.88 168 THR C O 1
ATOM 4884 N N . ARG C 1 169 ? 31.289 0.339 35.728 1.00 13.41 169 ARG C N 1
ATOM 4885 C CA . ARG C 1 169 ? 31.663 -0.966 36.234 1.00 13.80 169 ARG C CA 1
ATOM 4886 C C . ARG C 1 169 ? 31.553 -2.048 35.157 1.00 14.53 169 ARG C C 1
ATOM 4887 O O . ARG C 1 169 ? 32.352 -2.972 35.143 1.00 15.67 169 ARG C O 1
ATOM 4895 N N . ALA C 1 170 ? 30.607 -1.904 34.233 1.00 14.51 170 ALA C N 1
ATOM 4896 C CA . ALA C 1 170 ? 30.402 -2.909 33.183 1.00 14.38 170 ALA C CA 1
ATOM 4897 C C . ALA C 1 170 ? 31.450 -2.796 32.068 1.00 14.57 170 ALA C C 1
ATOM 4898 O O . ALA C 1 170 ? 32.066 -3.797 31.688 1.00 14.95 170 ALA C O 1
ATOM 4900 N N . ILE C 1 171 ? 31.665 -1.585 31.558 1.00 14.54 171 ILE C N 1
ATOM 4901 C CA . ILE C 1 171 ? 32.438 -1.403 30.317 1.00 14.62 171 ILE C CA 1
ATOM 4902 C C . ILE C 1 171 ? 33.796 -0.717 30.496 1.00 14.60 171 ILE C C 1
ATOM 4903 O O . ILE C 1 171 ? 34.566 -0.635 29.546 1.00 14.82 171 ILE C O 1
ATOM 4908 N N . GLY C 1 172 ? 34.082 -0.238 31.705 1.00 14.08 172 GLY C N 1
ATOM 4909 C CA . GLY C 1 172 ? 35.355 0.406 32.014 1.00 14.00 172 GLY C CA 1
ATOM 4910 C C . GLY C 1 172 ? 35.282 1.911 31.867 1.00 13.78 172 GLY C C 1
ATOM 4911 O O . GLY C 1 172 ? 34.362 2.434 31.231 1.00 13.59 172 GLY C O 1
ATOM 4912 N N . LYS C 1 173 ? 36.269 2.602 32.432 1.00 13.31 173 LYS C N 1
ATOM 4913 C CA . LYS C 1 173 ? 36.271 4.062 32.488 1.00 13.55 173 LYS C CA 1
ATOM 4914 C C . LYS C 1 173 ? 36.279 4.720 31.103 1.00 13.16 173 LYS C C 1
ATOM 4915 O O . LYS C 1 173 ? 35.502 5.643 30.840 1.00 13.17 173 LYS C O 1
ATOM 4921 N N . ALA C 1 174 ? 37.176 4.276 30.234 1.00 13.45 174 ALA C N 1
ATOM 4922 C CA . ALA C 1 174 ? 37.361 4.955 28.939 1.00 13.79 174 ALA C CA 1
ATOM 4923 C C . ALA C 1 174 ? 36.080 5.000 28.112 1.00 13.77 174 ALA C C 1
ATOM 4924 O O . ALA C 1 174 ? 35.708 6.054 27.586 1.00 13.91 174 ALA C O 1
ATOM 4926 N N . LYS C 1 175 ? 35.386 3.874 28.009 1.00 14.48 175 LYS C N 1
ATOM 4927 C CA . LYS C 1 175 ? 34.133 3.844 27.257 1.00 14.85 175 LYS C CA 1
ATOM 4928 C C . LYS C 1 175 ? 32.987 4.523 28.001 1.00 14.49 175 LYS C C 1
ATOM 4929 O O . LYS C 1 175 ? 32.172 5.184 27.379 1.00 13.75 175 LYS C O 1
ATOM 4935 N N . ALA C 1 176 ? 32.913 4.358 29.322 1.00 14.26 176 ALA C N 1
ATOM 4936 C CA . ALA C 1 176 ? 31.851 5.009 30.083 1.00 14.20 176 ALA C CA 1
ATOM 4937 C C . ALA C 1 176 ? 31.959 6.524 29.971 1.00 14.06 176 ALA C C 1
ATOM 4938 O O . ALA C 1 176 ? 30.953 7.200 29.758 1.00 14.11 176 ALA C O 1
ATOM 4940 N N . MET C 1 177 ? 33.178 7.050 30.114 1.00 13.79 177 MET C N 1
ATOM 4941 C CA . MET C 1 177 ? 33.422 8.486 29.978 1.00 13.88 177 MET C CA 1
ATOM 4942 C C . MET C 1 177 ? 33.057 8.977 28.586 1.00 13.76 177 MET C C 1
ATOM 4943 O O . MET C 1 177 ? 32.461 10.032 28.440 1.00 13.63 177 MET C O 1
ATOM 4948 N N . ASP C 1 178 ? 33.409 8.189 27.575 1.00 14.60 178 ASP C N 1
ATOM 4949 C CA . ASP C 1 178 ? 33.098 8.518 26.190 1.00 15.10 178 ASP C CA 1
ATOM 4950 C C . ASP C 1 178 ? 31.584 8.641 26.045 1.00 14.89 178 ASP C C 1
ATOM 4951 O O . ASP C 1 178 ? 31.082 9.684 25.633 1.00 15.19 178 ASP C O 1
ATOM 4956 N N . LEU C 1 179 ? 30.852 7.594 26.421 1.00 14.73 179 LEU C N 1
ATOM 4957 C CA . LEU C 1 179 ? 29.389 7.622 26.305 1.00 14.74 179 LEU C CA 1
ATOM 4958 C C . LEU C 1 179 ? 28.740 8.779 27.063 1.00 14.36 179 LEU C C 1
ATOM 4959 O O . LEU C 1 179 ? 27.884 9.491 26.516 1.00 13.86 179 LEU C O 1
ATOM 4964 N N . ILE C 1 180 ? 29.151 8.963 28.318 1.00 14.07 180 ILE C N 1
ATOM 4965 C CA . ILE C 1 180 ? 28.486 9.900 29.224 1.00 13.86 180 ILE C CA 1
ATOM 4966 C C . ILE C 1 180 ? 28.822 11.354 28.885 1.00 14.15 180 ILE C C 1
ATOM 4967 O O . ILE C 1 180 ? 27.958 12.217 29.001 1.00 13.75 180 ILE C O 1
ATOM 4972 N N . LEU C 1 181 ? 30.048 11.620 28.431 1.00 14.05 181 LEU C N 1
ATOM 4973 C CA . LEU C 1 181 ? 30.453 12.992 28.099 1.00 14.34 181 LEU C CA 1
ATOM 4974 C C . LEU C 1 181 ? 30.076 13.426 26.681 1.00 14.45 181 LEU C C 1
ATOM 4975 O O . LEU C 1 181 ? 29.914 14.622 26.451 1.00 14.50 181 LEU C O 1
ATOM 4980 N N . THR C 1 182 ? 29.948 12.480 25.743 1.00 14.82 182 THR C N 1
ATOM 4981 C CA . THR C 1 182 ? 29.557 12.811 24.362 1.00 15.28 182 THR C CA 1
ATOM 4982 C C . THR C 1 182 ? 28.102 12.504 24.021 1.00 16.04 182 THR C C 1
ATOM 4983 O O . THR C 1 182 ? 27.557 13.087 23.082 1.00 15.70 182 THR C O 1
ATOM 4987 N N . GLY C 1 183 ? 27.480 11.585 24.759 1.00 16.67 183 GLY C N 1
ATOM 4988 C CA . GLY C 1 183 ? 26.109 11.169 24.481 1.00 17.21 183 GLY C CA 1
ATOM 4989 C C . GLY C 1 183 ? 25.971 10.211 23.304 1.00 17.91 183 GLY C C 1
ATOM 4990 O O . GLY C 1 183 ? 24.855 9.967 22.827 1.00 18.15 183 GLY C O 1
ATOM 4991 N N . ARG C 1 184 ? 27.086 9.651 22.840 1.00 18.57 184 ARG C N 1
ATOM 4992 C CA . ARG C 1 184 ? 27.059 8.786 21.665 1.00 19.59 184 ARG C CA 1
ATOM 4993 C C . ARG C 1 184 ? 26.391 7.471 22.005 1.00 19.90 184 ARG C C 1
ATOM 4994 O O . ARG C 1 184 ? 26.369 7.048 23.163 1.00 19.69 184 ARG C O 1
ATOM 5002 N N A THR C 1 185 ? 25.809 6.833 20.998 0.50 20.25 185 THR C N 1
ATOM 5003 N N B THR C 1 185 ? 25.870 6.819 20.975 0.50 20.12 185 THR C N 1
ATOM 5004 C CA A THR C 1 185 ? 25.156 5.554 21.208 0.50 20.42 185 THR C CA 1
ATOM 5005 C CA B THR C 1 185 ? 25.163 5.564 21.129 0.50 20.16 185 THR C CA 1
ATOM 5006 C C A THR C 1 185 ? 26.174 4.441 21.044 0.50 20.42 185 THR C C 1
ATOM 5007 C C B THR C 1 185 ? 26.143 4.410 20.964 0.50 20.31 185 THR C C 1
ATOM 5008 O O A THR C 1 185 ? 27.233 4.630 20.439 0.50 20.75 185 THR C O 1
ATOM 5009 O O B THR C 1 185 ? 27.150 4.537 20.264 0.50 20.66 185 THR C O 1
ATOM 5016 N N . MET C 1 186 ? 25.852 3.291 21.618 1.00 20.19 186 MET C N 1
ATOM 5017 C CA . MET C 1 186 ? 26.662 2.093 21.502 1.00 20.53 186 MET C CA 1
ATOM 5018 C C . MET C 1 186 ? 25.730 0.999 20.971 1.00 20.52 186 MET C C 1
ATOM 5019 O O . MET C 1 186 ? 24.656 0.780 21.536 1.00 19.87 186 MET C O 1
ATOM 5024 N N . ASP C 1 187 ? 26.133 0.328 19.890 1.00 20.69 187 ASP C N 1
ATOM 5025 C CA . ASP C 1 187 ? 25.322 -0.740 19.303 1.00 21.22 187 ASP C CA 1
ATOM 5026 C C . ASP C 1 187 ? 25.511 -2.044 20.071 1.00 20.61 187 ASP C C 1
ATOM 5027 O O . ASP C 1 187 ? 26.385 -2.140 20.928 1.00 19.81 187 ASP C O 1
ATOM 5032 N N . ALA C 1 188 ? 24.677 -3.035 19.768 1.00 20.36 188 ALA C N 1
ATOM 5033 C CA . ALA C 1 188 ? 24.654 -4.290 20.521 1.00 20.02 188 ALA C CA 1
ATOM 5034 C C . ALA C 1 188 ? 25.992 -5.036 20.488 1.00 20.15 188 ALA C C 1
ATOM 5035 O O . ALA C 1 188 ? 26.421 -5.579 21.504 1.00 19.36 188 ALA C O 1
ATOM 5037 N N . ALA C 1 189 ? 26.653 -5.048 19.330 1.00 20.08 189 ALA C N 1
ATOM 5038 C CA . ALA C 1 189 ? 27.945 -5.714 19.195 1.00 20.16 189 ALA C CA 1
ATOM 5039 C C . ALA C 1 189 ? 28.987 -5.118 20.138 1.00 19.91 189 ALA C C 1
ATOM 5040 O O . ALA C 1 189 ? 29.700 -5.852 20.828 1.00 19.75 189 ALA C O 1
ATOM 5042 N N . GLU C 1 190 ? 29.081 -3.790 20.164 1.00 19.51 190 GLU C N 1
ATOM 5043 C CA . GLU C 1 190 ? 30.032 -3.122 21.040 1.00 19.15 190 GLU C CA 1
ATOM 5044 C C . GLU C 1 190 ? 29.655 -3.361 22.507 1.00 18.82 190 GLU C C 1
ATOM 5045 O O . GLU C 1 190 ? 30.531 -3.607 23.333 1.00 18.95 190 GLU C O 1
ATOM 5051 N N . ALA C 1 191 ? 28.358 -3.315 22.815 1.00 18.42 191 ALA C N 1
ATOM 5052 C CA . ALA C 1 191 ? 27.879 -3.536 24.176 1.00 17.86 191 ALA C CA 1
ATOM 5053 C C . ALA C 1 191 ? 28.249 -4.919 24.673 1.00 17.97 191 ALA C C 1
ATOM 5054 O O . ALA C 1 191 ? 28.684 -5.068 25.811 1.00 17.75 191 ALA C O 1
ATOM 5056 N N . GLU C 1 192 ? 28.109 -5.923 23.810 1.00 17.82 192 GLU C N 1
ATOM 5057 C CA . GLU C 1 192 ? 28.419 -7.296 24.183 1.00 18.06 192 GLU C CA 1
ATOM 5058 C C . GLU C 1 192 ? 29.922 -7.531 24.382 1.00 18.23 192 GLU C C 1
ATOM 5059 O O . GLU C 1 192 ? 30.318 -8.228 25.316 1.00 17.72 192 GLU C O 1
ATOM 5065 N N . ARG C 1 193 ? 30.775 -6.964 23.534 1.00 18.45 193 ARG C N 1
ATOM 5066 C CA . ARG C 1 193 ? 32.212 -7.170 23.731 1.00 18.65 193 ARG C CA 1
ATOM 5067 C C . ARG C 1 193 ? 32.787 -6.264 24.821 1.00 18.31 193 ARG C C 1
ATOM 5068 O O . ARG C 1 193 ? 33.922 -6.455 25.239 1.00 18.44 193 ARG C O 1
ATOM 5076 N N . SER C 1 194 ? 32.003 -5.293 25.285 1.00 17.52 194 SER C N 1
ATOM 5077 C CA . SER C 1 194 ? 32.465 -4.348 26.297 1.00 17.71 194 SER C CA 1
ATOM 5078 C C . SER C 1 194 ? 32.050 -4.690 27.727 1.00 17.24 194 SER C C 1
ATOM 5079 O O . SER C 1 194 ? 32.616 -4.139 28.658 1.00 17.96 194 SER C O 1
ATOM 5082 N N . GLY C 1 195 ? 31.088 -5.592 27.908 1.00 16.83 195 GLY C N 1
ATOM 5083 C CA . GLY C 1 195 ? 30.694 -6.035 29.254 1.00 16.52 195 GLY C CA 1
ATOM 5084 C C . GLY C 1 195 ? 29.269 -5.714 29.676 1.00 16.09 195 GLY C C 1
ATOM 5085 O O . GLY C 1 195 ? 28.828 -6.140 30.740 1.00 16.41 195 GLY C O 1
ATOM 5086 N N . LEU C 1 196 ? 28.540 -4.982 28.845 1.00 15.62 196 LEU C N 1
ATOM 5087 C CA . LEU C 1 196 ? 27.216 -4.497 29.222 1.00 15.59 196 LEU C CA 1
ATOM 5088 C C . LEU C 1 196 ? 26.095 -5.535 29.085 1.00 15.85 196 LEU C C 1
ATOM 5089 O O . LEU C 1 196 ? 25.120 -5.494 29.835 1.00 15.03 196 LEU C O 1
ATOM 5094 N N A VAL C 1 197 ? 26.209 -6.448 28.127 0.50 15.98 197 VAL C N 1
ATOM 5095 N N B VAL C 1 197 ? 26.268 -6.475 28.152 0.50 15.85 197 VAL C N 1
ATOM 5096 C CA A VAL C 1 197 ? 25.119 -7.385 27.880 0.50 16.46 197 VAL C CA 1
ATOM 5097 C CA B VAL C 1 197 ? 25.211 -7.397 27.720 0.50 16.25 197 VAL C CA 1
ATOM 5098 C C A VAL C 1 197 ? 25.564 -8.835 27.995 0.50 16.54 197 VAL C C 1
ATOM 5099 C C B VAL C 1 197 ? 25.590 -8.859 27.980 0.50 16.43 197 VAL C C 1
ATOM 5100 O O A VAL C 1 197 ? 26.719 -9.183 27.728 0.50 17.07 197 VAL C O 1
ATOM 5101 O O B VAL C 1 197 ? 26.749 -9.246 27.795 0.50 16.92 197 VAL C O 1
ATOM 5108 N N . SER C 1 198 ? 24.619 -9.669 28.410 1.00 16.75 198 SER C N 1
ATOM 5109 C CA . SER C 1 198 ? 24.850 -11.097 28.624 1.00 16.81 198 SER C CA 1
ATOM 5110 C C . SER C 1 198 ? 24.976 -11.832 27.291 1.00 17.45 198 SER C C 1
ATOM 5111 O O . SER C 1 198 ? 25.918 -12.602 27.087 1.00 17.60 198 SER C O 1
ATOM 5114 N N . ARG C 1 199 ? 24.000 -11.606 26.412 1.00 18.17 199 ARG C N 1
ATOM 5115 C CA . ARG C 1 199 ? 23.920 -12.264 25.106 1.00 18.96 199 ARG C CA 1
ATOM 5116 C C . ARG C 1 199 ? 23.258 -11.334 24.108 1.00 18.89 199 ARG C C 1
ATOM 5117 O O . ARG C 1 199 ? 22.369 -10.545 24.470 1.00 18.60 199 ARG C O 1
ATOM 5125 N N . VAL C 1 200 ? 23.664 -11.442 22.844 1.00 19.07 200 VAL C N 1
ATOM 5126 C CA . VAL C 1 200 ? 22.944 -10.798 21.753 1.00 19.30 200 VAL C CA 1
ATOM 5127 C C . VAL C 1 200 ? 22.248 -11.861 20.909 1.00 20.03 200 VAL C C 1
ATOM 5128 O O . VAL C 1 200 ? 22.846 -12.883 20.577 1.00 20.43 200 VAL C O 1
ATOM 5132 N N . VAL C 1 201 ? 20.982 -11.617 20.584 1.00 20.60 201 VAL C N 1
ATOM 5133 C CA . VAL C 1 201 ? 20.200 -12.514 19.737 1.00 21.17 201 VAL C CA 1
ATOM 5134 C C . VAL C 1 201 ? 19.523 -11.730 18.614 1.00 21.92 201 VAL C C 1
ATOM 5135 O O . VAL C 1 201 ? 19.359 -10.509 18.709 1.00 21.49 201 VAL C O 1
ATOM 5139 N N . PRO C 1 202 ? 19.137 -12.426 17.530 1.00 22.73 202 PRO C N 1
ATOM 5140 C CA . PRO C 1 202 ? 18.368 -11.745 16.493 1.00 23.16 202 PRO C CA 1
ATOM 5141 C C . PRO C 1 202 ? 17.097 -11.112 17.050 1.00 23.41 202 PRO C C 1
ATOM 5142 O O . PRO C 1 202 ? 16.455 -11.692 17.922 1.00 23.06 202 PRO C O 1
ATOM 5146 N N . ALA C 1 203 ? 16.745 -9.934 16.544 1.00 24.09 203 ALA C N 1
ATOM 5147 C CA . ALA C 1 203 ? 15.596 -9.172 17.042 1.00 24.95 203 ALA C CA 1
ATOM 5148 C C . ALA C 1 203 ? 14.298 -9.974 17.084 1.00 25.78 203 ALA C C 1
ATOM 5149 O O . ALA C 1 203 ? 13.538 -9.865 18.045 1.00 25.86 203 ALA C O 1
ATOM 5151 N N . ASP C 1 204 ? 14.046 -10.784 16.055 1.00 26.85 204 ASP C N 1
ATOM 5152 C CA . ASP C 1 204 ? 12.820 -11.595 16.005 1.00 27.46 204 ASP C CA 1
ATOM 5153 C C . ASP C 1 204 ? 12.779 -12.667 17.099 1.00 27.04 204 ASP C C 1
ATOM 5154 O O . ASP C 1 204 ? 11.704 -13.158 17.444 1.00 27.48 204 ASP C O 1
ATOM 5159 N N . ASP C 1 205 ? 13.942 -13.033 17.634 1.00 26.37 205 ASP C N 1
ATOM 5160 C CA . ASP C 1 205 ? 14.035 -14.102 18.629 1.00 25.99 205 ASP C CA 1
ATOM 5161 C C . ASP C 1 205 ? 14.166 -13.596 20.067 1.00 25.28 205 ASP C C 1
ATOM 5162 O O . ASP C 1 205 ? 14.237 -14.404 20.990 1.00 25.21 205 ASP C O 1
ATOM 5167 N N . LEU C 1 206 ? 14.187 -12.278 20.260 1.00 24.30 206 LEU C N 1
ATOM 5168 C CA . LEU C 1 206 ? 14.478 -11.696 21.577 1.00 23.58 206 LEU C CA 1
ATOM 5169 C C . LEU C 1 206 ? 13.544 -12.215 22.666 1.00 23.39 206 LEU C C 1
ATOM 5170 O O . LEU C 1 206 ? 14.003 -12.741 23.677 1.00 22.91 206 LEU C O 1
ATOM 5175 N N . LEU C 1 207 ? 12.242 -12.066 22.463 1.00 23.62 207 LEU C N 1
ATOM 5176 C CA . LEU C 1 207 ? 11.276 -12.468 23.488 1.00 23.81 207 LEU C CA 1
ATOM 5177 C C . LEU C 1 207 ? 11.267 -13.973 23.732 1.00 23.64 207 LEU C C 1
ATOM 5178 O O . LEU C 1 207 ? 11.087 -14.411 24.871 1.00 23.57 207 LEU C O 1
ATOM 5183 N N A THR C 1 208 ? 11.463 -14.750 22.667 0.50 23.51 208 THR C N 1
ATOM 5184 N N B THR C 1 208 ? 11.473 -14.766 22.683 0.50 23.56 208 THR C N 1
ATOM 5185 C CA A THR C 1 208 ? 11.588 -16.204 22.766 0.50 23.32 208 THR C CA 1
ATOM 5186 C CA B THR C 1 208 ? 11.550 -16.218 22.840 0.50 23.41 208 THR C CA 1
ATOM 5187 C C A THR C 1 208 ? 12.814 -16.593 23.589 0.50 23.26 208 THR C C 1
ATOM 5188 C C B THR C 1 208 ? 12.832 -16.634 23.574 0.50 23.32 208 THR C C 1
ATOM 5189 O O A THR C 1 208 ? 12.732 -17.429 24.491 0.50 23.23 208 THR C O 1
ATOM 5190 O O B THR C 1 208 ? 12.803 -17.534 24.414 0.50 23.32 208 THR C O 1
ATOM 5197 N N . GLU C 1 209 ? 13.945 -15.963 23.284 1.00 23.14 209 GLU C N 1
ATOM 5198 C CA . GLU C 1 209 ? 15.201 -16.236 23.984 1.00 23.08 209 GLU C CA 1
ATOM 5199 C C . GLU C 1 209 ? 15.130 -15.799 25.452 1.00 22.43 209 GLU C C 1
ATOM 5200 O O . GLU C 1 209 ? 15.554 -16.534 26.345 1.00 21.10 209 GLU C O 1
ATOM 5206 N N . ALA C 1 210 ? 14.567 -14.619 25.696 1.00 21.85 210 ALA C N 1
ATOM 5207 C CA . ALA C 1 210 ? 14.408 -14.116 27.064 1.00 22.01 210 ALA C CA 1
ATOM 5208 C C . ALA C 1 210 ? 13.527 -15.041 27.899 1.00 22.03 210 ALA C C 1
ATOM 5209 O O . ALA C 1 210 ? 13.858 -15.344 29.035 1.00 21.72 210 ALA C O 1
ATOM 5211 N N . ARG C 1 211 ? 12.417 -15.503 27.324 1.00 22.14 211 ARG C N 1
ATOM 5212 C CA . ARG C 1 211 ? 11.513 -16.413 28.021 1.00 22.48 211 ARG C CA 1
ATOM 5213 C C . ARG C 1 211 ? 12.154 -17.773 28.268 1.00 22.09 211 ARG C C 1
ATOM 5214 O O . ARG C 1 211 ? 11.914 -18.382 29.309 1.00 21.81 211 ARG C O 1
ATOM 5222 N N . ALA C 1 212 ? 12.974 -18.241 27.327 1.00 21.71 212 ALA C N 1
ATOM 5223 C CA . ALA C 1 212 ? 13.699 -19.500 27.503 1.00 21.68 212 ALA C CA 1
ATOM 5224 C C . ALA C 1 212 ? 14.710 -19.393 28.652 1.00 21.21 212 ALA C C 1
ATOM 5225 O O . ALA C 1 212 ? 14.820 -20.299 29.475 1.00 20.72 212 ALA C O 1
ATOM 5227 N N . THR C 1 213 ? 15.439 -18.279 28.696 1.00 20.75 213 THR C N 1
ATOM 5228 C CA . THR C 1 213 ? 16.389 -18.023 29.779 1.00 20.71 213 THR C CA 1
ATOM 5229 C C . THR C 1 213 ? 15.670 -17.893 31.123 1.00 20.21 213 THR C C 1
ATOM 5230 O O . THR C 1 213 ? 16.099 -18.484 32.111 1.00 19.85 213 THR C O 1
ATOM 5234 N N . ALA C 1 214 ? 14.573 -17.135 31.147 1.00 19.98 214 ALA C N 1
ATOM 5235 C CA . ALA C 1 214 ? 13.777 -16.959 32.365 1.00 20.12 214 ALA C CA 1
ATOM 5236 C C . ALA C 1 214 ? 13.194 -18.278 32.860 1.00 20.14 214 ALA C C 1
ATOM 5237 O O . ALA C 1 214 ? 13.195 -18.556 34.059 1.00 19.98 214 ALA C O 1
ATOM 5239 N N . THR C 1 215 ? 12.707 -19.096 31.930 1.00 20.39 215 THR C N 1
ATOM 5240 C CA . THR C 1 215 ? 12.199 -20.415 32.270 1.00 20.26 215 THR C CA 1
ATOM 5241 C C . THR C 1 215 ? 13.294 -21.266 32.916 1.00 19.87 215 THR C C 1
ATOM 5242 O O . THR C 1 215 ? 13.071 -21.867 33.964 1.00 20.18 215 THR C O 1
ATOM 5246 N N . THR C 1 216 ? 14.474 -21.297 32.300 1.00 19.53 216 THR C N 1
ATOM 5247 C CA . THR C 1 216 ? 15.616 -22.025 32.847 1.00 19.38 216 THR C CA 1
ATOM 5248 C C . THR C 1 216 ? 15.926 -21.577 34.275 1.00 19.22 216 THR C C 1
ATOM 5249 O O . THR C 1 216 ? 16.069 -22.401 35.174 1.00 18.74 216 THR C O 1
ATOM 5253 N N . ILE C 1 217 ? 16.005 -20.267 34.485 1.00 18.57 217 ILE C N 1
ATOM 5254 C CA . ILE C 1 217 ? 16.302 -19.736 35.814 1.00 18.65 217 ILE C CA 1
ATOM 5255 C C . ILE C 1 217 ? 15.168 -20.035 36.808 1.00 18.72 217 ILE C C 1
ATOM 5256 O O . ILE C 1 217 ? 15.427 -20.399 37.954 1.00 18.74 217 ILE C O 1
ATOM 5261 N N . SER C 1 218 ? 13.920 -19.909 36.364 1.00 19.29 218 SER C N 1
ATOM 5262 C CA . SER C 1 218 ? 12.762 -20.138 37.238 1.00 19.80 218 SER C CA 1
ATOM 5263 C C . SER C 1 218 ? 12.591 -21.600 37.651 1.00 20.74 218 SER C C 1
ATOM 5264 O O . SER C 1 218 ? 11.857 -21.886 38.598 1.00 21.13 218 SER C O 1
ATOM 5267 N N . GLN C 1 219 ? 13.246 -22.516 36.939 1.00 21.47 219 GLN C N 1
ATOM 5268 C CA . GLN C 1 219 ? 13.148 -23.944 37.239 1.00 22.34 219 GLN C CA 1
ATOM 5269 C C . GLN C 1 219 ? 14.282 -24.403 38.159 1.00 22.08 219 GLN C C 1
ATOM 5270 O O . GLN C 1 219 ? 14.271 -25.539 38.656 1.00 22.35 219 GLN C O 1
ATOM 5276 N N . MET C 1 220 ? 15.255 -23.520 38.398 1.00 21.40 220 MET C N 1
ATOM 5277 C CA . MET C 1 220 ? 16.266 -23.748 39.427 1.00 21.02 220 MET C CA 1
ATOM 5278 C C . MET C 1 220 ? 15.629 -23.618 40.797 1.00 20.71 220 MET C C 1
ATOM 5279 O O . MET C 1 220 ? 14.547 -23.036 40.943 1.00 20.54 220 MET C O 1
ATOM 5284 N N . SER C 1 221 ? 16.295 -24.173 41.806 1.00 19.97 221 SER C N 1
ATOM 5285 C CA . SER C 1 221 ? 15.935 -23.908 43.191 1.00 19.72 221 SER C CA 1
ATOM 5286 C C . SER C 1 221 ? 15.820 -22.405 43.412 1.00 19.27 221 SER C C 1
ATOM 5287 O O . SER C 1 221 ? 16.752 -21.671 43.105 1.00 18.83 221 SER C O 1
ATOM 5290 N N . ALA C 1 222 ? 14.695 -21.957 43.956 1.00 18.42 222 ALA C N 1
ATOM 5291 C CA . ALA C 1 222 ? 14.502 -20.533 44.209 1.00 18.66 222 ALA C CA 1
ATOM 5292 C C . ALA C 1 222 ? 15.484 -20.027 45.262 1.00 18.25 222 ALA C C 1
ATOM 5293 O O . ALA C 1 222 ? 15.947 -18.890 45.172 1.00 18.25 222 ALA C O 1
ATOM 5295 N N A SER C 1 223 ? 15.785 -20.870 46.253 0.50 17.90 223 SER C N 1
ATOM 5296 N N B SER C 1 223 ? 15.793 -20.865 46.249 0.50 17.90 223 SER C N 1
ATOM 5297 C CA A SER C 1 223 ? 16.745 -20.538 47.306 0.50 17.83 223 SER C CA 1
ATOM 5298 C CA B SER C 1 223 ? 16.739 -20.505 47.298 0.50 17.83 223 SER C CA 1
ATOM 5299 C C A SER C 1 223 ? 18.146 -20.398 46.725 0.50 17.40 223 SER C C 1
ATOM 5300 C C B SER C 1 223 ? 18.155 -20.399 46.733 0.50 17.40 223 SER C C 1
ATOM 5301 O O A SER C 1 223 ? 18.820 -19.399 46.958 0.50 17.04 223 SER C O 1
ATOM 5302 O O B SER C 1 223 ? 18.851 -19.423 46.991 0.50 17.07 223 SER C O 1
ATOM 5307 N N . ALA C 1 224 ? 18.566 -21.390 45.945 1.00 16.91 224 ALA C N 1
ATOM 5308 C CA . ALA C 1 224 ? 19.891 -21.367 45.324 1.00 16.66 224 ALA C CA 1
ATOM 5309 C C . ALA C 1 224 ? 20.046 -20.161 44.391 1.00 15.84 224 ALA C C 1
ATOM 5310 O O . ALA C 1 224 ? 21.062 -19.475 44.441 1.00 15.92 224 ALA C O 1
ATOM 5312 N N . ALA C 1 225 ? 19.030 -19.883 43.577 1.00 15.25 225 ALA C N 1
ATOM 5313 C CA . ALA C 1 225 ? 19.111 -18.760 42.638 1.00 14.71 225 ALA C CA 1
ATOM 5314 C C . ALA C 1 225 ? 19.167 -17.420 43.384 1.00 14.36 225 ALA C C 1
ATOM 5315 O O . ALA C 1 225 ? 19.916 -16.513 42.983 1.00 14.29 225 ALA C O 1
ATOM 5317 N N . ARG C 1 226 ? 18.394 -17.292 44.462 1.00 13.92 226 ARG C N 1
ATOM 5318 C CA . ARG C 1 226 ? 18.431 -16.065 45.276 1.00 14.11 226 ARG C CA 1
ATOM 5319 C C . ARG C 1 226 ? 19.806 -15.856 45.906 1.00 13.98 226 ARG C C 1
ATOM 5320 O O . ARG C 1 226 ? 20.333 -14.741 45.915 1.00 13.69 226 ARG C O 1
ATOM 5328 N N . MET C 1 227 ? 20.377 -16.933 46.436 1.00 13.96 227 MET C N 1
ATOM 5329 C CA . MET C 1 227 ? 21.703 -16.873 47.044 1.00 14.14 227 MET C CA 1
ATOM 5330 C C . MET C 1 227 ? 22.777 -16.537 46.011 1.00 13.84 227 MET C C 1
ATOM 5331 O O . MET C 1 227 ? 23.663 -15.722 46.280 1.00 13.99 227 MET C O 1
ATOM 5336 N N . ALA C 1 228 ? 22.701 -17.160 44.834 1.00 13.46 228 ALA C N 1
ATOM 5337 C CA . ALA C 1 228 ? 23.702 -16.932 43.788 1.00 13.15 228 ALA C CA 1
ATOM 5338 C C . ALA C 1 228 ? 23.685 -15.468 43.348 1.00 13.06 228 ALA C C 1
ATOM 5339 O O . ALA C 1 228 ? 24.728 -14.831 43.230 1.00 13.29 228 ALA C O 1
ATOM 5341 N N . LYS C 1 229 ? 22.491 -14.938 43.132 1.00 13.24 229 LYS C N 1
ATOM 5342 C CA . LYS C 1 229 ? 22.325 -13.534 42.754 1.00 13.47 229 LYS C CA 1
ATOM 5343 C C . LYS C 1 229 ? 22.867 -12.590 43.830 1.00 13.16 229 LYS C C 1
ATOM 5344 O O . LYS C 1 229 ? 23.564 -11.604 43.542 1.00 12.68 229 LYS C O 1
ATOM 5350 N N . GLU C 1 230 ? 22.532 -12.884 45.078 1.00 13.24 230 GLU C N 1
ATOM 5351 C CA . GLU C 1 230 ? 22.973 -12.059 46.197 1.00 13.49 230 GLU C CA 1
ATOM 5352 C C . GLU C 1 230 ? 24.498 -12.064 46.294 1.00 12.86 230 GLU C C 1
ATOM 5353 O O . GLU C 1 230 ? 25.111 -11.034 46.524 1.00 13.46 230 GLU C O 1
ATOM 5359 N N . ALA C 1 231 ? 25.099 -13.227 46.105 1.00 12.72 231 ALA C N 1
ATOM 5360 C CA . ALA C 1 231 ? 26.562 -13.365 46.127 1.00 12.28 231 ALA C CA 1
ATOM 5361 C C . ALA C 1 231 ? 27.231 -12.556 45.007 1.00 11.85 231 ALA C C 1
ATOM 5362 O O . ALA C 1 231 ? 28.200 -11.843 45.249 1.00 11.64 231 ALA C O 1
ATOM 5364 N N . VAL C 1 232 ? 26.698 -12.655 43.787 1.00 11.74 232 VAL C N 1
ATOM 5365 C CA . VAL C 1 232 ? 27.226 -11.883 42.659 1.00 11.70 232 VAL C CA 1
ATOM 5366 C C . VAL C 1 232 ? 27.162 -10.383 42.952 1.00 11.92 232 VAL C C 1
ATOM 5367 O O . VAL C 1 232 ? 28.119 -9.651 42.698 1.00 12.17 232 VAL C O 1
ATOM 5371 N N . ASN C 1 233 ? 26.040 -9.935 43.506 1.00 12.12 233 ASN C N 1
ATOM 5372 C CA . ASN C 1 233 ? 25.866 -8.527 43.843 1.00 12.15 233 ASN C CA 1
ATOM 5373 C C . ASN C 1 233 ? 26.889 -8.006 44.871 1.00 11.75 233 ASN C C 1
ATOM 5374 O O . ASN C 1 233 ? 27.230 -6.826 44.851 1.00 11.09 233 ASN C O 1
ATOM 5379 N N . ARG C 1 234 ? 27.400 -8.874 45.744 1.00 11.41 234 ARG C N 1
ATOM 5380 C CA . ARG C 1 234 ? 28.419 -8.460 46.720 1.00 11.82 234 ARG C CA 1
ATOM 5381 C C . ARG C 1 234 ? 29.724 -8.052 46.049 1.00 12.06 234 ARG C C 1
ATOM 5382 O O . ARG C 1 234 ? 30.521 -7.317 46.642 1.00 12.30 234 ARG C O 1
ATOM 5390 N N . ALA C 1 235 ? 29.961 -8.549 44.835 1.00 12.01 235 ALA C N 1
ATOM 5391 C CA . ALA C 1 235 ? 31.198 -8.228 44.107 1.00 11.91 235 ALA C CA 1
ATOM 5392 C C . ALA C 1 235 ? 31.399 -6.728 43.862 1.00 11.93 235 ALA C C 1
ATOM 5393 O O . ALA C 1 235 ? 32.522 -6.304 43.584 1.00 12.10 235 ALA C O 1
ATOM 5395 N N . PHE C 1 236 ? 30.335 -5.930 43.996 1.00 11.86 236 PHE C N 1
ATOM 5396 C CA . PHE C 1 236 ? 30.407 -4.486 43.798 1.00 11.67 236 PHE C CA 1
ATOM 5397 C C . PHE C 1 236 ? 30.345 -3.678 45.096 1.00 11.41 236 PHE C C 1
ATOM 5398 O O . PHE C 1 236 ? 30.349 -2.451 45.047 1.00 11.38 236 PHE C O 1
ATOM 5406 N N . GLU C 1 237 ? 30.316 -4.353 46.245 1.00 11.70 237 GLU C N 1
ATOM 5407 C CA . GLU C 1 237 ? 30.024 -3.671 47.516 1.00 11.71 237 GLU C CA 1
ATOM 5408 C C . GLU C 1 237 ? 31.130 -3.711 48.556 1.00 11.79 237 GLU C C 1
ATOM 5409 O O . GLU C 1 237 ? 31.053 -3.006 49.570 1.00 11.89 237 GLU C O 1
ATOM 5415 N N . SER C 1 238 ? 32.166 -4.504 48.314 1.00 12.04 238 SER C N 1
ATOM 5416 C CA . SER C 1 238 ? 33.245 -4.627 49.279 1.00 11.88 238 SER C CA 1
ATOM 5417 C C . SER C 1 238 ? 34.527 -5.130 48.624 1.00 12.02 238 SER C C 1
ATOM 5418 O O . SER C 1 238 ? 34.569 -5.421 47.421 1.00 11.52 238 SER C O 1
ATOM 5421 N N . SER C 1 239 ? 35.576 -5.238 49.428 1.00 11.67 239 SER C N 1
ATOM 5422 C CA . SER C 1 239 ? 36.819 -5.815 48.957 1.00 11.42 239 SER C CA 1
ATOM 5423 C C . SER C 1 239 ? 36.605 -7.267 48.530 1.00 11.06 239 SER C C 1
ATOM 5424 O O . SER C 1 239 ? 35.708 -7.950 49.011 1.00 10.93 239 SER C O 1
ATOM 5427 N N . LEU C 1 240 ? 37.448 -7.745 47.631 1.00 10.77 240 LEU C N 1
ATOM 5428 C CA . LEU C 1 240 ? 37.398 -9.148 47.227 1.00 10.98 240 LEU C CA 1
ATOM 5429 C C . LEU C 1 240 ? 37.467 -10.082 48.448 1.00 11.03 240 LEU C C 1
ATOM 5430 O O . LEU C 1 240 ? 36.726 -11.068 48.525 1.00 11.24 240 LEU C O 1
ATOM 5435 N N A SER C 1 241 ? 38.334 -9.760 49.403 0.50 11.10 241 SER C N 1
ATOM 5436 N N B SER C 1 241 ? 38.343 -9.761 49.399 0.50 11.38 241 SER C N 1
ATOM 5437 C CA A SER C 1 241 ? 38.508 -10.593 50.590 0.50 11.23 241 SER C CA 1
ATOM 5438 C CA B SER C 1 241 ? 38.516 -10.570 50.607 0.50 11.78 241 SER C CA 1
ATOM 5439 C C A SER C 1 241 ? 37.195 -10.782 51.349 0.50 11.20 241 SER C C 1
ATOM 5440 C C B SER C 1 241 ? 37.192 -10.781 51.336 0.50 11.48 241 SER C C 1
ATOM 5441 O O A SER C 1 241 ? 36.860 -11.894 51.776 0.50 11.17 241 SER C O 1
ATOM 5442 O O B SER C 1 241 ? 36.845 -11.904 51.718 0.50 11.46 241 SER C O 1
ATOM 5447 N N . GLU C 1 242 ? 36.456 -9.691 51.514 1.00 11.17 242 GLU C N 1
ATOM 5448 C CA . GLU C 1 242 ? 35.154 -9.737 52.177 1.00 11.29 242 GLU C CA 1
ATOM 5449 C C . GLU C 1 242 ? 34.083 -10.444 51.354 1.00 11.17 242 GLU C C 1
ATOM 5450 O O . GLU C 1 242 ? 33.296 -11.224 51.907 1.00 11.23 242 GLU C O 1
ATOM 5456 N N . GLY C 1 243 ? 34.070 -10.215 50.040 1.00 11.03 243 GLY C N 1
ATOM 5457 C CA . GLY C 1 243 ? 33.151 -10.913 49.135 1.00 10.93 243 GLY C CA 1
ATOM 5458 C C . GLY C 1 243 ? 33.336 -12.420 49.162 1.00 11.33 243 GLY C C 1
ATOM 5459 O O . GLY C 1 243 ? 32.361 -13.172 49.162 1.00 11.10 243 GLY C O 1
ATOM 5460 N N . LEU C 1 244 ? 34.597 -12.856 49.185 1.00 11.33 244 LEU C N 1
ATOM 5461 C CA . LEU C 1 244 ? 34.922 -14.280 49.256 1.00 11.62 244 LEU C CA 1
ATOM 5462 C C . LEU C 1 244 ? 34.410 -14.920 50.544 1.00 11.80 244 LEU C C 1
ATOM 5463 O O . LEU C 1 244 ? 33.876 -16.028 50.506 1.00 11.42 244 LEU C O 1
ATOM 5468 N N . LEU C 1 245 ? 34.581 -14.234 51.673 1.00 11.80 245 LEU C N 1
ATOM 5469 C CA . LEU C 1 245 ? 34.053 -14.733 52.947 1.00 12.53 245 LEU C CA 1
ATOM 5470 C C . LEU C 1 245 ? 32.520 -14.808 52.926 1.00 12.48 245 LEU C C 1
ATOM 5471 O O . LEU C 1 245 ? 31.944 -15.806 53.348 1.00 12.69 245 LEU C O 1
ATOM 5476 N N . TYR C 1 246 ? 31.877 -13.765 52.418 1.00 12.58 246 TYR C N 1
ATOM 5477 C CA . TYR C 1 246 ? 30.420 -13.735 52.307 1.00 12.61 246 TYR C CA 1
ATOM 5478 C C . TYR C 1 246 ? 29.893 -14.904 51.484 1.00 12.72 246 TYR C C 1
ATOM 5479 O O . TYR C 1 246 ? 28.970 -15.626 51.903 1.00 12.78 246 TYR C O 1
ATOM 5488 N N . GLU C 1 247 ? 30.476 -15.091 50.303 1.00 12.76 247 GLU C N 1
ATOM 5489 C CA . GLU C 1 247 ? 30.067 -16.179 49.420 1.00 12.99 247 GLU C CA 1
ATOM 5490 C C . GLU C 1 247 ? 30.236 -17.528 50.116 1.00 12.94 247 GLU C C 1
ATOM 5491 O O . GLU C 1 247 ? 29.336 -18.377 50.068 1.00 12.97 247 GLU C O 1
ATOM 5497 N N . ARG C 1 248 ? 31.384 -17.729 50.755 1.00 13.27 248 ARG C N 1
ATOM 5498 C CA . ARG C 1 248 ? 31.660 -19.022 51.370 1.00 14.07 248 ARG C CA 1
ATOM 5499 C C . ARG C 1 248 ? 30.654 -19.314 52.484 1.00 13.52 248 ARG C C 1
ATOM 5500 O O . ARG C 1 248 ? 30.175 -20.438 52.617 1.00 12.63 248 ARG C O 1
ATOM 5508 N N . ARG C 1 249 ? 30.321 -18.299 53.267 1.00 13.54 249 ARG C N 1
ATOM 5509 C CA . ARG C 1 249 ? 29.356 -18.492 54.354 1.00 13.81 249 ARG C CA 1
ATOM 5510 C C . ARG C 1 249 ? 27.955 -18.740 53.819 1.00 13.97 249 ARG C C 1
ATOM 5511 O O . ARG C 1 249 ? 27.228 -19.567 54.361 1.00 14.66 249 ARG C O 1
ATOM 5519 N N . LEU C 1 250 ? 27.579 -18.053 52.744 1.00 13.93 250 LEU C N 1
ATOM 5520 C CA . LEU C 1 250 ? 26.271 -18.275 52.130 1.00 14.18 250 LEU C CA 1
ATOM 5521 C C . LEU C 1 250 ? 26.216 -19.694 51.537 1.00 13.91 250 LEU C C 1
ATOM 5522 O O . LEU C 1 250 ? 25.206 -20.401 51.664 1.00 13.62 250 LEU C O 1
ATOM 5527 N N . PHE C 1 251 ? 27.324 -20.106 50.927 1.00 13.52 251 PHE C N 1
ATOM 5528 C CA . PHE C 1 251 ? 27.486 -21.468 50.443 1.00 13.87 251 PHE C CA 1
ATOM 5529 C C . PHE C 1 251 ? 27.309 -22.476 51.591 1.00 13.58 251 PHE C C 1
ATOM 5530 O O . PHE C 1 251 ? 26.575 -23.446 51.453 1.00 14.30 251 PHE C O 1
ATOM 5538 N N . HIS C 1 252 ? 27.946 -22.238 52.733 1.00 13.30 252 HIS C N 1
ATOM 5539 C CA . HIS C 1 252 ? 27.743 -23.127 53.883 1.00 13.37 252 HIS C CA 1
ATOM 5540 C C . HIS C 1 252 ? 26.277 -23.218 54.300 1.00 13.58 252 HIS C C 1
ATOM 5541 O O . HIS C 1 252 ? 25.785 -24.318 54.587 1.00 13.57 252 HIS C O 1
ATOM 5548 N N A SER C 1 253 ? 25.591 -22.072 54.326 0.50 13.62 253 SER C N 1
ATOM 5549 N N B SER C 1 253 ? 25.573 -22.086 54.315 0.50 13.51 253 SER C N 1
ATOM 5550 C CA A SER C 1 253 ? 24.163 -22.020 54.647 0.50 13.79 253 SER C CA 1
ATOM 5551 C CA B SER C 1 253 ? 24.159 -22.076 54.698 0.50 13.57 253 SER C CA 1
ATOM 5552 C C A SER C 1 253 ? 23.330 -22.884 53.712 0.50 13.95 253 SER C C 1
ATOM 5553 C C B SER C 1 253 ? 23.253 -22.787 53.682 0.50 13.88 253 SER C C 1
ATOM 5554 O O A SER C 1 253 ? 22.376 -23.530 54.149 0.50 13.58 253 SER C O 1
ATOM 5555 O O B SER C 1 253 ? 22.160 -23.225 54.034 0.50 13.58 253 SER C O 1
ATOM 5560 N N . ALA C 1 254 ? 23.700 -22.902 52.430 1.00 14.13 254 ALA C N 1
ATOM 5561 C CA . ALA C 1 254 ? 22.979 -23.686 51.428 1.00 14.54 254 ALA C CA 1
ATOM 5562 C C . ALA C 1 254 ? 22.816 -25.153 51.859 1.00 15.00 254 ALA C C 1
ATOM 5563 O O . ALA C 1 254 ? 21.830 -25.804 51.495 1.00 15.54 254 ALA C O 1
ATOM 5565 N N . PHE C 1 255 ? 23.756 -25.645 52.662 1.00 15.41 255 PHE C N 1
ATOM 5566 C CA . PHE C 1 255 ? 23.707 -27.022 53.150 1.00 16.08 255 PHE C CA 1
ATOM 5567 C C . PHE C 1 255 ? 22.638 -27.292 54.213 1.00 16.46 255 PHE C C 1
ATOM 5568 O O . PHE C 1 255 ? 22.396 -28.448 54.564 1.00 15.98 255 PHE C O 1
ATOM 5576 N N . ALA C 1 256 ? 21.977 -26.232 54.674 1.00 16.81 256 ALA C N 1
ATOM 5577 C CA . ALA C 1 256 ? 20.766 -26.342 55.489 1.00 17.21 256 ALA C CA 1
ATOM 5578 C C . ALA C 1 256 ? 19.474 -26.404 54.667 1.00 17.96 256 ALA C C 1
ATOM 5579 O O . ALA C 1 256 ? 18.388 -26.495 55.249 1.00 18.57 256 ALA C O 1
ATOM 5581 N N . THR C 1 257 ? 19.565 -26.338 53.334 1.00 18.02 257 THR C N 1
ATOM 5582 C CA . THR C 1 257 ? 18.365 -26.294 52.495 1.00 18.48 257 THR C CA 1
ATOM 5583 C C . THR C 1 257 ? 18.013 -27.666 51.936 1.00 19.11 257 THR C C 1
ATOM 5584 O O . THR C 1 257 ? 18.895 -28.473 51.645 1.00 18.83 257 THR C O 1
ATOM 5588 N N . GLU C 1 258 ? 16.715 -27.914 51.793 1.00 19.95 258 GLU C N 1
ATOM 5589 C CA . GLU C 1 258 ? 16.228 -29.150 51.173 1.00 20.96 258 GLU C CA 1
ATOM 5590 C C . GLU C 1 258 ? 16.704 -29.274 49.717 1.00 20.47 258 GLU C C 1
ATOM 5591 O O . GLU C 1 258 ? 17.028 -30.373 49.252 1.00 20.40 258 GLU C O 1
ATOM 5597 N N . ASP C 1 259 ? 16.762 -28.147 49.007 1.00 20.09 259 ASP C N 1
ATOM 5598 C CA . ASP C 1 259 ? 17.150 -28.152 47.595 1.00 19.70 259 ASP C CA 1
ATOM 5599 C C . ASP C 1 259 ? 18.624 -28.509 47.378 1.00 19.09 259 ASP C C 1
ATOM 5600 O O . ASP C 1 259 ? 18.977 -29.057 46.332 1.00 19.15 259 ASP C O 1
ATOM 5605 N N . GLN C 1 260 ? 19.488 -28.207 48.345 1.00 18.53 260 GLN C N 1
ATOM 5606 C CA . GLN C 1 260 ? 20.882 -28.640 48.243 1.00 18.26 260 GLN C CA 1
ATOM 5607 C C . GLN C 1 260 ? 20.953 -30.162 48.321 1.00 18.67 260 GLN C C 1
ATOM 5608 O O . GLN C 1 260 ? 21.662 -30.794 47.541 1.00 18.14 260 GLN C O 1
ATOM 5614 N N . SER C 1 261 ? 20.205 -30.737 49.255 1.00 19.21 261 SER C N 1
ATOM 5615 C CA . SER C 1 261 ? 20.171 -32.193 49.422 1.00 19.88 261 SER C CA 1
ATOM 5616 C C . SER C 1 261 ? 19.602 -32.891 48.180 1.00 19.80 261 SER C C 1
ATOM 5617 O O . SER C 1 261 ? 20.184 -33.864 47.675 1.00 20.30 261 SER C O 1
ATOM 5620 N N . GLU C 1 262 ? 18.458 -32.404 47.714 1.00 20.42 262 GLU C N 1
ATOM 5621 C CA . GLU C 1 262 ? 17.771 -32.963 46.542 1.00 20.27 262 GLU C CA 1
ATOM 5622 C C . GLU C 1 262 ? 18.560 -32.759 45.250 1.00 20.36 262 GLU C C 1
ATOM 5623 O O . GLU C 1 262 ? 18.682 -33.681 44.443 1.00 19.82 262 GLU C O 1
ATOM 5629 N N . GLY C 1 263 ? 19.107 -31.558 45.058 1.00 20.04 263 GLY C N 1
ATOM 5630 C CA . GLY C 1 263 ? 19.916 -31.273 43.881 1.00 19.69 263 GLY C CA 1
ATOM 5631 C C . GLY C 1 263 ? 21.099 -32.215 43.732 1.00 19.95 263 GLY C C 1
ATOM 5632 O O . GLY C 1 263 ? 21.338 -32.760 42.650 1.00 19.28 263 GLY C O 1
ATOM 5633 N N . MET C 1 264 ? 21.832 -32.422 44.821 1.00 19.81 264 MET C N 1
ATOM 5634 C CA . MET C 1 264 ? 23.011 -33.274 44.783 1.00 20.35 264 MET C CA 1
ATOM 5635 C C . MET C 1 264 ? 22.641 -34.753 44.722 1.00 20.93 264 MET C C 1
ATOM 5636 O O . MET C 1 264 ? 23.302 -35.521 44.014 1.00 22.27 264 MET C O 1
ATOM 5641 N N . ALA C 1 265 ? 21.588 -35.139 45.437 1.00 21.63 265 ALA C N 1
ATOM 5642 C CA . ALA C 1 265 ? 21.062 -36.513 45.388 1.00 22.33 265 ALA C CA 1
ATOM 5643 C C . ALA C 1 265 ? 20.595 -36.874 43.975 1.00 23.11 265 ALA C C 1
ATOM 5644 O O . ALA C 1 265 ? 20.882 -37.968 43.480 1.00 23.59 265 ALA C O 1
ATOM 5646 N N . ALA C 1 266 ? 19.881 -35.952 43.333 1.00 23.88 266 ALA C N 1
ATOM 5647 C CA . ALA C 1 266 ? 19.387 -36.150 41.968 1.00 24.70 266 ALA C CA 1
ATOM 5648 C C . ALA C 1 266 ? 20.537 -36.329 40.975 1.00 25.60 266 ALA C C 1
ATOM 5649 O O . ALA C 1 266 ? 20.467 -37.180 40.083 1.00 25.69 266 ALA C O 1
ATOM 5651 N N . PHE C 1 267 ? 21.594 -35.538 41.143 1.00 26.17 267 PHE C N 1
ATOM 5652 C CA . PHE C 1 267 ? 22.790 -35.658 40.313 1.00 26.84 267 PHE C CA 1
ATOM 5653 C C . PHE C 1 267 ? 23.468 -37.009 40.494 1.00 27.28 267 PHE C C 1
ATOM 5654 O O . PHE C 1 267 ? 23.828 -37.665 39.520 1.00 26.98 267 PHE C O 1
ATOM 5662 N N . ILE C 1 268 ? 23.663 -37.406 41.746 1.00 27.87 268 ILE C N 1
ATOM 5663 C CA . ILE C 1 268 ? 24.303 -38.687 42.065 1.00 28.55 268 ILE C CA 1
ATOM 5664 C C . ILE C 1 268 ? 23.468 -39.872 41.558 1.00 29.12 268 ILE C C 1
ATOM 5665 O O . ILE C 1 268 ? 24.017 -40.867 41.075 1.00 29.43 268 ILE C O 1
ATOM 5670 N N . GLU C 1 269 ? 22.147 -39.747 41.662 1.00 29.68 269 GLU C N 1
ATOM 5671 C CA . GLU C 1 269 ? 21.219 -40.819 41.299 1.00 30.28 269 GLU C CA 1
ATOM 5672 C C . GLU C 1 269 ? 20.780 -40.776 39.832 1.00 30.54 269 GLU C C 1
ATOM 5673 O O . GLU C 1 269 ? 19.933 -41.568 39.414 1.00 30.84 269 GLU C O 1
ATOM 5679 N N . LYS C 1 270 ? 21.353 -39.857 39.054 1.00 30.82 270 LYS C N 1
ATOM 5680 C CA . LYS C 1 270 ? 21.082 -39.763 37.621 1.00 31.18 270 LYS C CA 1
ATOM 5681 C C . LYS C 1 270 ? 19.589 -39.586 37.350 1.00 30.80 270 LYS C C 1
ATOM 5682 O O . LYS C 1 270 ? 19.014 -40.294 36.522 1.00 30.77 270 LYS C O 1
ATOM 5688 N N . ARG C 1 271 ? 18.966 -38.650 38.059 1.00 30.11 271 ARG C N 1
ATOM 5689 C CA . ARG C 1 271 ? 17.556 -38.343 37.860 1.00 29.94 271 ARG C CA 1
ATOM 5690 C C . ARG C 1 271 ? 17.326 -36.834 37.909 1.00 29.69 271 ARG C C 1
ATOM 5691 O O . ARG C 1 271 ? 18.217 -36.075 38.281 1.00 29.78 271 ARG C O 1
ATOM 5699 N N . ALA C 1 272 ? 16.127 -36.415 37.524 1.00 29.53 272 ALA C N 1
ATOM 5700 C CA . ALA C 1 272 ? 15.761 -35.005 37.537 1.00 29.41 272 ALA C CA 1
ATOM 5701 C C . ALA C 1 272 ? 15.470 -34.554 38.962 1.00 29.25 272 ALA C C 1
ATOM 5702 O O . ALA C 1 272 ? 14.725 -35.226 39.687 1.00 28.86 272 ALA C O 1
ATOM 5704 N N . PRO C 1 273 ? 16.033 -33.402 39.369 1.00 29.14 273 PRO C N 1
ATOM 5705 C CA . PRO C 1 273 ? 15.706 -32.899 40.700 1.00 29.09 273 PRO C CA 1
ATOM 5706 C C . PRO C 1 273 ? 14.263 -32.412 40.806 1.00 29.24 273 PRO C C 1
ATOM 5707 O O . PRO C 1 273 ? 13.720 -31.861 39.850 1.00 28.87 273 PRO C O 1
ATOM 5711 N N . GLN C 1 274 ? 13.667 -32.630 41.973 1.00 29.68 274 GLN C N 1
ATOM 5712 C CA . GLN C 1 274 ? 12.351 -32.117 42.305 1.00 30.27 274 GLN C CA 1
ATOM 5713 C C . GLN C 1 274 ? 12.524 -31.061 43.397 1.00 30.15 274 GLN C C 1
ATOM 5714 O O . GLN C 1 274 ? 12.477 -31.373 44.589 1.00 29.83 274 GLN C O 1
ATOM 5720 N N . PHE C 1 275 ? 12.746 -29.814 42.985 1.00 30.13 275 PHE C N 1
ATOM 5721 C CA . PHE C 1 275 ? 12.985 -28.732 43.941 1.00 30.27 275 PHE C CA 1
ATOM 5722 C C . PHE C 1 275 ? 11.693 -28.270 44.588 1.00 31.50 275 PHE C C 1
ATOM 5723 O O . PHE C 1 275 ? 10.636 -28.259 43.957 1.00 31.36 275 PHE C O 1
ATOM 5731 N N . THR C 1 276 ? 11.786 -27.910 45.863 1.00 32.91 276 THR C N 1
ATOM 5732 C CA . THR C 1 276 ? 10.635 -27.426 46.615 1.00 34.34 276 THR C CA 1
ATOM 5733 C C . THR C 1 276 ? 10.793 -25.950 46.985 1.00 35.31 276 THR C C 1
ATOM 5734 O O . THR C 1 276 ? 9.858 -25.340 47.495 1.00 35.78 276 THR C O 1
ATOM 5738 N N . HIS C 1 277 ? 11.968 -25.382 46.699 1.00 36.42 277 HIS C N 1
ATOM 5739 C CA . HIS C 1 277 ? 12.262 -23.958 46.947 1.00 37.23 277 HIS C CA 1
ATOM 5740 C C . HIS C 1 277 ? 12.398 -23.650 48.452 1.00 38.22 277 HIS C C 1
ATOM 5741 O O . HIS C 1 277 ? 11.875 -22.659 48.974 1.00 38.56 277 HIS C O 1
ATOM 5748 N N . ARG C 1 278 ? 13.139 -24.529 49.129 1.00 39.03 278 ARG C N 1
ATOM 5749 C CA . ARG C 1 278 ? 13.482 -24.387 50.545 1.00 39.57 278 ARG C CA 1
ATOM 5750 C C . ARG C 1 278 ? 14.659 -25.319 50.856 1.00 39.54 278 ARG C C 1
ATOM 5751 O O . ARG C 1 278 ? 15.280 -25.838 49.913 1.00 38.88 278 ARG C O 1
#

Nearest PDB structures (foldseek):
  3h81-assembly1_A  TM=1.004E+00  e=1.812E-51  Mycobacterium tuberculosis
  4fjw-assembly1_D  TM=1.000E+00  e=6.302E-48  Mycobacterium tuberculosis
  3moy-assembly1_A  TM=9.900E-01  e=7.917E-38  Mycolicibacterium smegmatis MC2 155
  1dub-assembly1_B  TM=9.856E-01  e=4.014E-36  Rattus norvegicus
  2qq3-assembly2_L  TM=9.783E-01  e=1.406E-33  Geobacillus kaustophilus

Organism: Mycobacterium tuberculosis (strain ATCC 25618 / H37Rv) (NCBI:txid83332)

Sequence (767 aa):
TYETILVEERDQRVGIITLNRPQALNALNSSQVMNEVTSSAATELDDDPDIGAIIITGSAKAFAAGADIKEMADLTFADAFTADFFATWGKLAAVRTPTIAAVAGYALGGGCELAMMCDVLIAADTAKFGQPEIKLGVLPGMGGSQRLTRAIGKAKAMDLILTGRTMDAAEAERSGLVVSRVVPADDLLTTEARATATTISQMSASAARMAKEAVNRAFESSLSSEGLLYERRLFHSSAFATEDQSEGMAAFIEKRAPQFTHRTYETILVERDQRVGIITLNRPQALNALNSQVMNEVTSSAATELDDDPDIGAIIITGSAKAFAAGADIKEMADLTFADAFTADFFATWGKLAAVRTPTIAAVAGYALGGGCELAMMCDVLIAADTAKFGQPEIKLGVLPGMGGSQRLTRAIGKAKAMDLILTGRTMDAAEAERSGLVSRVVPADDLLTEARATATTISQMSASAARMAKEAVNRAFESSLSSEGLLYERRLFHSAFATEDQSEGMAAFIEKRAPQFTHTYETILVEERDQRVGIITLNRPQALNALNSQVMNEVTSSAATELDDDPDIGAIIITGSAKAFAAGADIKEMADLTFADAFTADFFATWGKLAAVRTPTIAAVAGYALGGGCELAMMCDVLIAADTAKFGQPEEIKLGVLPGMGGSQRLTRAIGKAKAMDLILTGRTTMDAAEAERSGLVVSRVVPADDLLTTEARATATTISQMSASSAARMAKEAVNRAFESSLSSEGLLYERRLFHSSAFATEDQSEGMAAFIEKRAPQFTHR

B-factor: mean 22.9, std 8.48, range [8.31, 59.71]

InterPro domains:
  IPR001753 Enoyl-CoA hydratase/isomerase-like domain [PF00378] (10-256)
  IPR014748 Enoyl-CoA hydratase, C-terminal [G3DSA:1.10.12.10] (200-257)
  IPR018376 Enoyl-CoA hydratase/isomerase, conserved site [PS00166] (98-118)
  IPR029045 ClpP/crotonase-like domain superfamily [SSF52096] (1-256)

CATH classification: 3.90.226.10 (+1 more: 1.10.12.10)

GO terms:
  GO:0005886 plasma membrane (C, HDA)

Secondary structure (DSSP, 8-state):
--SSEEEEEETTEEEEEE--GGGTT-B-HHHHHHHHHHHHHHHT-TT--EEEEE--SSEEE--B-SHHHHT--HHHHHHHTTTGGGHHHHT--S-EEEEE-BEEETHHHHHHHHSSEEEEETT-EEE-GGGGGT----SSHHHHHHHHH-HHHHHHHHHH---EEHHHHHHHTS-SEEE-GGGHHHHHHHHHHHHHTS-HHHHHHHHHHHHHTTTS-HHHHHHHHHHHHHHHTTSHHHHHHHHHHHTTS-------/--SSEEEEEETTEEEEEE--GGGTT-B-HHHHHHHHHHHHHHHH-TT--EEEEE--SSEEEE-B-SHHHHT--HHHHHHHTTTGGGHHHHT--S-EEEEE-BEEETHHHHHHHHSSEEEEETT-EEE--GGGGT----SSHHHHHHHHH-HHHHHHHHHH---EEHHHHHHHTS-SEEE-GGGHHHHHHHHHHHHHTS-HHHHHHHHHHHHGGGTS-HHHHHHHHHHHHHHGGGSHHHHHHHHHHHTTS------/--SSEEEEEETTEEEEEE--GGGTT-B-HHHHHHHHHHHHHHHT-TT--EEEEE--SSEEEE-B-SHHHHT--HHHHHHHTTTGGGHHHHT--S-EEEEE-BEEETHHHHHHHHSSEEEEETT-EEE--GGGGT---SSSHHHHHHHHH-HHHHHHHHHH---EEHHHHHHHTS-SEEE-GGGHHHHHHHHHHHHHTS-HHHHHHHHHHHHHTTTS-HHHHHHHHHHHHHHHTTSHHHHHHHHHHHTTS-------

Foldseek 3Di:
DADFWDWDDDFQEIEIEGHDVVQLSADEPSNLVVVLVRLVVSLPDPRHQEYEQAYDQAWRHQYHDPVVVVPDDDVVCVVVVPQPSNVSLLVRLHAYEYLTHHEQEQVSLLNRLSGDAYEYAQRYKYAYQCVVVVDARDSCLLPSVCVFQNDVVSCVRRVVVDIDGPVRCVVRRNHPYYDHSVCRVVVRVVVSVVRSPAQSLVSSLVSVLVVVVSVDDPVVSVVSNVVSVVVCVVDPQVVQVVVCVVVVHDGDYDND/DADFWDWDDDFQEIEIEGHPVVQLSADEPSNLVVVLVVLVVSLPDPRHQEYEQAYDQAHRHAYHDCVRPVPDDPCNCVVVVPQPSNVSLLVRLHAYEYLTHHEQEQVSLLNRLSGDAYEYEQNYKYANQCVVVVDFRDSCLLPRVCVFQNDVVSCVRGVVGDIDGPVRCVVRGNHDYYDHSVCRVVVRVVVSVVRSQAASLVSSLVSVLVVVVSVDDPVVSVVSNVVSVVCVVVDDQVVQVVVCVVVVHRGDHPD/DADQWDWDDDQQEIEIEGHPVVQLSADDPSNLVVVLVVLVVSLPDPRHQEYEQAYDLAWRHAYHDCVVPVPDDPCNCVVVVPQPSNVSLLVRLHAYEYLTHHEQEQVSLLNNLSGDAYEYAQRYKYARQCVVVVDFRDSQLLPRVCVFQNDVVSCVRGVVGDIDGPVRCVVRGNHPYYDHSVCRVVVRVVVSVVRSPAQSLVSSLVSVLVVCVSPDDPVVSVVSNVVSVVVCVVDPRVVQVVVCVVVVHDGDHPND

Radius of gyration: 26.16 Å; Cα contacts (8 Å, |Δi|>4): 1920; chains: 3; bounding box: 79×70×52 Å

Solvent-accessible surface area: 27300 Å² total; per-residue (Å²): 182,73,136,6,4,103,52,73,118,66,157,41,6,0,8,0,35,7,60,33,96,143,30,84,3,12,1,18,32,73,2,17,74,20,0,2,62,2,0,56,105,1,15,111,33,112,99,9,7,0,0,0,0,4,11,47,90,60,0,0,0,27,5,30,38,28,83,60,15,72,88,44,81,76,66,73,8,104,117,72,43,43,18,31,40,5,42,116,4,48,72,4,142,3,2,2,0,0,0,0,9,9,90,0,27,0,5,0,0,6,0,0,10,13,2,5,0,4,0,0,0,85,67,1,82,0,0,6,33,35,5,93,23,2,4,7,12,8,9,2,0,0,0,28,0,2,50,25,4,8,36,8,2,0,0,0,0,2,0,8,8,53,63,0,70,3,63,19,0,21,77,17,10,6,0,0,51,56,15,75,41,142,60,6,93,92,65,0,85,53,9,0,57,55,1,3,112,16,0,25,26,1,3,62,25,0,8,57,0,0,39,64,8,33,48,55,29,18,64,99,0,37,72,84,1,46,75,31,5,0,46,0,9,78,28,112,1,2,53,37,1,1,27,0,114,57,106,192,91,78,51,133,38,94,65,64,180,72,133,7,4,100,48,85,118,65,160,41,4,0,7,0,30,6,62,60,96,113,39,79,3,10,5,22,42,70,1,20,71,20,0,2,57,2,0,47,103,1,14,112,33,111,96,8,8,0,0,1,0,6,12,48,87,59,0,0,0,18,9,24,42,10,152,67,10,13,130,37,70,78,62,66,0,102,116,69,44,28,36,32,47,6,42,87,3,45,70,5,140,4,2,2,0,0,0,0,9,7,97,0,33,0,7,0,0,7,0,1,10,13,2,5,0,4,0,0,0,81,70,2,22,0,0,5,26,34,3,103,15,1,2,2,10,8,14,2,0,0,0,28,0,1,49,23,2,8,33,8,2,0,0,0,0,1,0,9,6,53,81,0,86,4,63,18,0,20,75,18,9,5,0,1,55,54,16,76,43,142,58,6,98,94,62,0,77,53,5,0,56,48,1,3,114,6,0,28,37,4,2,62,30,1,9,57,3,0,39,64,8,33,49,53,30,20,65,96,0,39,70,86,2,45,75,24,2,0,39,3,32,75,50,80,9,5,79,40,1,8,31,1,120,124,105,192,97,83,49,74,20,119,74,187,77,134,8,2,102,51,88,114,79,161,44,10,0,12,0,34,6,53,32,100,144,32,79,4,9,5,24,41,67,2,19,71,20,0,1,60,3,0,56,104,1,15,111,32,110,97,8,7,0,0,0,0,6,10,50,92,56,0,0,0,24,8,22,39,11,153,72,11,14,130,36,72,75,62,65,0,101,117,67,45,28,34,31,38,6,41,114,3,46,74,4,138,4,2,2,0,0,0,0,7,9,96,0,32,0,6,0,0,7,0,0,12,13,3,5,0,4,0,0,0,81,59,0,78,0,0,5,26,35,3,99,16,1,3,1,9,6,13,2,0,0,0,29,0,1,49,25,3,7,34,8,2,0,0,0,0,2,0,14,6,55,69,0,65,3,65,18,0,20,75,17,8,5,0,0,60,53,16,75,41,142,59,6,94,92,65,0,89,55,6,0,54,54,1,2,119,14,0,25,24,1,2,62,33,0,8,58,0,0,38,64,9,35,48,53,30,20,66,96,0,36,71,84,1,47,75,27,4,0,40,1,8,77,22,95,1,3,56,36,2,0,25,0,115,51,104,182,100,69,51,125,36,60,60,154